Protein AF-0000000073393559 (afdb_homodimer)

Solvent-accessible surface area (backbone atoms only — not comparable to full-atom values): 55771 Å² total; per-residue (Å²): 115,65,63,55,36,51,52,32,20,61,66,45,71,57,34,58,68,59,12,48,54,47,44,67,40,42,60,55,40,59,68,64,58,40,45,28,57,69,53,31,47,68,71,36,75,81,62,81,78,63,45,63,61,43,32,76,62,46,29,45,81,71,58,44,53,44,14,54,57,24,18,41,61,54,26,26,68,75,34,47,68,44,42,74,67,64,48,46,45,64,58,42,28,73,72,42,22,56,81,69,65,51,71,71,37,46,30,52,65,73,58,40,54,56,28,50,54,54,32,44,58,40,58,48,79,75,64,84,62,97,69,67,68,38,32,22,35,36,27,56,41,57,63,39,42,72,32,42,54,53,32,56,58,65,39,74,73,22,23,62,59,82,49,60,40,35,39,34,35,34,30,47,50,84,54,64,38,66,62,52,59,74,68,47,98,61,66,68,46,76,46,79,38,90,50,76,66,47,59,31,50,47,53,45,58,49,55,72,73,47,83,27,59,26,35,26,38,34,44,38,47,34,36,74,36,71,35,23,54,24,36,34,52,42,52,38,71,76,30,90,53,37,42,32,25,20,44,23,27,25,28,43,83,37,83,92,41,58,88,53,30,67,31,70,60,33,68,29,34,22,39,40,76,36,72,51,72,42,54,76,44,24,56,49,66,76,38,83,77,58,57,75,46,28,40,82,37,60,42,69,40,78,36,52,25,40,56,53,54,38,30,36,29,35,35,69,57,38,58,72,67,63,46,44,54,63,85,34,55,78,51,62,34,35,46,53,43,28,46,53,36,48,75,73,67,38,36,34,32,29,21,28,55,12,42,30,32,41,58,71,66,71,74,73,46,90,38,77,63,48,55,50,33,49,53,50,26,50,52,55,45,42,74,73,39,40,40,58,48,53,38,51,39,51,54,27,28,76,68,65,64,54,53,44,29,86,62,66,39,23,37,37,35,36,28,70,56,42,81,82,42,35,69,60,51,20,52,44,46,49,51,41,23,74,75,50,21,30,58,42,38,39,48,58,65,82,64,36,71,66,41,50,69,42,46,33,39,42,29,62,42,79,80,52,56,71,87,72,38,41,52,29,80,78,40,44,37,31,34,46,49,88,50,90,82,63,78,60,73,88,32,48,30,38,37,25,73,49,93,60,87,64,70,37,83,37,61,50,56,50,85,79,57,56,58,63,51,49,53,53,51,50,50,51,52,48,72,72,39,98,35,47,135,115,65,63,56,35,52,51,32,18,60,66,46,73,57,34,58,67,60,12,48,53,48,44,68,39,42,60,54,41,58,68,64,58,40,43,29,55,68,53,31,44,68,71,36,76,82,60,82,77,63,44,61,60,44,32,76,62,45,30,45,81,71,62,45,54,44,13,53,57,24,17,42,60,53,26,26,68,74,34,47,66,43,41,72,66,66,47,44,44,64,57,42,29,73,72,42,23,56,82,69,64,50,71,70,37,46,31,52,65,72,60,41,53,56,29,51,52,53,32,43,58,40,58,50,78,73,63,82,64,96,68,69,68,37,32,22,35,39,28,56,42,57,62,38,42,74,32,44,53,53,32,54,57,64,39,75,74,22,23,62,58,80,48,60,39,35,40,35,35,33,30,44,50,84,54,64,38,67,62,52,58,73,69,47,97,61,66,68,46,76,46,78,37,90,50,74,66,45,60,31,50,47,52,44,58,51,56,71,74,46,84,28,59,26,35,26,38,34,44,39,49,33,35,74,35,72,34,23,52,23,37,34,52,42,53,41,70,75,30,89,53,38,42,32,25,19,44,23,27,25,27,41,84,37,84,91,41,58,89,53,30,67,30,71,63,34,70,29,36,22,39,40,76,36,72,53,72,42,56,75,46,23,57,49,64,79,37,83,76,60,56,74,48,27,38,82,37,60,41,70,40,77,36,53,25,40,55,51,55,38,30,38,29,36,35,68,58,38,58,73,67,64,48,46,53,64,86,33,54,79,51,61,36,36,46,53,43,28,47,52,36,48,75,72,68,38,35,34,32,29,20,27,55,12,42,29,32,41,56,70,66,72,75,73,46,90,37,76,63,47,55,51,32,49,53,52,26,49,51,55,47,42,73,71,40,40,40,58,49,53,38,49,39,51,53,25,27,75,68,64,65,53,52,44,30,85,63,66,39,23,38,37,34,36,27,68,56,42,81,82,41,35,69,61,50,20,52,43,47,49,50,41,24,74,74,52,21,30,58,42,37,39,46,58,66,82,64,37,71,68,42,50,68,43,45,32,38,42,29,62,41,79,82,50,56,70,86,72,38,41,54,29,80,79,43,44,38,32,34,47,48,87,50,92,83,63,78,58,73,87,31,48,30,37,36,26,74,50,96,61,86,65,69,38,83,37,62,49,57,52,85,79,60,57,58,62,51,48,54,51,51,51,50,52,51,50,72,72,40,99,36,48,135

Structure (mmCIF, N/CA/C/O backbone):
data_AF-0000000073393559-model_v1
#
loop_
_entity.id
_entity.type
_entity.pdbx_description
1 polymer 'Predicted glycosyltransferase, GT2 family'
#
loop_
_atom_site.group_PDB
_atom_site.id
_atom_site.type_symbol
_atom_site.label_atom_id
_atom_site.label_alt_id
_atom_site.label_comp_id
_atom_site.label_asym_id
_atom_site.label_entity_id
_atom_site.label_seq_id
_atom_site.pdbx_PDB_ins_code
_atom_site.Cartn_x
_atom_site.Cartn_y
_atom_site.Cartn_z
_atom_site.occupancy
_atom_site.B_iso_or_equiv
_atom_site.auth_seq_id
_atom_site.auth_comp_id
_atom_site.auth_asym_id
_atom_site.auth_atom_id
_atom_site.pdbx_PDB_model_num
ATOM 1 N N . MET A 1 1 ? -22.797 -32.688 35.375 1 49.94 1 MET A N 1
ATOM 2 C CA . MET A 1 1 ? -22.234 -31.453 35.875 1 49.94 1 MET A CA 1
ATOM 3 C C . MET A 1 1 ? -20.906 -31.703 36.594 1 49.94 1 MET A C 1
ATOM 5 O O . MET A 1 1 ? -19.922 -31 36.375 1 49.94 1 MET A O 1
ATOM 9 N N . THR A 1 2 ? -20.984 -32.656 37.344 1 55.81 2 THR A N 1
ATOM 10 C CA . THR A 1 2 ? -19.859 -33 38.219 1 55.81 2 THR A CA 1
ATOM 11 C C . THR A 1 2 ? -18.703 -33.562 37.375 1 55.81 2 THR A C 1
ATOM 13 O O . THR A 1 2 ? -17.531 -33.312 37.688 1 55.81 2 THR A O 1
ATOM 16 N N . LYS A 1 3 ? -19.016 -34.188 36.469 1 58.38 3 LYS A N 1
ATOM 17 C CA . LYS A 1 3 ? -17.969 -34.844 35.688 1 58.38 3 LYS A CA 1
ATOM 18 C C . LYS A 1 3 ? -17.141 -33.781 34.938 1 58.38 3 LYS A C 1
ATOM 20 O O . LYS A 1 3 ? -15.914 -33.938 34.844 1 58.38 3 LYS A O 1
ATOM 25 N N . HIS A 1 4 ? -17.75 -32.844 34.469 1 65.69 4 HIS A N 1
ATOM 26 C CA . HIS A 1 4 ? -17.047 -31.812 33.719 1 65.69 4 HIS A CA 1
ATOM 27 C C . HIS A 1 4 ? -16.109 -31.016 34.625 1 65.69 4 HIS A C 1
ATOM 29 O O . HIS A 1 4 ? -15.008 -30.656 34.219 1 65.69 4 HIS A O 1
ATOM 35 N N . LEU A 1 5 ? -16.562 -30.812 35.781 1 64.69 5 LEU A N 1
ATOM 36 C CA . LEU A 1 5 ? -15.727 -30.078 36.719 1 64.69 5 LEU A CA 1
ATOM 37 C C . LEU A 1 5 ? -14.461 -30.859 37.062 1 64.69 5 LEU A C 1
ATOM 39 O O . LEU A 1 5 ? -13.375 -30.281 37.125 1 64.69 5 LEU A O 1
ATOM 43 N N . ILE A 1 6 ? -14.656 -32.062 37.281 1 61.19 6 ILE A N 1
ATOM 44 C CA . ILE A 1 6 ? -13.508 -32.906 37.594 1 61.19 6 ILE A CA 1
ATOM 45 C C . ILE A 1 6 ? -12.539 -32.938 36.406 1 61.19 6 ILE A C 1
ATOM 47 O O . ILE A 1 6 ? -11.32 -32.844 36.594 1 61.19 6 ILE A O 1
ATOM 51 N N . ASN A 1 7 ? -13.062 -33.062 35.281 1 64.12 7 ASN A N 1
ATOM 52 C CA . ASN A 1 7 ? -12.234 -33.062 34.062 1 64.12 7 ASN A CA 1
ATOM 53 C C . ASN A 1 7 ? -11.484 -31.75 33.906 1 64.12 7 ASN A C 1
ATOM 55 O O . ASN A 1 7 ? -10.312 -31.75 33.531 1 64.12 7 ASN A O 1
ATOM 59 N N . PHE A 1 8 ? -12.141 -30.75 34.219 1 70.62 8 PHE A N 1
ATOM 60 C CA . PHE A 1 8 ? -11.508 -29.438 34.125 1 70.62 8 PHE A CA 1
ATOM 61 C C . PHE A 1 8 ? -10.406 -29.297 35.156 1 70.62 8 PHE A C 1
ATOM 63 O O . PHE A 1 8 ? -9.359 -28.719 34.906 1 70.62 8 PHE A O 1
ATOM 70 N N . LEU A 1 9 ? -10.719 -29.781 36.312 1 64.5 9 LEU A N 1
ATOM 71 C CA . LEU A 1 9 ? -9.727 -29.75 37.375 1 64.5 9 LEU A CA 1
ATOM 72 C C . LEU A 1 9 ? -8.477 -30.547 37 1 64.5 9 LEU A C 1
ATOM 74 O O . LEU A 1 9 ? -7.355 -30.078 37.188 1 64.5 9 LEU A O 1
ATOM 78 N N . ILE A 1 10 ? -8.648 -31.641 36.438 1 62.47 10 ILE A N 1
ATOM 79 C CA . ILE A 1 10 ? -7.535 -32.5 36.031 1 62.47 10 ILE A CA 1
ATOM 80 C C . ILE A 1 10 ? -6.75 -31.797 34.906 1 62.47 10 ILE A C 1
ATOM 82 O O . ILE A 1 10 ? -5.52 -31.734 34.969 1 62.47 10 ILE A O 1
ATOM 86 N N . LYS A 1 11 ? -7.43 -31.281 34.031 1 65.75 11 LYS A N 1
ATOM 87 C CA . LYS A 1 11 ? -6.797 -30.766 32.844 1 65.75 11 LYS A CA 1
ATOM 88 C C . LYS A 1 11 ? -6.195 -29.391 33.062 1 65.75 11 LYS A C 1
ATOM 90 O O . LYS A 1 11 ? -5.328 -28.938 32.312 1 65.75 11 LYS A O 1
ATOM 95 N N . SER A 1 12 ? -6.637 -28.828 34.031 1 65.12 12 SER A N 1
ATOM 96 C CA . SER A 1 12 ? -6.082 -27.531 34.406 1 65.12 12 SER A CA 1
ATOM 97 C C . SER A 1 12 ? -5.012 -27.672 35.5 1 65.12 12 SER A C 1
ATOM 99 O O . SER A 1 12 ? -4.711 -26.719 36.219 1 65.12 12 SER A O 1
ATOM 101 N N . ASN A 1 13 ? -4.609 -28.828 35.594 1 64.44 13 ASN A N 1
ATOM 102 C CA . ASN A 1 13 ? -3.645 -29.172 36.625 1 64.44 13 ASN A CA 1
ATOM 103 C C . ASN A 1 13 ? -4.145 -28.766 38 1 64.44 13 ASN A C 1
ATOM 105 O O . ASN A 1 13 ? -3.391 -28.203 38.812 1 64.44 13 ASN A O 1
ATOM 109 N N . PHE A 1 14 ? -5.387 -28.938 38.25 1 61 14 PHE A N 1
ATOM 110 C CA . PHE A 1 14 ? -6.082 -28.781 39.531 1 61 14 PHE A CA 1
ATOM 111 C C . PHE A 1 14 ? -6.125 -27.328 39.938 1 61 14 PHE A C 1
ATOM 113 O O . PHE A 1 14 ? -6.184 -27.016 41.125 1 61 14 PHE A O 1
ATOM 120 N N . ASP A 1 15 ? -5.891 -26.5 39 1 61 15 ASP A N 1
ATOM 121 C CA . ASP A 1 15 ? -6.211 -25.094 39.25 1 61 15 ASP A CA 1
ATOM 122 C C . ASP A 1 15 ? -7.719 -24.891 39.406 1 61 15 ASP A C 1
ATOM 124 O O . ASP A 1 15 ? -8.438 -24.828 38.406 1 61 15 ASP A O 1
ATOM 128 N N . PHE A 1 16 ? -8.047 -24.734 40.688 1 62.62 16 PHE A N 1
ATOM 129 C CA . PHE A 1 16 ? -9.461 -24.734 41.031 1 62.62 16 PHE A CA 1
ATOM 130 C C . PHE A 1 16 ? -10.164 -23.531 40.406 1 62.62 16 PHE A C 1
ATOM 132 O O . PHE A 1 16 ? -11.289 -23.656 39.906 1 62.62 16 PHE A O 1
ATOM 139 N N . ARG A 1 17 ? -9.578 -22.469 40.406 1 61.72 17 ARG A N 1
ATOM 140 C CA . ARG A 1 17 ? -10.203 -21.25 39.875 1 61.72 17 ARG A CA 1
ATOM 141 C C . ARG A 1 17 ? -10.414 -21.359 38.375 1 61.72 17 ARG A C 1
ATOM 143 O O . ARG A 1 17 ? -11.477 -21 37.875 1 61.72 17 ARG A O 1
ATOM 150 N N . LYS A 1 18 ? -9.523 -21.797 37.812 1 68.62 18 LYS A N 1
ATOM 151 C CA . LYS A 1 18 ? -9.633 -21.969 36.375 1 68.62 18 LYS A CA 1
ATOM 152 C C . LYS A 1 18 ? -10.656 -23.047 36.031 1 68.62 18 LYS A C 1
ATOM 154 O O . LYS A 1 18 ? -11.453 -22.891 35.094 1 68.62 18 LYS A O 1
ATOM 159 N N . ALA A 1 19 ? -10.602 -24.031 36.812 1 66.31 19 ALA A N 1
ATOM 160 C CA . ALA A 1 19 ? -11.531 -25.125 36.562 1 66.31 19 ALA A CA 1
ATOM 161 C C . ALA A 1 19 ? -12.969 -24.688 36.812 1 66.31 19 ALA A C 1
ATOM 163 O O . ALA A 1 19 ? -13.867 -25.047 36.031 1 66.31 19 ALA A O 1
ATOM 164 N N . MET A 1 20 ? -13.117 -23.953 37.812 1 65.62 20 MET A N 1
ATOM 165 C CA . MET A 1 20 ? -14.453 -23.453 38.125 1 65.62 20 MET A CA 1
ATOM 166 C C . MET A 1 20 ? -14.945 -22.484 37.062 1 65.62 20 MET A C 1
ATOM 168 O O . MET A 1 20 ? -16.125 -22.516 36.688 1 65.62 20 MET A O 1
ATOM 172 N N . LYS A 1 21 ? -14.117 -21.656 36.625 1 69.25 21 LYS A N 1
ATOM 173 C CA . LYS A 1 21 ? -14.469 -20.719 35.562 1 69.25 21 LYS A CA 1
ATOM 174 C C . LYS A 1 21 ? -14.844 -21.453 34.281 1 69.25 21 LYS A C 1
ATOM 176 O O . LYS A 1 21 ? -15.852 -21.125 33.625 1 69.25 21 LYS A O 1
ATOM 181 N N . ASN A 1 22 ? -14.039 -22.359 33.969 1 70.62 22 ASN A N 1
ATOM 182 C CA . ASN A 1 22 ? -14.32 -23.172 32.781 1 70.62 22 ASN A CA 1
ATOM 183 C C . ASN A 1 22 ? -15.617 -23.953 32.938 1 70.62 22 ASN A C 1
ATOM 185 O O . ASN A 1 22 ? -16.406 -24.047 32 1 70.62 22 ASN A O 1
ATOM 189 N N . TYR A 1 23 ? -15.719 -24.5 34.125 1 68.81 23 TYR A N 1
ATOM 190 C CA . TYR A 1 23 ? -16.922 -25.266 34.406 1 68.81 23 TYR A CA 1
ATOM 191 C C . TYR A 1 23 ? -18.156 -24.391 34.344 1 68.81 23 TYR A C 1
ATOM 193 O O . TYR A 1 23 ? -19.172 -24.781 33.781 1 68.81 23 TYR A O 1
ATOM 201 N N . LYS A 1 24 ? -18.031 -23.281 34.938 1 71.69 24 LYS A N 1
ATOM 202 C CA . LYS A 1 24 ? -19.141 -22.328 34.969 1 71.69 24 LYS A CA 1
ATOM 203 C C . LYS A 1 24 ? -19.609 -21.984 33.562 1 71.69 24 LYS A C 1
ATOM 205 O O . LYS A 1 24 ? -20.812 -21.875 33.312 1 71.69 24 LYS A O 1
ATOM 210 N N . TYR A 1 25 ? -18.641 -21.938 32.688 1 76.38 25 TYR A N 1
ATOM 211 C CA . TYR A 1 25 ? -19.031 -21.406 31.406 1 76.38 25 TYR A CA 1
ATOM 212 C C . TYR A 1 25 ? -19.062 -22.516 30.359 1 76.38 25 TYR A C 1
ATOM 214 O O . TYR A 1 25 ? -19.312 -22.266 29.172 1 76.38 25 TYR A O 1
ATOM 222 N N . TYR A 1 26 ? -18.734 -23.672 30.828 1 78.5 26 TYR A N 1
ATOM 223 C CA . TYR A 1 26 ? -18.797 -24.812 29.922 1 78.5 26 TYR A CA 1
ATOM 224 C C . TYR A 1 26 ? -20.172 -24.906 29.266 1 78.5 26 TYR A C 1
ATOM 226 O O . TYR A 1 26 ? -20.266 -24.969 28.031 1 78.5 26 TYR A O 1
ATOM 234 N N . GLY A 1 27 ? -21.109 -24.922 30.094 1 76.06 27 GLY A N 1
ATOM 235 C CA . GLY A 1 27 ? -22.469 -25 29.562 1 76.06 27 GLY A CA 1
ATOM 236 C C . GLY A 1 27 ? -22.828 -23.828 28.656 1 76.06 27 GLY A C 1
ATOM 237 O O . GLY A 1 27 ? -23.438 -24.016 27.609 1 76.06 27 GLY A O 1
ATOM 238 N N . ALA A 1 28 ? -22.406 -22.703 29.078 1 80.44 28 ALA A N 1
ATOM 239 C CA . ALA A 1 28 ? -22.719 -21.516 28.297 1 80.44 28 ALA A CA 1
ATOM 240 C C . ALA A 1 28 ? -22.031 -21.547 26.938 1 80.44 28 ALA A C 1
ATOM 242 O O . ALA A 1 28 ? -22.609 -21.125 25.922 1 80.44 28 ALA A O 1
ATOM 243 N N . ILE A 1 29 ? -20.875 -22.078 26.891 1 84.12 29 ILE A N 1
ATOM 244 C CA . ILE A 1 29 ? -20.125 -22.172 25.625 1 84.12 29 ILE A CA 1
ATOM 245 C C . ILE A 1 29 ? -20.75 -23.234 24.734 1 84.12 29 ILE A C 1
ATOM 247 O O . ILE A 1 29 ? -20.938 -23.031 23.531 1 84.12 29 ILE A O 1
ATOM 251 N N . GLU A 1 30 ? -21.109 -24.281 25.406 1 77.31 30 GLU A N 1
ATOM 252 C CA . GLU A 1 30 ? -21.781 -25.344 24.656 1 77.31 30 GLU A CA 1
ATOM 253 C C . GLU A 1 30 ? -23.094 -24.859 24.047 1 77.31 30 GLU A C 1
ATOM 255 O O . GLU A 1 30 ? -23.391 -25.172 22.891 1 77.31 30 GLU A O 1
ATOM 260 N N . GLU A 1 31 ? -23.688 -24.047 24.781 1 75.88 31 GLU A N 1
ATOM 261 C CA . GLU A 1 31 ? -25 -23.547 24.344 1 75.88 31 GLU A CA 1
ATOM 262 C C . GLU A 1 31 ? -24.828 -22.422 23.328 1 75.88 31 GLU A C 1
ATOM 264 O O . GLU A 1 31 ? -25.734 -22.172 22.516 1 75.88 31 GLU A O 1
ATOM 269 N N . SER A 1 32 ? -23.75 -21.781 23.344 1 77.06 32 SER A N 1
ATOM 270 C CA . SER A 1 32 ? -23.547 -20.609 22.5 1 77.06 32 SER A CA 1
ATOM 271 C C . SER A 1 32 ? -23.438 -21 21.031 1 77.06 32 SER A C 1
ATOM 273 O O . SER A 1 32 ? -23.641 -20.172 20.141 1 77.06 32 SER A O 1
ATOM 275 N N . GLY A 1 33 ? -23.031 -22.25 20.781 1 74.25 33 GLY A N 1
ATOM 276 C CA . GLY A 1 33 ? -22.797 -22.719 19.422 1 74.25 33 GLY A CA 1
ATOM 277 C C . GLY A 1 33 ? -21.453 -22.297 18.859 1 74.25 33 GLY A C 1
ATOM 278 O O . GLY A 1 33 ? -21.125 -22.594 17.719 1 74.25 33 GLY A O 1
ATOM 279 N N . LEU A 1 34 ? -20.734 -21.641 19.703 1 78.06 34 LEU A N 1
ATOM 280 C CA . LEU A 1 34 ? -19.469 -21.094 19.219 1 78.06 34 LEU A CA 1
ATOM 281 C C . LEU A 1 34 ? -18.344 -22.109 19.375 1 78.06 34 LEU A C 1
ATOM 283 O O . LEU A 1 34 ? -17.203 -21.859 18.969 1 78.06 34 LEU A O 1
ATOM 287 N N . PHE A 1 35 ? -18.672 -23.234 20 1 81.38 35 PHE A N 1
ATOM 288 C CA . PHE A 1 35 ? -17.812 -24.391 19.969 1 81.38 35 PHE A CA 1
ATOM 289 C C . PHE A 1 35 ? -18.484 -25.562 19.25 1 81.38 35 PHE A C 1
ATOM 291 O O . PHE A 1 35 ? -19.625 -25.906 19.562 1 81.38 35 PHE A O 1
ATOM 298 N N . ASP A 1 36 ? -17.859 -25.938 18.203 1 77 36 ASP A N 1
ATOM 299 C CA . ASP A 1 36 ? -18.359 -27.047 17.406 1 77 36 ASP A CA 1
ATOM 300 C C . ASP A 1 36 ? -17.562 -28.328 17.688 1 77 36 ASP A C 1
ATOM 302 O O . ASP A 1 36 ? -16.453 -28.484 17.172 1 77 36 ASP A O 1
ATOM 306 N N . GLU A 1 37 ? -18.297 -29.203 18.422 1 78.25 37 GLU A N 1
ATOM 307 C CA . GLU A 1 37 ? -17.625 -30.438 18.828 1 78.25 37 GLU A CA 1
ATOM 308 C C . GLU A 1 37 ? -17.234 -31.266 17.609 1 78.25 37 GLU A C 1
ATOM 310 O O . GLU A 1 37 ? -16.141 -31.844 17.562 1 78.25 37 GLU A O 1
ATOM 315 N N . LYS A 1 38 ? -18.141 -31.297 16.656 1 73.5 38 LYS A N 1
ATOM 316 C CA . LYS A 1 38 ? -17.875 -32.094 15.469 1 73.5 38 LYS A CA 1
ATOM 317 C C . LYS A 1 38 ? -16.703 -31.5 14.68 1 73.5 38 LYS A C 1
ATOM 319 O O . LYS A 1 38 ? -15.812 -32.219 14.25 1 73.5 38 LYS A O 1
ATOM 324 N N . PHE A 1 39 ? -16.719 -30.234 14.57 1 69.81 39 PHE A N 1
ATOM 325 C CA . PHE A 1 39 ? -15.625 -29.531 13.898 1 69.81 39 PHE A CA 1
ATOM 326 C C . PHE A 1 39 ? -14.305 -29.781 14.617 1 69.81 39 PHE A C 1
ATOM 328 O O . PHE A 1 39 ? -13.297 -30.125 13.984 1 69.81 39 PHE A O 1
ATOM 335 N N . TYR A 1 40 ? -14.352 -29.656 15.844 1 77.12 40 TYR A N 1
ATOM 336 C CA . TYR A 1 40 ? -13.133 -29.703 16.641 1 77.12 40 TYR A CA 1
ATOM 337 C C . TYR A 1 40 ? -12.523 -31.094 16.625 1 77.12 40 TYR A C 1
ATOM 339 O O . TYR A 1 40 ? -11.312 -31.25 16.438 1 77.12 40 TYR A O 1
ATOM 347 N N . SER A 1 41 ? -13.422 -32.031 16.625 1 74.25 41 SER A N 1
ATOM 348 C CA . SER A 1 41 ? -12.961 -33.406 16.625 1 74.25 41 SER A CA 1
ATOM 349 C C . SER A 1 41 ? -12.43 -33.812 15.25 1 74.25 41 SER A C 1
ATOM 351 O O . SER A 1 41 ? -11.445 -34.531 15.148 1 74.25 41 SER A O 1
ATOM 353 N N . LYS A 1 42 ? -13.047 -33.25 14.336 1 68.94 42 LYS A N 1
ATOM 354 C CA . LYS A 1 42 ? -12.641 -33.594 12.969 1 68.94 42 LYS A CA 1
ATOM 355 C C . LYS A 1 42 ? -11.352 -32.844 12.594 1 68.94 42 LYS A C 1
ATOM 357 O O . LYS A 1 42 ? -10.516 -33.406 11.875 1 68.94 42 LYS A O 1
ATOM 362 N N . THR A 1 43 ? -11.266 -31.766 13.086 1 66.75 43 THR A N 1
ATOM 363 C CA . THR A 1 43 ? -10.156 -30.906 12.695 1 66.75 43 THR A CA 1
ATOM 364 C C . THR A 1 43 ? -8.891 -31.266 13.461 1 66.75 43 THR A C 1
ATOM 366 O O . THR A 1 43 ? -7.789 -31.234 12.906 1 66.75 43 THR A O 1
ATOM 369 N N . TYR A 1 44 ? -9.148 -31.562 14.727 1 73.38 44 TYR A N 1
ATOM 370 C CA . TYR A 1 44 ? -8 -31.828 15.594 1 73.38 44 TYR A CA 1
ATOM 371 C C . TYR A 1 44 ? -7.996 -33.281 16.062 1 73.38 44 TYR A C 1
ATOM 373 O O . TYR A 1 44 ? -8.633 -33.594 17.062 1 73.38 44 TYR A O 1
ATOM 381 N N . ASP A 1 45 ? -7.23 -33.969 15.297 1 69.88 45 ASP A N 1
ATOM 382 C CA . ASP A 1 45 ? -7.23 -35.438 15.469 1 69.88 45 ASP A CA 1
ATOM 383 C C . ASP A 1 45 ? -6.566 -35.812 16.797 1 69.88 45 ASP A C 1
ATOM 385 O O . ASP A 1 45 ? -6.758 -36.938 17.281 1 69.88 45 ASP A O 1
ATOM 389 N N . ASP A 1 46 ? -5.848 -34.969 17.359 1 72.75 46 ASP A N 1
ATOM 390 C CA . ASP A 1 46 ? -5.098 -35.312 18.562 1 72.75 46 ASP A CA 1
ATOM 391 C C . ASP A 1 46 ? -5.973 -35.156 19.812 1 72.75 46 ASP A C 1
ATOM 393 O O . ASP A 1 46 ? -5.547 -35.5 20.922 1 72.75 46 ASP A O 1
ATOM 397 N N . VAL A 1 47 ? -7.07 -34.625 19.609 1 73.38 47 VAL A N 1
ATOM 398 C CA . VAL A 1 47 ? -7.949 -34.406 20.75 1 73.38 47 VAL A CA 1
ATOM 399 C C . VAL A 1 47 ? -8.766 -35.656 21.031 1 73.38 47 VAL A C 1
ATOM 401 O O . VAL A 1 47 ? -9.555 -36.125 20.188 1 73.38 47 VAL A O 1
ATOM 404 N N . LYS A 1 48 ? -8.359 -36.344 22.141 1 74.5 48 LYS A N 1
ATOM 405 C CA . LYS A 1 48 ? -9.07 -37.531 22.594 1 74.5 48 LYS A CA 1
ATOM 406 C C . LYS A 1 48 ? -10.086 -37.188 23.688 1 74.5 48 LYS A C 1
ATOM 408 O O . LYS A 1 48 ? -9.758 -36.469 24.641 1 74.5 48 LYS A O 1
ATOM 413 N N . GLY A 1 49 ? -11.477 -37.344 23.422 1 72.69 49 GLY A N 1
ATOM 414 C CA . GLY A 1 49 ? -12.516 -37.094 24.406 1 72.69 49 GLY A CA 1
ATOM 415 C C . GLY A 1 49 ? -13.352 -35.875 24.109 1 72.69 49 GLY A C 1
ATOM 416 O O . GLY A 1 49 ? -13.633 -35.594 22.938 1 72.69 49 GLY A O 1
ATOM 417 N N . ASP A 1 50 ? -13.625 -35.094 25.234 1 78.69 50 ASP A N 1
ATOM 418 C CA . ASP A 1 50 ? -14.492 -33.906 25.141 1 78.69 50 ASP A CA 1
ATOM 419 C C . ASP A 1 50 ? -13.742 -32.719 24.547 1 78.69 50 ASP A C 1
ATOM 421 O O . ASP A 1 50 ? -12.844 -32.156 25.188 1 78.69 50 ASP A O 1
ATOM 425 N N . GLY A 1 51 ? -14.078 -32.375 23.328 1 83 51 GLY A N 1
ATOM 426 C CA . GLY A 1 51 ? -13.398 -31.312 22.594 1 83 51 GLY A CA 1
ATOM 427 C C . GLY A 1 51 ? -13.461 -29.969 23.281 1 83 51 GLY A C 1
ATOM 428 O O . GLY A 1 51 ? -12.477 -29.219 23.297 1 83 51 GLY A O 1
ATOM 429 N N . LEU A 1 52 ? -14.594 -29.703 23.828 1 86.06 52 LEU A N 1
ATOM 430 C CA . LEU A 1 52 ? -14.766 -28.406 24.469 1 86.06 52 LEU A CA 1
ATOM 431 C C . LEU A 1 52 ? -13.836 -28.281 25.672 1 86.06 52 LEU A C 1
ATOM 433 O O . LEU A 1 52 ? -13.211 -27.234 25.875 1 86.06 52 LEU A O 1
ATOM 437 N N . THR A 1 53 ? -13.852 -29.328 26.438 1 80.5 53 THR A N 1
ATOM 438 C CA . THR A 1 53 ? -12.945 -29.328 27.562 1 80.5 53 THR A CA 1
ATOM 439 C C . THR A 1 53 ? -11.5 -29.109 27.109 1 80.5 53 THR A C 1
ATOM 441 O O . THR A 1 53 ? -10.766 -28.312 27.703 1 80.5 53 THR A O 1
ATOM 444 N N . HIS A 1 54 ? -11.141 -29.828 26.141 1 83.75 54 HIS A N 1
ATOM 445 C CA . HIS A 1 54 ? -9.797 -29.656 25.594 1 83.75 54 HIS A CA 1
ATOM 446 C C . HIS A 1 54 ? -9.539 -28.219 25.188 1 83.75 54 HIS A C 1
ATOM 448 O O . HIS A 1 54 ? -8.484 -27.656 25.484 1 83.75 54 HIS A O 1
ATOM 454 N N . TYR A 1 55 ? -10.5 -27.703 24.422 1 85.12 55 TYR A N 1
ATOM 455 C CA . TYR A 1 55 ? -10.352 -26.344 23.938 1 85.12 55 TYR A CA 1
ATOM 456 C C . TYR A 1 55 ? -10.188 -25.359 25.094 1 85.12 55 TYR A C 1
ATOM 458 O O . TYR A 1 55 ? -9.336 -24.469 25.047 1 85.12 55 TYR A O 1
ATOM 466 N N . LEU A 1 56 ? -10.992 -25.469 26.094 1 83.38 56 LEU A N 1
ATOM 467 C CA . LEU A 1 56 ? -11.047 -24.531 27.203 1 83.38 56 LEU A CA 1
ATOM 468 C C . LEU A 1 56 ? -9.766 -24.594 28.031 1 83.38 56 LEU A C 1
ATOM 470 O O . LEU A 1 56 ? -9.352 -23.609 28.625 1 83.38 56 LEU A O 1
ATOM 474 N N . VAL A 1 57 ? -9.156 -25.734 27.938 1 76.94 57 VAL A N 1
ATOM 475 C CA . VAL A 1 57 ? -7.992 -25.906 28.812 1 76.94 57 VAL A CA 1
ATOM 476 C C . VAL A 1 57 ? -6.715 -25.656 28.016 1 76.94 57 VAL A C 1
ATOM 478 O O . VAL A 1 57 ? -5.785 -25.016 28.5 1 76.94 57 VAL A O 1
ATOM 481 N N . LYS A 1 58 ? -6.688 -26.125 26.828 1 78.5 58 LYS A N 1
ATOM 482 C CA . LYS A 1 58 ? -5.418 -26.141 26.109 1 78.5 58 LYS A CA 1
ATOM 483 C C . LYS A 1 58 ? -5.586 -25.609 24.688 1 78.5 58 LYS A C 1
ATOM 485 O O . LYS A 1 58 ? -4.723 -24.891 24.172 1 78.5 58 LYS A O 1
ATOM 490 N N . GLY A 1 59 ? -6.605 -25.938 24.062 1 79.69 59 GLY A N 1
ATOM 491 C CA . GLY A 1 59 ? -6.801 -25.672 22.641 1 79.69 59 GLY A CA 1
ATOM 492 C C . GLY A 1 59 ? -6.672 -24.203 22.281 1 79.69 59 GLY A C 1
ATOM 493 O O . GLY A 1 59 ? -6.051 -23.859 21.281 1 79.69 59 GLY A O 1
ATOM 494 N N . TYR A 1 60 ? -7.246 -23.375 23.172 1 80.19 60 TYR A N 1
ATOM 495 C CA . TYR A 1 60 ? -7.227 -21.953 22.859 1 80.19 60 TYR A CA 1
ATOM 496 C C . TYR A 1 60 ? -5.805 -21.406 22.922 1 80.19 60 TYR A C 1
ATOM 498 O O . TYR A 1 60 ? -5.465 -20.469 22.188 1 80.19 60 TYR A O 1
ATOM 506 N N . LEU A 1 61 ? -5.027 -21.969 23.719 1 73.25 61 LEU A N 1
ATOM 507 C CA . LEU A 1 61 ? -3.635 -21.547 23.844 1 73.25 61 LEU A CA 1
ATOM 508 C C . LEU A 1 61 ? -2.838 -21.953 22.609 1 73.25 61 LEU A C 1
ATOM 510 O O . LEU A 1 61 ? -1.852 -21.297 22.266 1 73.25 61 LEU A O 1
ATOM 514 N N . GLU A 1 62 ? -3.33 -22.969 22.047 1 68.75 62 GLU A N 1
ATOM 515 C CA . GLU A 1 62 ? -2.648 -23.5 20.875 1 68.75 62 GLU A CA 1
ATOM 516 C C . GLU A 1 62 ? -3.148 -22.844 19.594 1 68.75 62 GLU A C 1
ATOM 518 O O . GLU A 1 62 ? -2.779 -23.25 18.5 1 68.75 62 GLU A O 1
ATOM 523 N N . GLY A 1 63 ? -4.012 -21.891 19.797 1 69.44 63 GLY A N 1
ATOM 524 C CA . GLY A 1 63 ? -4.551 -21.172 18.672 1 69.44 63 GLY A CA 1
ATOM 525 C C . GLY A 1 63 ? -5.613 -21.938 17.906 1 69.44 63 GLY A C 1
ATOM 526 O O . GLY A 1 63 ? -5.906 -21.641 16.75 1 69.44 63 GLY A O 1
ATOM 527 N N . ARG A 1 64 ? -6.145 -22.969 18.5 1 72.25 64 ARG A N 1
ATOM 528 C CA . ARG A 1 64 ? -7.125 -23.812 17.828 1 72.25 64 ARG A CA 1
ATOM 529 C C . ARG A 1 64 ? -8.484 -23.125 17.734 1 72.25 64 ARG A C 1
ATOM 531 O O . ARG A 1 64 ? -8.852 -22.359 18.641 1 72.25 64 ARG A O 1
ATOM 538 N N . LEU A 1 65 ? -9.078 -23.375 16.625 1 74.31 65 LEU A N 1
ATOM 539 C CA . LEU A 1 65 ? -10.422 -22.844 16.438 1 74.31 65 LEU A CA 1
ATOM 540 C C . LEU A 1 65 ? -11.453 -23.656 17.219 1 74.31 65 LEU A C 1
ATOM 542 O O . LEU A 1 65 ? -11.477 -24.891 17.125 1 74.31 65 LEU A O 1
ATOM 546 N N . PRO A 1 66 ? -12.203 -23 18.062 1 79.69 66 PRO A N 1
ATOM 547 C CA . PRO A 1 66 ? -13.281 -23.75 18.719 1 79.69 66 PRO A CA 1
ATOM 548 C C . PRO A 1 66 ? -14.375 -24.188 17.75 1 79.69 66 PRO A C 1
ATOM 550 O O . PRO A 1 66 ? -15.086 -25.156 18 1 79.69 66 PRO A O 1
ATOM 553 N N . SER A 1 67 ? -14.516 -23.406 16.844 1 72.12 67 SER A N 1
ATOM 554 C CA . SER A 1 67 ? -15.461 -23.609 15.758 1 72.12 67 SER A CA 1
ATOM 555 C C . SER A 1 67 ? -15.133 -22.719 14.57 1 72.12 67 SER A C 1
ATOM 557 O O . SER A 1 67 ? -14.211 -21.906 14.633 1 72.12 67 SER A O 1
ATOM 559 N N . LEU A 1 68 ? -15.812 -23.047 13.547 1 64.94 68 LEU A N 1
ATOM 560 C CA . LEU A 1 68 ? -15.68 -22.125 12.422 1 64.94 68 LEU A CA 1
ATOM 561 C C . LEU A 1 68 ? -16.375 -20.812 12.711 1 64.94 68 LEU A C 1
ATOM 563 O O . LEU A 1 68 ? -16.203 -19.828 11.984 1 64.94 68 LEU A O 1
ATOM 567 N N . ASP A 1 69 ? -17.031 -20.875 13.844 1 65.31 69 ASP A N 1
ATOM 568 C CA . ASP A 1 69 ? -17.875 -19.734 14.125 1 65.31 69 ASP A CA 1
ATOM 569 C C . ASP A 1 69 ? -17.203 -18.766 15.102 1 65.31 69 ASP A C 1
ATOM 571 O O . ASP A 1 69 ? -17.828 -17.812 15.57 1 65.31 69 ASP A O 1
ATOM 575 N N . PHE A 1 70 ? -16.125 -19.156 15.5 1 71.06 70 PHE A N 1
ATOM 576 C CA . PHE A 1 70 ? -15.414 -18.266 16.406 1 71.06 70 PHE A CA 1
ATOM 577 C C . PHE A 1 70 ? -13.922 -18.25 16.094 1 71.06 70 PHE A C 1
ATOM 579 O O . PHE A 1 70 ? -13.25 -19.281 16.172 1 71.06 70 PHE A O 1
ATOM 586 N N . ASP A 1 71 ? -13.492 -17.141 15.648 1 69.25 71 ASP A N 1
ATOM 587 C CA . ASP A 1 71 ? -12.078 -16.953 15.32 1 69.25 71 ASP A CA 1
ATOM 588 C C . ASP A 1 71 ? -11.32 -16.359 16.5 1 69.25 71 ASP A C 1
ATOM 590 O O . ASP A 1 71 ? -11.344 -15.141 16.703 1 69.25 71 ASP A O 1
ATOM 594 N N . PRO A 1 72 ? -10.648 -17.281 17.266 1 73.06 72 PRO A N 1
ATOM 595 C CA . PRO A 1 72 ? -9.953 -16.781 18.453 1 73.06 72 PRO A CA 1
ATOM 596 C C . PRO A 1 72 ? -8.875 -15.742 18.125 1 73.06 72 PRO A C 1
ATOM 598 O O . PRO A 1 72 ? -8.641 -14.82 18.891 1 73.06 72 PRO A O 1
ATOM 601 N N . ASP A 1 73 ? -8.352 -15.867 17.016 1 66.75 73 ASP A N 1
ATOM 602 C CA . ASP A 1 73 ? -7.289 -14.93 16.656 1 66.75 73 ASP A CA 1
ATOM 603 C C . ASP A 1 73 ? -7.852 -13.531 16.391 1 66.75 73 ASP A C 1
ATOM 605 O O . ASP A 1 73 ? -7.281 -12.539 16.844 1 66.75 73 ASP A O 1
ATOM 609 N N . PHE A 1 74 ? -8.914 -13.594 15.617 1 63.81 74 PHE A N 1
ATOM 610 C CA . PHE A 1 74 ? -9.594 -12.32 15.422 1 63.81 74 PHE A CA 1
ATOM 611 C C . PHE A 1 74 ? -9.914 -11.664 16.75 1 63.81 74 PHE A C 1
ATOM 613 O O . PHE A 1 74 ? -9.68 -10.469 16.938 1 63.81 74 PHE A O 1
ATOM 620 N N . TYR A 1 75 ? -10.477 -12.469 17.562 1 71.94 75 TYR A N 1
ATOM 621 C CA . TYR A 1 75 ? -10.891 -11.961 18.859 1 71.94 75 TYR A CA 1
ATOM 622 C C . TYR A 1 75 ? -9.695 -11.422 19.641 1 71.94 75 TYR A C 1
ATOM 624 O O . TYR A 1 75 ? -9.75 -10.312 20.188 1 71.94 75 TYR A O 1
ATOM 632 N N . ASN A 1 76 ? -8.617 -12.078 19.578 1 71.31 76 ASN A N 1
ATOM 633 C CA . ASN A 1 76 ? -7.414 -11.688 20.312 1 71.31 76 ASN A CA 1
ATOM 634 C C . ASN A 1 76 ? -6.75 -10.461 19.688 1 71.31 76 ASN A C 1
ATOM 636 O O . ASN A 1 76 ? -6.191 -9.625 20.391 1 71.31 76 ASN A O 1
ATOM 640 N N . ASN A 1 77 ? -6.832 -10.438 18.406 1 64.94 77 ASN A N 1
ATOM 641 C CA . ASN A 1 77 ? -6.254 -9.305 17.703 1 64.94 77 ASN A CA 1
ATOM 642 C C . ASN A 1 77 ? -7.055 -8.023 17.938 1 64.94 77 ASN A C 1
ATOM 644 O O . ASN A 1 77 ? -6.484 -6.938 18.047 1 64.94 77 ASN A O 1
ATOM 648 N N . ASN A 1 78 ? -8.312 -8.258 18.016 1 64.94 78 ASN A N 1
ATOM 649 C CA . ASN A 1 78 ? -9.211 -7.117 18.188 1 64.94 78 ASN A CA 1
ATOM 650 C C . ASN A 1 78 ? -9.289 -6.68 19.641 1 64.94 78 ASN A C 1
ATOM 652 O O . ASN A 1 78 ? -9.625 -5.531 19.938 1 64.94 78 ASN A O 1
ATOM 656 N N . TYR A 1 79 ? -9.078 -7.648 20.406 1 73.06 79 TYR A N 1
ATOM 657 C CA . TYR A 1 79 ? -9.117 -7.359 21.828 1 73.06 79 TYR A CA 1
ATOM 658 C C . TYR A 1 79 ? -7.828 -7.805 22.516 1 73.06 79 TYR A C 1
ATOM 660 O O . TYR A 1 79 ? -7.809 -8.812 23.219 1 73.06 79 TYR A O 1
ATOM 668 N N . PRO A 1 80 ? -6.82 -6.953 22.234 1 71.06 80 PRO A N 1
ATOM 669 C CA . PRO A 1 80 ? -5.48 -7.348 22.672 1 71.06 80 PRO A CA 1
ATOM 670 C C . PRO A 1 80 ? -5.402 -7.562 24.188 1 71.06 80 PRO A C 1
ATOM 672 O O . PRO A 1 80 ? -4.555 -8.328 24.656 1 71.06 80 PRO A O 1
ATOM 675 N N . ASP A 1 81 ? -6.215 -6.879 24.906 1 72.5 81 ASP A N 1
ATOM 676 C CA . ASP A 1 81 ? -6.234 -7.082 26.344 1 72.5 81 ASP A CA 1
ATOM 677 C C . ASP A 1 81 ? -6.555 -8.531 26.703 1 72.5 81 ASP A C 1
ATOM 679 O O . ASP A 1 81 ? -5.98 -9.094 27.625 1 72.5 81 ASP A O 1
ATOM 683 N N . VAL A 1 82 ? -7.383 -9.062 26 1 76.62 82 VAL A N 1
ATOM 684 C CA . VAL A 1 82 ? -7.758 -10.461 26.203 1 76.62 82 VAL A CA 1
ATOM 685 C C . VAL A 1 82 ? -6.57 -11.359 25.875 1 76.62 82 VAL A C 1
ATOM 687 O O . VAL A 1 82 ? -6.285 -12.305 26.625 1 76.62 82 VAL A O 1
ATOM 690 N N . HIS A 1 83 ? -5.98 -10.938 24.828 1 73.12 83 HIS A N 1
ATOM 691 C CA . HIS A 1 83 ? -4.828 -11.711 24.375 1 73.12 83 HIS A CA 1
ATOM 692 C C . HIS A 1 83 ? -3.68 -11.617 25.375 1 73.12 83 HIS A C 1
ATOM 694 O O . HIS A 1 83 ? -3.076 -12.625 25.734 1 73.12 83 HIS A O 1
ATOM 700 N N . ARG A 1 84 ? -3.445 -10.438 25.828 1 70.88 84 ARG A N 1
ATOM 701 C CA . ARG A 1 84 ? -2.361 -10.195 26.781 1 70.88 84 ARG A CA 1
ATOM 702 C C . ARG A 1 84 ? -2.613 -10.922 28.094 1 70.88 84 ARG A C 1
ATOM 704 O O . ARG A 1 84 ? -1.678 -11.43 28.719 1 70.88 84 ARG A O 1
ATOM 711 N N . ALA A 1 85 ? -3.826 -11.008 28.453 1 72.31 85 ALA A N 1
ATOM 712 C CA . ALA A 1 85 ? -4.203 -11.672 29.703 1 72.31 85 ALA A CA 1
ATOM 713 C C . ALA A 1 85 ? -4.254 -13.188 29.531 1 72.31 85 ALA A C 1
ATOM 715 O O . ALA A 1 85 ? -4.566 -13.914 30.469 1 72.31 85 ALA A O 1
ATOM 716 N N . GLN A 1 86 ? -3.988 -13.594 28.328 1 71.69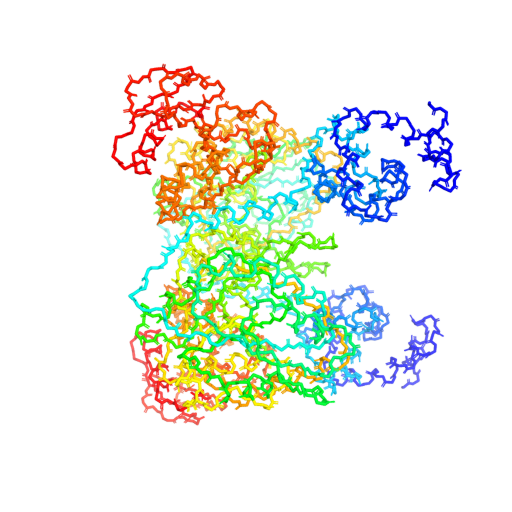 86 GLN A N 1
ATOM 717 C CA . GLN A 1 86 ? -3.979 -15.008 27.953 1 71.69 86 GLN A CA 1
ATOM 718 C C . GLN A 1 86 ? -5.305 -15.68 28.297 1 71.69 86 GLN A C 1
ATOM 720 O O . GLN A 1 86 ? -5.324 -16.812 28.766 1 71.69 86 GLN A O 1
ATOM 725 N N . LEU A 1 87 ? -6.289 -14.922 28.203 1 79.19 87 LEU A N 1
ATOM 726 C CA . LEU A 1 87 ? -7.621 -15.484 28.406 1 79.19 87 LEU A CA 1
ATOM 727 C C . LEU A 1 87 ? -8.094 -16.234 27.172 1 79.19 87 LEU A C 1
ATOM 729 O O . LEU A 1 87 ? -7.707 -15.891 26.047 1 79.19 87 LEU A O 1
ATOM 733 N N . ASN A 1 88 ? -8.781 -17.328 27.391 1 81 88 ASN A N 1
ATOM 734 C CA . ASN A 1 88 ? -9.453 -18 26.297 1 81 88 ASN A CA 1
ATOM 735 C C . ASN A 1 88 ? -10.43 -17.078 25.578 1 81 88 ASN A C 1
ATOM 737 O O . ASN A 1 88 ? -11.398 -16.609 26.172 1 81 88 ASN A O 1
ATOM 741 N N . PRO A 1 89 ? -10.148 -16.859 24.344 1 82.25 89 PRO A N 1
ATOM 742 C CA . PRO A 1 89 ? -10.969 -15.859 23.656 1 82.25 89 PRO A CA 1
ATOM 743 C C . PRO A 1 89 ? -12.453 -16.234 23.625 1 82.25 89 PRO A C 1
ATOM 745 O O . PRO A 1 89 ? -13.312 -15.367 23.797 1 82.25 89 PRO A O 1
ATOM 748 N N . LEU A 1 90 ? -12.734 -17.469 23.359 1 84 90 LEU A N 1
ATOM 749 C CA . LEU A 1 90 ? -14.125 -17.891 23.312 1 84 90 LEU A CA 1
ATOM 750 C C . LEU A 1 90 ? -14.781 -17.766 24.688 1 84 90 LEU A C 1
ATOM 752 O O . LEU A 1 90 ? -15.891 -17.25 24.812 1 84 90 LEU A O 1
ATOM 756 N N . LEU A 1 91 ? -14.047 -18.234 25.656 1 83 91 LEU A N 1
ATOM 757 C CA . LEU A 1 91 ? -14.547 -18.125 27.016 1 83 91 LEU A CA 1
ATOM 758 C C . LEU A 1 91 ? -14.75 -16.656 27.391 1 83 91 LEU A C 1
ATOM 760 O O . LEU A 1 91 ? -15.773 -16.297 27.984 1 83 91 LEU A O 1
ATOM 764 N N . HIS A 1 92 ? -13.711 -15.922 27.062 1 83.75 92 HIS A N 1
ATOM 765 C CA . HIS A 1 92 ? -13.82 -14.5 27.375 1 83.75 92 HIS A CA 1
ATOM 766 C C . HIS A 1 92 ? -15.039 -13.875 26.703 1 83.75 92 HIS A C 1
ATOM 768 O O . HIS A 1 92 ? -15.742 -13.07 27.312 1 83.75 92 HIS A O 1
ATOM 774 N N . TYR A 1 93 ? -15.195 -14.234 25.453 1 81.75 93 TYR A N 1
ATOM 775 C CA . TYR A 1 93 ? -16.328 -13.68 24.734 1 81.75 93 TYR A CA 1
ATOM 776 C C . TYR A 1 93 ? -17.641 -14.039 25.406 1 81.75 93 TYR A C 1
ATOM 778 O O . TYR A 1 93 ? -18.484 -13.172 25.641 1 81.75 93 TYR A O 1
ATOM 786 N N . ILE A 1 94 ? -17.766 -15.25 25.688 1 81.62 94 ILE A N 1
ATOM 787 C CA . ILE A 1 94 ? -19.016 -15.758 26.25 1 81.62 94 ILE A CA 1
ATOM 788 C C . ILE A 1 94 ? -19.219 -15.203 27.656 1 81.62 94 ILE A C 1
ATOM 790 O O . ILE A 1 94 ? -20.344 -14.828 28.031 1 81.62 94 ILE A O 1
ATOM 794 N N . ALA A 1 95 ? -18.125 -15.047 28.297 1 79.31 95 ALA A N 1
ATOM 795 C CA . ALA A 1 95 ? -18.219 -14.609 29.688 1 79.31 95 ALA A CA 1
ATOM 796 C C . ALA A 1 95 ? -18.391 -13.094 29.781 1 79.31 95 ALA A C 1
ATOM 798 O O . ALA A 1 95 ? -19.156 -12.602 30.609 1 79.31 95 ALA A O 1
ATOM 799 N N . HIS A 1 96 ? -17.672 -12.43 28.984 1 79.25 96 HIS A N 1
ATOM 800 C CA . HIS A 1 96 ? -17.609 -10.977 29.141 1 79.25 96 HIS A CA 1
ATOM 801 C C . HIS A 1 96 ? -17.797 -10.273 27.797 1 79.25 96 HIS A C 1
ATOM 803 O O . HIS A 1 96 ? -18.484 -9.25 27.719 1 79.25 96 HIS A O 1
ATOM 809 N N . GLY A 1 97 ? -17.172 -10.859 26.844 1 78.44 97 GLY A N 1
ATOM 810 C CA . GLY A 1 97 ? -17.047 -10.18 25.562 1 78.44 97 GLY A CA 1
ATOM 811 C C . GLY A 1 97 ? -18.391 -9.812 24.953 1 78.44 97 GLY A C 1
ATOM 812 O O . GLY A 1 97 ? -18.562 -8.703 24.453 1 78.44 97 GLY A O 1
ATOM 813 N N . LYS A 1 98 ? -19.328 -10.719 25.062 1 73.44 98 LYS A N 1
ATOM 814 C CA . LYS A 1 98 ? -20.672 -10.484 24.547 1 73.44 98 LYS A CA 1
ATOM 815 C C . LYS A 1 98 ? -21.328 -9.289 25.234 1 73.44 98 LYS A C 1
ATOM 817 O O . LYS A 1 98 ? -21.906 -8.43 24.562 1 73.44 98 LYS A O 1
ATOM 822 N N . ASP A 1 99 ? -21.125 -9.242 26.406 1 68.75 99 ASP A N 1
ATOM 823 C CA . ASP A 1 99 ? -21.719 -8.172 27.203 1 68.75 99 ASP A CA 1
ATOM 824 C C . ASP A 1 99 ? -20.984 -6.852 26.984 1 68.75 99 ASP A C 1
ATOM 826 O O . ASP A 1 99 ? -21.562 -5.777 27.094 1 68.75 99 ASP A O 1
ATOM 830 N N . GLU A 1 100 ? -19.719 -7.066 26.75 1 69.94 100 GLU A N 1
ATOM 831 C CA . GLU A 1 100 ? -18.875 -5.895 26.531 1 69.94 100 GLU A CA 1
ATOM 832 C C . GLU A 1 100 ? -18.984 -5.406 25.094 1 69.94 100 GLU A C 1
ATOM 834 O O . GLU A 1 100 ? -18.312 -4.453 24.703 1 69.94 100 GLU A O 1
ATOM 839 N N . GLY A 1 101 ? -19.828 -6.207 24.406 1 66.44 101 GLY A N 1
ATOM 840 C CA . GLY A 1 101 ? -20.047 -5.824 23.016 1 66.44 101 GLY A CA 1
ATOM 841 C C . GLY A 1 101 ? -18.891 -6.203 22.109 1 66.44 101 GLY A C 1
ATOM 842 O O . GLY A 1 101 ? -18.719 -5.621 21.031 1 66.44 101 GLY A O 1
ATOM 843 N N . LYS A 1 102 ? -18.062 -7.086 22.641 1 67.5 102 LYS A N 1
ATOM 844 C CA . LYS A 1 102 ? -16.938 -7.523 21.812 1 67.5 102 LYS A CA 1
ATOM 845 C C . LYS A 1 102 ? -17.406 -8.422 20.672 1 67.5 102 LYS A C 1
ATOM 847 O O . LYS A 1 102 ? -18.391 -9.148 20.812 1 67.5 102 LYS A O 1
ATOM 852 N N . ILE A 1 103 ? -16.781 -8.266 19.547 1 62.69 103 ILE A N 1
ATOM 853 C CA . ILE A 1 103 ? -17.203 -8.992 18.359 1 62.69 103 ILE A CA 1
ATOM 854 C C . ILE A 1 103 ? -16.219 -10.133 18.078 1 62.69 103 ILE A C 1
ATOM 856 O O . ILE A 1 103 ? -15.055 -10.078 18.5 1 62.69 103 ILE A O 1
ATOM 860 N N . PHE A 1 104 ? -16.734 -11.344 17.859 1 63.09 104 PHE A N 1
ATOM 861 C CA . PHE A 1 104 ? -15.898 -12.438 17.375 1 63.09 104 PHE A CA 1
ATOM 862 C C . PHE A 1 104 ? -16.141 -12.695 15.891 1 63.09 104 PHE A C 1
ATOM 864 O O . PHE A 1 104 ? -17.094 -12.164 15.312 1 63.09 104 PHE A O 1
ATOM 871 N N . GLN A 1 105 ? -15.109 -13.266 15.234 1 57 105 GLN A N 1
ATOM 872 C CA . GLN A 1 105 ? -15.266 -13.656 13.836 1 57 105 GLN A CA 1
ATOM 873 C C . GLN A 1 105 ? -15.258 -15.172 13.68 1 57 105 GLN A C 1
ATOM 875 O O . GLN A 1 105 ? -14.727 -15.891 14.531 1 57 105 GLN A O 1
ATOM 880 N N . TYR A 1 106 ? -16.047 -15.867 12.797 1 56.44 106 TYR A N 1
ATOM 881 C CA . TYR A 1 106 ? -16.016 -17.281 12.422 1 56.44 106 TYR A CA 1
ATOM 882 C C . TYR A 1 106 ? -14.648 -17.672 11.891 1 56.44 106 TYR A C 1
ATOM 884 O O . TYR A 1 106 ? -13.891 -16.828 11.406 1 56.44 106 TYR A O 1
ATOM 892 N N . ALA A 1 107 ? -14.305 -19.062 12.359 1 54.69 107 ALA A N 1
ATOM 893 C CA . ALA A 1 107 ? -13.047 -19.656 11.906 1 54.69 107 ALA A CA 1
ATOM 894 C C . ALA A 1 107 ? -13.031 -19.797 10.383 1 54.69 107 ALA A C 1
ATOM 896 O O . ALA A 1 107 ? -13.211 -20.906 9.859 1 54.69 107 ALA A O 1
ATOM 897 N N . TYR A 1 108 ? -12.875 -18.891 9.578 1 57.44 108 TYR A N 1
ATOM 898 C CA . TYR A 1 108 ? -12.953 -18.484 8.172 1 57.44 108 TYR A CA 1
ATOM 899 C C . TYR A 1 108 ? -12.031 -19.344 7.312 1 57.44 108 TYR A C 1
ATOM 901 O O . TYR A 1 108 ? -12.336 -19.609 6.145 1 57.44 108 TYR A O 1
ATOM 909 N N . SER A 1 109 ? -11.125 -20.109 7.992 1 56.62 109 SER A N 1
ATOM 910 C CA . SER A 1 109 ? -10.078 -20.672 7.148 1 56.62 109 SER A CA 1
ATOM 911 C C . SER A 1 109 ? -10.609 -21.812 6.293 1 56.62 109 SER A C 1
ATOM 913 O O . SER A 1 109 ? -10.227 -21.953 5.133 1 56.62 109 SER A O 1
ATOM 915 N N . VAL A 1 110 ? -11.492 -22.766 6.949 1 55.5 110 VAL A N 1
ATOM 916 C CA . VAL A 1 110 ? -11.891 -23.938 6.176 1 55.5 110 VAL A CA 1
ATOM 917 C C . VAL A 1 110 ? -12.867 -23.516 5.078 1 55.5 110 VAL A C 1
ATOM 919 O O . VAL A 1 110 ? -12.797 -24.016 3.951 1 55.5 110 VAL A O 1
ATOM 922 N N . ARG A 1 111 ? -13.633 -22.562 5.43 1 67.75 111 ARG A N 1
ATOM 923 C CA . ARG A 1 111 ? -14.625 -22.188 4.43 1 67.75 111 ARG A CA 1
ATOM 924 C C . ARG A 1 111 ? -14.016 -21.266 3.377 1 67.75 111 ARG A C 1
ATOM 926 O O . ARG A 1 111 ? -14.508 -21.188 2.25 1 67.75 111 ARG A O 1
ATOM 933 N N . ARG A 1 112 ? -12.875 -20.859 3.764 1 81.38 112 ARG A N 1
ATOM 934 C CA . ARG A 1 112 ? -12.258 -19.844 2.91 1 81.38 112 ARG A CA 1
ATOM 935 C C . ARG A 1 112 ? -11.688 -20.469 1.646 1 81.38 112 ARG A C 1
ATOM 937 O O . ARG A 1 112 ? -11.758 -19.891 0.566 1 81.38 112 ARG A O 1
ATOM 944 N N . LYS A 1 113 ? -11.164 -21.688 1.835 1 85.81 113 LYS A N 1
ATOM 945 C CA . LYS A 1 113 ? -10.602 -22.359 0.672 1 85.81 113 LYS A CA 1
ATOM 946 C C . LYS A 1 113 ? -11.664 -22.625 -0.384 1 85.81 113 LYS A C 1
ATOM 948 O O . LYS A 1 113 ? -11.453 -22.359 -1.569 1 85.81 113 LYS A O 1
ATOM 953 N N . GLU A 1 114 ? -12.75 -23.172 0.056 1 84.5 114 GLU A N 1
ATOM 954 C CA . GLU A 1 114 ? -13.852 -23.453 -0.86 1 84.5 114 GLU A CA 1
ATOM 955 C C . GLU A 1 114 ? -14.359 -22.188 -1.536 1 84.5 114 GLU A C 1
ATOM 957 O O . GLU A 1 114 ? -14.625 -22.188 -2.74 1 84.5 114 GLU A O 1
ATOM 962 N N . GLU A 1 115 ? -14.469 -21.188 -0.778 1 86.62 115 GLU A N 1
ATOM 963 C CA . GLU A 1 115 ? -14.914 -19.906 -1.318 1 86.62 115 GLU A CA 1
ATOM 964 C C . GLU A 1 115 ? -13.953 -19.391 -2.389 1 86.62 115 GLU A C 1
ATOM 966 O O . GLU A 1 115 ? -14.391 -18.859 -3.416 1 86.62 115 GLU A O 1
ATOM 971 N N . ILE A 1 116 ? -12.688 -19.516 -2.113 1 92.31 116 ILE A N 1
ATOM 972 C CA . ILE A 1 116 ? -11.672 -19.094 -3.068 1 92.31 116 ILE A CA 1
ATOM 973 C C . ILE A 1 116 ? -11.812 -19.891 -4.363 1 92.31 116 ILE A C 1
ATOM 975 O O . ILE A 1 116 ? -11.797 -19.312 -5.457 1 92.31 116 ILE A O 1
ATOM 979 N N . CYS A 1 117 ? -11.977 -21.188 -4.215 1 93.25 117 CYS A N 1
ATOM 980 C CA . CYS A 1 117 ? -12.094 -22.062 -5.383 1 93.25 117 CYS A CA 1
ATOM 981 C C . CYS A 1 117 ? -13.359 -21.734 -6.172 1 93.25 117 CYS A C 1
ATOM 983 O O . CYS A 1 117 ? -13.32 -21.672 -7.402 1 93.25 117 CYS A O 1
ATOM 985 N N . GLU A 1 118 ? -14.461 -21.516 -5.465 1 91.94 118 GLU A N 1
ATOM 986 C CA . GLU A 1 118 ? -15.719 -21.188 -6.125 1 91.94 118 GLU A CA 1
ATOM 987 C C . GLU A 1 118 ? -15.625 -19.844 -6.852 1 91.94 118 GLU A C 1
ATOM 989 O O . GLU A 1 118 ? -16.062 -19.719 -7.996 1 91.94 118 GLU A O 1
ATOM 994 N N . THR A 1 119 ? -15.086 -18.891 -6.164 1 94.69 119 THR A N 1
ATOM 995 C CA . THR A 1 119 ? -14.93 -17.562 -6.762 1 94.69 119 THR A CA 1
ATOM 996 C C . THR A 1 119 ? -14.055 -17.625 -8.008 1 94.69 119 THR A C 1
ATOM 998 O O . THR A 1 119 ? -14.398 -17.062 -9.047 1 94.69 119 THR A O 1
ATOM 1001 N N . ASN A 1 120 ? -12.945 -18.344 -7.879 1 96.31 120 ASN A N 1
ATOM 1002 C CA . ASN A 1 120 ? -12.047 -18.469 -9.023 1 96.31 120 ASN A CA 1
ATOM 1003 C C . ASN A 1 120 ? -12.742 -19.109 -10.219 1 96.31 120 ASN A C 1
ATOM 1005 O O . ASN A 1 120 ? -12.461 -18.766 -11.367 1 96.31 120 ASN A O 1
ATOM 1009 N N . SER A 1 121 ? -13.578 -20.062 -9.945 1 95.44 121 SER A N 1
ATOM 1010 C CA . SER A 1 121 ? -14.242 -20.812 -11.016 1 95.44 121 SER A CA 1
ATOM 1011 C C . SER A 1 121 ? -15.031 -19.891 -11.93 1 95.44 121 SER A C 1
ATOM 1013 O O . SER A 1 121 ? -15.133 -20.125 -13.133 1 95.44 121 SER A O 1
ATOM 1015 N N . VAL A 1 122 ? -15.562 -18.781 -11.43 1 94.88 122 VAL A N 1
ATOM 1016 C CA . VAL A 1 122 ? -16.406 -17.906 -12.234 1 94.88 122 VAL A CA 1
ATOM 1017 C C . VAL A 1 122 ? -15.523 -16.984 -13.078 1 94.88 122 VAL A C 1
ATOM 1019 O O . VAL A 1 122 ? -16.016 -16.344 -14.008 1 94.88 122 VAL A O 1
ATOM 1022 N N . PHE A 1 123 ? -14.281 -16.938 -12.781 1 96.06 123 PHE A N 1
ATOM 1023 C CA . PHE A 1 123 ? -13.383 -16.078 -13.531 1 96.06 123 PHE A CA 1
ATOM 1024 C C . PHE A 1 123 ? -12.641 -16.859 -14.602 1 96.06 123 PHE A C 1
ATOM 1026 O O . PHE A 1 123 ? -11.969 -16.281 -15.461 1 96.06 123 PHE A O 1
ATOM 1033 N N . LEU A 1 124 ? -12.766 -18.219 -14.586 1 97.19 124 LEU A N 1
ATOM 1034 C CA . LEU A 1 124 ? -12.055 -19.062 -15.539 1 97.19 124 LEU A CA 1
ATOM 1035 C C . LEU A 1 124 ? -12.516 -18.766 -16.969 1 97.19 124 LEU A C 1
ATOM 1037 O O . LEU A 1 124 ? -13.703 -18.531 -17.203 1 97.19 124 LEU A O 1
ATOM 1041 N N . THR A 1 125 ? -11.578 -18.781 -17.875 1 95.69 125 THR A N 1
ATOM 1042 C CA . THR A 1 125 ? -11.875 -18.609 -19.281 1 95.69 125 THR A CA 1
ATOM 1043 C C . THR A 1 125 ? -12.312 -19.938 -19.922 1 95.69 125 THR A C 1
ATOM 1045 O O . THR A 1 125 ? -13.141 -19.938 -20.828 1 95.69 125 THR A O 1
ATOM 1048 N N . ASN A 1 126 ? -11.789 -21.062 -19.312 1 95.69 126 ASN A N 1
ATOM 1049 C CA . ASN A 1 126 ? -12.07 -22.375 -19.891 1 95.69 126 ASN A CA 1
ATOM 1050 C C . ASN A 1 126 ? -11.805 -22.391 -21.406 1 95.69 126 ASN A C 1
ATOM 1052 O O . ASN A 1 126 ? -12.711 -22.656 -22.188 1 95.69 126 ASN A O 1
ATOM 1056 N N . TYR A 1 127 ? -10.523 -22.281 -21.75 1 96.88 127 TYR A N 1
ATOM 1057 C CA . TYR A 1 127 ? -10.117 -22.172 -23.156 1 96.88 127 TYR A CA 1
ATOM 1058 C C . TYR A 1 127 ? -10.484 -23.438 -23.922 1 96.88 127 TYR A C 1
ATOM 1060 O O . TYR A 1 127 ? -10.406 -24.531 -23.391 1 96.88 127 TYR A O 1
ATOM 1068 N N . GLU A 1 128 ? -10.891 -23.156 -25.094 1 96 128 GLU A N 1
ATOM 1069 C CA . GLU A 1 128 ? -11.094 -24.266 -26.031 1 96 128 GLU A CA 1
ATOM 1070 C C . GLU A 1 128 ? -9.953 -24.328 -27.047 1 96 128 GLU A C 1
ATOM 1072 O O . GLU A 1 128 ? -9.477 -23.297 -27.531 1 96 128 GLU A O 1
ATOM 1077 N N . PHE A 1 129 ? -9.539 -25.594 -27.297 1 96.06 129 PHE A N 1
ATOM 1078 C CA . PHE A 1 129 ? -8.43 -25.797 -28.219 1 96.06 129 PHE A CA 1
ATOM 1079 C C . PHE A 1 129 ? -8.852 -26.656 -29.406 1 96.06 129 PHE A C 1
ATOM 1081 O O . PHE A 1 129 ? -9.602 -27.625 -29.234 1 96.06 129 PHE A O 1
ATOM 1088 N N . ASP A 1 130 ? -8.43 -26.234 -30.609 1 94.12 130 ASP A N 1
ATOM 1089 C CA . ASP A 1 130 ? -8.609 -27.172 -31.719 1 94.12 130 ASP A CA 1
ATOM 1090 C C . ASP A 1 130 ? -7.871 -28.484 -31.469 1 94.12 130 ASP A C 1
ATOM 1092 O O . ASP A 1 130 ? -8.445 -29.562 -31.625 1 94.12 130 ASP A O 1
ATOM 1096 N N . THR A 1 131 ? -6.633 -28.297 -31.188 1 94.69 131 THR A N 1
ATOM 1097 C CA . THR A 1 131 ? -5.785 -29.391 -30.734 1 94.69 131 THR A CA 1
ATOM 1098 C C . THR A 1 131 ? -5.02 -28.984 -29.469 1 94.69 131 THR A C 1
ATOM 1100 O O . THR A 1 131 ? -4.363 -27.953 -29.438 1 94.69 131 THR A O 1
ATOM 1103 N N . GLU A 1 132 ? -5.172 -29.781 -28.469 1 96.62 132 GLU A N 1
ATOM 1104 C CA . GLU A 1 132 ? -4.434 -29.5 -27.234 1 96.62 132 GLU A CA 1
ATOM 1105 C C . GLU A 1 132 ? -2.951 -29.828 -27.391 1 96.62 132 GLU A C 1
ATOM 1107 O O . GLU A 1 132 ? -2.586 -31 -27.562 1 96.62 132 GLU A O 1
ATOM 1112 N N . PRO A 1 133 ? -2.102 -28.844 -27.359 1 98.19 133 PRO A N 1
ATOM 1113 C CA . PRO A 1 133 ? -0.678 -29.188 -27.391 1 98.19 133 PRO A CA 1
ATOM 1114 C C . PRO A 1 133 ? -0.242 -30.031 -26.203 1 98.19 133 PRO A C 1
ATOM 1116 O O . PRO A 1 133 ? -0.814 -29.922 -25.125 1 98.19 133 PRO A O 1
ATOM 1119 N N . LEU A 1 134 ? 0.752 -30.891 -26.438 1 98.75 134 LEU A N 1
ATOM 1120 C CA . LEU A 1 134 ? 1.236 -31.766 -25.375 1 98.75 134 LEU A CA 1
ATOM 1121 C C . LEU A 1 134 ? 2.053 -30.969 -24.359 1 98.75 134 LEU A C 1
ATOM 1123 O O . LEU A 1 134 ? 2.93 -30.188 -24.734 1 98.75 134 LEU A O 1
ATOM 1127 N N . VAL A 1 135 ? 1.696 -31.109 -23.094 1 98.88 135 VAL A N 1
ATOM 1128 C CA . VAL A 1 135 ? 2.445 -30.469 -22.016 1 98.88 135 VAL A CA 1
ATOM 1129 C C . VAL A 1 135 ? 3.199 -31.531 -21.219 1 98.88 135 VAL A C 1
ATOM 1131 O O . VAL A 1 135 ? 2.611 -32.531 -20.766 1 98.88 135 VAL A O 1
ATOM 1134 N N . SER A 1 136 ? 4.527 -31.453 -21.125 1 98.94 136 SER A N 1
ATOM 1135 C CA . SER A 1 136 ? 5.312 -32.281 -20.234 1 98.94 136 SER A CA 1
ATOM 1136 C C . SER A 1 136 ? 5.457 -31.656 -18.859 1 98.94 136 SER A C 1
ATOM 1138 O O . SER A 1 136 ? 6.16 -30.656 -18.703 1 98.94 136 SER A O 1
ATOM 1140 N N . ILE A 1 137 ? 4.801 -32.156 -17.875 1 98.94 137 ILE A N 1
ATOM 1141 C CA . ILE A 1 137 ? 4.844 -31.656 -16.516 1 98.94 137 ILE A CA 1
ATOM 1142 C C . ILE A 1 137 ? 6.031 -32.25 -15.766 1 98.94 137 ILE A C 1
ATOM 1144 O O . ILE A 1 137 ? 6.117 -33.5 -15.625 1 98.94 137 ILE A O 1
ATOM 1148 N N . ILE A 1 138 ? 6.941 -31.453 -15.32 1 98.94 138 ILE A N 1
ATOM 1149 C CA . ILE A 1 138 ? 8.156 -31.922 -14.648 1 98.94 138 ILE A CA 1
ATOM 1150 C C . ILE A 1 138 ? 8.055 -31.625 -13.148 1 98.94 138 ILE A C 1
ATOM 1152 O O . ILE A 1 138 ? 7.82 -30.484 -12.742 1 98.94 138 ILE A O 1
ATOM 1156 N N . ILE A 1 139 ? 8.227 -32.625 -12.32 1 98.69 139 ILE A N 1
ATOM 1157 C CA . ILE A 1 139 ? 8.125 -32.5 -10.867 1 98.69 139 ILE A CA 1
ATOM 1158 C C . ILE A 1 139 ? 9.367 -33.094 -10.219 1 98.69 139 ILE A C 1
ATOM 1160 O O . ILE A 1 139 ? 9.734 -34.25 -10.492 1 98.69 139 ILE A O 1
ATOM 1164 N N . LEU A 1 140 ? 10.008 -32.312 -9.43 1 97.94 140 LEU A N 1
ATOM 1165 C CA . LEU A 1 140 ? 11.109 -32.844 -8.617 1 97.94 140 LEU A CA 1
ATOM 1166 C C . LEU A 1 140 ? 10.633 -33.188 -7.211 1 97.94 140 LEU A C 1
ATOM 1168 O O . LEU A 1 140 ? 9.82 -32.469 -6.629 1 97.94 140 LEU A O 1
ATOM 1172 N N . THR A 1 141 ? 11.156 -34.25 -6.672 1 97 141 THR A N 1
ATOM 1173 C CA . THR A 1 141 ? 10.734 -34.625 -5.328 1 97 141 THR A CA 1
ATOM 1174 C C . THR A 1 141 ? 11.859 -35.344 -4.586 1 97 141 THR A C 1
ATOM 1176 O O . THR A 1 141 ? 12.711 -35.969 -5.207 1 97 141 THR A O 1
ATOM 1179 N N . ARG A 1 142 ? 11.938 -35.156 -3.371 1 95.88 142 ARG A N 1
ATOM 1180 C CA . ARG A 1 142 ? 12.766 -35.875 -2.414 1 95.88 142 ARG A CA 1
ATOM 1181 C C . ARG A 1 142 ? 12.039 -36.062 -1.085 1 95.88 142 ARG A C 1
ATOM 1183 O O . ARG A 1 142 ? 11.805 -35.062 -0.369 1 95.88 142 ARG A O 1
ATOM 1190 N N . ASN A 1 143 ? 11.773 -37.281 -0.743 1 94.5 143 ASN A N 1
ATOM 1191 C CA . ASN A 1 143 ? 11.047 -37.594 0.477 1 94.5 143 ASN A CA 1
ATOM 1192 C C . ASN A 1 143 ? 9.773 -36.75 0.605 1 94.5 143 ASN A C 1
ATOM 1194 O O . ASN A 1 143 ? 9.508 -36.188 1.661 1 94.5 143 ASN A O 1
ATOM 1198 N N . GLY A 1 144 ? 9.047 -36.594 -0.569 1 94.38 144 GLY A N 1
ATOM 1199 C CA . GLY A 1 144 ? 7.91 -35.688 -0.607 1 94.38 144 GLY A CA 1
ATOM 1200 C C . GLY A 1 144 ? 6.578 -36.406 -0.74 1 94.38 144 GLY A C 1
ATOM 1201 O O . GLY A 1 144 ? 5.672 -35.906 -1.418 1 94.38 144 GLY A O 1
ATOM 1202 N N . LEU A 1 145 ? 6.453 -37.562 -0.073 1 93.38 145 LEU A N 1
ATOM 1203 C CA . LEU A 1 145 ? 5.246 -38.375 -0.226 1 93.38 145 LEU A CA 1
ATOM 1204 C C . LEU A 1 145 ? 4 -37.562 0.093 1 93.38 145 LEU A C 1
ATOM 1206 O O . LEU A 1 145 ? 3.043 -37.562 -0.683 1 93.38 145 LEU A O 1
ATOM 1210 N N . GLY A 1 146 ? 3.973 -36.875 1.25 1 92.12 146 GLY A N 1
ATOM 1211 C CA . GLY A 1 146 ? 2.834 -36.062 1.636 1 92.12 146 GLY A CA 1
ATOM 1212 C C . GLY A 1 146 ? 2.475 -35 0.601 1 92.12 146 GLY A C 1
ATOM 1213 O O . GLY A 1 146 ? 1.297 -34.812 0.294 1 92.12 146 GLY A O 1
ATOM 1214 N N . HIS A 1 147 ? 3.471 -34.344 0.03 1 93.94 147 HIS A N 1
ATOM 1215 C CA . HIS A 1 147 ? 3.268 -33.344 -1.003 1 93.94 147 HIS A CA 1
ATOM 1216 C C . HIS A 1 147 ? 2.701 -33.969 -2.275 1 93.94 147 HIS A C 1
ATOM 1218 O O . HIS A 1 147 ? 1.76 -33.406 -2.865 1 93.94 147 HIS A O 1
ATOM 1224 N N . LEU A 1 148 ? 3.285 -35.062 -2.635 1 96.12 148 LEU A N 1
ATOM 1225 C CA . LEU A 1 148 ? 2.834 -35.75 -3.848 1 96.12 148 LEU A CA 1
ATOM 1226 C C . LEU A 1 148 ? 1.374 -36.188 -3.723 1 96.12 148 LEU A C 1
ATOM 1228 O O . LEU A 1 148 ? 0.602 -36.031 -4.676 1 96.12 148 LEU A O 1
ATOM 1232 N N . LYS A 1 149 ? 0.984 -36.656 -2.533 1 95.19 149 LYS A N 1
ATOM 1233 C CA . LYS A 1 149 ? -0.4 -37.094 -2.311 1 95.19 149 LYS A CA 1
ATOM 1234 C C . LYS A 1 149 ? -1.354 -35.906 -2.475 1 95.19 149 LYS A C 1
ATOM 1236 O O . LYS A 1 149 ? -2.414 -36.031 -3.088 1 95.19 149 LYS A O 1
ATOM 1241 N N . ARG A 1 150 ? -0.968 -34.781 -1.929 1 93.12 150 ARG A N 1
ATOM 1242 C CA . ARG A 1 150 ? -1.78 -33.594 -2.045 1 93.12 150 ARG A CA 1
ATOM 1243 C C . ARG A 1 150 ? -1.836 -33.094 -3.488 1 93.12 150 ARG A C 1
ATOM 1245 O O . ARG A 1 150 ? -2.904 -32.719 -3.986 1 93.12 150 ARG A O 1
ATOM 1252 N N . LEU A 1 151 ? -0.748 -33.094 -4.184 1 97.06 151 LEU A N 1
ATOM 1253 C CA . LEU A 1 151 ? -0.626 -32.625 -5.559 1 97.06 151 LEU A CA 1
ATOM 1254 C C . LEU A 1 151 ? -1.479 -33.469 -6.504 1 97.06 151 LEU A C 1
ATOM 1256 O O . LEU A 1 151 ? -2.193 -32.906 -7.348 1 97.06 151 LEU A O 1
ATOM 1260 N N . PHE A 1 152 ? -1.477 -34.812 -6.324 1 97.62 152 PHE A N 1
ATOM 1261 C CA . PHE A 1 152 ? -2.078 -35.688 -7.32 1 97.62 152 PHE A CA 1
ATOM 1262 C C . PHE A 1 152 ? -3.5 -36.062 -6.918 1 97.62 152 PHE A C 1
ATOM 1264 O O . PHE A 1 152 ? -4.176 -36.812 -7.633 1 97.62 152 PHE A O 1
ATOM 1271 N N . LYS A 1 153 ? -3.955 -35.531 -5.746 1 95 153 LYS A N 1
ATOM 1272 C CA . LYS A 1 153 ? -5.359 -35.719 -5.398 1 95 153 LYS A CA 1
ATOM 1273 C C . LYS A 1 153 ? -6.285 -35.156 -6.457 1 95 153 LYS A C 1
ATOM 1275 O O . LYS A 1 153 ? -6.32 -33.938 -6.648 1 95 153 LYS A O 1
ATOM 1280 N N . ASP A 1 154 ? -7.113 -35.938 -7.215 1 94.31 154 ASP A N 1
ATOM 1281 C CA . ASP A 1 154 ? -8.039 -35.562 -8.273 1 94.31 154 ASP A CA 1
ATOM 1282 C C . ASP A 1 154 ? -7.332 -34.75 -9.367 1 94.31 154 ASP A C 1
ATOM 1284 O O . ASP A 1 154 ? -7.898 -33.812 -9.922 1 94.31 154 ASP A O 1
ATOM 1288 N N . PHE A 1 155 ? -6.027 -35.062 -9.617 1 96.56 155 PHE A N 1
ATOM 1289 C CA . PHE A 1 155 ? -5.164 -34.312 -10.508 1 96.56 155 PHE A CA 1
ATOM 1290 C C . PHE A 1 155 ? -5.77 -34.188 -11.898 1 96.56 155 PHE A C 1
ATOM 1292 O O . PHE A 1 155 ? -5.898 -33.094 -12.445 1 96.56 155 PHE A O 1
ATOM 1299 N N . ASP A 1 156 ? -6.234 -35.25 -12.477 1 95.12 156 ASP A N 1
ATOM 1300 C CA . ASP A 1 156 ? -6.77 -35.312 -13.836 1 95.12 156 ASP A CA 1
ATOM 1301 C C . ASP A 1 156 ? -8.039 -34.469 -13.945 1 95.12 156 ASP A C 1
ATOM 1303 O O . ASP A 1 156 ? -8.258 -33.781 -14.961 1 95.12 156 ASP A O 1
ATOM 1307 N N . LYS A 1 157 ? -8.812 -34.406 -12.891 1 94.94 157 LYS A N 1
ATOM 1308 C CA . LYS A 1 157 ? -10.062 -33.656 -12.883 1 94.94 157 LYS A CA 1
ATOM 1309 C C . LYS A 1 157 ? -9.812 -32.156 -12.734 1 94.94 157 LYS A C 1
ATOM 1311 O O . LYS A 1 157 ? -10.57 -31.328 -13.242 1 94.94 157 LYS A O 1
ATOM 1316 N N . LYS A 1 158 ? -8.75 -31.828 -12.148 1 97.06 158 LYS A N 1
ATOM 1317 C CA . LYS A 1 158 ? -8.5 -30.438 -11.797 1 97.06 158 LYS A CA 1
ATOM 1318 C C . LYS A 1 158 ? -7.781 -29.703 -12.93 1 97.06 158 LYS A C 1
ATOM 1320 O O . LYS A 1 158 ? -7.789 -28.484 -12.992 1 97.06 158 LYS A O 1
ATOM 1325 N N . THR A 1 159 ? -7.133 -30.391 -13.828 1 97.25 159 THR A N 1
ATOM 1326 C CA . THR A 1 159 ? -6.332 -29.766 -14.875 1 97.25 159 THR A CA 1
ATOM 1327 C C . THR A 1 159 ? -7.223 -29.062 -15.898 1 97.25 159 THR A C 1
ATOM 1329 O O . THR A 1 159 ? -6.863 -28.016 -16.422 1 97.25 159 THR A O 1
ATOM 1332 N N . ASN A 1 160 ? -8.508 -29.578 -16.172 1 96.19 160 ASN A N 1
ATOM 1333 C CA . ASN A 1 160 ? -9.344 -29.188 -17.312 1 96.19 160 ASN A CA 1
ATOM 1334 C C . ASN A 1 160 ? -8.547 -29.172 -18.609 1 96.19 160 ASN A C 1
ATOM 1336 O O . ASN A 1 160 ? -8.633 -28.219 -19.391 1 96.19 160 ASN A O 1
ATOM 1340 N N . TYR A 1 161 ? -7.652 -30.172 -18.75 1 97.38 161 TYR A N 1
ATOM 1341 C CA . TYR A 1 161 ? -6.73 -30.375 -19.859 1 97.38 161 TYR A CA 1
ATOM 1342 C C . TYR A 1 161 ? -6.312 -31.844 -19.969 1 97.38 161 TYR A C 1
ATOM 1344 O O . TYR A 1 161 ? -5.926 -32.438 -18.969 1 97.38 161 TYR A O 1
ATOM 1352 N N . SER A 1 162 ? -6.336 -32.375 -21.109 1 96 162 SER A N 1
ATOM 1353 C CA . SER A 1 162 ? -6.219 -33.844 -21.172 1 96 162 SER A CA 1
ATOM 1354 C C . SER A 1 162 ? -4.879 -34.25 -21.766 1 96 162 SER A C 1
ATOM 1356 O O . SER A 1 162 ? -4.422 -35.375 -21.531 1 96 162 SER A O 1
ATOM 1358 N N . ASN A 1 163 ? -4.215 -33.469 -22.562 1 98.19 163 ASN A N 1
ATOM 1359 C CA . ASN A 1 163 ? -3.021 -33.875 -23.312 1 98.19 163 ASN A CA 1
ATOM 1360 C C . ASN A 1 163 ? -1.747 -33.5 -22.562 1 98.19 163 ASN A C 1
ATOM 1362 O O . ASN A 1 163 ? -1.085 -32.531 -22.922 1 98.19 163 ASN A O 1
ATOM 1366 N N . TYR A 1 164 ? -1.396 -34.312 -21.547 1 98.62 164 TYR A N 1
ATOM 1367 C CA . TYR A 1 164 ? -0.174 -34.062 -20.797 1 98.62 164 TYR A CA 1
ATOM 1368 C C . TYR A 1 164 ? 0.55 -35.375 -20.469 1 98.62 164 TYR A C 1
ATOM 1370 O O . TYR A 1 164 ? -0.039 -36.438 -20.547 1 98.62 164 TYR A O 1
ATOM 1378 N N . GLU A 1 165 ? 1.827 -35.312 -20.266 1 98.75 165 GLU A N 1
ATOM 1379 C CA . GLU A 1 165 ? 2.652 -36.344 -19.641 1 98.75 165 GLU A CA 1
ATOM 1380 C C . GLU A 1 165 ? 3.346 -35.812 -18.391 1 98.75 165 GLU A C 1
ATOM 1382 O O . GLU A 1 165 ? 3.508 -34.594 -18.234 1 98.75 165 GLU A O 1
ATOM 1387 N N . ILE A 1 166 ? 3.652 -36.719 -17.469 1 98.81 166 ILE A N 1
ATOM 1388 C CA . ILE A 1 166 ? 4.297 -36.281 -16.219 1 98.81 166 ILE A CA 1
ATOM 1389 C C . ILE A 1 166 ? 5.664 -36.969 -16.094 1 98.81 166 ILE A C 1
ATOM 1391 O O . ILE A 1 166 ? 5.793 -38.156 -16.312 1 98.81 166 ILE A O 1
ATOM 1395 N N . ILE A 1 167 ? 6.664 -36.188 -15.914 1 98.88 167 ILE A N 1
ATOM 1396 C CA . ILE A 1 167 ? 8.016 -36.656 -15.648 1 98.88 167 ILE A CA 1
ATOM 1397 C C . ILE A 1 167 ? 8.43 -36.281 -14.227 1 98.88 167 ILE A C 1
ATOM 1399 O O . ILE A 1 167 ? 8.562 -35.094 -13.914 1 98.88 167 ILE A O 1
ATOM 1403 N N . VAL A 1 168 ? 8.625 -37.281 -13.359 1 98.75 168 VAL A N 1
ATOM 1404 C CA . VAL A 1 168 ? 9.031 -37 -11.977 1 98.75 168 VAL A CA 1
ATOM 1405 C C . VAL A 1 168 ? 10.508 -37.344 -11.805 1 98.75 168 VAL A C 1
ATOM 1407 O O . VAL A 1 168 ? 10.945 -38.438 -12.172 1 98.75 168 VAL A O 1
ATOM 1410 N N . VAL A 1 169 ? 11.234 -36.375 -11.359 1 98.62 169 VAL A N 1
ATOM 1411 C CA . VAL A 1 169 ? 12.633 -36.594 -11 1 98.62 169 VAL A CA 1
ATOM 1412 C C . VAL A 1 169 ? 12.742 -36.875 -9.5 1 98.62 169 VAL A C 1
ATOM 1414 O O . VAL A 1 169 ? 12.594 -35.969 -8.68 1 98.62 169 VAL A O 1
ATOM 1417 N N . ASP A 1 170 ? 12.984 -38.094 -9.156 1 98.19 170 ASP A N 1
ATOM 1418 C CA . ASP A 1 170 ? 13.164 -38.469 -7.754 1 98.19 170 ASP A CA 1
ATOM 1419 C C . ASP A 1 170 ? 14.633 -38.375 -7.34 1 98.19 170 ASP A C 1
ATOM 1421 O O . ASP A 1 170 ? 15.484 -39.062 -7.895 1 98.19 170 ASP A O 1
ATOM 1425 N N . ASN A 1 171 ? 14.852 -37.531 -6.422 1 96.5 171 ASN A N 1
ATOM 1426 C CA . ASN A 1 171 ? 16.203 -37.281 -5.953 1 96.5 171 ASN A CA 1
ATOM 1427 C C . ASN A 1 171 ? 16.578 -38.188 -4.785 1 96.5 171 ASN A C 1
ATOM 1429 O O . ASN A 1 171 ? 16.984 -37.688 -3.727 1 96.5 171 ASN A O 1
ATOM 1433 N N . ALA A 1 172 ? 16.5 -39.406 -4.965 1 96.25 172 ALA A N 1
ATOM 1434 C CA . ALA A 1 172 ? 16.906 -40.438 -4.008 1 96.25 172 ALA A CA 1
ATOM 1435 C C . ALA A 1 172 ? 16.031 -40.406 -2.76 1 96.25 172 ALA A C 1
ATOM 1437 O O . ALA A 1 172 ? 16.547 -40.344 -1.64 1 96.25 172 ALA A O 1
ATOM 1438 N N . SER A 1 173 ? 14.75 -40.469 -2.977 1 95.75 173 SER A N 1
ATOM 1439 C CA . SER A 1 173 ? 13.812 -40.5 -1.857 1 95.75 173 SER A CA 1
ATOM 1440 C C . SER A 1 173 ? 13.969 -41.781 -1.06 1 95.75 173 SER A C 1
ATOM 1442 O O . SER A 1 173 ? 14.172 -42.875 -1.634 1 95.75 173 SER A O 1
ATOM 1444 N N . ALA A 1 174 ? 13.867 -41.625 0.26 1 95.12 174 ALA A N 1
ATOM 1445 C CA . ALA A 1 174 ? 13.938 -42.781 1.155 1 95.12 174 ALA A CA 1
ATOM 1446 C C . ALA A 1 174 ? 12.547 -43.188 1.611 1 95.12 174 ALA A C 1
ATOM 1448 O O . ALA A 1 174 ? 12.383 -44.281 2.199 1 95.12 174 ALA A O 1
ATOM 1449 N N . ASP A 1 175 ? 11.586 -42.438 1.311 1 94.88 175 ASP A N 1
ATOM 1450 C CA . ASP A 1 175 ? 10.211 -42.75 1.71 1 94.88 175 ASP A CA 1
ATOM 1451 C C . ASP A 1 175 ? 9.469 -43.469 0.596 1 94.88 175 ASP A C 1
ATOM 1453 O O . ASP A 1 175 ? 10.094 -44.062 -0.297 1 94.88 175 ASP A O 1
ATOM 1457 N N . GLU A 1 176 ? 8.172 -43.562 0.663 1 96.25 176 GLU A N 1
ATOM 1458 C CA . GLU A 1 176 ? 7.367 -44.344 -0.26 1 96.25 176 GLU A CA 1
ATOM 1459 C C . GLU A 1 176 ? 6.941 -43.531 -1.47 1 96.25 176 GLU A C 1
ATOM 1461 O O . GLU A 1 176 ? 5.965 -43.875 -2.143 1 96.25 176 GLU A O 1
ATOM 1466 N N . SER A 1 177 ? 7.691 -42.438 -1.804 1 96.94 177 SER A N 1
ATOM 1467 C CA . SER A 1 177 ? 7.336 -41.562 -2.902 1 96.94 177 SER A CA 1
ATOM 1468 C C . SER A 1 177 ? 7.309 -42.281 -4.234 1 96.94 177 SER A C 1
ATOM 1470 O O . SER A 1 177 ? 6.332 -42.219 -4.977 1 96.94 177 SER A O 1
ATOM 1472 N N . VAL A 1 178 ? 8.359 -43.062 -4.492 1 97.62 178 VAL A N 1
ATOM 1473 C CA . VAL A 1 178 ? 8.477 -43.75 -5.773 1 97.62 178 VAL A CA 1
ATOM 1474 C C . VAL A 1 178 ? 7.379 -44.812 -5.898 1 97.62 178 VAL A C 1
ATOM 1476 O O . VAL A 1 178 ? 6.73 -44.906 -6.945 1 97.62 178 VAL A O 1
ATOM 1479 N N . SER A 1 179 ? 7.156 -45.562 -4.828 1 97.44 179 SER A N 1
ATOM 1480 C CA . SER A 1 179 ? 6.109 -46.562 -4.824 1 97.44 179 SER A CA 1
ATOM 1481 C C . SER A 1 179 ? 4.738 -45.938 -5.066 1 97.44 179 SER A C 1
ATOM 1483 O O . SER A 1 179 ? 3.924 -46.5 -5.816 1 97.44 179 SER A O 1
ATOM 1485 N N . TYR A 1 180 ? 4.473 -44.938 -4.414 1 96.81 180 TYR A N 1
ATOM 1486 C CA . TYR A 1 180 ? 3.211 -44.219 -4.578 1 96.81 180 TYR A CA 1
ATOM 1487 C C . TYR A 1 180 ? 3.006 -43.812 -6.031 1 96.81 180 TYR A C 1
ATOM 1489 O O . TYR A 1 180 ? 1.935 -44.031 -6.602 1 96.81 180 TYR A O 1
ATOM 14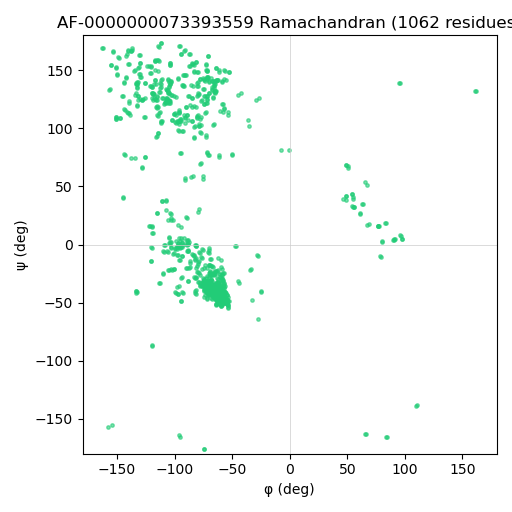97 N N . LEU A 1 181 ? 4.016 -43.188 -6.668 1 98.12 181 LEU A N 1
ATOM 1498 C CA . LEU A 1 181 ? 3.947 -42.688 -8.039 1 98.12 181 LEU A CA 1
ATOM 1499 C C . LEU A 1 181 ? 3.672 -43.844 -9.016 1 98.12 181 LEU A C 1
ATOM 1501 O O . LEU A 1 181 ? 2.887 -43.688 -9.953 1 98.12 181 LEU A O 1
ATOM 1505 N N . LYS A 1 182 ? 4.297 -44.969 -8.812 1 97.38 182 LYS A N 1
ATOM 1506 C CA . LYS A 1 182 ? 4.156 -46.125 -9.695 1 97.38 182 LYS A CA 1
ATOM 1507 C C . LYS A 1 182 ? 2.74 -46.719 -9.633 1 97.38 182 LYS A C 1
ATOM 1509 O O . LYS A 1 182 ? 2.299 -47.375 -10.562 1 97.38 182 LYS A O 1
ATOM 1514 N N . ASN A 1 183 ? 2.049 -46.375 -8.594 1 97.06 183 ASN A N 1
ATOM 1515 C CA . ASN A 1 183 ? 0.715 -46.938 -8.398 1 97.06 183 ASN A CA 1
ATOM 1516 C C . ASN A 1 183 ? -0.37 -46 -8.883 1 97.06 183 ASN A C 1
ATOM 1518 O O . ASN A 1 183 ? -1.553 -46.344 -8.891 1 97.06 183 ASN A O 1
ATOM 1522 N N . LEU A 1 184 ? 0.002 -44.844 -9.32 1 96.62 184 LEU A N 1
ATOM 1523 C CA . LEU A 1 184 ? -0.965 -43.875 -9.828 1 96.62 184 LEU A CA 1
ATOM 1524 C C . LEU A 1 184 ? -1.365 -44.219 -11.266 1 96.62 184 LEU A C 1
ATOM 1526 O O . LEU A 1 184 ? -0.528 -44.656 -12.062 1 96.62 184 LEU A O 1
ATOM 1530 N N . ASP A 1 185 ? -2.664 -44.062 -11.594 1 95.94 185 ASP A N 1
ATOM 1531 C CA . ASP A 1 185 ? -3.152 -44.25 -12.953 1 95.94 185 ASP A CA 1
ATOM 1532 C C . ASP A 1 185 ? -3.006 -42.969 -13.766 1 95.94 185 ASP A C 1
ATOM 1534 O O . ASP A 1 185 ? -4 -42.375 -14.195 1 95.94 185 ASP A O 1
ATOM 1538 N N . LEU A 1 186 ? -1.878 -42.438 -13.914 1 97.31 186 LEU A N 1
ATOM 1539 C CA . LEU A 1 186 ? -1.489 -41.25 -14.664 1 97.31 186 LEU A CA 1
ATOM 1540 C C . LEU A 1 186 ? -0.29 -41.562 -15.555 1 97.31 186 LEU A C 1
ATOM 1542 O O . LEU A 1 186 ? 0.428 -42.531 -15.344 1 97.31 186 LEU A O 1
ATOM 1546 N N . PRO A 1 187 ? -0.147 -40.844 -16.672 1 97.56 187 PRO A N 1
ATOM 1547 C CA . PRO A 1 187 ? 1.005 -41.062 -17.547 1 97.56 187 PRO A CA 1
ATOM 1548 C C . PRO A 1 187 ? 2.305 -40.531 -16.953 1 97.56 187 PRO A C 1
ATOM 1550 O O . PRO A 1 187 ? 2.818 -39.5 -17.422 1 97.56 187 PRO A O 1
ATOM 1553 N N . ILE A 1 188 ? 2.922 -41.281 -15.992 1 98.31 188 ILE A N 1
ATOM 1554 C CA . ILE A 1 188 ? 4.074 -40.812 -15.234 1 98.31 188 ILE A CA 1
ATOM 1555 C C . ILE A 1 188 ? 5.316 -41.594 -15.641 1 98.31 188 ILE A C 1
ATOM 1557 O O . ILE A 1 188 ? 5.285 -42.844 -15.688 1 98.31 188 ILE A O 1
ATOM 1561 N N . ARG A 1 189 ? 6.328 -40.906 -16.016 1 98.25 189 ARG A N 1
ATOM 1562 C CA . ARG A 1 189 ? 7.684 -41.438 -16.125 1 98.25 189 ARG A CA 1
ATOM 1563 C C . ARG A 1 189 ? 8.562 -40.969 -14.984 1 98.25 189 ARG A C 1
ATOM 1565 O O . ARG A 1 189 ? 8.492 -39.781 -14.594 1 98.25 189 ARG A O 1
ATOM 1572 N N . ILE A 1 190 ? 9.359 -41.875 -14.391 1 98.38 190 ILE A N 1
ATOM 1573 C CA . ILE A 1 190 ? 10.148 -41.5 -13.227 1 98.38 190 ILE A CA 1
ATOM 1574 C C . ILE A 1 190 ? 11.641 -41.594 -13.562 1 98.38 190 ILE A C 1
ATOM 1576 O O . ILE A 1 190 ? 12.094 -42.594 -14.109 1 98.38 190 ILE A O 1
ATOM 1580 N N . ILE A 1 191 ? 12.367 -40.469 -13.359 1 98.19 191 ILE A N 1
ATOM 1581 C CA . ILE A 1 191 ? 13.828 -40.5 -13.312 1 98.19 191 ILE A CA 1
ATOM 1582 C C . ILE A 1 191 ? 14.305 -40.688 -11.875 1 98.19 191 ILE A C 1
ATOM 1584 O O . ILE A 1 191 ? 14.102 -39.812 -11.023 1 98.19 191 ILE A O 1
ATOM 1588 N N . GLU A 1 192 ? 14.852 -41.781 -11.578 1 97.75 192 GLU A N 1
ATOM 1589 C CA . GLU A 1 192 ? 15.32 -42.062 -10.227 1 97.75 192 GLU A CA 1
ATOM 1590 C C . GLU A 1 192 ? 16.812 -41.781 -10.086 1 97.75 192 GLU A C 1
ATOM 1592 O O . GLU A 1 192 ? 17.641 -42.562 -10.539 1 97.75 192 GLU A O 1
ATOM 1597 N N . ASN A 1 193 ? 17.109 -40.719 -9.453 1 97 193 ASN A N 1
ATOM 1598 C CA . ASN A 1 193 ? 18.5 -40.375 -9.211 1 97 193 ASN A CA 1
ATOM 1599 C C . ASN A 1 193 ? 19.047 -41.062 -7.98 1 97 193 ASN A C 1
ATOM 1601 O O . ASN A 1 193 ? 18.297 -41.406 -7.062 1 97 193 ASN A O 1
ATOM 1605 N N . GLU A 1 194 ? 20.359 -41.219 -8 1 95.81 194 GLU A N 1
ATOM 1606 C CA . GLU A 1 194 ? 21.031 -41.844 -6.859 1 95.81 194 GLU A CA 1
ATOM 1607 C C . GLU A 1 194 ? 21.375 -40.781 -5.793 1 95.81 194 GLU A C 1
ATOM 1609 O O . GLU A 1 194 ? 21.672 -41.156 -4.648 1 95.81 194 GLU A O 1
ATOM 1614 N N . GLU A 1 195 ? 21.391 -39.594 -6.227 1 94.06 195 GLU A N 1
ATOM 1615 C CA . GLU A 1 195 ? 21.719 -38.5 -5.309 1 94.06 195 GLU A CA 1
ATOM 1616 C C . GLU A 1 195 ? 20.797 -37.312 -5.516 1 94.06 195 GLU A C 1
ATOM 1618 O O . GLU A 1 195 ? 20.016 -37.281 -6.473 1 94.06 195 GLU A O 1
ATOM 1623 N N . ASN A 1 196 ? 20.844 -36.375 -4.566 1 91.56 196 ASN A N 1
ATOM 1624 C CA . ASN A 1 196 ? 20.078 -35.125 -4.652 1 91.56 196 ASN A CA 1
ATOM 1625 C C . ASN A 1 196 ? 20.719 -34.125 -5.605 1 91.56 196 ASN A C 1
ATOM 1627 O O . ASN A 1 196 ? 21.734 -33.531 -5.273 1 91.56 196 ASN A O 1
ATOM 1631 N N . VAL A 1 197 ? 20.172 -34 -6.758 1 92.25 197 VAL A N 1
ATOM 1632 C CA . VAL A 1 197 ? 20.719 -33.031 -7.715 1 92.25 197 VAL A CA 1
ATOM 1633 C C . VAL A 1 197 ? 20.016 -31.688 -7.547 1 92.25 197 VAL A C 1
ATOM 1635 O O . VAL A 1 197 ? 18.984 -31.594 -6.883 1 92.25 197 VAL A O 1
ATOM 1638 N N . SER A 1 198 ? 20.562 -30.641 -8.148 1 92.5 198 SER A N 1
ATOM 1639 C CA . SER A 1 198 ? 20.016 -29.297 -8.016 1 92.5 198 SER A CA 1
ATOM 1640 C C . SER A 1 198 ? 18.703 -29.156 -8.766 1 92.5 198 SER A C 1
ATOM 1642 O O . SER A 1 198 ? 18.359 -30 -9.602 1 92.5 198 SER A O 1
ATOM 1644 N N . PHE A 1 199 ? 17.984 -28.188 -8.453 1 94.94 199 PHE A N 1
ATOM 1645 C CA . PHE A 1 199 ? 16.734 -27.875 -9.109 1 94.94 199 PHE A CA 1
ATOM 1646 C C . PHE A 1 199 ? 16.922 -27.734 -10.617 1 94.94 199 PHE A C 1
ATOM 1648 O O . PHE A 1 199 ? 16.172 -28.312 -11.406 1 94.94 199 PHE A O 1
ATOM 1655 N N . SER A 1 200 ? 17.906 -26.953 -10.953 1 97.62 200 SER A N 1
ATOM 1656 C CA . SER A 1 200 ? 18.188 -26.719 -12.367 1 97.62 200 SER A CA 1
ATOM 1657 C C . SER A 1 200 ? 18.531 -28 -13.094 1 97.62 200 SER A C 1
ATOM 1659 O O . SER A 1 200 ? 17.953 -28.297 -14.148 1 97.62 200 SER A O 1
ATOM 1661 N N . LYS A 1 201 ? 19.422 -28.766 -12.477 1 97.06 201 LYS A N 1
ATOM 1662 C CA . LYS A 1 201 ? 19.844 -30.016 -13.125 1 97.06 201 LYS A CA 1
ATOM 1663 C C . LYS A 1 201 ? 18.672 -30.984 -13.281 1 97.06 201 LYS A C 1
ATOM 1665 O O . LYS A 1 201 ? 18.5 -31.578 -14.344 1 97.06 201 LYS A O 1
ATOM 1670 N N . GLY A 1 202 ? 17.922 -31.172 -12.25 1 97.5 202 GLY A N 1
ATOM 1671 C CA . GLY A 1 202 ? 16.781 -32.062 -12.312 1 97.5 202 GLY A CA 1
ATOM 1672 C C . GLY A 1 202 ? 15.789 -31.672 -13.406 1 97.5 202 GLY A C 1
ATOM 1673 O O . GLY A 1 202 ? 15.359 -32.531 -14.18 1 97.5 202 GLY A O 1
ATOM 1674 N N . ASN A 1 203 ? 15.414 -30.391 -13.469 1 98.44 203 ASN A N 1
ATOM 1675 C CA . ASN A 1 203 ? 14.492 -29.922 -14.5 1 98.44 203 ASN A CA 1
ATOM 1676 C C . ASN A 1 203 ? 15.086 -30.047 -15.898 1 98.44 203 ASN A C 1
ATOM 1678 O O . ASN A 1 203 ? 14.398 -30.438 -16.828 1 98.44 203 ASN A O 1
ATOM 1682 N N . ASN A 1 204 ? 16.359 -29.672 -16.047 1 98.69 204 ASN A N 1
ATOM 1683 C CA . ASN A 1 204 ? 17.031 -29.781 -17.344 1 98.69 204 ASN A CA 1
ATOM 1684 C C . ASN A 1 204 ? 17.062 -31.219 -17.844 1 98.69 204 ASN A C 1
ATOM 1686 O O . ASN A 1 204 ? 16.812 -31.484 -19.016 1 98.69 204 ASN A O 1
ATOM 1690 N N . ASP A 1 205 ? 17.422 -32.156 -16.906 1 98.31 205 ASP A N 1
ATOM 1691 C CA . ASP A 1 205 ? 17.469 -33.562 -17.281 1 98.31 205 ASP A CA 1
ATOM 1692 C C . ASP A 1 205 ? 16.094 -34.062 -17.734 1 98.31 205 ASP A C 1
ATOM 1694 O O . ASP A 1 205 ? 15.984 -34.781 -18.719 1 98.31 205 ASP A O 1
ATOM 1698 N N . ALA A 1 206 ? 15.102 -33.656 -17.031 1 98.81 206 ALA A N 1
ATOM 1699 C CA . ALA A 1 206 ? 13.742 -34.062 -17.391 1 98.81 206 ALA A CA 1
ATOM 1700 C C . ALA A 1 206 ? 13.32 -33.438 -18.719 1 98.81 206 ALA A C 1
ATOM 1702 O O . ALA A 1 206 ? 12.664 -34.094 -19.531 1 98.81 206 ALA A O 1
ATOM 1703 N N . ALA A 1 207 ? 13.68 -32.188 -18.969 1 98.75 207 ALA A N 1
ATOM 1704 C CA . ALA A 1 207 ? 13.328 -31.484 -20.188 1 98.75 207 ALA A CA 1
ATOM 1705 C C . ALA A 1 207 ? 13.914 -32.188 -21.422 1 98.75 207 ALA A C 1
ATOM 1707 O O . ALA A 1 207 ? 13.305 -32.188 -22.484 1 98.75 207 ALA A O 1
ATOM 1708 N N . LYS A 1 208 ? 15.055 -32.75 -21.234 1 98.19 208 LYS A N 1
ATOM 1709 C CA . LYS A 1 208 ? 15.727 -33.438 -22.344 1 98.19 208 LYS A CA 1
ATOM 1710 C C . LYS A 1 208 ? 14.898 -34.594 -22.875 1 98.19 208 LYS A C 1
ATOM 1712 O O . LYS A 1 208 ? 14.945 -34.938 -24.062 1 98.19 208 LYS A O 1
ATOM 1717 N N . ILE A 1 209 ? 14.172 -35.219 -22.016 1 98.19 209 ILE A N 1
ATOM 1718 C CA . ILE A 1 209 ? 13.445 -36.406 -22.453 1 98.19 209 ILE A CA 1
ATOM 1719 C C . ILE A 1 209 ? 11.969 -36.094 -22.625 1 98.19 209 ILE A C 1
ATOM 1721 O O . ILE A 1 209 ? 11.164 -36.969 -22.938 1 98.19 209 ILE A O 1
ATOM 1725 N N . ALA A 1 210 ? 11.586 -34.844 -22.391 1 98.75 210 ALA A N 1
ATOM 1726 C CA . ALA A 1 210 ? 10.195 -34.438 -22.516 1 98.75 210 ALA A CA 1
ATOM 1727 C C . ALA A 1 210 ? 9.758 -34.406 -23.984 1 98.75 210 ALA A C 1
ATOM 1729 O O . ALA A 1 210 ? 10.516 -34 -24.859 1 98.75 210 ALA A O 1
ATOM 1730 N N . ASN A 1 211 ? 8.531 -34.781 -24.234 1 98.62 211 ASN A N 1
ATOM 1731 C CA . ASN A 1 211 ? 8 -34.844 -25.594 1 98.62 211 ASN A CA 1
ATOM 1732 C C . ASN A 1 211 ? 7.039 -33.688 -25.859 1 98.62 211 ASN A C 1
ATOM 1734 O O . ASN A 1 211 ? 6.602 -33.5 -27 1 98.62 211 ASN A O 1
ATOM 1738 N N . GLY A 1 212 ? 6.738 -32.938 -24.844 1 98.69 212 GLY A N 1
ATOM 1739 C CA . GLY A 1 212 ? 5.734 -31.906 -24.953 1 98.69 212 GLY A CA 1
ATOM 1740 C C . GLY A 1 212 ? 6.195 -30.719 -25.781 1 98.69 212 GLY A C 1
ATOM 1741 O O . GLY A 1 212 ? 7.391 -30.438 -25.859 1 98.69 212 GLY A O 1
ATOM 1742 N N . GLU A 1 213 ? 5.242 -30.062 -26.453 1 98.5 213 GLU A N 1
ATOM 1743 C CA . GLU A 1 213 ? 5.496 -28.766 -27.078 1 98.5 213 GLU A CA 1
ATOM 1744 C C . GLU A 1 213 ? 5.848 -27.719 -26.016 1 98.5 213 GLU A C 1
ATOM 1746 O O . GLU A 1 213 ? 6.629 -26.797 -26.281 1 98.5 213 GLU A O 1
ATOM 1751 N N . TYR A 1 214 ? 5.25 -27.891 -24.875 1 98.81 214 TYR A N 1
ATOM 1752 C CA . TYR A 1 214 ? 5.523 -27.062 -23.703 1 98.81 214 TYR A CA 1
ATOM 1753 C C . TYR A 1 214 ? 6.016 -27.906 -22.531 1 98.81 214 TYR A C 1
ATOM 1755 O O . TYR A 1 214 ? 5.656 -29.078 -22.406 1 98.81 214 TYR A O 1
ATOM 1763 N N . ILE A 1 215 ? 6.887 -27.344 -21.703 1 98.88 215 ILE A N 1
ATOM 1764 C CA . ILE A 1 215 ? 7.289 -27.969 -20.453 1 98.88 215 ILE A CA 1
ATOM 1765 C C . ILE A 1 215 ? 6.754 -27.156 -19.281 1 98.88 215 ILE A C 1
ATOM 1767 O O . ILE A 1 215 ? 6.734 -25.922 -19.328 1 98.88 215 ILE A O 1
ATOM 1771 N N . LEU A 1 216 ? 6.266 -27.797 -18.297 1 98.94 216 LEU A N 1
ATOM 1772 C CA . LEU A 1 216 ? 5.777 -27.156 -17.078 1 98.94 216 LEU A CA 1
ATOM 1773 C C . LEU A 1 216 ? 6.629 -27.547 -15.883 1 98.94 216 LEU A C 1
ATOM 1775 O O . LEU A 1 216 ? 6.703 -28.719 -15.523 1 98.94 216 LEU A O 1
ATOM 1779 N N . LEU A 1 217 ? 7.383 -26.578 -15.359 1 98.81 217 LEU A N 1
ATOM 1780 C CA . LEU A 1 217 ? 7.957 -26.797 -14.039 1 98.81 217 LEU A CA 1
ATOM 1781 C C . LEU A 1 217 ? 6.883 -26.734 -12.961 1 98.81 217 LEU A C 1
ATOM 1783 O O . LEU A 1 217 ? 6.102 -25.781 -12.906 1 98.81 217 LEU A O 1
ATOM 1787 N N . LEU A 1 218 ? 6.777 -27.688 -12.133 1 98.56 218 LEU A N 1
ATOM 1788 C CA . LEU A 1 218 ? 5.762 -27.766 -11.086 1 98.56 218 LEU A CA 1
ATOM 1789 C C . LEU A 1 218 ? 6.344 -28.328 -9.797 1 98.56 218 LEU A C 1
ATOM 1791 O O . LEU A 1 218 ? 6.715 -29.516 -9.75 1 98.56 218 LEU A O 1
ATOM 1795 N N . ASN A 1 219 ? 6.414 -27.531 -8.789 1 96.94 219 ASN A N 1
ATOM 1796 C CA . ASN A 1 219 ? 6.906 -28.016 -7.508 1 96.94 219 ASN A CA 1
ATOM 1797 C C . ASN A 1 219 ? 5.988 -29.094 -6.922 1 96.94 219 ASN A C 1
ATOM 1799 O O . ASN A 1 219 ? 4.781 -29.078 -7.168 1 96.94 219 ASN A O 1
ATOM 1803 N N . ASN A 1 220 ? 6.578 -29.969 -6.141 1 96.56 220 ASN A N 1
ATOM 1804 C CA . ASN A 1 220 ? 5.816 -31.094 -5.609 1 96.56 220 ASN A CA 1
ATOM 1805 C C . ASN A 1 220 ? 4.906 -30.656 -4.465 1 96.56 220 ASN A C 1
ATOM 1807 O O . ASN A 1 220 ? 4.023 -31.422 -4.047 1 96.56 220 ASN A O 1
ATOM 1811 N N . ASP A 1 221 ? 5.086 -29.422 -3.957 1 95.19 221 ASP A N 1
ATOM 1812 C CA . ASP A 1 221 ? 4.277 -28.969 -2.832 1 95.19 221 ASP A CA 1
ATOM 1813 C C . ASP A 1 221 ? 3.186 -28 -3.293 1 95.19 221 ASP A C 1
ATOM 1815 O O . ASP A 1 221 ? 2.768 -27.125 -2.537 1 95.19 221 ASP A O 1
ATOM 1819 N N . ILE A 1 222 ? 2.799 -28.141 -4.492 1 97 222 ILE A N 1
ATOM 1820 C CA . ILE A 1 222 ? 1.703 -27.375 -5.074 1 97 222 ILE A CA 1
ATOM 1821 C C . ILE A 1 222 ? 0.396 -28.156 -4.934 1 97 222 ILE A C 1
ATOM 1823 O O . ILE A 1 222 ? 0.373 -29.375 -5.09 1 97 222 ILE A O 1
ATOM 1827 N N . GLU A 1 223 ? -0.67 -27.5 -4.574 1 95.94 223 GLU A N 1
ATOM 1828 C CA . GLU A 1 223 ? -2.033 -28.031 -4.57 1 95.94 223 GLU A CA 1
ATOM 1829 C C . GLU A 1 223 ? -2.891 -27.344 -5.629 1 95.94 223 GLU A C 1
ATOM 1831 O O . GLU A 1 223 ? -3.287 -26.188 -5.457 1 95.94 223 GLU A O 1
ATOM 1836 N N . PRO A 1 224 ? -3.16 -28.016 -6.703 1 97.25 224 PRO A N 1
ATOM 1837 C CA . PRO A 1 224 ? -3.875 -27.391 -7.82 1 97.25 224 PRO A CA 1
ATOM 1838 C C . PRO A 1 224 ? -5.355 -27.172 -7.523 1 97.25 224 PRO A C 1
ATOM 1840 O O . PRO A 1 224 ? -5.926 -27.844 -6.668 1 97.25 224 PRO A O 1
ATOM 1843 N N . THR A 1 225 ? -5.969 -26.203 -8.188 1 96.5 225 THR A N 1
ATOM 1844 C CA . THR A 1 225 ? -7.41 -26 -8.266 1 96.5 225 THR A CA 1
ATOM 1845 C C . THR A 1 225 ? -7.918 -26.266 -9.68 1 96.5 225 THR A C 1
ATOM 1847 O O . THR A 1 225 ? -7.129 -26.516 -10.594 1 96.5 225 THR A O 1
ATOM 1850 N N . TYR A 1 226 ? -9.164 -26.25 -9.82 1 96.81 226 TYR A N 1
ATOM 1851 C CA . TYR A 1 226 ? -9.758 -26.625 -11.094 1 96.81 226 TYR A CA 1
ATOM 1852 C C . TYR A 1 226 ? -9.375 -25.641 -12.195 1 96.81 226 TYR A C 1
ATOM 1854 O O . TYR A 1 226 ? -9.391 -24.422 -11.977 1 96.81 226 TYR A O 1
ATOM 1862 N N . GLY A 1 227 ? -8.938 -26.156 -13.328 1 98.44 227 GLY A N 1
ATOM 1863 C CA . GLY A 1 227 ? -8.781 -25.391 -14.555 1 98.44 227 GLY A CA 1
ATOM 1864 C C . GLY A 1 227 ? -7.41 -24.766 -14.703 1 98.44 227 GLY A C 1
ATOM 1865 O O . GLY A 1 227 ? -7.145 -24.062 -15.68 1 98.44 227 GLY A O 1
ATOM 1866 N N . TRP A 1 228 ? -6.523 -25.047 -13.766 1 98.56 228 TRP A N 1
ATOM 1867 C CA . TRP A 1 228 ? -5.254 -24.328 -13.688 1 98.56 228 TRP A CA 1
ATOM 1868 C C . TRP A 1 228 ? -4.422 -24.562 -14.945 1 98.56 228 TRP A C 1
ATOM 1870 O O . TRP A 1 228 ? -3.91 -23.594 -15.531 1 98.56 228 TRP A O 1
ATOM 1880 N N . LEU A 1 229 ? -4.281 -25.781 -15.43 1 98.88 229 LEU A N 1
ATOM 1881 C CA . LEU A 1 229 ? -3.428 -26.078 -16.578 1 98.88 229 LEU A CA 1
ATOM 1882 C C . LEU A 1 229 ? -4.051 -25.547 -17.859 1 98.88 229 LEU A C 1
ATOM 1884 O O . LEU A 1 229 ? -3.348 -25 -18.719 1 98.88 229 LEU A O 1
ATOM 1888 N N . ASN A 1 230 ? -5.387 -25.719 -18 1 98.75 230 ASN A N 1
ATOM 1889 C CA . ASN A 1 230 ? -6.102 -25.156 -19.156 1 98.75 230 ASN A CA 1
ATOM 1890 C C . ASN A 1 230 ? -5.844 -23.656 -19.281 1 98.75 230 ASN A C 1
ATOM 1892 O O . ASN A 1 230 ? -5.535 -23.172 -20.375 1 98.75 230 ASN A O 1
ATOM 1896 N N . GLU A 1 231 ? -5.953 -22.906 -18.172 1 98.69 231 GLU A N 1
ATOM 1897 C CA . GLU A 1 231 ? -5.754 -21.469 -18.172 1 98.69 231 GLU A CA 1
ATOM 1898 C C . GLU A 1 231 ? -4.324 -21.094 -18.562 1 98.69 231 GLU A C 1
ATOM 1900 O O . GLU A 1 231 ? -4.105 -20.141 -19.297 1 98.69 231 GLU A O 1
ATOM 1905 N N . MET A 1 232 ? -3.348 -21.859 -18.078 1 98.81 232 MET A N 1
ATOM 1906 C CA . MET A 1 232 ? -1.951 -21.578 -18.406 1 98.81 232 MET A CA 1
ATOM 1907 C C . MET A 1 232 ? -1.668 -21.844 -19.875 1 98.81 232 MET A C 1
ATOM 1909 O O . MET A 1 232 ? -1.049 -21.016 -20.547 1 98.81 232 MET A O 1
ATOM 1913 N N . VAL A 1 233 ? -2.125 -22.984 -20.406 1 98.81 233 VAL A N 1
ATOM 1914 C CA . VAL A 1 233 ? -1.902 -23.312 -21.797 1 98.81 233 VAL A CA 1
ATOM 1915 C C . VAL A 1 233 ? -2.633 -22.328 -22.703 1 98.81 233 VAL A C 1
ATOM 1917 O O . VAL A 1 233 ? -2.088 -21.875 -23.703 1 98.81 233 VAL A O 1
ATOM 1920 N N . GLY A 1 234 ? -3.859 -22 -22.297 1 98.56 234 GLY A N 1
ATOM 1921 C CA . GLY A 1 234 ? -4.59 -21 -23.047 1 98.56 234 GLY A CA 1
ATOM 1922 C C . GLY A 1 234 ? -3.854 -19.672 -23.141 1 98.56 234 GLY A C 1
ATOM 1923 O O . GLY A 1 234 ? -3.84 -19.047 -24.203 1 98.56 234 GLY A O 1
ATOM 1924 N N . ALA A 1 235 ? -3.219 -19.25 -22.078 1 98.31 235 ALA A N 1
ATOM 1925 C CA . ALA A 1 235 ? -2.504 -17.969 -22.031 1 98.31 235 ALA A CA 1
ATOM 1926 C C . ALA A 1 235 ? -1.312 -17.984 -22.984 1 98.31 235 ALA A C 1
ATOM 1928 O O . ALA A 1 235 ? -1.056 -16.984 -23.688 1 98.31 235 ALA A O 1
ATOM 1929 N N . ILE A 1 236 ? -0.592 -19.094 -23.047 1 98.38 236 ILE A N 1
ATOM 1930 C CA . ILE A 1 236 ? 0.62 -19.109 -23.859 1 98.38 236 ILE A CA 1
ATOM 1931 C C . ILE A 1 236 ? 0.252 -19.297 -25.328 1 98.38 236 ILE A C 1
ATOM 1933 O O . ILE A 1 236 ? 0.901 -18.734 -26.219 1 98.38 236 ILE A O 1
ATOM 1937 N N . VAL A 1 237 ? -0.785 -20 -25.656 1 97.69 237 VAL A N 1
ATOM 1938 C CA . VAL A 1 237 ? -1.185 -20.297 -27.031 1 97.69 237 VAL A CA 1
ATOM 1939 C C . VAL A 1 237 ? -1.802 -19.062 -27.672 1 97.69 237 VAL A C 1
ATOM 1941 O O . VAL A 1 237 ? -1.636 -18.828 -28.859 1 97.69 237 VAL A O 1
ATOM 1944 N N . ASN A 1 238 ? -2.432 -18.203 -26.906 1 95.5 238 ASN A N 1
ATOM 1945 C CA . ASN A 1 238 ? -3.18 -17.078 -27.438 1 95.5 238 ASN A CA 1
ATOM 1946 C C . ASN A 1 238 ? -2.324 -15.82 -27.516 1 95.5 238 ASN A C 1
ATOM 1948 O O . ASN A 1 238 ? -2.814 -14.75 -27.875 1 95.5 238 ASN A O 1
ATOM 1952 N N . ASP A 1 239 ? -1.101 -15.875 -27.125 1 94.81 239 ASP A N 1
ATOM 1953 C CA . ASP A 1 239 ? -0.141 -14.781 -27.25 1 94.81 239 ASP A CA 1
ATOM 1954 C C . ASP A 1 239 ? 1.121 -15.242 -27.984 1 94.81 239 ASP A C 1
ATOM 1956 O O . ASP A 1 239 ? 1.97 -15.922 -27.391 1 94.81 239 ASP A O 1
ATOM 1960 N N . GLU A 1 240 ? 1.318 -14.812 -29.109 1 92.81 240 GLU A N 1
ATOM 1961 C CA . GLU A 1 240 ? 2.365 -15.312 -30 1 92.81 240 GLU A CA 1
ATOM 1962 C C . GLU A 1 240 ? 3.752 -15 -29.438 1 92.81 240 GLU A C 1
ATOM 1964 O O . GLU A 1 240 ? 4.727 -15.688 -29.766 1 92.81 240 GLU A O 1
ATOM 1969 N N . ASP A 1 241 ? 3.854 -14.008 -28.641 1 95.94 241 ASP A N 1
ATOM 1970 C CA . ASP A 1 241 ? 5.16 -13.617 -28.125 1 95.94 241 ASP A CA 1
ATOM 1971 C C . ASP A 1 241 ? 5.395 -14.211 -26.734 1 95.94 241 ASP A C 1
ATOM 1973 O O . ASP A 1 241 ? 6.477 -14.062 -26.172 1 95.94 241 ASP A O 1
ATOM 1977 N N . ALA A 1 242 ? 4.434 -14.93 -26.188 1 98.12 242 ALA A N 1
ATOM 1978 C CA . ALA A 1 242 ? 4.582 -15.523 -24.875 1 98.12 242 ALA A CA 1
ATOM 1979 C C . ALA A 1 242 ? 5.414 -16.797 -24.922 1 98.12 242 ALA A C 1
ATOM 1981 O O . ALA A 1 242 ? 5.191 -17.656 -25.797 1 98.12 242 ALA A O 1
ATOM 1982 N N . ALA A 1 243 ? 6.414 -16.891 -24.062 1 98.75 243 ALA A N 1
ATOM 1983 C CA . ALA A 1 243 ? 7.258 -18.078 -24.016 1 98.75 243 ALA A CA 1
ATOM 1984 C C . ALA A 1 243 ? 7.207 -18.734 -22.641 1 98.75 243 ALA A C 1
ATOM 1986 O O . ALA A 1 243 ? 7.637 -19.875 -22.469 1 98.75 243 ALA A O 1
ATOM 1987 N N . SER A 1 244 ? 6.695 -18 -21.734 1 98.81 244 SER A N 1
ATOM 1988 C CA . SER A 1 244 ? 6.57 -18.5 -20.359 1 98.81 244 SER A CA 1
ATOM 1989 C C . SER A 1 244 ? 5.289 -18 -19.719 1 98.81 244 SER A C 1
ATOM 1991 O O . SER A 1 244 ? 4.875 -16.859 -19.938 1 98.81 244 SER A O 1
ATOM 1993 N N . VAL A 1 245 ? 4.617 -18.844 -18.969 1 98.81 245 VAL A N 1
ATOM 1994 C CA . VAL A 1 245 ? 3.395 -18.5 -18.266 1 98.81 245 VAL A CA 1
ATOM 1995 C C . VAL A 1 245 ? 3.473 -18.984 -16.812 1 98.81 245 VAL A C 1
ATOM 1997 O O . VAL A 1 245 ? 3.711 -20.172 -16.578 1 98.81 245 VAL A O 1
ATOM 2000 N N . GLY A 1 246 ? 3.383 -18.062 -15.898 1 98 246 GLY A N 1
ATOM 2001 C CA . GLY A 1 246 ? 3.246 -18.422 -14.492 1 98 246 GLY A CA 1
ATOM 2002 C C . GLY A 1 246 ? 1.806 -18.422 -14.023 1 98 246 GLY A C 1
ATOM 2003 O O . GLY A 1 246 ? 0.896 -18.078 -14.773 1 98 246 GLY A O 1
ATOM 2004 N N . ALA A 1 247 ? 1.606 -18.922 -12.805 1 97.62 247 ALA A N 1
ATOM 2005 C CA . ALA A 1 247 ? 0.28 -18.984 -12.195 1 97.62 247 ALA A CA 1
ATOM 2006 C C . ALA A 1 247 ? 0.22 -18.125 -10.93 1 97.62 247 ALA A C 1
ATOM 2008 O O . ALA A 1 247 ? 1.256 -17.719 -10.398 1 97.62 247 ALA A O 1
ATOM 2009 N N . LYS A 1 248 ? -1.012 -17.75 -10.562 1 95.25 248 LYS A N 1
ATOM 2010 C CA . LYS A 1 248 ? -1.217 -17.109 -9.266 1 95.25 248 LYS A CA 1
ATOM 2011 C C . LYS A 1 248 ? -1.117 -18.125 -8.133 1 95.25 248 LYS A C 1
ATOM 2013 O O . LYS A 1 248 ? -1.847 -19.125 -8.117 1 95.25 248 LYS A O 1
ATOM 2018 N N . LEU A 1 249 ? -0.189 -17.906 -7.219 1 94.81 249 LEU A N 1
ATOM 2019 C CA . LEU A 1 249 ? -0.027 -18.812 -6.082 1 94.81 249 LEU A CA 1
ATOM 2020 C C . LEU A 1 249 ? -0.541 -18.156 -4.801 1 94.81 249 LEU A C 1
ATOM 2022 O O . LEU A 1 249 ? -0.267 -16.984 -4.535 1 94.81 249 LEU A O 1
ATOM 2026 N N . VAL A 1 250 ? -1.302 -18.891 -4.066 1 91.94 250 VAL A N 1
ATOM 2027 C CA . VAL A 1 250 ? -1.892 -18.453 -2.805 1 91.94 250 VAL A CA 1
ATOM 2028 C C . VAL A 1 250 ? -1.367 -19.312 -1.659 1 91.94 250 VAL A C 1
ATOM 2030 O O . VAL A 1 250 ? -1.217 -20.531 -1.808 1 91.94 250 VAL A O 1
ATOM 2033 N N . PHE A 1 251 ? -1.127 -18.688 -0.529 1 88.38 251 PHE A N 1
ATOM 2034 C CA . PHE A 1 251 ? -0.747 -19.453 0.655 1 88.38 251 PHE A CA 1
ATOM 2035 C C . PHE A 1 251 ? -1.899 -20.328 1.128 1 88.38 251 PHE A C 1
ATOM 2037 O O . PHE A 1 251 ? -3.059 -19.922 1.092 1 88.38 251 PHE A O 1
ATOM 2044 N N . PRO A 1 252 ? -1.496 -21.5 1.543 1 87.62 252 PRO A N 1
ATOM 2045 C CA . PRO A 1 252 ? -2.543 -22.297 2.178 1 87.62 252 PRO A CA 1
ATOM 2046 C C . PRO A 1 252 ? -2.887 -21.812 3.586 1 87.62 252 PRO A C 1
ATOM 2048 O O . PRO A 1 252 ? -2.459 -20.734 3.99 1 87.62 252 PRO A O 1
ATOM 2051 N N . PHE A 1 253 ? -3.729 -22.516 4.188 1 78.38 253 PHE A N 1
ATOM 2052 C CA . PHE A 1 253 ? -4.059 -22.203 5.574 1 78.38 253 PHE A CA 1
ATOM 2053 C C . PHE A 1 253 ? -2.91 -22.578 6.504 1 78.38 253 PHE A C 1
ATOM 2055 O O . PHE A 1 253 ? -2.381 -23.688 6.426 1 78.38 253 PHE A O 1
ATOM 2062 N N . TYR A 1 254 ? -2.428 -21.609 7.219 1 69.88 254 TYR A N 1
ATOM 2063 C CA . TYR A 1 254 ? -1.439 -21.859 8.266 1 69.88 254 TYR A CA 1
ATOM 2064 C C . TYR A 1 254 ? -2.053 -21.688 9.648 1 69.88 254 TYR A C 1
ATOM 2066 O O . TYR A 1 254 ? -2.549 -20.609 9.984 1 69.88 254 TYR A O 1
ATOM 2074 N N . GLU A 1 255 ? -1.978 -22.703 10.398 1 58.03 255 GLU A N 1
ATOM 2075 C CA . GLU A 1 255 ? -2.545 -22.641 11.742 1 58.03 255 GLU A CA 1
ATOM 2076 C C . GLU A 1 255 ? -1.808 -21.625 12.602 1 58.03 255 GLU A C 1
ATOM 2078 O O . GLU A 1 255 ? -2.43 -20.891 13.375 1 58.03 255 GLU A O 1
ATOM 2083 N N . ASN A 1 256 ? -0.537 -21.547 12.43 1 56.53 256 ASN A N 1
ATOM 2084 C CA . ASN A 1 256 ? 0.297 -20.719 13.297 1 56.53 256 ASN A CA 1
ATOM 2085 C C . ASN A 1 256 ? 0.541 -19.344 12.688 1 56.53 256 ASN A C 1
ATOM 2087 O O . ASN A 1 256 ? 1.237 -18.516 13.281 1 56.53 256 ASN A O 1
ATOM 2091 N N . ASN A 1 257 ? 0.07 -19.125 11.555 1 66.06 257 ASN A N 1
ATOM 2092 C CA . ASN A 1 257 ? 0.227 -17.828 10.883 1 66.06 257 ASN A CA 1
ATOM 2093 C C . ASN A 1 257 ? -1.016 -17.453 10.078 1 66.06 257 ASN A C 1
ATOM 2095 O O . ASN A 1 257 ? -0.98 -17.453 8.852 1 66.06 257 ASN A O 1
ATOM 2099 N N . ARG A 1 258 ? -1.974 -17.047 10.664 1 61.97 258 ARG A N 1
ATOM 2100 C CA . ARG A 1 258 ? -3.27 -16.781 10.055 1 61.97 258 ARG A CA 1
ATOM 2101 C C . ARG A 1 258 ? -3.209 -15.547 9.156 1 61.97 258 ARG A C 1
ATOM 2103 O O . ARG A 1 258 ? -3.934 -15.461 8.156 1 61.97 258 ARG A O 1
ATOM 2110 N N . LYS A 1 259 ? -2.377 -14.648 9.547 1 66.62 259 LYS A N 1
ATOM 2111 C CA . LYS A 1 259 ? -2.254 -13.43 8.766 1 66.62 259 LYS A CA 1
ATOM 2112 C C . LYS A 1 259 ? -1.738 -13.727 7.359 1 66.62 259 LYS A C 1
ATOM 2114 O O . LYS A 1 259 ? -2.082 -13.023 6.406 1 66.62 259 LYS A O 1
ATOM 2119 N N . LYS A 1 260 ? -1.099 -14.82 7.277 1 73.25 260 LYS A N 1
ATOM 2120 C CA . LYS A 1 260 ? -0.506 -15.203 5.996 1 73.25 260 LYS A CA 1
ATOM 2121 C C . LYS A 1 260 ? -1.434 -16.125 5.215 1 73.25 260 LYS A C 1
ATOM 2123 O O . LYS A 1 260 ? -1.306 -16.25 3.994 1 73.25 260 LYS A O 1
ATOM 2128 N N . SER A 1 261 ? -2.4 -16.625 5.855 1 78.56 261 SER A N 1
ATOM 2129 C CA . SER A 1 261 ? -3.27 -17.641 5.258 1 78.56 261 SER A CA 1
ATOM 2130 C C . SER A 1 261 ? -4.137 -17.031 4.156 1 78.56 261 SER A C 1
ATOM 2132 O O . SER A 1 261 ? -4.727 -15.969 4.34 1 78.56 261 SER A O 1
ATOM 2134 N N . PHE A 1 262 ? -4.098 -17.766 2.996 1 84.94 262 PHE A N 1
ATOM 2135 C CA . PHE A 1 262 ? -4.949 -17.484 1.848 1 84.94 262 PHE A CA 1
ATOM 2136 C C . PHE A 1 262 ? -4.68 -16.078 1.308 1 84.94 262 PHE A C 1
ATOM 2138 O O . PHE A 1 262 ? -5.598 -15.406 0.831 1 84.94 262 PHE A O 1
ATOM 2145 N N . ARG A 1 263 ? -3.49 -15.633 1.537 1 85.5 263 ARG A N 1
ATOM 2146 C CA . ARG A 1 263 ? -3 -14.422 0.884 1 85.5 263 ARG A CA 1
ATOM 2147 C C . ARG A 1 263 ? -2.223 -14.766 -0.383 1 85.5 263 ARG A C 1
ATOM 2149 O O . ARG A 1 263 ? -1.849 -15.914 -0.598 1 85.5 263 ARG A O 1
ATOM 2156 N N . ILE A 1 264 ? -2.041 -13.773 -1.166 1 88.94 264 ILE A N 1
ATOM 2157 C CA . ILE A 1 264 ? -1.286 -13.961 -2.4 1 88.94 264 ILE A CA 1
ATOM 2158 C C . ILE A 1 264 ? 0.171 -14.281 -2.07 1 88.94 264 ILE A C 1
ATOM 2160 O O . ILE A 1 264 ? 0.804 -13.57 -1.284 1 88.94 264 ILE A O 1
ATOM 2164 N N . GLN A 1 265 ? 0.648 -15.281 -2.564 1 86.94 265 GLN A N 1
ATOM 2165 C CA . GLN A 1 265 ? 2.051 -15.664 -2.426 1 86.94 265 GLN A CA 1
ATOM 2166 C C . GLN A 1 265 ? 2.859 -15.227 -3.646 1 86.94 265 GLN A C 1
ATOM 2168 O O . GLN A 1 265 ? 3.988 -14.75 -3.512 1 86.94 265 GLN A O 1
ATOM 2173 N N . HIS A 1 266 ? 2.252 -15.43 -4.871 1 90.19 266 HIS A N 1
ATOM 2174 C CA . HIS A 1 266 ? 2.914 -15.094 -6.125 1 90.19 266 HIS A CA 1
ATOM 2175 C C . HIS A 1 266 ? 1.914 -14.594 -7.164 1 90.19 266 HIS A C 1
ATOM 2177 O O . HIS A 1 266 ? 0.875 -15.227 -7.383 1 90.19 266 HIS A O 1
ATOM 2183 N N . SER A 1 267 ? 2.186 -13.5 -7.707 1 91 267 SER A N 1
ATOM 2184 C CA . SER A 1 267 ? 1.394 -12.922 -8.789 1 91 267 SER A CA 1
ATOM 2185 C C . SER A 1 267 ? 2.279 -12.18 -9.789 1 91 267 SER A C 1
ATOM 2187 O O . SER A 1 267 ? 1.921 -11.094 -10.258 1 91 267 SER A O 1
ATOM 2189 N N . GLY A 1 268 ? 3.443 -12.812 -10.055 1 91.06 268 GLY A N 1
ATOM 2190 C CA . GLY A 1 268 ? 4.438 -12.141 -10.875 1 91.06 268 GLY A CA 1
ATOM 2191 C C . GLY A 1 268 ? 5.492 -11.414 -10.055 1 91.06 268 GLY A C 1
ATOM 2192 O O . GLY A 1 268 ? 5.18 -10.805 -9.031 1 91.06 268 GLY A O 1
ATOM 2193 N N . ASP A 1 269 ? 6.703 -11.469 -10.422 1 87.69 269 ASP A N 1
ATOM 2194 C CA . ASP A 1 269 ? 7.809 -10.883 -9.672 1 87.69 269 ASP A CA 1
ATOM 2195 C C . ASP A 1 269 ? 8.07 -9.445 -10.125 1 87.69 269 ASP A C 1
ATOM 2197 O O . ASP A 1 269 ? 7.844 -9.102 -11.281 1 87.69 269 ASP A O 1
ATOM 2201 N N . ILE A 1 270 ? 8.453 -8.633 -9.227 1 85.5 270 ILE A N 1
ATOM 2202 C CA . ILE A 1 270 ? 9.039 -7.32 -9.469 1 85.5 270 ILE A CA 1
ATOM 2203 C C . ILE A 1 270 ? 10.32 -7.168 -8.656 1 85.5 270 ILE A C 1
ATOM 2205 O O . ILE A 1 270 ? 10.602 -7.977 -7.77 1 85.5 270 ILE A O 1
ATOM 2209 N N . PHE A 1 271 ? 11.062 -6.219 -9.047 1 83.81 271 PHE A N 1
ATOM 2210 C CA . PHE A 1 271 ? 12.344 -6.023 -8.383 1 83.81 271 PHE A CA 1
ATOM 2211 C C . PHE A 1 271 ? 12.305 -4.812 -7.457 1 83.81 271 PHE A C 1
ATOM 2213 O O . PHE A 1 271 ? 11.539 -3.877 -7.691 1 83.81 271 PHE A O 1
ATOM 2220 N N . ALA A 1 272 ? 12.984 -4.945 -6.266 1 70.19 272 ALA A N 1
ATOM 2221 C CA . ALA A 1 272 ? 13.109 -3.834 -5.328 1 70.19 272 ALA A CA 1
ATOM 2222 C C . ALA A 1 272 ? 14.57 -3.41 -5.176 1 70.19 272 ALA A C 1
ATOM 2224 O O . ALA A 1 272 ? 15.477 -4.176 -5.496 1 70.19 272 ALA A O 1
ATOM 2225 N N . GLU A 1 273 ? 14.609 -2.084 -4.695 1 64.19 273 GLU A N 1
ATOM 2226 C CA . GLU A 1 273 ? 15.953 -1.533 -4.516 1 64.19 273 GLU A CA 1
ATOM 2227 C C . GLU A 1 273 ? 16.578 -2.01 -3.207 1 64.19 273 GLU A C 1
ATOM 2229 O O . GLU A 1 273 ? 15.875 -2.148 -2.197 1 64.19 273 GLU A O 1
ATOM 2234 N N . ARG A 1 274 ? 17.453 -2.736 -3.055 1 56.5 274 ARG A N 1
ATOM 2235 C CA . ARG A 1 274 ? 18.344 -2.955 -1.919 1 56.5 274 ARG A CA 1
ATOM 2236 C C . ARG A 1 274 ? 19.781 -2.557 -2.262 1 56.5 274 ARG A C 1
ATOM 2238 O O . ARG A 1 274 ? 20.078 -2.229 -3.41 1 56.5 274 ARG A O 1
ATOM 2245 N N . MET A 1 275 ? 20.578 -2.281 -1.234 1 49.66 275 MET A N 1
ATOM 2246 C CA . MET A 1 275 ? 21.953 -1.968 -1.581 1 49.66 275 MET A CA 1
ATOM 2247 C C . MET A 1 275 ? 22.406 -2.758 -2.807 1 49.66 275 MET A C 1
ATOM 2249 O O . MET A 1 275 ? 23.172 -2.258 -3.623 1 49.66 275 MET A O 1
ATOM 2253 N N . TYR A 1 276 ? 21.594 -3.92 -3.008 1 48.78 276 TYR A N 1
ATOM 2254 C CA . TYR A 1 276 ? 21.625 -4.664 -4.262 1 48.78 276 TYR A CA 1
ATOM 2255 C C . TYR A 1 276 ? 20.234 -5.098 -4.672 1 48.78 276 TYR A C 1
ATOM 2257 O O . TYR A 1 276 ? 19.391 -5.395 -3.818 1 48.78 276 TYR A O 1
ATOM 2265 N N . PRO A 1 277 ? 19.797 -4.641 -5.945 1 50.31 277 PRO A N 1
ATOM 2266 C CA . PRO A 1 277 ? 18.453 -5.039 -6.367 1 50.31 277 PRO A CA 1
ATOM 2267 C C . PRO A 1 277 ? 18.078 -6.441 -5.898 1 50.31 277 PRO A C 1
ATOM 2269 O O . PRO A 1 277 ? 18.891 -7.363 -5.977 1 50.31 277 PRO A O 1
ATOM 2272 N N . CYS A 1 278 ? 17.344 -6.516 -4.93 1 50.56 278 CYS A N 1
ATOM 2273 C CA . CYS A 1 278 ? 16.875 -7.828 -4.508 1 50.56 278 CYS A CA 1
ATOM 2274 C C . CYS A 1 278 ? 15.547 -8.172 -5.176 1 50.56 278 CYS A C 1
ATOM 2276 O O . CYS A 1 278 ? 14.75 -7.281 -5.465 1 50.56 278 CYS A O 1
ATOM 2278 N N . CYS A 1 279 ? 15.625 -9.109 -6.215 1 48.47 279 CYS A N 1
ATOM 2279 C CA . CYS A 1 279 ? 14.523 -9.562 -7.059 1 48.47 279 CYS A CA 1
ATOM 2280 C C . CYS A 1 279 ? 13.195 -9.453 -6.324 1 48.47 279 CYS A C 1
ATOM 2282 O O . CYS A 1 279 ? 12.156 -9.203 -6.941 1 48.47 279 CYS A O 1
ATOM 2284 N N . LEU A 1 280 ? 12.812 -10.148 -5.188 1 51.34 280 LEU A N 1
ATOM 2285 C CA . LEU A 1 280 ? 11.711 -11.109 -5.203 1 51.34 280 LEU A CA 1
ATOM 2286 C C . LEU A 1 280 ? 10.492 -10.547 -4.488 1 51.34 280 LEU A C 1
ATOM 2288 O O . LEU A 1 280 ? 9.891 -11.219 -3.652 1 51.34 280 LEU A O 1
ATOM 2292 N N . TYR A 1 281 ? 10.25 -9.148 -4.473 1 47.78 281 TYR A N 1
ATOM 2293 C CA . TYR A 1 281 ? 8.977 -8.977 -3.775 1 47.78 281 TYR A CA 1
ATOM 2294 C C . TYR A 1 281 ? 7.805 -9.203 -4.719 1 47.78 281 TYR A C 1
ATOM 2296 O O . TYR A 1 281 ? 7.867 -8.836 -5.898 1 47.78 281 TYR A O 1
ATOM 2304 N N . ALA A 1 282 ? 7.105 -10.398 -4.695 1 46.97 282 ALA A N 1
ATOM 2305 C CA . ALA A 1 282 ? 5.828 -10.438 -5.406 1 46.97 282 ALA A CA 1
ATOM 2306 C C . ALA A 1 282 ? 5.172 -9.055 -5.426 1 46.97 282 ALA A C 1
ATOM 2308 O O . ALA A 1 282 ? 5.324 -8.281 -4.48 1 46.97 282 ALA A O 1
ATOM 2309 N N . ILE A 1 283 ? 4.84 -8.523 -6.582 1 44.16 283 ILE A N 1
ATOM 2310 C CA . ILE A 1 283 ? 4.051 -7.301 -6.695 1 44.16 283 ILE A CA 1
ATOM 2311 C C . ILE A 1 283 ? 3.201 -7.121 -5.441 1 44.16 283 ILE A C 1
ATOM 2313 O O . ILE A 1 283 ? 3.029 -6 -4.957 1 44.16 283 ILE A O 1
ATOM 2317 N N . ASN A 1 284 ? 2.662 -8.289 -4.973 1 45.09 284 ASN A N 1
ATOM 2318 C CA . ASN A 1 284 ? 1.68 -8.297 -3.895 1 45.09 284 ASN A CA 1
ATOM 2319 C C . ASN A 1 284 ? 2.311 -7.918 -2.559 1 45.09 284 ASN A C 1
ATOM 2321 O O . ASN A 1 284 ? 1.604 -7.555 -1.616 1 45.09 284 ASN A O 1
ATOM 2325 N N . LYS A 1 285 ? 3.623 -8.305 -2.438 1 48.09 285 LYS A N 1
ATOM 2326 C CA . LYS A 1 285 ? 4.176 -7.957 -1.131 1 48.09 285 LYS A CA 1
ATOM 2327 C C . LYS A 1 285 ? 4.117 -6.449 -0.894 1 48.09 285 LYS A C 1
ATOM 2329 O O . LYS A 1 285 ? 4.109 -5.996 0.252 1 48.09 285 LYS A O 1
ATOM 2334 N N . SER A 1 286 ? 3.979 -5.781 -2.062 1 46.44 286 SER A N 1
ATOM 2335 C CA . SER A 1 286 ? 3.9 -4.332 -1.932 1 46.44 286 SER A CA 1
ATOM 2336 C C . SER A 1 286 ? 2.545 -3.898 -1.382 1 46.44 286 SER A C 1
ATOM 2338 O O . SER A 1 286 ? 2.406 -2.793 -0.856 1 46.44 286 SER A O 1
ATOM 2340 N N . ASN A 1 287 ? 1.552 -4.836 -1.474 1 56.19 287 ASN A N 1
ATOM 2341 C CA . ASN A 1 287 ? 0.273 -4.477 -0.871 1 56.19 287 ASN A CA 1
ATOM 2342 C C . ASN A 1 287 ? -0.336 -5.645 -0.104 1 56.19 287 ASN A C 1
ATOM 2344 O O . ASN A 1 287 ? -1.185 -6.363 -0.632 1 56.19 287 ASN A O 1
ATOM 2348 N N . ASP A 1 288 ? 0.253 -5.895 1.059 1 56.53 288 ASP A N 1
ATOM 2349 C CA . ASP A 1 288 ? -0.097 -7.039 1.895 1 56.53 288 ASP A CA 1
ATOM 2350 C C . ASP A 1 288 ? -1.61 -7.156 2.057 1 56.53 288 ASP A C 1
ATOM 2352 O O . ASP A 1 288 ? -2.111 -8.188 2.523 1 56.53 288 ASP A O 1
ATOM 2356 N N . HIS A 1 289 ? -2.291 -6.215 1.456 1 62.34 289 HIS A N 1
ATOM 2357 C CA . HIS A 1 289 ? -3.725 -6.258 1.721 1 62.34 289 HIS A CA 1
ATOM 2358 C C . HIS A 1 289 ? -4.52 -6.41 0.428 1 62.34 289 HIS A C 1
ATOM 2360 O O . HIS A 1 289 ? -5.75 -6.312 0.435 1 62.34 289 HIS A O 1
ATOM 2366 N N . LEU A 1 290 ? -3.723 -6.805 -0.585 1 72.12 290 LEU A N 1
ATOM 2367 C CA . LEU A 1 290 ? -4.43 -6.926 -1.855 1 72.12 290 LEU A CA 1
ATOM 2368 C C . LEU A 1 290 ? -5.293 -8.18 -1.878 1 72.12 290 LEU A C 1
ATOM 2370 O O . LEU A 1 290 ? -4.836 -9.266 -1.508 1 72.12 290 LEU A O 1
ATOM 2374 N N . ASP A 1 291 ? -6.473 -8.062 -2.299 1 82.75 291 ASP A N 1
ATOM 2375 C CA . ASP A 1 291 ? -7.41 -9.172 -2.389 1 82.75 291 ASP A CA 1
ATOM 2376 C C . ASP A 1 291 ? -7.027 -10.125 -3.525 1 82.75 291 ASP A C 1
ATOM 2378 O O . ASP A 1 291 ? -6.629 -9.68 -4.602 1 82.75 291 ASP A O 1
ATOM 2382 N N . ILE A 1 292 ? -7.234 -11.367 -3.324 1 88.88 292 ILE A N 1
ATOM 2383 C CA . ILE A 1 292 ? -6.848 -12.383 -4.301 1 88.88 292 ILE A CA 1
ATOM 2384 C C . ILE A 1 292 ? -7.652 -12.195 -5.582 1 88.88 292 ILE A C 1
ATOM 2386 O O . ILE A 1 292 ? -7.234 -12.641 -6.656 1 88.88 292 ILE A O 1
ATOM 2390 N N . PHE A 1 293 ? -8.781 -11.57 -5.484 1 91.88 293 PHE A N 1
ATOM 2391 C CA . PHE A 1 293 ? -9.625 -11.375 -6.66 1 91.88 293 PHE A CA 1
ATOM 2392 C C . PHE A 1 293 ? -9.75 -9.898 -7.004 1 91.88 293 PHE A C 1
ATOM 2394 O O . PHE A 1 293 ? -10.773 -9.461 -7.52 1 91.88 293 PHE A O 1
ATOM 2401 N N . ASP A 1 294 ? -8.68 -9.195 -6.586 1 87.88 294 ASP A N 1
ATOM 2402 C CA . ASP A 1 294 ? -8.578 -7.836 -7.105 1 87.88 294 ASP A CA 1
ATOM 2403 C C . ASP A 1 294 ? -8.664 -7.82 -8.633 1 87.88 294 ASP A C 1
ATOM 2405 O O . ASP A 1 294 ? -8.172 -8.734 -9.289 1 87.88 294 ASP A O 1
ATOM 2409 N N . SER A 1 295 ? -9.211 -6.762 -9.141 1 86.5 295 SER A N 1
ATOM 2410 C CA . SER A 1 295 ? -9.414 -6.688 -10.586 1 86.5 295 SER A CA 1
ATOM 2411 C C . SER A 1 295 ? -8.086 -6.812 -11.328 1 86.5 295 SER A C 1
ATOM 2413 O O . SER A 1 295 ? -8.047 -7.312 -12.453 1 86.5 295 SER A O 1
ATOM 2415 N N . SER A 1 296 ? -7.016 -6.449 -10.68 1 85.25 296 SER A N 1
ATOM 2416 C CA . SER A 1 296 ? -5.699 -6.539 -11.305 1 85.25 296 SER A CA 1
ATOM 2417 C C . SER A 1 296 ? -5.18 -7.969 -11.289 1 85.25 296 SER A C 1
ATOM 2419 O O . SER A 1 296 ? -4.207 -8.289 -11.977 1 85.25 296 SER A O 1
ATOM 2421 N N . LEU A 1 297 ? -5.891 -8.859 -10.617 1 89.75 297 LEU A N 1
ATOM 2422 C CA . LEU A 1 297 ? -5.406 -10.227 -10.469 1 89.75 297 LEU A CA 1
ATOM 2423 C C . LEU A 1 297 ? -6.387 -11.227 -11.078 1 89.75 297 LEU A C 1
ATOM 2425 O O . LEU A 1 297 ? -6.355 -12.414 -10.75 1 89.75 297 LEU A O 1
ATOM 2429 N N . THR A 1 298 ? -7.27 -10.719 -11.859 1 92.06 298 THR A N 1
ATOM 2430 C CA . THR A 1 298 ? -8.219 -11.633 -12.492 1 92.06 298 THR A CA 1
ATOM 2431 C C . THR A 1 298 ? -8.094 -11.57 -14.016 1 92.06 298 THR A C 1
ATOM 2433 O O . THR A 1 298 ? -8.938 -12.109 -14.734 1 92.06 298 THR A O 1
ATOM 2436 N N . LYS A 1 299 ? -7.094 -10.914 -14.453 1 92.25 299 LYS A N 1
ATOM 2437 C CA . LYS A 1 299 ? -6.758 -10.859 -15.875 1 92.25 299 LYS A CA 1
ATOM 2438 C C . LYS A 1 299 ? -5.289 -11.195 -16.109 1 92.25 299 LYS A C 1
ATOM 2440 O O . LYS A 1 299 ? -4.434 -10.867 -15.281 1 92.25 299 LYS A O 1
ATOM 2445 N N . ASN A 1 300 ? -5.066 -11.883 -17.234 1 95.69 300 ASN A N 1
ATOM 2446 C CA . ASN A 1 300 ? -3.68 -12.156 -17.578 1 95.69 300 ASN A CA 1
ATOM 2447 C C . ASN A 1 300 ? -2.869 -10.875 -17.734 1 95.69 300 ASN A C 1
ATOM 2449 O O . ASN A 1 300 ? -3.387 -9.859 -18.203 1 95.69 300 ASN A O 1
ATOM 2453 N N . ALA A 1 301 ? -1.665 -10.93 -17.266 1 94.19 301 ALA A N 1
ATOM 2454 C CA . ALA A 1 301 ? -0.805 -9.758 -17.359 1 94.19 301 ALA A CA 1
ATOM 2455 C C . ALA A 1 301 ? 0.638 -10.156 -17.656 1 94.19 301 ALA A C 1
ATOM 2457 O O . ALA A 1 301 ? 1.1 -11.211 -17.219 1 94.19 301 ALA A O 1
ATOM 2458 N N . GLN A 1 302 ? 1.307 -9.344 -18.438 1 95.94 302 GLN A N 1
ATOM 2459 C CA . GLN A 1 302 ? 2.738 -9.539 -18.641 1 95.94 302 GLN A CA 1
ATOM 2460 C C . GLN A 1 302 ? 3.521 -9.195 -17.375 1 95.94 302 GLN A C 1
ATOM 2462 O O . GLN A 1 302 ? 3.189 -8.234 -16.672 1 95.94 302 GLN A O 1
ATOM 2467 N N . CYS A 1 303 ? 4.5 -9.953 -17.062 1 94 303 CYS A N 1
ATOM 2468 C CA . CYS A 1 303 ? 5.375 -9.672 -15.93 1 94 303 CYS A CA 1
ATOM 2469 C C . CYS A 1 303 ? 6.828 -9.984 -16.266 1 94 303 CYS A C 1
ATOM 2471 O O . CYS A 1 303 ? 7.109 -10.578 -17.312 1 94 303 CYS A O 1
ATOM 2473 N N . VAL A 1 304 ? 7.723 -9.531 -15.438 1 93.25 304 VAL A N 1
ATOM 2474 C CA . VAL A 1 304 ? 9.148 -9.648 -15.75 1 93.25 304 VAL A CA 1
ATOM 2475 C C . VAL A 1 304 ? 9.617 -11.078 -15.484 1 93.25 304 VAL A C 1
ATOM 2477 O O . VAL A 1 304 ? 10.484 -11.594 -16.188 1 93.25 304 VAL A O 1
ATOM 2480 N N . ALA A 1 305 ? 9.023 -11.625 -14.438 1 94.19 305 ALA A N 1
ATOM 2481 C CA . ALA A 1 305 ? 9.461 -12.969 -14.055 1 94.19 305 ALA A CA 1
ATOM 2482 C C . ALA A 1 305 ? 8.367 -13.703 -13.297 1 94.19 305 ALA A C 1
ATOM 2484 O O . ALA A 1 305 ? 7.469 -13.086 -12.719 1 94.19 305 ALA A O 1
ATOM 2485 N N . VAL A 1 306 ? 8.422 -14.984 -13.367 1 94.88 306 VAL A N 1
ATOM 2486 C CA . VAL A 1 306 ? 7.531 -15.844 -12.586 1 94.88 306 VAL A CA 1
ATOM 2487 C C . VAL A 1 306 ? 8.344 -16.906 -11.867 1 94.88 306 VAL A C 1
ATOM 2489 O O . VAL A 1 306 ? 9.445 -17.25 -12.297 1 94.88 306 VAL A O 1
ATOM 2492 N N . THR A 1 307 ? 7.824 -17.422 -10.805 1 93.94 307 THR A N 1
ATOM 2493 C CA . THR A 1 307 ? 8.523 -18.422 -10 1 93.94 307 THR A CA 1
ATOM 2494 C C . THR A 1 307 ? 8.586 -19.766 -10.734 1 93.94 307 THR A C 1
ATOM 2496 O O . THR A 1 307 ? 7.664 -20.109 -11.477 1 93.94 307 THR A O 1
ATOM 2499 N N . GLY A 1 308 ? 9.648 -20.453 -10.422 1 95.69 308 GLY A N 1
ATOM 2500 C CA . GLY A 1 308 ? 9.805 -21.781 -10.969 1 95.69 308 GLY A CA 1
ATOM 2501 C C . GLY A 1 308 ? 8.922 -22.812 -10.289 1 95.69 308 GLY A C 1
ATOM 2502 O O . GLY A 1 308 ? 8.867 -23.969 -10.711 1 95.69 308 GLY A O 1
ATOM 2503 N N . ALA A 1 309 ? 8.211 -22.375 -9.25 1 95.75 309 ALA A N 1
ATOM 2504 C CA . ALA A 1 309 ? 7.289 -23.297 -8.594 1 95.75 309 ALA A CA 1
ATOM 2505 C C . ALA A 1 309 ? 6.211 -23.766 -9.562 1 95.75 309 ALA A C 1
ATOM 2507 O O . ALA A 1 309 ? 5.738 -24.906 -9.469 1 95.75 309 ALA A O 1
ATOM 2508 N N . VAL A 1 310 ? 5.816 -22.891 -10.406 1 97.94 310 VAL A N 1
ATOM 2509 C CA . VAL A 1 310 ? 4.883 -23.156 -11.492 1 97.94 310 VAL A CA 1
ATOM 2510 C C . VAL A 1 310 ? 5.227 -22.281 -12.695 1 97.94 310 VAL A C 1
ATOM 2512 O O . VAL A 1 310 ? 5.035 -21.062 -12.664 1 97.94 310 VAL A O 1
ATOM 2515 N N . ASP A 1 311 ? 5.723 -22.891 -13.695 1 98.56 311 ASP A N 1
ATOM 2516 C CA . ASP A 1 311 ? 6.156 -22.125 -14.867 1 98.56 311 ASP A CA 1
ATOM 2517 C C . ASP A 1 311 ? 6.035 -22.969 -16.141 1 98.56 311 ASP A C 1
ATOM 2519 O O . ASP A 1 311 ? 6.758 -23.953 -16.312 1 98.56 311 ASP A O 1
ATOM 2523 N N . LEU A 1 312 ? 5.051 -22.625 -16.953 1 98.94 312 LEU A N 1
ATOM 2524 C CA . LEU A 1 312 ? 4.875 -23.234 -18.266 1 98.94 312 LEU A CA 1
ATOM 2525 C C . LEU A 1 312 ? 5.734 -22.547 -19.312 1 98.94 312 LEU A C 1
ATOM 2527 O O . LEU A 1 312 ? 5.648 -21.328 -19.484 1 98.94 312 LEU A O 1
ATOM 2531 N N . ILE A 1 313 ? 6.551 -23.312 -20.047 1 98.88 313 ILE A N 1
ATOM 2532 C CA . ILE A 1 313 ? 7.527 -22.703 -20.953 1 98.88 313 ILE A CA 1
ATOM 2533 C C . ILE A 1 313 ? 7.465 -23.391 -22.312 1 98.88 313 ILE A C 1
ATOM 2535 O O . ILE A 1 313 ? 7.328 -24.609 -22.391 1 98.88 313 ILE A O 1
ATOM 2539 N N . ASP A 1 314 ? 7.531 -22.609 -23.328 1 98.81 314 ASP A N 1
ATOM 2540 C CA . ASP A 1 314 ? 7.738 -23.156 -24.656 1 98.81 314 ASP A CA 1
ATOM 2541 C C . ASP A 1 314 ? 9.031 -23.969 -24.734 1 98.81 314 ASP A C 1
ATOM 2543 O O . ASP A 1 314 ? 10.117 -23.438 -24.469 1 98.81 314 ASP A O 1
ATOM 2547 N N . LYS A 1 315 ? 8.938 -25.234 -25.078 1 98.75 315 LYS A N 1
ATOM 2548 C CA . LYS A 1 315 ? 10.102 -26.109 -25.016 1 98.75 315 LYS A CA 1
ATOM 2549 C C . LYS A 1 315 ? 11.188 -25.656 -25.984 1 98.75 315 LYS A C 1
ATOM 2551 O O . LYS A 1 315 ? 12.375 -25.719 -25.672 1 98.75 315 LYS A O 1
ATOM 2556 N N . LYS A 1 316 ? 10.812 -25.266 -27.156 1 98.25 316 LYS A N 1
ATOM 2557 C CA . LYS A 1 316 ? 11.781 -24.797 -28.141 1 98.25 316 LYS A CA 1
ATOM 2558 C C . LYS A 1 316 ? 12.594 -23.625 -27.609 1 98.25 316 LYS A C 1
ATOM 2560 O O . LYS A 1 316 ? 13.812 -23.578 -27.781 1 98.25 316 LYS A O 1
ATOM 2565 N N . VAL A 1 317 ? 11.891 -22.688 -26.953 1 98.62 317 VAL A N 1
ATOM 2566 C CA . VAL A 1 317 ? 12.555 -21.516 -26.375 1 98.62 317 VAL A CA 1
ATOM 2567 C C . VAL A 1 317 ? 13.438 -21.953 -25.219 1 98.62 317 VAL A C 1
ATOM 2569 O O . VAL A 1 317 ? 14.547 -21.438 -25.047 1 98.62 317 VAL A O 1
ATOM 2572 N N . TYR A 1 318 ? 12.93 -22.875 -24.406 1 98.69 318 TYR A N 1
ATOM 2573 C CA . TYR A 1 318 ? 13.711 -23.422 -23.297 1 98.69 318 TYR A CA 1
ATOM 2574 C C . TYR A 1 318 ? 15.047 -23.969 -23.781 1 98.69 318 TYR A C 1
ATOM 2576 O O . TYR A 1 318 ? 16.094 -23.656 -23.234 1 98.69 318 TYR A O 1
ATOM 2584 N N . ASP A 1 319 ? 14.977 -24.703 -24.859 1 98.19 319 ASP A N 1
ATOM 2585 C CA . ASP A 1 319 ? 16.172 -25.312 -25.438 1 98.19 319 ASP A CA 1
ATOM 2586 C C . ASP A 1 319 ? 17.078 -24.25 -26.062 1 98.19 319 ASP A C 1
ATOM 2588 O O . ASP A 1 319 ? 18.297 -24.281 -25.891 1 98.19 319 ASP A O 1
ATOM 2592 N N . GLU A 1 320 ? 16.469 -23.359 -26.734 1 98.06 320 GLU A N 1
ATOM 2593 C CA . GLU A 1 320 ? 17.219 -22.281 -27.375 1 98.06 320 GLU A CA 1
ATOM 2594 C C . GLU A 1 320 ? 18.047 -21.516 -26.359 1 98.06 320 GLU A C 1
ATOM 2596 O O . GLU A 1 320 ? 19.188 -21.141 -26.641 1 98.06 320 GLU A O 1
ATOM 2601 N N . LEU A 1 321 ? 17.5 -21.328 -25.188 1 97.94 321 LEU A N 1
ATOM 2602 C CA . LEU A 1 321 ? 18.141 -20.484 -24.188 1 97.94 321 LEU A CA 1
ATOM 2603 C C . LEU A 1 321 ? 19.016 -21.297 -23.25 1 97.94 321 LEU A C 1
ATOM 2605 O O . LEU A 1 321 ? 19.578 -20.766 -22.281 1 97.94 321 LEU A O 1
ATOM 2609 N N . GLY A 1 322 ? 19.125 -22.562 -23.469 1 97.62 322 GLY A N 1
ATOM 2610 C CA . GLY A 1 322 ? 20.031 -23.406 -22.719 1 97.62 322 GLY A CA 1
ATOM 2611 C C . GLY A 1 322 ? 19.453 -23.859 -21.391 1 97.62 322 GLY A C 1
ATOM 2612 O O . GLY A 1 322 ? 20.203 -24.219 -20.469 1 97.62 322 GLY A O 1
ATOM 2613 N N . GLY A 1 323 ? 18.172 -23.797 -21.203 1 98.25 323 GLY A N 1
ATOM 2614 C CA . GLY A 1 323 ? 17.516 -24.25 -19.984 1 98.25 323 GLY A CA 1
ATOM 2615 C C . GLY A 1 323 ? 17.891 -23.422 -18.766 1 98.25 323 GLY A C 1
ATOM 2616 O O . GLY A 1 323 ? 18.266 -22.25 -18.891 1 98.25 323 GLY A O 1
ATOM 2617 N N . LEU A 1 324 ? 17.625 -23.969 -17.578 1 98.38 324 LEU A N 1
ATOM 2618 C CA . LEU A 1 324 ? 17.938 -23.312 -16.328 1 98.38 324 LEU A CA 1
ATOM 2619 C C . LEU A 1 324 ? 19.438 -23.328 -16.047 1 98.38 324 LEU A C 1
ATOM 2621 O O . LEU A 1 324 ? 20.109 -24.328 -16.344 1 98.38 324 LEU A O 1
ATOM 2625 N N . ASP A 1 325 ? 19.938 -22.281 -15.539 1 97.62 325 ASP A N 1
ATOM 2626 C CA . ASP A 1 325 ? 21.344 -22.188 -15.195 1 97.62 325 ASP A CA 1
ATOM 2627 C C . ASP A 1 325 ? 21.672 -23.047 -13.969 1 97.62 325 ASP A C 1
ATOM 2629 O O . ASP A 1 325 ? 21.062 -22.875 -12.906 1 97.62 325 ASP A O 1
ATOM 2633 N N . GLU A 1 326 ? 22.562 -23.906 -14.078 1 96.69 326 GLU A N 1
ATOM 2634 C CA . GLU A 1 326 ? 22.844 -24.891 -13.047 1 96.69 326 GLU A CA 1
ATOM 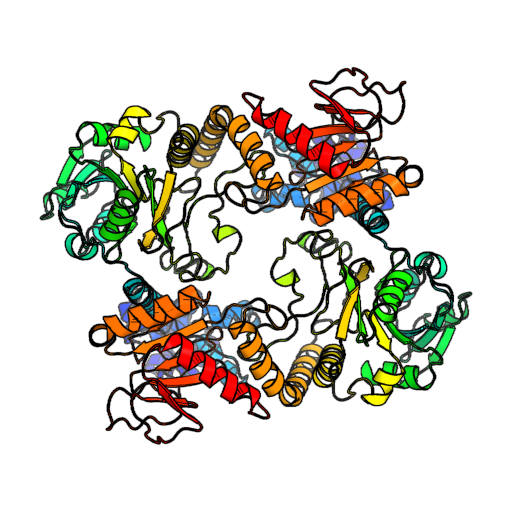2635 C C . GLU A 1 326 ? 23.844 -24.359 -12.023 1 96.69 326 GLU A C 1
ATOM 2637 O O . GLU A 1 326 ? 24.188 -25.047 -11.062 1 96.69 326 GLU A O 1
ATOM 2642 N N . ASP A 1 327 ? 24.281 -23.094 -12.172 1 95.25 327 ASP A N 1
ATOM 2643 C CA . ASP A 1 327 ? 25.188 -22.484 -11.211 1 95.25 327 ASP A CA 1
ATOM 2644 C C . ASP A 1 327 ? 24.469 -22.109 -9.93 1 95.25 327 ASP A C 1
ATOM 2646 O O . ASP A 1 327 ? 25.094 -21.859 -8.898 1 95.25 327 ASP A O 1
ATOM 2650 N N . TYR A 1 328 ? 23.188 -21.984 -9.992 1 93.31 328 TYR A N 1
ATOM 2651 C CA . TYR A 1 328 ? 22.391 -21.625 -8.82 1 93.31 328 TYR A CA 1
ATOM 2652 C C . TYR A 1 328 ? 22.156 -22.844 -7.938 1 93.31 328 TYR A C 1
ATOM 2654 O O . TYR A 1 328 ? 22.109 -23.969 -8.43 1 93.31 328 TYR A O 1
ATOM 2662 N N . ILE A 1 329 ? 22.062 -22.578 -6.672 1 88.31 329 ILE A N 1
ATOM 2663 C CA . ILE A 1 329 ? 21.75 -23.625 -5.707 1 88.31 329 ILE A CA 1
ATOM 2664 C C . ILE A 1 329 ? 20.406 -23.328 -5.043 1 88.31 329 ILE A C 1
ATOM 2666 O O . ILE A 1 329 ? 20.344 -22.656 -4.008 1 88.31 329 ILE A O 1
ATOM 2670 N N . TYR A 1 330 ? 19.359 -23.844 -5.562 1 81.12 330 TYR A N 1
ATOM 2671 C CA . TYR A 1 330 ? 17.969 -23.734 -5.105 1 81.12 330 TYR A CA 1
ATOM 2672 C C . TYR A 1 330 ? 17.594 -22.266 -4.875 1 81.12 330 TYR A C 1
ATOM 2674 O O . TYR A 1 330 ? 17.281 -21.875 -3.748 1 81.12 330 TYR A O 1
ATOM 2682 N N . GLY A 1 331 ? 17.531 -21.516 -5.879 1 86.94 331 GLY A N 1
ATOM 2683 C CA . GLY A 1 331 ? 17.109 -20.125 -5.758 1 86.94 331 GLY A CA 1
ATOM 2684 C C . GLY A 1 331 ? 17.516 -19.281 -6.941 1 86.94 331 GLY A C 1
ATOM 2685 O O . GLY A 1 331 ? 18.641 -19.391 -7.445 1 86.94 331 GLY A O 1
ATOM 2686 N N . LEU A 1 332 ? 16.625 -18.5 -7.496 1 89.94 332 LEU A N 1
ATOM 2687 C CA . LEU A 1 332 ? 16.812 -17.422 -8.477 1 89.94 332 LEU A CA 1
ATOM 2688 C C . LEU A 1 332 ? 17 -18 -9.875 1 89.94 332 LEU A C 1
ATOM 2690 O O . LEU A 1 332 ? 17.062 -17.25 -10.852 1 89.94 332 LEU A O 1
ATOM 2694 N N . GLU A 1 333 ? 17.188 -19.344 -10.055 1 93.94 333 GLU A N 1
ATOM 2695 C CA . GLU A 1 333 ? 17.344 -19.906 -11.383 1 93.94 333 GLU A CA 1
ATOM 2696 C C . GLU A 1 333 ? 16.141 -19.578 -12.266 1 93.94 333 GLU A C 1
ATOM 2698 O O . GLU A 1 333 ? 16.281 -19.406 -13.477 1 93.94 333 GLU A O 1
ATOM 2703 N N . ASP A 1 334 ? 14.938 -19.5 -11.633 1 94.56 334 ASP A N 1
ATOM 2704 C CA . ASP A 1 334 ? 13.727 -19.156 -12.359 1 94.56 334 ASP A CA 1
ATOM 2705 C C . ASP A 1 334 ? 13.758 -17.688 -12.789 1 94.56 334 ASP A C 1
ATOM 2707 O O . ASP A 1 334 ? 13.422 -17.359 -13.93 1 94.56 334 ASP A O 1
ATOM 2711 N N . VAL A 1 335 ? 14.211 -16.812 -11.922 1 93.25 335 VAL A N 1
ATOM 2712 C CA . VAL A 1 335 ? 14.305 -15.391 -12.234 1 93.25 335 VAL A CA 1
ATOM 2713 C C . VAL A 1 335 ? 15.344 -15.172 -13.328 1 93.25 335 VAL A C 1
ATOM 2715 O O . VAL A 1 335 ? 15.117 -14.391 -14.258 1 93.25 335 VAL A O 1
ATOM 2718 N N . ASP A 1 336 ? 16.469 -15.883 -13.18 1 95.44 336 ASP A N 1
ATOM 2719 C CA . ASP A 1 336 ? 17.5 -15.836 -14.203 1 95.44 336 ASP A CA 1
ATOM 2720 C C . ASP A 1 336 ? 16.938 -16.188 -15.57 1 95.44 336 ASP A C 1
ATOM 2722 O O . ASP A 1 336 ? 17.141 -15.469 -16.547 1 95.44 336 ASP A O 1
ATOM 2726 N N . PHE A 1 337 ? 16.203 -17.234 -15.648 1 97.62 337 PHE A N 1
ATOM 2727 C CA . PHE A 1 337 ? 15.648 -17.688 -16.922 1 97.62 337 PHE A CA 1
ATOM 2728 C C . PHE A 1 337 ? 14.648 -16.672 -17.469 1 97.62 337 PHE A C 1
ATOM 2730 O O . PHE A 1 337 ? 14.633 -16.391 -18.672 1 97.62 337 PHE A O 1
ATOM 2737 N N . SER A 1 338 ? 13.805 -16.156 -16.609 1 96.81 338 SER A N 1
ATOM 2738 C CA . SER A 1 338 ? 12.844 -15.133 -17.016 1 96.81 338 SER A CA 1
ATOM 2739 C C . SER A 1 338 ? 13.539 -13.922 -17.625 1 96.81 338 SER A C 1
ATOM 2741 O O . SER A 1 338 ? 13.062 -13.344 -18.594 1 96.81 338 SER A O 1
ATOM 2743 N N . LEU A 1 339 ? 14.648 -13.523 -17.047 1 95.5 339 LEU A N 1
ATOM 2744 C CA . LEU A 1 339 ? 15.391 -12.375 -17.562 1 95.5 339 LEU A CA 1
ATOM 2745 C C . LEU A 1 339 ? 16.031 -12.695 -18.906 1 95.5 339 LEU A C 1
ATOM 2747 O O . LEU A 1 339 ? 16.141 -11.828 -19.766 1 95.5 339 LEU A O 1
ATOM 2751 N N . LYS A 1 340 ? 16.453 -13.992 -19.078 1 97.88 340 LYS A N 1
ATOM 2752 C CA . LYS A 1 340 ? 16.906 -14.422 -20.406 1 97.88 340 LYS A CA 1
ATOM 2753 C C . LYS A 1 340 ? 15.805 -14.234 -21.438 1 97.88 340 LYS A C 1
ATOM 2755 O O . LYS A 1 340 ? 16.062 -13.734 -22.547 1 97.88 340 LYS A O 1
ATOM 2760 N N . LEU A 1 341 ? 14.633 -14.625 -21.094 1 98.38 341 LEU A N 1
ATOM 2761 C CA . LEU A 1 341 ? 13.484 -14.477 -21.984 1 98.38 341 LEU A CA 1
ATOM 2762 C C . LEU A 1 341 ? 13.273 -13.016 -22.359 1 98.38 341 LEU A C 1
ATOM 2764 O O . LEU A 1 341 ? 13.164 -12.68 -23.547 1 98.38 341 LEU A O 1
ATOM 2768 N N . HIS A 1 342 ? 13.25 -12.172 -21.344 1 96.94 342 HIS A N 1
ATOM 2769 C CA . HIS A 1 342 ? 13 -10.758 -21.578 1 96.94 342 HIS A CA 1
ATOM 2770 C C . HIS A 1 342 ? 14.07 -10.148 -22.469 1 96.94 342 HIS A C 1
ATOM 2772 O O . HIS A 1 342 ? 13.758 -9.391 -23.391 1 96.94 342 HIS A O 1
ATOM 2778 N N . LYS A 1 343 ? 15.281 -10.445 -22.141 1 95.94 343 LYS A N 1
ATOM 2779 C CA . LYS A 1 343 ? 16.406 -9.914 -22.906 1 95.94 343 LYS A CA 1
ATOM 2780 C C . LYS A 1 343 ? 16.312 -10.336 -24.375 1 95.94 343 LYS A C 1
ATOM 2782 O O . LYS A 1 343 ? 16.719 -9.594 -25.266 1 95.94 343 LYS A O 1
ATOM 2787 N N . LYS A 1 344 ? 15.766 -11.484 -24.641 1 97.31 344 LYS A N 1
ATOM 2788 C CA . LYS A 1 344 ? 15.664 -12.008 -25.984 1 97.31 344 LYS A CA 1
ATOM 2789 C C . LYS A 1 344 ? 14.375 -11.539 -26.672 1 97.31 344 LYS A C 1
ATOM 2791 O O . LYS A 1 344 ? 14.117 -11.875 -27.828 1 97.31 344 LYS A O 1
ATOM 2796 N N . GLY A 1 345 ? 13.5 -10.836 -25.938 1 96.69 345 GLY A N 1
ATOM 2797 C CA . GLY A 1 345 ? 12.305 -10.25 -26.531 1 96.69 345 GLY A CA 1
ATOM 2798 C C . GLY A 1 345 ? 11.062 -11.109 -26.344 1 96.69 345 GLY A C 1
ATOM 2799 O O . GLY A 1 345 ? 10 -10.789 -26.875 1 96.69 345 GLY A O 1
ATOM 2800 N N . TYR A 1 346 ? 11.133 -12.211 -25.609 1 98.38 346 TYR A N 1
ATOM 2801 C CA . TYR A 1 346 ? 9.977 -13.047 -25.312 1 98.38 346 TYR A CA 1
ATOM 2802 C C . TYR A 1 346 ? 9.172 -12.469 -24.156 1 98.38 346 TYR A C 1
ATOM 2804 O O . TYR A 1 346 ? 9.703 -11.711 -23.344 1 98.38 346 TYR A O 1
ATOM 2812 N N . LYS A 1 347 ? 7.898 -12.859 -24.125 1 98.25 347 LYS A N 1
ATOM 2813 C CA . LYS A 1 347 ? 7.027 -12.375 -23.062 1 98.25 347 LYS A CA 1
ATOM 2814 C C . LYS A 1 347 ? 6.801 -13.453 -22 1 98.25 347 LYS A C 1
ATOM 2816 O O . LYS A 1 347 ? 6.695 -14.641 -22.328 1 98.25 347 LYS A O 1
ATOM 2821 N N . THR A 1 348 ? 6.793 -13.055 -20.828 1 98.19 348 THR A N 1
ATOM 2822 C CA . THR A 1 348 ? 6.32 -13.852 -19.703 1 98.19 348 THR A CA 1
ATOM 2823 C C . THR A 1 348 ? 4.949 -13.375 -19.234 1 98.19 348 THR A C 1
ATOM 2825 O O . THR A 1 348 ? 4.742 -12.172 -19.031 1 98.19 348 THR A O 1
ATOM 2828 N N . ILE A 1 349 ? 3.994 -14.305 -19.078 1 98.06 349 ILE A N 1
ATOM 2829 C CA . ILE A 1 349 ? 2.623 -13.938 -18.734 1 98.06 349 ILE A CA 1
ATOM 2830 C C . ILE A 1 349 ? 2.23 -14.57 -17.406 1 98.06 349 ILE A C 1
ATOM 2832 O O . ILE A 1 349 ? 2.582 -15.727 -17.141 1 98.06 349 ILE A O 1
ATOM 2836 N N . LEU A 1 350 ? 1.617 -13.828 -16.594 1 96.5 350 LEU A N 1
ATOM 2837 C CA . LEU A 1 350 ? 0.928 -14.391 -15.438 1 96.5 350 LEU A CA 1
ATOM 2838 C C . LEU A 1 350 ? -0.511 -14.758 -15.789 1 96.5 350 LEU A C 1
ATOM 2840 O O . LEU A 1 350 ? -1.313 -13.883 -16.125 1 96.5 350 LEU A O 1
ATOM 2844 N N . ALA A 1 351 ? -0.788 -16.031 -15.812 1 98 351 ALA A N 1
ATOM 2845 C CA . ALA A 1 351 ? -2.172 -16.484 -15.93 1 98 351 ALA A CA 1
ATOM 2846 C C . ALA A 1 351 ? -2.906 -16.359 -14.602 1 98 351 ALA A C 1
ATOM 2848 O O . ALA A 1 351 ? -2.898 -17.281 -13.781 1 98 351 ALA A O 1
ATOM 2849 N N . SER A 1 352 ? -3.6 -15.289 -14.453 1 95.06 352 SER A N 1
ATOM 2850 C CA . SER A 1 352 ? -4.113 -14.867 -13.156 1 95.06 352 SER A CA 1
ATOM 2851 C C . SER A 1 352 ? -5.203 -15.812 -12.656 1 95.06 352 SER A C 1
ATOM 2853 O O . SER A 1 352 ? -5.43 -15.93 -11.445 1 95.06 352 SER A O 1
ATOM 2855 N N . ASN A 1 353 ? -5.902 -16.484 -13.539 1 97.06 353 ASN A N 1
ATOM 2856 C CA . ASN A 1 353 ? -7.004 -17.344 -13.117 1 97.06 353 ASN A CA 1
ATOM 2857 C C . ASN A 1 353 ? -6.547 -18.781 -12.922 1 97.06 353 ASN A C 1
ATOM 2859 O O . ASN A 1 353 ? -7.332 -19.641 -12.516 1 97.06 353 ASN A O 1
ATOM 2863 N N . ALA A 1 354 ? -5.281 -19.094 -13.359 1 98.5 354 ALA A N 1
ATOM 2864 C CA . ALA A 1 354 ? -4.637 -20.312 -12.867 1 98.5 354 ALA A CA 1
ATOM 2865 C C . ALA A 1 354 ? -4.203 -20.156 -11.406 1 98.5 354 ALA A C 1
ATOM 2867 O O . ALA A 1 354 ? -3.123 -19.625 -11.133 1 98.5 354 ALA A O 1
ATOM 2868 N N . LEU A 1 355 ? -5.066 -20.562 -10.539 1 97.69 355 LEU A N 1
ATOM 2869 C CA . LEU A 1 355 ? -4.852 -20.375 -9.102 1 97.69 355 LEU A CA 1
ATOM 2870 C C . LEU A 1 355 ? -4.438 -21.688 -8.445 1 97.69 355 LEU A C 1
ATOM 2872 O O . LEU A 1 355 ? -5.098 -22.719 -8.617 1 97.69 355 LEU A O 1
ATOM 2876 N N . LEU A 1 356 ? -3.312 -21.734 -7.77 1 97.56 356 LEU A N 1
ATOM 2877 C CA . LEU A 1 356 ? -2.82 -22.891 -7.035 1 97.56 356 LEU A CA 1
ATOM 2878 C C . LEU A 1 356 ? -2.41 -22.5 -5.617 1 97.56 356 LEU A C 1
ATOM 2880 O O . LEU A 1 356 ? -1.979 -21.375 -5.379 1 97.56 356 LEU A O 1
ATOM 2884 N N . PHE A 1 357 ? -2.598 -23.406 -4.691 1 94.12 357 PHE A N 1
ATOM 2885 C CA . PHE A 1 357 ? -2.062 -23.219 -3.346 1 94.12 357 PHE A CA 1
ATOM 2886 C C . PHE A 1 357 ? -0.641 -23.75 -3.248 1 94.12 357 PHE A C 1
ATOM 2888 O O . PHE A 1 357 ? -0.36 -24.859 -3.709 1 94.12 357 PHE A O 1
ATOM 2895 N N . HIS A 1 358 ? 0.244 -23 -2.791 1 95.06 358 HIS A N 1
ATOM 2896 C CA . HIS A 1 358 ? 1.64 -23.406 -2.664 1 95.06 358 HIS A CA 1
ATOM 2897 C C . HIS A 1 358 ? 2.041 -23.562 -1.2 1 95.06 358 HIS A C 1
ATOM 2899 O O . HIS A 1 358 ? 2.105 -22.562 -0.468 1 95.06 358 HIS A O 1
ATOM 2905 N N . HIS A 1 359 ? 2.221 -24.688 -0.651 1 88.19 359 HIS A N 1
ATOM 2906 C CA . HIS A 1 359 ? 2.459 -25.016 0.748 1 88.19 359 HIS A CA 1
ATOM 2907 C C . HIS A 1 359 ? 3.914 -24.781 1.132 1 88.19 359 HIS A C 1
ATOM 2909 O O . HIS A 1 359 ? 4.258 -24.766 2.316 1 88.19 359 HIS A O 1
ATOM 2915 N N . GLU A 1 360 ? 4.625 -23.828 0.442 1 73.69 360 GLU A N 1
ATOM 2916 C CA . GLU A 1 360 ? 6.043 -23.516 0.618 1 73.69 360 GLU A CA 1
ATOM 2917 C C . GLU A 1 360 ? 6.66 -24.391 1.711 1 73.69 360 GLU A C 1
ATOM 2919 O O . GLU A 1 360 ? 6.102 -24.516 2.803 1 73.69 360 GLU A O 1
ATOM 2924 N N . SER A 1 361 ? 7.062 -25.641 1.488 1 55.59 361 SER A N 1
ATOM 2925 C CA . SER A 1 361 ? 7.652 -26.578 2.441 1 55.59 361 SER A CA 1
ATOM 2926 C C . SER A 1 361 ? 8.719 -25.891 3.295 1 55.59 361 SER A C 1
ATOM 2928 O O . SER A 1 361 ? 9.32 -24.906 2.871 1 55.59 361 SER A O 1
ATOM 2930 N N . SER A 1 362 ? 8.57 -26.062 4.523 1 43 362 SER A N 1
ATOM 2931 C CA . SER A 1 362 ? 9.555 -25.984 5.598 1 43 362 SER A CA 1
ATOM 2932 C C . SER A 1 362 ? 10.953 -26.328 5.094 1 43 362 SER A C 1
ATOM 2934 O O . SER A 1 362 ? 11.906 -26.359 5.875 1 43 362 SER A O 1
ATOM 2936 N N . THR A 1 363 ? 10.891 -26.797 3.838 1 41.59 363 THR A N 1
ATOM 2937 C CA . THR A 1 363 ? 12.203 -27.344 3.523 1 41.59 363 THR A CA 1
ATOM 2938 C C . THR A 1 363 ? 13.273 -26.25 3.602 1 41.59 363 THR A C 1
ATOM 2940 O O . THR A 1 363 ? 14.469 -26.547 3.594 1 41.59 363 THR A O 1
ATOM 2943 N N . ARG A 1 364 ? 12.82 -25.094 3.234 1 47.59 364 ARG A N 1
ATOM 2944 C CA . ARG A 1 364 ? 13.875 -24.109 3.408 1 47.59 364 ARG A CA 1
ATOM 2945 C C . ARG A 1 364 ? 14.062 -23.766 4.883 1 47.59 364 ARG A C 1
ATOM 2947 O O . ARG A 1 364 ? 13.406 -22.859 5.402 1 47.59 364 ARG A O 1
ATOM 2954 N N . VAL A 1 365 ? 14.281 -24.766 5.52 1 46 365 VAL A N 1
ATOM 2955 C CA . VAL A 1 365 ? 14.664 -24.531 6.906 1 46 365 VAL A CA 1
ATOM 2956 C C . VAL A 1 365 ? 15.836 -23.562 6.957 1 46 365 VAL A C 1
ATOM 2958 O O . VAL A 1 365 ? 16.859 -23.766 6.305 1 46 365 VAL A O 1
ATOM 2961 N N . LYS A 1 366 ? 15.555 -22.531 7.453 1 54.78 366 LYS A N 1
ATOM 2962 C CA . LYS A 1 366 ? 16.594 -21.547 7.707 1 54.78 366 LYS A CA 1
ATOM 2963 C C . LYS A 1 366 ? 17.781 -22.156 8.43 1 54.78 366 LYS A C 1
ATOM 2965 O O . LYS A 1 366 ? 17.75 -22.344 9.648 1 54.78 366 LYS A O 1
ATOM 2970 N N . SER A 1 367 ? 18.562 -22.875 7.559 1 56.25 367 SER A N 1
ATOM 2971 C CA . SER A 1 367 ? 19.812 -23.438 8.031 1 56.25 367 SER A CA 1
ATOM 2972 C C . SER A 1 367 ? 21.016 -22.625 7.535 1 56.25 367 SER A C 1
ATOM 2974 O O . SER A 1 367 ? 20.844 -21.703 6.734 1 56.25 367 SER A O 1
ATOM 2976 N N . LYS A 1 368 ? 22.047 -22.719 8.211 1 57.44 368 LYS A N 1
ATOM 2977 C CA . LYS A 1 368 ? 23.297 -22.094 7.777 1 57.44 368 LYS A CA 1
ATOM 2978 C C . LYS A 1 368 ? 23.547 -22.328 6.293 1 57.44 368 LYS A C 1
ATOM 2980 O O . LYS A 1 368 ? 24.016 -21.438 5.582 1 57.44 368 LYS A O 1
ATOM 2985 N N . ASP A 1 369 ? 23.094 -23.453 5.906 1 65.56 369 ASP A N 1
ATOM 2986 C CA . ASP A 1 369 ? 23.281 -23.828 4.508 1 65.56 369 ASP A CA 1
ATOM 2987 C C . ASP A 1 369 ? 22.406 -22.984 3.592 1 65.56 369 ASP A C 1
ATOM 2989 O O . ASP A 1 369 ? 22.844 -22.562 2.52 1 65.56 369 ASP A O 1
ATOM 2993 N N . TYR A 1 370 ? 21.328 -22.719 4.02 1 67.81 370 TYR A N 1
ATOM 2994 C CA . TYR A 1 370 ? 20.406 -21.891 3.246 1 67.81 370 TYR A CA 1
ATOM 2995 C C . TYR A 1 370 ? 20.969 -20.484 3.051 1 67.81 370 TYR A C 1
ATOM 2997 O O . TYR A 1 370 ? 20.938 -19.953 1.941 1 67.81 370 TYR A O 1
ATOM 3005 N N . GLU A 1 371 ? 21.453 -19.938 4.094 1 66.88 371 GLU A N 1
ATOM 3006 C CA . GLU A 1 371 ? 22 -18.594 4.02 1 66.88 371 GLU A CA 1
ATOM 3007 C C . GLU A 1 371 ? 23.188 -18.531 3.074 1 66.88 371 GLU A C 1
ATOM 3009 O O . GLU A 1 371 ? 23.328 -17.578 2.311 1 66.88 371 GLU A O 1
ATOM 3014 N N . ASP A 1 372 ? 24 -19.547 3.172 1 75.12 372 ASP A N 1
ATOM 3015 C CA . ASP A 1 372 ? 25.172 -19.594 2.303 1 75.12 372 ASP A CA 1
ATOM 3016 C C . ASP A 1 372 ? 24.766 -19.75 0.84 1 75.12 372 ASP A C 1
ATOM 3018 O O . ASP A 1 372 ? 25.344 -19.125 -0.043 1 75.12 372 ASP A O 1
ATOM 3022 N N . ASN A 1 373 ? 23.859 -20.609 0.592 1 81.5 373 ASN A N 1
ATOM 3023 C CA . ASN A 1 373 ? 23.344 -20.781 -0.764 1 81.5 373 ASN A CA 1
ATOM 3024 C C . ASN A 1 373 ? 22.734 -19.5 -1.308 1 81.5 373 ASN A C 1
ATOM 3026 O O . ASN A 1 373 ? 22.953 -19.141 -2.473 1 81.5 373 ASN A O 1
ATOM 3030 N N . ASP A 1 374 ? 22.062 -18.812 -0.438 1 78.44 374 ASP A N 1
ATOM 3031 C CA . ASP A 1 374 ? 21.453 -17.562 -0.839 1 78.44 374 ASP A CA 1
ATOM 3032 C C . ASP A 1 374 ? 22.5 -16.531 -1.229 1 78.44 374 ASP A C 1
ATOM 3034 O O . ASP A 1 374 ? 22.375 -15.852 -2.252 1 78.44 374 ASP A O 1
ATOM 3038 N N . LYS A 1 375 ? 23.5 -16.422 -0.449 1 75.56 375 LYS A N 1
ATOM 3039 C CA . LYS A 1 375 ? 24.609 -15.516 -0.755 1 75.56 375 LYS A CA 1
ATOM 3040 C C . LYS A 1 375 ? 25.25 -15.859 -2.09 1 75.56 375 LYS A C 1
ATOM 3042 O O . LYS A 1 375 ? 25.516 -14.984 -2.912 1 75.56 375 LYS A O 1
ATOM 3047 N N . HIS A 1 376 ? 25.5 -17.125 -2.215 1 83.31 376 HIS A N 1
ATOM 3048 C CA . HIS A 1 376 ? 26.094 -17.609 -3.467 1 83.31 376 HIS A CA 1
ATOM 3049 C C . HIS A 1 376 ? 25.188 -17.266 -4.652 1 83.31 376 HIS A C 1
ATOM 3051 O O . HIS A 1 376 ? 25.656 -16.734 -5.66 1 83.31 376 HIS A O 1
ATOM 3057 N N . ASN A 1 377 ? 23.922 -17.609 -4.551 1 87 377 ASN A N 1
ATOM 3058 C CA . ASN A 1 377 ? 22.969 -17.391 -5.629 1 87 377 ASN A CA 1
ATOM 3059 C C . ASN A 1 377 ? 22.875 -15.906 -6.008 1 87 377 ASN A C 1
ATOM 3061 O O . ASN A 1 377 ? 22.844 -15.57 -7.191 1 87 377 ASN A O 1
ATOM 3065 N N . TYR A 1 378 ? 22.906 -15.039 -5.031 1 81.31 378 TYR A N 1
ATOM 3066 C CA . TYR A 1 378 ? 22.812 -13.617 -5.312 1 81.31 378 TYR A CA 1
ATOM 3067 C C . TYR A 1 378 ? 24.094 -13.109 -5.973 1 81.31 378 TYR A C 1
ATOM 3069 O O . TYR A 1 378 ? 24.062 -12.211 -6.82 1 81.31 378 TYR A O 1
ATOM 3077 N N . LYS A 1 379 ? 25.203 -13.609 -5.547 1 83.38 379 LYS A N 1
ATOM 3078 C CA . LYS A 1 379 ? 26.469 -13.25 -6.203 1 83.38 379 LYS A CA 1
ATOM 3079 C C . LYS A 1 379 ? 26.438 -13.625 -7.684 1 83.38 379 LYS A C 1
ATOM 3081 O O . LYS A 1 379 ? 26.797 -12.812 -8.539 1 83.38 379 LYS A O 1
ATOM 3086 N N . VAL A 1 380 ? 25.969 -14.844 -7.918 1 90.06 380 VAL A N 1
ATOM 3087 C CA . VAL A 1 380 ? 25.859 -15.305 -9.297 1 90.06 380 VAL A CA 1
ATOM 3088 C C . VAL A 1 380 ? 24.875 -14.422 -10.055 1 90.06 380 VAL A C 1
ATOM 3090 O O . VAL A 1 380 ? 25.172 -13.938 -11.148 1 90.06 380 VAL A O 1
ATOM 3093 N N . PHE A 1 381 ? 23.828 -14.164 -9.492 1 90.69 381 PHE A N 1
ATOM 3094 C CA . PHE A 1 381 ? 22.75 -13.422 -10.117 1 90.69 381 PHE A CA 1
ATOM 3095 C C . PHE A 1 381 ? 23.188 -12.008 -10.469 1 90.69 381 PHE A C 1
ATOM 3097 O O . PHE A 1 381 ? 22.984 -11.547 -11.594 1 90.69 381 PHE A O 1
ATOM 3104 N N . TRP A 1 382 ? 23.844 -11.336 -9.562 1 84.44 382 TRP A N 1
ATOM 3105 C CA . TRP A 1 382 ? 24.219 -9.938 -9.766 1 84.44 382 TRP A CA 1
ATOM 3106 C C . TRP A 1 382 ? 25.375 -9.828 -10.75 1 84.44 382 TRP A C 1
ATOM 3108 O O . TRP A 1 382 ? 25.469 -8.852 -11.5 1 84.44 382 TRP A O 1
ATOM 3118 N N . SER A 1 383 ? 26.188 -10.797 -10.727 1 89.12 383 SER A N 1
ATOM 3119 C CA . SER A 1 383 ? 27.281 -10.797 -11.703 1 89.12 383 SER A CA 1
ATOM 3120 C C . SER A 1 383 ? 26.734 -10.883 -13.125 1 89.12 383 SER A C 1
ATOM 3122 O O . SER A 1 383 ? 27.312 -10.289 -14.047 1 89.12 383 SER A O 1
ATOM 3124 N N . LYS A 1 384 ? 25.578 -11.516 -13.258 1 91.56 384 LYS A N 1
ATOM 3125 C CA . LYS A 1 384 ? 25.016 -11.742 -14.586 1 91.56 384 LYS A CA 1
ATOM 3126 C C . LYS A 1 384 ? 24.047 -10.633 -14.969 1 91.56 384 LYS A C 1
ATOM 3128 O O . LYS A 1 384 ? 24.062 -10.148 -16.094 1 91.56 384 LYS A O 1
ATOM 3133 N N . TRP A 1 385 ? 23.25 -10.234 -13.969 1 91.38 385 TRP A N 1
ATOM 3134 C CA . TRP A 1 385 ? 22.078 -9.445 -14.344 1 91.38 385 TRP A CA 1
ATOM 3135 C C . TRP A 1 385 ? 22.109 -8.07 -13.688 1 91.38 385 TRP A C 1
ATOM 3137 O O . TRP A 1 385 ? 21.25 -7.23 -13.961 1 91.38 385 TRP A O 1
ATOM 3147 N N . GLY A 1 386 ? 23.047 -7.77 -12.875 1 86.62 386 GLY A N 1
ATOM 3148 C CA . GLY A 1 386 ? 23.094 -6.516 -12.141 1 86.62 386 GLY A CA 1
ATOM 3149 C C . GLY A 1 386 ? 22.984 -5.297 -13.039 1 86.62 386 GLY A C 1
ATOM 3150 O O . GLY A 1 386 ? 22.109 -4.449 -12.836 1 86.62 386 GLY A O 1
ATOM 3151 N N . ASN A 1 387 ? 23.812 -5.25 -14.055 1 89.12 387 ASN A N 1
ATOM 3152 C CA . ASN A 1 387 ? 23.828 -4.109 -14.969 1 89.12 387 ASN A CA 1
ATOM 3153 C C . ASN A 1 387 ? 22.531 -4.012 -15.766 1 89.12 387 ASN A C 1
ATOM 3155 O O . ASN A 1 387 ? 22 -2.916 -15.961 1 89.12 387 ASN A O 1
ATOM 3159 N N . TYR A 1 388 ? 22.078 -5.172 -16.172 1 91.56 388 TYR A N 1
ATOM 3160 C CA . TYR A 1 388 ? 20.859 -5.215 -16.953 1 91.56 388 TYR A CA 1
ATOM 3161 C C . TYR A 1 388 ? 19.672 -4.699 -16.156 1 91.56 388 TYR A C 1
ATOM 3163 O O . TYR A 1 388 ? 18.875 -3.896 -16.641 1 91.56 388 TYR A O 1
ATOM 3171 N N . LEU A 1 389 ? 19.578 -5.129 -14.93 1 90.38 389 LEU A N 1
ATOM 3172 C CA . LEU A 1 389 ? 18.469 -4.738 -14.062 1 90.38 389 LEU A CA 1
ATOM 3173 C C . LEU A 1 389 ? 18.578 -3.268 -13.672 1 90.38 389 LEU A C 1
ATOM 3175 O O . LEU A 1 389 ? 17.562 -2.553 -13.656 1 90.38 389 LEU A O 1
ATOM 3179 N N . SER A 1 390 ? 19.781 -2.807 -13.328 1 89.75 390 SER A N 1
ATOM 3180 C CA . SER A 1 390 ? 19.969 -1.403 -12.977 1 89.75 390 SER A CA 1
ATOM 3181 C C . SER A 1 390 ? 19.516 -0.486 -14.109 1 89.75 390 SER A C 1
ATOM 3183 O O . SER A 1 390 ? 18.797 0.489 -13.875 1 89.75 390 SER A O 1
ATOM 3185 N N . LYS A 1 391 ? 19.906 -0.833 -15.305 1 92.88 391 LYS A N 1
ATOM 3186 C CA . LYS A 1 391 ? 19.547 -0.048 -16.484 1 92.88 391 LYS A CA 1
ATOM 3187 C C . LYS A 1 391 ? 18.031 -0.055 -16.703 1 92.88 391 LYS A C 1
ATOM 3189 O O . LYS A 1 391 ? 17.422 1.003 -16.828 1 92.88 391 LYS A O 1
ATOM 3194 N N . ASN A 1 392 ? 17.469 -1.238 -16.719 1 92.69 392 ASN A N 1
ATOM 3195 C CA . ASN A 1 392 ? 16.062 -1.366 -17.062 1 92.69 392 ASN A CA 1
ATOM 3196 C C . ASN A 1 392 ? 15.164 -0.816 -15.953 1 92.69 392 ASN A C 1
ATOM 3198 O O . ASN A 1 392 ? 14.086 -0.276 -16.219 1 92.69 392 ASN A O 1
ATOM 3202 N N . MET A 1 393 ? 15.539 -0.958 -14.703 1 91.38 393 MET A N 1
ATOM 3203 C CA . MET A 1 393 ? 14.766 -0.391 -13.609 1 91.38 393 MET A CA 1
ATOM 3204 C C . MET A 1 393 ? 14.766 1.133 -13.672 1 91.38 393 MET A C 1
ATOM 3206 O O . MET A 1 393 ? 13.742 1.768 -13.414 1 91.38 393 MET A O 1
ATOM 3210 N N . LEU A 1 394 ? 15.945 1.737 -13.922 1 94.06 394 LEU A N 1
ATOM 3211 C CA . LEU A 1 394 ? 16 3.191 -14.031 1 94.06 394 LEU A CA 1
ATOM 3212 C C . LEU A 1 394 ? 15.133 3.688 -15.18 1 94.06 394 LEU A C 1
ATOM 3214 O O . LEU A 1 394 ? 14.367 4.641 -15.016 1 94.06 394 LEU A O 1
ATOM 3218 N N . LEU A 1 395 ? 15.242 3.033 -16.328 1 95.62 395 LEU A N 1
ATOM 3219 C CA . LEU A 1 395 ? 14.391 3.391 -17.453 1 95.62 395 LEU A CA 1
ATOM 3220 C C . LEU A 1 395 ? 12.922 3.213 -17.109 1 95.62 395 LEU A C 1
ATOM 3222 O O . LEU A 1 395 ? 12.086 4.047 -17.469 1 95.62 395 LEU A O 1
ATOM 3226 N N . ASP A 1 396 ? 12.625 2.078 -16.438 1 94.75 396 ASP A N 1
ATOM 3227 C CA . ASP A 1 396 ? 11.266 1.798 -15.977 1 94.75 396 ASP A CA 1
ATOM 3228 C C . ASP A 1 396 ? 10.734 2.939 -15.117 1 94.75 396 ASP A C 1
ATOM 3230 O O . ASP A 1 396 ? 9.594 3.379 -15.305 1 94.75 396 ASP A O 1
ATOM 3234 N N . LYS A 1 397 ? 11.531 3.455 -14.219 1 93.62 397 LYS A N 1
ATOM 3235 C CA . LYS A 1 397 ? 11.141 4.531 -13.312 1 93.62 397 LYS A CA 1
ATOM 3236 C C . LYS A 1 397 ? 10.992 5.852 -14.062 1 93.62 397 LYS A C 1
ATOM 3238 O O . LYS A 1 397 ? 10.086 6.641 -13.773 1 93.62 397 LYS A O 1
ATOM 3243 N N . ILE A 1 398 ? 11.898 6.133 -15 1 96.62 398 ILE A N 1
ATOM 3244 C CA . ILE A 1 398 ? 11.852 7.367 -15.773 1 96.62 398 ILE A CA 1
ATOM 3245 C C . ILE A 1 398 ? 10.516 7.473 -16.5 1 96.62 398 ILE A C 1
ATOM 3247 O O . ILE A 1 398 ? 9.93 8.555 -16.594 1 96.62 398 ILE A O 1
ATOM 3251 N N . HIS A 1 399 ? 9.969 6.371 -16.938 1 96.06 399 HIS A N 1
ATOM 3252 C CA . HIS A 1 399 ? 8.742 6.379 -17.719 1 96.06 399 HIS A CA 1
ATOM 3253 C C . HIS A 1 399 ? 7.547 5.965 -16.875 1 96.06 399 HIS A C 1
ATOM 3255 O O . HIS A 1 399 ? 6.418 5.895 -17.375 1 96.06 399 HIS A O 1
ATOM 3261 N N . ASP A 1 400 ? 7.816 5.617 -15.617 1 93.56 400 ASP A N 1
ATOM 3262 C CA . ASP A 1 400 ? 6.789 5.16 -14.688 1 93.56 400 ASP A CA 1
ATOM 3263 C C . ASP A 1 400 ? 6 3.988 -15.273 1 93.56 400 ASP A C 1
ATOM 3265 O O . ASP A 1 400 ? 4.77 3.984 -15.242 1 93.56 400 ASP A O 1
ATOM 3269 N N . ASN A 1 401 ? 6.656 3.008 -15.891 1 93.12 401 ASN A N 1
ATOM 3270 C CA . ASN A 1 401 ? 6.016 1.854 -16.516 1 93.12 401 ASN A CA 1
ATOM 3271 C C . ASN A 1 401 ? 5.527 0.854 -15.469 1 93.12 401 ASN A C 1
ATOM 3273 O O . ASN A 1 401 ? 4.574 0.109 -15.719 1 93.12 401 ASN A O 1
ATOM 3277 N N . LYS A 1 402 ? 6.211 0.765 -14.383 1 90.06 402 LYS A N 1
ATOM 3278 C CA . LYS A 1 402 ? 5.879 -0.133 -13.281 1 90.06 402 LYS A CA 1
ATOM 3279 C C . LYS A 1 402 ? 5.949 -1.593 -13.719 1 90.06 402 LYS A C 1
ATOM 3281 O O . LYS A 1 402 ? 5.102 -2.402 -13.336 1 90.06 402 LYS A O 1
ATOM 3286 N N . PHE A 1 403 ? 6.863 -1.897 -14.586 1 92.56 403 PHE A N 1
ATOM 3287 C CA . PHE A 1 403 ? 7.055 -3.252 -15.094 1 92.56 403 PHE A CA 1
ATOM 3288 C C . PHE A 1 403 ? 8.117 -3.986 -14.281 1 92.56 403 PHE A C 1
ATOM 3290 O O . PHE A 1 403 ? 7.867 -5.086 -13.781 1 92.56 403 PHE A O 1
ATOM 3297 N N . PHE A 1 404 ? 9.266 -3.309 -14.07 1 91.69 404 PHE A N 1
ATOM 3298 C CA . PHE A 1 404 ? 10.359 -3.916 -13.312 1 91.69 404 PHE A CA 1
ATOM 3299 C C . PHE A 1 404 ? 10.211 -3.629 -11.82 1 91.69 404 PHE A C 1
ATOM 3301 O O . PHE A 1 404 ? 10.648 -4.422 -10.984 1 91.69 404 PHE A O 1
ATOM 3308 N N . THR A 1 405 ? 9.633 -2.457 -11.508 1 86.75 405 THR A N 1
ATOM 3309 C CA . THR A 1 405 ? 9.516 -2.029 -10.117 1 86.75 405 THR A CA 1
ATOM 3310 C C . THR A 1 405 ? 8.289 -1.134 -9.93 1 86.75 405 THR A C 1
ATOM 3312 O O . THR A 1 405 ? 7.852 -0.472 -10.875 1 86.75 405 THR A O 1
ATOM 3315 N N . GLN A 1 406 ? 7.754 -1.146 -8.711 1 81.94 406 GLN A N 1
ATOM 3316 C CA . GLN A 1 406 ? 6.621 -0.284 -8.398 1 81.94 406 GLN A CA 1
ATOM 3317 C C . GLN A 1 406 ? 7.086 1.031 -7.777 1 81.94 406 GLN A C 1
ATOM 3319 O O . GLN A 1 406 ? 6.285 1.943 -7.57 1 81.94 406 GLN A O 1
ATOM 3324 N N . LYS A 1 407 ? 8.398 1.218 -7.555 1 83 407 LYS A N 1
ATOM 3325 C CA . LYS A 1 407 ? 8.922 2.4 -6.879 1 83 407 LYS A CA 1
ATOM 3326 C C . LYS A 1 407 ? 9.07 3.57 -7.848 1 83 407 LYS A C 1
ATOM 3328 O O . LYS A 1 407 ? 9.367 3.373 -9.023 1 83 407 LYS A O 1
ATOM 3333 N N . LYS A 1 408 ? 8.906 4.734 -7.32 1 88.5 408 LYS A N 1
ATOM 3334 C CA . LYS A 1 408 ? 9.086 5.957 -8.102 1 88.5 408 LYS A CA 1
ATOM 3335 C C . LYS A 1 408 ? 10.555 6.375 -8.133 1 88.5 408 LYS A C 1
ATOM 3337 O O . LYS A 1 408 ? 11.336 5.977 -7.266 1 88.5 408 LYS A O 1
ATOM 3342 N N . LEU A 1 409 ? 10.867 7.121 -9.164 1 94.38 409 LEU A N 1
ATOM 3343 C CA . LEU A 1 409 ? 12.219 7.648 -9.266 1 94.38 409 LEU A CA 1
ATOM 3344 C C . LEU A 1 409 ? 12.492 8.672 -8.172 1 94.38 409 LEU A C 1
ATOM 3346 O O . LEU A 1 409 ? 11.641 9.523 -7.895 1 94.38 409 LEU A O 1
ATOM 3350 N N . LYS A 1 410 ? 13.594 8.578 -7.496 1 92.69 410 LYS A N 1
ATOM 3351 C CA . LYS A 1 410 ? 13.977 9.516 -6.449 1 92.69 410 LYS A CA 1
ATOM 3352 C C . LYS A 1 410 ? 15.281 10.219 -6.789 1 92.69 410 LYS A C 1
ATOM 3354 O O . LYS A 1 410 ? 16.266 9.57 -7.156 1 92.69 410 LYS A O 1
ATOM 3359 N N . ILE A 1 411 ? 15.281 11.492 -6.676 1 96.56 411 ILE A N 1
ATOM 3360 C CA . ILE A 1 411 ? 16.438 12.336 -6.938 1 96.56 411 ILE A CA 1
ATOM 3361 C C . ILE A 1 411 ? 16.875 13.023 -5.645 1 96.56 411 ILE A C 1
ATOM 3363 O O . ILE A 1 411 ? 16.062 13.641 -4.957 1 96.56 411 ILE A O 1
ATOM 3367 N N . THR A 1 412 ? 18.109 12.883 -5.312 1 94.12 412 THR A N 1
ATOM 3368 C CA . THR A 1 412 ? 18.703 13.609 -4.195 1 94.12 412 THR A CA 1
ATOM 3369 C C . THR A 1 412 ? 19.625 14.719 -4.699 1 94.12 412 THR A C 1
ATOM 3371 O O . THR A 1 412 ? 20.562 14.453 -5.473 1 94.12 412 THR A O 1
ATOM 3374 N N . ILE A 1 413 ? 19.375 15.922 -4.336 1 96.38 413 ILE A N 1
ATOM 3375 C CA . ILE A 1 413 ? 20.172 17.078 -4.73 1 96.38 413 ILE A CA 1
ATOM 3376 C C . ILE A 1 413 ? 21.078 17.5 -3.572 1 96.38 413 ILE A C 1
ATOM 3378 O O . ILE A 1 413 ? 20.609 17.672 -2.443 1 96.38 413 ILE A O 1
ATOM 3382 N N . VAL A 1 414 ? 22.328 17.656 -3.83 1 94.62 414 VAL A N 1
ATOM 3383 C CA . VAL A 1 414 ? 23.281 18.109 -2.824 1 94.62 414 VAL A CA 1
ATOM 3384 C C . VAL A 1 414 ? 23.844 19.469 -3.213 1 94.62 414 VAL A C 1
ATOM 3386 O O . VAL A 1 414 ? 24.453 19.625 -4.273 1 94.62 414 VAL A O 1
ATOM 3389 N N . ASP A 1 415 ? 23.625 20.438 -2.393 1 94.81 415 ASP A N 1
ATOM 3390 C CA . ASP A 1 415 ? 24.141 21.781 -2.633 1 94.81 415 ASP A CA 1
ATOM 3391 C C . ASP A 1 415 ? 24.391 22.531 -1.319 1 94.81 415 ASP A C 1
ATOM 3393 O O . ASP A 1 415 ? 23.438 22.953 -0.659 1 94.81 415 ASP A O 1
ATOM 3397 N N . GLU A 1 416 ? 25.609 22.75 -0.975 1 90.38 416 GLU A N 1
ATOM 3398 C CA . GLU A 1 416 ? 25.953 23.469 0.249 1 90.38 416 GLU A CA 1
ATOM 3399 C C . GLU A 1 416 ? 25.484 24.922 0.184 1 90.38 416 GLU A C 1
ATOM 3401 O O . GLU A 1 416 ? 25.203 25.547 1.216 1 90.38 416 GLU A O 1
ATOM 3406 N N . ASN A 1 417 ? 25.344 25.484 -1.035 1 90 417 ASN A N 1
ATOM 3407 C CA . ASN A 1 417 ? 24.922 26.875 -1.246 1 90 417 ASN A CA 1
ATOM 3408 C C . ASN A 1 417 ? 23.5 26.953 -1.785 1 90 417 ASN A C 1
ATOM 3410 O O . ASN A 1 417 ? 23.219 27.734 -2.691 1 90 417 ASN A O 1
ATOM 3414 N N . TYR A 1 418 ? 22.688 26.047 -1.272 1 87.44 418 TYR A N 1
ATOM 3415 C CA . TYR A 1 418 ? 21.359 25.953 -1.877 1 87.44 418 TYR A CA 1
ATOM 3416 C C . TYR A 1 418 ? 20.625 27.281 -1.818 1 87.44 418 TYR A C 1
ATOM 3418 O O . TYR A 1 418 ? 19.797 27.578 -2.682 1 87.44 418 TYR A O 1
ATOM 3426 N N . HIS A 1 419 ? 20.984 28.219 -0.823 1 89.62 419 HIS A N 1
ATOM 3427 C CA . HIS A 1 419 ? 20.328 29.516 -0.736 1 89.62 419 HIS A CA 1
ATOM 3428 C C . HIS A 1 419 ? 20.6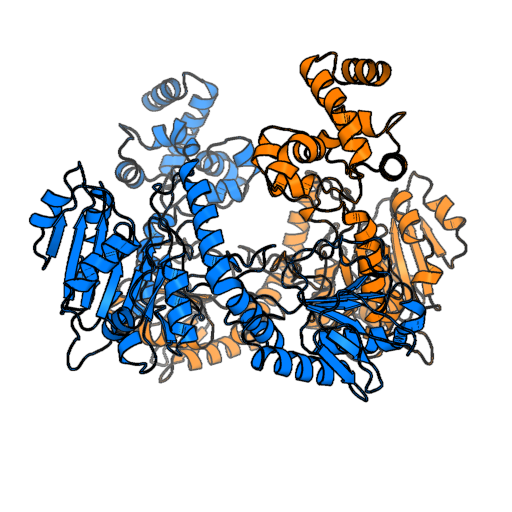41 30.375 -1.96 1 89.62 419 HIS A C 1
ATOM 3430 O O . HIS A 1 419 ? 19.766 31.094 -2.449 1 89.62 419 HIS A O 1
ATOM 3436 N N . ASP A 1 420 ? 21.891 30.25 -2.494 1 90.56 420 ASP A N 1
ATOM 3437 C CA . ASP A 1 420 ? 22.312 31.016 -3.662 1 90.56 420 ASP A CA 1
ATOM 3438 C C . ASP A 1 420 ? 21.688 30.453 -4.938 1 90.56 420 ASP A C 1
ATOM 3440 O O . ASP A 1 420 ? 21.422 31.203 -5.887 1 90.56 420 ASP A O 1
ATOM 3444 N N . ASN A 1 421 ? 21.422 29.188 -4.914 1 92.44 421 ASN A N 1
ATOM 3445 C CA . ASN A 1 421 ? 20.875 28.516 -6.086 1 92.44 421 ASN A CA 1
ATOM 3446 C C . ASN A 1 421 ? 19.391 28.203 -5.914 1 92.44 421 ASN A C 1
ATOM 3448 O O . ASN A 1 421 ? 18.844 27.359 -6.617 1 92.44 421 ASN A O 1
ATOM 3452 N N . PHE A 1 422 ? 18.781 28.906 -5.047 1 93.69 422 PHE A N 1
ATOM 3453 C CA . PHE A 1 422 ? 17.438 28.547 -4.57 1 93.69 422 PHE A CA 1
ATOM 3454 C C . PHE A 1 422 ? 16.438 28.547 -5.719 1 93.69 422 PHE A C 1
ATOM 3456 O O . PHE A 1 422 ? 15.648 27.609 -5.852 1 93.69 422 PHE A O 1
ATOM 3463 N N . GLU A 1 423 ? 16.469 29.562 -6.559 1 93.44 423 GLU A N 1
ATOM 3464 C CA . GLU A 1 423 ? 15.516 29.656 -7.66 1 93.44 423 GLU A CA 1
ATOM 3465 C C . GLU A 1 423 ? 15.656 28.484 -8.617 1 93.44 423 GLU A C 1
ATOM 3467 O O . GLU A 1 423 ? 14.656 27.875 -9.023 1 93.44 423 GLU A O 1
ATOM 3472 N N . PHE A 1 424 ? 16.859 28.219 -8.984 1 93.44 424 PHE A N 1
ATOM 3473 C CA . PHE A 1 424 ? 17.141 27.109 -9.875 1 93.44 424 PHE A CA 1
ATOM 3474 C C . PHE A 1 424 ? 16.703 25.781 -9.242 1 93.44 424 PHE A C 1
ATOM 3476 O O . PHE A 1 424 ? 16.031 24.984 -9.891 1 93.44 424 PHE A O 1
ATOM 3483 N N . LEU A 1 425 ? 17.062 25.594 -7.957 1 95.81 425 LEU A N 1
ATOM 3484 C CA . LEU A 1 425 ? 16.75 24.359 -7.254 1 95.81 425 LEU A CA 1
ATOM 3485 C C . LEU A 1 425 ? 15.234 24.188 -7.105 1 95.81 425 LEU A C 1
ATOM 3487 O O . LEU A 1 425 ? 14.719 23.078 -7.242 1 95.81 425 LEU A O 1
ATOM 3491 N N . SER A 1 426 ? 14.555 25.25 -6.801 1 96.12 426 SER A N 1
ATOM 3492 C CA . SER A 1 426 ? 13.094 25.203 -6.711 1 96.12 426 SER A CA 1
ATOM 3493 C C . SER A 1 426 ? 12.469 24.812 -8.047 1 96.12 426 SER A C 1
ATOM 3495 O O . SER A 1 426 ? 11.609 23.938 -8.102 1 96.12 426 SER A O 1
ATOM 3497 N N . LYS A 1 427 ? 12.961 25.391 -9.109 1 95.88 427 LYS A N 1
ATOM 3498 C CA . LYS A 1 427 ? 12.438 25.125 -10.445 1 95.88 427 LYS A CA 1
ATOM 3499 C C . LYS A 1 427 ? 12.641 23.656 -10.828 1 95.88 427 LYS A C 1
ATOM 3501 O O . LYS A 1 427 ? 11.703 23 -11.289 1 95.88 427 LYS A O 1
ATOM 3506 N N . ILE A 1 428 ? 13.805 23.141 -10.656 1 96.38 428 ILE A N 1
ATOM 3507 C CA . ILE A 1 428 ? 14.07 21.781 -11.117 1 96.38 428 ILE A CA 1
ATOM 3508 C C . ILE A 1 428 ? 13.375 20.781 -10.188 1 96.38 428 ILE A C 1
ATOM 3510 O O . ILE A 1 428 ? 12.906 19.734 -10.633 1 96.38 428 ILE A O 1
ATOM 3514 N N . SER A 1 429 ? 13.359 21.047 -8.82 1 96.5 429 SER A N 1
ATOM 3515 C CA . SER A 1 429 ? 12.672 20.156 -7.887 1 96.5 429 SER A CA 1
ATOM 3516 C C . SER A 1 429 ? 11.188 20.031 -8.227 1 96.5 429 SER A C 1
ATOM 3518 O O . SER A 1 429 ? 10.648 18.922 -8.281 1 96.5 429 SER A O 1
ATOM 3520 N N . LYS A 1 430 ? 10.531 21.156 -8.484 1 96.25 430 LYS A N 1
ATOM 3521 C CA . LYS A 1 430 ? 9.125 21.156 -8.867 1 96.25 430 LYS A CA 1
ATOM 3522 C C . LYS A 1 430 ? 8.93 20.484 -10.219 1 96.25 430 LYS A C 1
ATOM 3524 O O . LYS A 1 430 ? 7.957 19.75 -10.414 1 96.25 430 LYS A O 1
ATOM 3529 N N . GLY A 1 431 ? 9.898 20.75 -11.148 1 96.88 431 GLY A N 1
ATOM 3530 C CA . GLY A 1 431 ? 9.836 20.109 -12.453 1 96.88 431 GLY A CA 1
ATOM 3531 C C . GLY A 1 431 ? 9.891 18.594 -12.359 1 96.88 431 GLY A C 1
ATOM 3532 O O . GLY A 1 431 ? 9.086 17.906 -12.992 1 96.88 431 GLY A O 1
ATOM 3533 N N . PHE A 1 432 ? 10.812 18.062 -11.57 1 97.19 432 PHE A N 1
ATOM 3534 C CA . PHE A 1 432 ? 10.922 16.625 -11.359 1 97.19 432 PHE A CA 1
ATOM 3535 C C . PHE A 1 432 ? 9.68 16.094 -10.664 1 97.19 432 PHE A C 1
ATOM 3537 O O . PHE A 1 432 ? 9.18 15.016 -11.016 1 97.19 432 PHE A O 1
ATOM 3544 N N . ASN A 1 433 ? 9.266 16.797 -9.695 1 95.25 433 ASN A N 1
ATOM 3545 C CA . ASN A 1 433 ? 8.102 16.375 -8.93 1 95.25 433 ASN A CA 1
ATOM 3546 C C . ASN A 1 433 ? 6.848 16.312 -9.797 1 95.25 433 ASN A C 1
ATOM 3548 O O . ASN A 1 433 ? 5.992 15.453 -9.617 1 95.25 433 ASN A O 1
ATOM 3552 N N . GLU A 1 434 ? 6.688 17.234 -10.727 1 94.56 434 GLU A N 1
ATOM 3553 C CA . GLU A 1 434 ? 5.562 17.25 -11.656 1 94.56 434 GLU A CA 1
ATOM 3554 C C . GLU A 1 434 ? 5.523 15.992 -12.508 1 94.56 434 GLU A C 1
ATOM 3556 O O . GLU A 1 434 ? 4.461 15.594 -12.992 1 94.56 434 GLU A O 1
ATOM 3561 N N . LEU A 1 435 ? 6.664 15.391 -12.672 1 95.44 435 LEU A N 1
ATOM 3562 C CA . LEU A 1 435 ? 6.754 14.156 -13.445 1 95.44 435 LEU A CA 1
ATOM 3563 C C . LEU A 1 435 ? 6.512 12.945 -12.562 1 95.44 435 LEU A C 1
ATOM 3565 O O . LEU A 1 435 ? 6.605 11.805 -13.023 1 95.44 435 LEU A O 1
ATOM 3569 N N . GLY A 1 436 ? 6.254 13.172 -11.297 1 93.88 436 GLY A N 1
ATOM 3570 C CA . GLY A 1 436 ? 5.941 12.086 -10.383 1 93.88 436 GLY A CA 1
ATOM 3571 C C . GLY A 1 436 ? 7.145 11.602 -9.594 1 93.88 436 GLY A C 1
ATOM 3572 O O . GLY A 1 436 ? 7.066 10.594 -8.883 1 93.88 436 GLY A O 1
ATOM 3573 N N . PHE A 1 437 ? 8.281 12.305 -9.703 1 95.81 437 PHE A N 1
ATOM 3574 C CA . PHE A 1 437 ? 9.492 11.883 -9.008 1 95.81 437 PHE A CA 1
ATOM 3575 C C . PHE A 1 437 ? 9.531 12.445 -7.594 1 95.81 437 PHE A C 1
ATOM 3577 O O . PHE A 1 437 ? 8.891 13.453 -7.301 1 95.81 437 PHE A O 1
ATOM 3584 N N . THR A 1 438 ? 10.219 11.758 -6.762 1 93.19 438 THR A N 1
ATOM 3585 C CA . THR A 1 438 ? 10.516 12.266 -5.43 1 93.19 438 THR A CA 1
ATOM 3586 C C . THR A 1 438 ? 11.852 13 -5.418 1 93.19 438 THR A C 1
ATOM 3588 O O . THR A 1 438 ? 12.82 12.555 -6.039 1 93.19 438 THR A O 1
ATOM 3591 N N . VAL A 1 439 ? 11.859 14.141 -4.754 1 94.94 439 VAL A N 1
ATOM 3592 C CA . VAL A 1 439 ? 13.086 14.938 -4.691 1 94.94 439 VAL A CA 1
ATOM 3593 C C . VAL A 1 439 ? 13.438 15.227 -3.236 1 94.94 439 VAL A C 1
ATOM 3595 O O . VAL A 1 439 ? 12.562 15.523 -2.426 1 94.94 439 VAL A O 1
ATOM 3598 N N . GLU A 1 440 ? 14.695 15.141 -2.941 1 92 440 GLU A N 1
ATOM 3599 C CA . GLU A 1 440 ? 15.227 15.508 -1.632 1 92 440 GLU A CA 1
ATOM 3600 C C . GLU A 1 440 ? 16.453 16.406 -1.764 1 92 440 GLU A C 1
ATOM 3602 O O . GLU A 1 440 ? 17.281 16.188 -2.645 1 92 440 GLU A O 1
ATOM 3607 N N . LEU A 1 441 ? 16.516 17.375 -0.91 1 93.62 441 LEU A N 1
ATOM 3608 C CA . LEU A 1 441 ? 17.641 18.297 -0.902 1 93.62 441 LEU A CA 1
ATOM 3609 C C . LEU A 1 441 ? 18.484 18.125 0.36 1 93.62 441 LEU A C 1
ATOM 3611 O O . LEU A 1 441 ? 17.938 18 1.459 1 93.62 441 LEU A O 1
ATOM 3615 N N . ILE A 1 442 ? 19.781 18.109 0.156 1 88.75 442 ILE A N 1
ATOM 3616 C CA . ILE A 1 442 ? 20.75 18.031 1.237 1 88.75 442 ILE A CA 1
ATOM 3617 C C . ILE A 1 442 ? 21.766 19.172 1.102 1 88.75 442 ILE A C 1
ATOM 3619 O O . ILE A 1 442 ? 22.391 19.328 0.054 1 88.75 442 ILE A O 1
ATOM 3623 N N . SER A 1 443 ? 21.922 19.953 2.135 1 89.56 443 SER A N 1
ATOM 3624 C CA . SER A 1 443 ? 22.875 21.047 2.078 1 89.56 443 SER A CA 1
ATOM 3625 C C . SER A 1 443 ? 24.141 20.734 2.887 1 89.56 443 SER A C 1
ATOM 3627 O O . SER A 1 443 ? 25.188 21.344 2.666 1 89.56 443 SER A O 1
ATOM 3629 N N . ASP A 1 444 ? 24 19.812 3.82 1 83.69 444 ASP A N 1
ATOM 3630 C CA . ASP A 1 444 ? 25.141 19.422 4.652 1 83.69 444 ASP A CA 1
ATOM 3631 C C . ASP A 1 444 ? 26.047 18.438 3.92 1 83.69 444 ASP A C 1
ATOM 3633 O O . ASP A 1 444 ? 25.703 17.266 3.762 1 83.69 444 ASP A O 1
ATOM 3637 N N . LEU A 1 445 ? 27.188 18.891 3.555 1 85.19 445 LEU A N 1
ATOM 3638 C CA . LEU A 1 445 ? 28.094 18.047 2.791 1 85.19 445 LEU A CA 1
ATOM 3639 C C . LEU A 1 445 ? 28.641 16.906 3.652 1 85.19 445 LEU A C 1
ATOM 3641 O O . LEU A 1 445 ? 29.203 15.945 3.129 1 85.19 445 LEU A O 1
ATOM 3645 N N . GLU A 1 446 ? 28.422 17.047 4.898 1 73.5 446 GLU A N 1
ATOM 3646 C CA . GLU A 1 446 ? 28.922 16 5.797 1 73.5 446 GLU A CA 1
ATOM 3647 C C . GLU A 1 446 ? 27.938 14.836 5.863 1 73.5 446 GLU A C 1
ATOM 3649 O O . GLU A 1 446 ? 28.266 13.781 6.41 1 73.5 446 GLU A O 1
ATOM 3654 N N . ASN A 1 447 ? 26.828 15.102 5.281 1 75.38 447 ASN A N 1
ATOM 3655 C CA . ASN A 1 447 ? 25.891 13.984 5.156 1 75.38 447 ASN A CA 1
ATOM 3656 C C . ASN A 1 447 ? 26.281 13.055 4.004 1 75.38 447 ASN A C 1
ATOM 3658 O O . ASN A 1 447 ? 25.984 13.352 2.846 1 75.38 447 ASN A O 1
ATOM 3662 N N . MET A 1 448 ? 26.844 12.016 4.387 1 70.25 448 MET A N 1
ATOM 3663 C CA . MET A 1 448 ? 27.312 11.094 3.363 1 70.25 448 MET A CA 1
ATOM 3664 C C . MET A 1 448 ? 26.328 9.953 3.148 1 70.25 448 MET A C 1
ATOM 3666 O O . MET A 1 448 ? 26.562 9.062 2.334 1 70.25 448 MET A O 1
ATOM 3670 N N . TYR A 1 449 ? 25.266 9.961 3.791 1 70.31 449 TYR A N 1
ATOM 3671 C CA . TYR A 1 449 ? 24.312 8.867 3.67 1 70.31 449 TYR A CA 1
ATOM 3672 C C . TYR A 1 449 ? 23.172 9.242 2.725 1 70.31 449 TYR A C 1
ATOM 3674 O O . TYR A 1 449 ? 22.234 9.945 3.113 1 70.31 449 TYR A O 1
ATOM 3682 N N . ILE A 1 450 ? 23.156 8.758 1.608 1 76.31 450 ILE A N 1
ATOM 3683 C CA . ILE A 1 450 ? 22.125 8.945 0.609 1 76.31 450 ILE A CA 1
ATOM 3684 C C . ILE A 1 450 ? 21.109 7.797 0.689 1 76.31 450 ILE A C 1
ATOM 3686 O O . ILE A 1 450 ? 19.922 7.992 0.464 1 76.31 450 ILE A O 1
ATOM 3690 N N . GLY A 1 451 ? 21.594 6.59 1.147 1 67.19 451 GLY A N 1
ATOM 3691 C CA . GLY A 1 451 ? 20.719 5.445 1.352 1 67.19 451 GLY A CA 1
ATOM 3692 C C . GLY A 1 451 ? 20.469 4.648 0.085 1 67.19 451 GLY A C 1
ATOM 3693 O O . GLY A 1 451 ? 21.219 4.766 -0.884 1 67.19 451 GLY A O 1
ATOM 3694 N N . ASN A 1 452 ? 19.453 3.771 0.142 1 68.44 452 ASN A N 1
ATOM 3695 C CA . ASN A 1 452 ? 19.234 2.84 -0.958 1 68.44 452 ASN A CA 1
ATOM 3696 C C . ASN A 1 452 ? 18.047 3.252 -1.821 1 68.44 452 ASN A C 1
ATOM 3698 O O . ASN A 1 452 ? 17.703 2.562 -2.781 1 68.44 452 ASN A O 1
ATOM 3702 N N . SER A 1 453 ? 17.5 4.402 -1.534 1 75.44 453 SER A N 1
ATOM 3703 C CA . SER A 1 453 ? 16.266 4.734 -2.236 1 75.44 453 SER A CA 1
ATOM 3704 C C . SER A 1 453 ? 16.531 5.691 -3.395 1 75.44 453 SER A C 1
ATOM 3706 O O . SER A 1 453 ? 15.734 5.758 -4.34 1 75.44 453 SER A O 1
ATOM 3708 N N . SER A 1 454 ? 17.656 6.414 -3.377 1 88.12 454 SER A N 1
ATOM 3709 C CA . SER A 1 454 ? 17.906 7.418 -4.402 1 88.12 454 SER A CA 1
ATOM 3710 C C . SER A 1 454 ? 18.438 6.777 -5.684 1 88.12 454 SER A C 1
ATOM 3712 O O . SER A 1 454 ? 19.266 5.871 -5.633 1 88.12 454 SER A O 1
ATOM 3714 N N . ASP A 1 455 ? 17.906 7.223 -6.77 1 93 455 ASP A N 1
ATOM 3715 C CA . ASP A 1 455 ? 18.328 6.715 -8.07 1 93 455 ASP A CA 1
ATOM 3716 C C . ASP A 1 455 ? 19.375 7.625 -8.711 1 93 455 ASP A C 1
ATOM 3718 O O . ASP A 1 455 ? 20.25 7.16 -9.438 1 93 455 ASP A O 1
ATOM 3722 N N . ILE A 1 456 ? 19.219 8.93 -8.484 1 96.31 456 ILE A N 1
ATOM 3723 C CA . ILE A 1 456 ? 20.094 9.938 -9.086 1 96.31 456 ILE A CA 1
ATOM 3724 C C . ILE A 1 456 ? 20.562 10.914 -8.016 1 96.31 456 ILE A C 1
ATOM 3726 O O . ILE A 1 456 ? 19.766 11.414 -7.223 1 96.31 456 ILE A O 1
ATOM 3730 N N . LEU A 1 457 ? 21.797 11.094 -7.949 1 96.06 457 LEU A N 1
ATOM 3731 C CA . LEU A 1 457 ? 22.422 12.141 -7.141 1 96.06 457 LEU A CA 1
ATOM 3732 C C . LEU A 1 457 ? 22.812 13.328 -8.008 1 96.06 457 LEU A C 1
ATOM 3734 O O . LEU A 1 457 ? 23.641 13.203 -8.914 1 96.06 457 LEU A O 1
ATOM 3738 N N . LEU A 1 458 ? 22.172 14.461 -7.828 1 96.88 458 LEU A N 1
ATOM 3739 C CA . LEU A 1 458 ? 22.531 15.719 -8.477 1 96.88 458 LEU A CA 1
ATOM 3740 C C . LEU A 1 458 ? 23.328 16.594 -7.535 1 96.88 458 LEU A C 1
ATOM 3742 O O . LEU A 1 458 ? 22.797 17.109 -6.547 1 96.88 458 LEU A O 1
ATOM 3746 N N . CYS A 1 459 ? 24.547 16.797 -7.855 1 95.38 459 CYS A N 1
ATOM 3747 C CA . CYS A 1 459 ? 25.438 17.547 -6.973 1 95.38 459 CYS A CA 1
ATOM 3748 C C . CYS A 1 459 ? 25.844 18.859 -7.609 1 95.38 459 CYS A C 1
ATOM 3750 O O . CYS A 1 459 ? 26.25 18.906 -8.773 1 95.38 459 CYS A O 1
ATOM 3752 N N . LEU A 1 460 ? 25.734 19.922 -6.879 1 93.94 460 LEU A N 1
ATOM 3753 C CA . LEU A 1 460 ? 26.188 21.234 -7.316 1 93.94 460 LEU A CA 1
ATOM 3754 C C . LEU A 1 460 ? 27.422 21.672 -6.531 1 93.94 460 LEU A C 1
ATOM 3756 O O . LEU A 1 460 ? 28.016 22.703 -6.824 1 93.94 460 LEU A O 1
ATOM 3760 N N . SER A 1 461 ? 27.781 20.891 -5.543 1 90.5 461 SER A N 1
ATOM 3761 C CA . SER A 1 461 ? 28.938 21.172 -4.707 1 90.5 461 SER A CA 1
ATOM 3762 C C . SER A 1 461 ? 30.125 20.266 -5.059 1 90.5 461 SER A C 1
ATOM 3764 O O . SER A 1 461 ? 30.031 19.047 -4.922 1 90.5 461 SER A O 1
ATOM 3766 N N . GLU A 1 462 ? 31.203 20.797 -5.406 1 85.88 462 GLU A N 1
ATOM 3767 C CA . GLU A 1 462 ? 32.344 20.047 -5.887 1 85.88 462 GLU A CA 1
ATOM 3768 C C . GLU A 1 462 ? 33 19.219 -4.766 1 85.88 462 GLU A C 1
ATOM 3770 O O . GLU A 1 462 ? 33.594 18.188 -5.02 1 85.88 462 GLU A O 1
ATOM 3775 N N . ASP A 1 463 ? 32.781 19.625 -3.531 1 87 463 ASP A N 1
ATOM 3776 C CA . ASP A 1 463 ? 33.531 19.047 -2.412 1 87 463 ASP A CA 1
ATOM 3777 C C . ASP A 1 463 ? 32.75 17.891 -1.788 1 87 463 ASP A C 1
ATOM 3779 O O . ASP A 1 463 ? 33.156 17.359 -0.745 1 87 463 ASP A O 1
ATOM 3783 N N . TYR A 1 464 ? 31.656 17.531 -2.369 1 90.12 464 TYR A N 1
ATOM 3784 C CA . TYR A 1 464 ? 30.922 16.406 -1.801 1 90.12 464 TYR A CA 1
ATOM 3785 C C . TYR A 1 464 ? 31.719 15.117 -1.9 1 90.12 464 TYR A C 1
ATOM 3787 O O . TYR A 1 464 ? 32.25 14.797 -2.959 1 90.12 464 TYR A O 1
ATOM 3795 N N . ASP A 1 465 ? 31.859 14.359 -0.852 1 85.06 465 ASP A N 1
ATOM 3796 C CA . ASP A 1 465 ? 32.719 13.18 -0.745 1 85.06 465 ASP A CA 1
ATOM 3797 C C . ASP A 1 465 ? 32 11.945 -1.329 1 85.06 465 ASP A C 1
ATOM 3799 O O . ASP A 1 465 ? 31.375 11.188 -0.603 1 85.06 465 ASP A O 1
ATOM 3803 N N . LEU A 1 466 ? 32.219 11.688 -2.592 1 88 466 LEU A N 1
ATOM 3804 C CA . LEU A 1 466 ? 31.594 10.562 -3.277 1 88 466 LEU A CA 1
ATOM 3805 C C . LEU A 1 466 ? 32.219 9.242 -2.82 1 88 466 LEU A C 1
ATOM 3807 O O . LEU A 1 466 ? 31.562 8.195 -2.898 1 88 466 LEU A O 1
ATOM 3811 N N . GLU A 1 467 ? 33.406 9.281 -2.441 1 80.38 467 GLU A N 1
ATOM 3812 C CA . GLU A 1 467 ? 34.156 8.07 -2.076 1 80.38 467 GLU A CA 1
ATOM 3813 C C . GLU A 1 467 ? 33.594 7.445 -0.805 1 80.38 467 GLU A C 1
ATOM 3815 O O . GLU A 1 467 ? 33.5 6.223 -0.69 1 80.38 467 GLU A O 1
ATOM 3820 N N . ASN A 1 468 ? 33.188 8.328 0.083 1 72 468 ASN A N 1
ATOM 3821 C CA . ASN A 1 468 ? 32.719 7.816 1.371 1 72 468 ASN A CA 1
ATOM 3822 C C . ASN A 1 468 ? 31.203 7.852 1.476 1 72 468 ASN A C 1
ATOM 3824 O O . ASN A 1 468 ? 30.641 7.484 2.508 1 72 468 ASN A O 1
ATOM 3828 N N . MET A 1 469 ? 30.594 8.289 0.366 1 76.19 469 MET A N 1
ATOM 3829 C CA . MET A 1 469 ? 29.125 8.328 0.376 1 76.19 469 MET A CA 1
ATOM 3830 C C . MET A 1 469 ? 28.547 6.922 0.473 1 76.19 469 MET A C 1
ATOM 3832 O O . MET A 1 469 ? 29.078 5.984 -0.139 1 76.19 469 MET A O 1
ATOM 3836 N N . VAL A 1 470 ? 27.578 6.777 1.275 1 69.5 470 VAL A N 1
ATOM 3837 C CA . VAL A 1 470 ? 26.859 5.512 1.393 1 69.5 470 VAL A CA 1
ATOM 3838 C C . VAL A 1 470 ? 25.594 5.551 0.527 1 69.5 470 VAL A C 1
ATOM 3840 O O . VAL A 1 470 ? 24.625 6.25 0.853 1 69.5 470 VAL A O 1
ATOM 3843 N N . ALA A 1 471 ? 25.578 4.871 -0.564 1 76 471 ALA A N 1
ATOM 3844 C CA . ALA A 1 471 ? 24.484 4.812 -1.528 1 76 471 ALA A CA 1
ATOM 3845 C C . ALA A 1 471 ? 24.5 3.5 -2.309 1 76 471 ALA A C 1
ATOM 3847 O O . ALA A 1 471 ? 25.453 2.715 -2.18 1 76 471 ALA A O 1
ATOM 3848 N N . ARG A 1 472 ? 23.438 3.254 -2.957 1 76.62 472 ARG A N 1
ATOM 3849 C CA . ARG A 1 472 ? 23.438 2.096 -3.848 1 76.62 472 ARG A CA 1
ATOM 3850 C C . ARG A 1 472 ? 24.562 2.189 -4.871 1 76.62 472 ARG A C 1
ATOM 3852 O O . ARG A 1 472 ? 24.891 3.279 -5.348 1 76.62 472 ARG A O 1
ATOM 3859 N N . ASP A 1 473 ? 25.047 1.06 -5.258 1 75.19 473 ASP A N 1
ATOM 3860 C CA . ASP A 1 473 ? 26.156 1.009 -6.199 1 75.19 473 ASP A CA 1
ATOM 3861 C C . ASP A 1 473 ? 25.734 1.546 -7.566 1 75.19 473 ASP A C 1
ATOM 3863 O O . ASP A 1 473 ? 26.562 2.07 -8.312 1 75.19 473 ASP A O 1
ATOM 3867 N N . ASP A 1 474 ? 24.438 1.455 -7.848 1 86.06 474 ASP A N 1
ATOM 3868 C CA . ASP A 1 474 ? 24.016 1.831 -9.188 1 86.06 474 ASP A CA 1
ATOM 3869 C C . ASP A 1 474 ? 23.359 3.209 -9.188 1 86.06 474 ASP A C 1
ATOM 3871 O O . ASP A 1 474 ? 22.547 3.518 -10.07 1 86.06 474 ASP A O 1
ATOM 3875 N N . ILE A 1 475 ? 23.641 4.027 -8.148 1 90.69 475 ILE A N 1
ATOM 3876 C CA . ILE A 1 475 ? 23.172 5.41 -8.164 1 90.69 475 ILE A CA 1
ATOM 3877 C C . ILE A 1 475 ? 23.875 6.18 -9.281 1 90.69 475 ILE A C 1
ATOM 3879 O O . ILE A 1 475 ? 25.062 6.004 -9.508 1 90.69 475 ILE A O 1
ATOM 3883 N N . VAL A 1 476 ? 23.141 6.961 -10.062 1 95 476 VAL A N 1
ATOM 3884 C CA . VAL A 1 476 ? 23.734 7.801 -11.102 1 95 476 VAL A CA 1
ATOM 3885 C C . VAL A 1 476 ? 24.266 9.094 -10.477 1 95 476 VAL A C 1
ATOM 3887 O O . VAL A 1 476 ? 23.484 9.875 -9.914 1 95 476 VAL A O 1
ATOM 3890 N N . ARG A 1 477 ? 25.578 9.328 -10.578 1 95.5 477 ARG A N 1
ATOM 3891 C CA . ARG A 1 477 ? 26.219 10.516 -10.008 1 95.5 477 ARG A CA 1
ATOM 3892 C C . ARG A 1 477 ? 26.375 11.617 -11.047 1 95.5 477 ARG A C 1
ATOM 3894 O O . ARG A 1 477 ? 27.125 11.469 -12.008 1 95.5 477 ARG A O 1
ATOM 3901 N N . VAL A 1 478 ? 25.641 12.695 -10.805 1 96.5 478 VAL A N 1
ATOM 3902 C CA . VAL A 1 478 ? 25.609 13.797 -11.758 1 96.5 478 VAL A CA 1
ATOM 3903 C C . VAL A 1 478 ? 26.141 15.07 -11.094 1 96.5 478 VAL A C 1
ATOM 3905 O O . VAL A 1 478 ? 25.734 15.414 -9.984 1 96.5 478 VAL A O 1
ATOM 3908 N N . PHE A 1 479 ? 27.062 15.719 -11.742 1 95.94 479 PHE A N 1
ATOM 3909 C CA . PHE A 1 479 ? 27.531 17.031 -11.297 1 95.94 479 PHE A CA 1
ATOM 3910 C C . PHE A 1 479 ? 27.016 18.125 -12.219 1 95.94 479 PHE A C 1
ATOM 3912 O O . PHE A 1 479 ? 27.125 18.031 -13.445 1 95.94 479 PHE A O 1
ATOM 3919 N N . ILE A 1 480 ? 26.359 19.078 -11.664 1 94.06 480 ILE A N 1
ATOM 3920 C CA . ILE A 1 480 ? 25.922 20.25 -12.414 1 94.06 480 ILE A CA 1
ATOM 3921 C C . ILE A 1 480 ? 26.953 21.359 -12.258 1 94.06 480 ILE A C 1
ATOM 3923 O O . ILE A 1 480 ? 27.031 22 -11.203 1 94.06 480 ILE A O 1
ATOM 3927 N N . SER A 1 481 ? 27.672 21.625 -13.258 1 91.56 481 SER A N 1
ATOM 3928 C CA . SER A 1 481 ? 28.719 22.641 -13.219 1 91.56 481 SER A CA 1
ATOM 3929 C C . SER A 1 481 ? 28.125 24.047 -13.359 1 91.56 481 SER A C 1
ATOM 3931 O O . SER A 1 481 ? 27.312 24.297 -14.25 1 91.56 481 SER A O 1
ATOM 3933 N N . GLN A 1 482 ? 28.516 24.875 -12.438 1 81.31 482 GLN A N 1
ATOM 3934 C CA . GLN A 1 482 ? 28.062 26.266 -12.461 1 81.31 482 GLN A CA 1
ATOM 3935 C C . GLN A 1 482 ? 29.156 27.188 -12.984 1 81.31 482 GLN A C 1
ATOM 3937 O O . GLN A 1 482 ? 28.891 28.359 -13.281 1 81.31 482 GLN A O 1
ATOM 3942 N N . ASN A 1 483 ? 30.344 26.703 -12.906 1 79.25 483 ASN A N 1
ATOM 3943 C CA . ASN A 1 483 ? 31.5 27.516 -13.266 1 79.25 483 ASN A CA 1
ATOM 3944 C C . ASN A 1 483 ? 32.469 26.719 -14.133 1 79.25 483 ASN A C 1
ATOM 3946 O O . ASN A 1 483 ? 32.625 25.5 -13.969 1 79.25 483 ASN A O 1
ATOM 3950 N N . SER A 1 484 ? 33.156 27.391 -14.992 1 73.25 484 SER A N 1
ATOM 3951 C CA . SER A 1 484 ? 34.125 26.766 -15.891 1 73.25 484 SER A CA 1
ATOM 3952 C C . SER A 1 484 ? 35.312 26.25 -15.125 1 73.25 484 SER A C 1
ATOM 3954 O O . SER A 1 484 ? 36.062 25.375 -15.617 1 73.25 484 SER A O 1
ATOM 3956 N N . LYS A 1 485 ? 35.531 26.688 -13.953 1 79.38 485 LYS A N 1
ATOM 3957 C CA . LYS A 1 485 ? 36.719 26.297 -13.188 1 79.38 485 LYS A CA 1
ATOM 3958 C C . LYS A 1 485 ? 36.438 25.031 -12.359 1 79.38 485 LYS A C 1
ATOM 3960 O O . LYS A 1 485 ? 37.344 24.5 -11.719 1 79.38 485 LYS A O 1
ATOM 3965 N N . ASP A 1 486 ? 35.188 24.531 -12.477 1 85.31 486 ASP A N 1
ATOM 3966 C CA . ASP A 1 486 ? 34.812 23.328 -11.711 1 85.31 486 ASP A CA 1
ATOM 3967 C C . ASP A 1 486 ? 35.625 22.125 -12.195 1 85.31 486 ASP A C 1
ATOM 3969 O O . ASP A 1 486 ? 35.875 21.984 -13.391 1 85.31 486 ASP A O 1
ATOM 3973 N N . ASN A 1 487 ? 36.094 21.297 -11.297 1 82.94 487 ASN A N 1
ATOM 3974 C CA . ASN A 1 487 ? 36.812 20.062 -11.617 1 82.94 487 ASN A CA 1
ATOM 3975 C C . ASN A 1 487 ? 36.219 18.859 -10.898 1 82.94 487 ASN A C 1
ATOM 3977 O O . ASN A 1 487 ? 36.875 18.25 -10.055 1 82.94 487 ASN A O 1
ATOM 3981 N N . PRO A 1 488 ? 34.969 18.562 -11.305 1 88.44 488 PRO A N 1
ATOM 3982 C CA . PRO A 1 488 ? 34.312 17.438 -10.633 1 88.44 488 PRO A CA 1
ATOM 3983 C C . PRO A 1 488 ? 35 16.109 -10.883 1 88.44 488 PRO A C 1
ATOM 3985 O O . PRO A 1 488 ? 35.438 15.828 -12.008 1 88.44 488 PRO A O 1
ATOM 3988 N N . LYS A 1 489 ? 35.281 15.32 -9.859 1 88.25 489 LYS A N 1
ATOM 3989 C CA . LYS A 1 489 ? 35.875 13.992 -9.953 1 88.25 489 LYS A CA 1
ATOM 3990 C C . LYS A 1 489 ? 34.938 12.914 -9.445 1 88.25 489 LYS A C 1
ATOM 3992 O O . LYS A 1 489 ? 34.219 13.109 -8.445 1 88.25 489 LYS A O 1
ATOM 3997 N N . GLY A 1 490 ? 34.875 11.812 -10.148 1 89.88 490 GLY A N 1
ATOM 3998 C CA . GLY A 1 490 ? 34.156 10.648 -9.664 1 89.88 490 GLY A CA 1
ATOM 3999 C C . GLY A 1 490 ? 32.688 10.617 -10.117 1 89.88 490 GLY A C 1
ATOM 4000 O O . GLY A 1 490 ? 31.938 9.727 -9.727 1 89.88 490 GLY A O 1
ATOM 4001 N N . TYR A 1 491 ? 32.281 11.57 -10.953 1 93.56 491 TYR A N 1
ATOM 4002 C CA . TYR A 1 491 ? 30.891 11.641 -11.414 1 93.56 491 TYR A CA 1
ATOM 4003 C C . TYR A 1 491 ? 30.703 10.891 -12.727 1 93.56 491 TYR A C 1
ATOM 4005 O O . TYR A 1 491 ? 31.625 10.82 -13.539 1 93.56 491 TYR A O 1
ATOM 4013 N N . ASP A 1 492 ? 29.578 10.289 -12.906 1 93.56 492 ASP A N 1
ATOM 4014 C CA . ASP A 1 492 ? 29.25 9.586 -14.148 1 93.56 492 ASP A CA 1
ATOM 4015 C C . ASP A 1 492 ? 28.922 10.578 -15.266 1 93.56 492 ASP A C 1
ATOM 4017 O O . ASP A 1 492 ? 29.297 10.359 -16.422 1 93.56 492 ASP A O 1
ATOM 4021 N N . ILE A 1 493 ? 28.219 11.641 -14.891 1 94.31 493 ILE A N 1
ATOM 4022 C CA . ILE A 1 493 ? 27.75 12.641 -15.844 1 94.31 493 ILE A CA 1
ATOM 4023 C C . ILE A 1 493 ? 28.078 14.039 -15.312 1 94.31 493 ILE A C 1
ATOM 4025 O O . ILE A 1 493 ? 27.891 14.32 -14.125 1 94.31 493 ILE A O 1
ATOM 4029 N N . VAL A 1 494 ? 28.547 14.859 -16.109 1 94.56 494 VAL A N 1
ATOM 4030 C CA . VAL A 1 494 ? 28.688 16.281 -15.797 1 94.56 494 VAL A CA 1
ATOM 4031 C C . VAL A 1 494 ? 27.859 17.109 -16.766 1 94.56 494 VAL A C 1
ATOM 4033 O O . VAL A 1 494 ? 27.953 16.922 -17.984 1 94.56 494 VAL A O 1
ATOM 4036 N N . VAL A 1 495 ? 26.984 17.922 -16.203 1 93.75 495 VAL A N 1
ATOM 4037 C CA . VAL A 1 495 ? 26.109 18.812 -16.984 1 93.75 495 VAL A CA 1
ATOM 4038 C C . VAL A 1 495 ? 26.609 20.25 -16.859 1 93.75 495 VAL A C 1
ATOM 4040 O O . VAL A 1 495 ? 26.969 20.688 -15.766 1 93.75 495 VAL A O 1
ATOM 4043 N N . SER A 1 496 ? 26.703 20.922 -17.953 1 90.06 496 SER A N 1
ATOM 4044 C CA . SER A 1 496 ? 27.141 22.312 -17.938 1 90.06 496 SER A CA 1
ATOM 4045 C C . SER A 1 496 ? 26.297 23.156 -18.891 1 90.06 496 SER A C 1
ATOM 4047 O O . SER A 1 496 ? 25.406 22.641 -19.562 1 90.06 496 SER A O 1
ATOM 4049 N N . ASP A 1 497 ? 26.438 24.484 -18.734 1 82.25 497 ASP A N 1
ATOM 4050 C CA . ASP A 1 497 ? 25.75 25.391 -19.641 1 82.25 497 ASP A CA 1
ATOM 4051 C C . ASP A 1 497 ? 26.484 25.531 -20.969 1 82.25 497 ASP A C 1
ATOM 4053 O O . ASP A 1 497 ? 25.953 26.062 -21.938 1 82.25 497 ASP A O 1
ATOM 4057 N N . GLU A 1 498 ? 27.719 25.109 -21 1 77.56 498 GLU A N 1
ATOM 4058 C CA . GLU A 1 498 ? 28.531 25.172 -22.219 1 77.56 498 GLU A CA 1
ATOM 4059 C C . GLU A 1 498 ? 29.078 23.797 -22.609 1 77.56 498 GLU A C 1
ATOM 4061 O O . GLU A 1 498 ? 29.109 22.891 -21.781 1 77.56 498 GLU A O 1
ATOM 4066 N N . ASN A 1 499 ? 29.297 23.734 -23.859 1 72.06 499 ASN A N 1
ATOM 4067 C CA . ASN A 1 499 ? 29.859 22.484 -24.328 1 72.06 499 ASN A CA 1
ATOM 4068 C C . ASN A 1 499 ? 31.312 22.328 -23.906 1 72.06 499 ASN A C 1
ATOM 4070 O O . ASN A 1 499 ? 32.219 22.797 -24.578 1 72.06 499 ASN A O 1
ATOM 4074 N N . LYS A 1 500 ? 31.469 21.938 -22.641 1 75.56 500 LYS A N 1
ATOM 4075 C CA . LYS A 1 500 ? 32.812 21.672 -22.109 1 75.56 500 LYS A CA 1
ATOM 4076 C C . LYS A 1 500 ? 32.938 20.203 -21.703 1 75.56 500 LYS A C 1
ATOM 4078 O O . LYS A 1 500 ? 31.969 19.578 -21.312 1 75.56 500 LYS A O 1
ATOM 4083 N N . THR A 1 501 ? 34.219 19.75 -21.828 1 78.56 501 THR A N 1
ATOM 4084 C CA . THR A 1 501 ? 34.5 18.359 -21.438 1 78.56 501 THR A CA 1
ATOM 4085 C C . THR A 1 501 ? 35.125 18.312 -20.047 1 78.56 501 THR A C 1
ATOM 4087 O O . THR A 1 501 ? 36.062 19.062 -19.75 1 78.56 501 THR A O 1
ATOM 4090 N N . PHE A 1 502 ? 34.562 17.547 -19.234 1 81.44 502 PHE A N 1
ATOM 4091 C CA . PHE A 1 502 ? 35.031 17.328 -17.875 1 81.44 502 PHE A CA 1
ATOM 4092 C C . PHE A 1 502 ? 35.5 15.883 -17.703 1 81.44 502 PHE A C 1
ATOM 4094 O O . PHE A 1 502 ? 35.375 15.07 -18.625 1 81.44 502 PHE A O 1
ATOM 4101 N N . ASP A 1 503 ? 36.125 15.594 -16.578 1 79.94 503 ASP A N 1
ATOM 4102 C CA . ASP A 1 503 ? 36.594 14.25 -16.25 1 79.94 503 ASP A CA 1
ATOM 4103 C C . ASP A 1 503 ? 35.406 13.375 -15.781 1 79.94 503 ASP A C 1
ATOM 4105 O O . ASP A 1 503 ? 35.281 13.102 -14.594 1 79.94 503 ASP A O 1
ATOM 4109 N N . SER A 1 504 ? 34.531 13.047 -16.688 1 83.12 504 SER A N 1
ATOM 4110 C CA . SER A 1 504 ? 33.406 12.141 -16.453 1 83.12 504 SER A CA 1
ATOM 4111 C C . SER A 1 504 ? 33.156 11.258 -17.672 1 83.12 504 SER A C 1
ATOM 4113 O O . SER A 1 504 ? 33.688 11.508 -18.75 1 83.12 504 SER A O 1
ATOM 4115 N N . LYS A 1 505 ? 32.469 10.242 -17.469 1 86.44 505 LYS A N 1
ATOM 4116 C CA . LYS A 1 505 ? 32.188 9.32 -18.562 1 86.44 505 LYS A CA 1
ATOM 4117 C C . LYS A 1 505 ? 31.312 9.992 -19.641 1 86.44 505 LYS A C 1
ATOM 4119 O O . LYS A 1 505 ? 31.5 9.766 -20.828 1 86.44 505 LYS A O 1
ATOM 4124 N N . TYR A 1 506 ? 30.359 10.867 -19.141 1 91.12 506 TYR A N 1
ATOM 4125 C CA . TYR A 1 506 ? 29.469 11.555 -20.062 1 91.12 506 TYR A CA 1
ATOM 4126 C C . TYR A 1 506 ? 29.375 13.039 -19.734 1 91.12 506 TYR A C 1
ATOM 4128 O O . TYR A 1 506 ? 29.375 13.422 -18.562 1 91.12 506 TYR A O 1
ATOM 4136 N N . ASN A 1 507 ? 29.391 13.828 -20.75 1 91.38 507 ASN A N 1
ATOM 4137 C CA . ASN A 1 507 ? 29.234 15.281 -20.625 1 91.38 507 ASN A CA 1
ATOM 4138 C C . ASN A 1 507 ? 28.234 15.828 -21.641 1 91.38 507 ASN A C 1
ATOM 4140 O O . ASN A 1 507 ? 28.234 15.422 -22.797 1 91.38 507 ASN A O 1
ATOM 4144 N N . PHE A 1 508 ? 27.328 16.594 -21.141 1 89.75 508 PHE A N 1
ATOM 4145 C CA . PHE A 1 508 ? 26.469 17.281 -22.078 1 89.75 508 PHE A CA 1
ATOM 4146 C C . PHE A 1 508 ? 26.016 18.625 -21.516 1 89.75 508 PHE A C 1
ATOM 4148 O O . PHE A 1 508 ? 26.141 18.875 -20.328 1 89.75 508 PHE A O 1
ATOM 4155 N N . ALA A 1 509 ? 25.562 19.469 -22.422 1 90.44 509 ALA A N 1
ATOM 4156 C CA . ALA A 1 509 ? 25.109 20.812 -22.062 1 90.44 509 ALA A CA 1
ATOM 4157 C C . ALA A 1 509 ? 23.594 20.906 -22.094 1 90.44 509 ALA A C 1
ATOM 4159 O O . ALA A 1 509 ? 22.938 20.25 -22.906 1 90.44 509 ALA A O 1
ATOM 4160 N N . ILE A 1 510 ? 23.031 21.641 -21.078 1 89.75 510 ILE A N 1
ATOM 4161 C CA . ILE A 1 510 ? 21.609 21.938 -21.047 1 89.75 510 ILE A CA 1
ATOM 4162 C C . ILE A 1 510 ? 21.406 23.453 -21.125 1 89.75 510 ILE A C 1
ATOM 4164 O O . ILE A 1 510 ? 21.984 24.203 -20.328 1 89.75 510 ILE A O 1
ATOM 4168 N N . LYS A 1 511 ? 20.547 23.922 -22.031 1 81.75 511 LYS A N 1
ATOM 4169 C CA . LYS A 1 511 ? 20.453 25.344 -22.312 1 81.75 511 LYS A CA 1
ATOM 4170 C C . LYS A 1 511 ? 19.109 25.922 -21.859 1 81.75 511 LYS A C 1
ATOM 4172 O O . LYS A 1 511 ? 19.016 27.094 -21.531 1 81.75 511 LYS A O 1
ATOM 4177 N N . ASP A 1 512 ? 18.047 25.234 -21.891 1 87.75 512 ASP A N 1
ATOM 4178 C CA . ASP A 1 512 ? 16.703 25.766 -21.703 1 87.75 512 ASP A CA 1
ATOM 4179 C C . ASP A 1 512 ? 16.031 25.109 -20.5 1 87.75 512 ASP A C 1
ATOM 4181 O O . ASP A 1 512 ? 16.188 25.547 -19.359 1 87.75 512 ASP A O 1
ATOM 4185 N N . ASN A 1 513 ? 15.344 23.922 -20.734 1 92.69 513 ASN A N 1
ATOM 4186 C CA . ASN A 1 513 ? 14.609 23.188 -19.703 1 92.69 513 ASN A CA 1
ATOM 4187 C C . ASN A 1 513 ? 15.445 22.062 -19.109 1 92.69 513 ASN A C 1
ATOM 4189 O O . ASN A 1 513 ? 15.516 20.969 -19.688 1 92.69 513 ASN A O 1
ATOM 4193 N N . PHE A 1 514 ? 16.016 22.328 -18.016 1 94.69 514 PHE A N 1
ATOM 4194 C CA . PHE A 1 514 ? 16.969 21.406 -17.391 1 94.69 514 PHE A CA 1
ATOM 4195 C C . PHE A 1 514 ? 16.328 20.016 -17.234 1 94.69 514 PHE A C 1
ATOM 4197 O O . PHE A 1 514 ? 16.922 19.016 -17.625 1 94.69 514 PHE A O 1
ATOM 4204 N N . VAL A 1 515 ? 15.133 19.875 -16.641 1 97.19 515 VAL A N 1
ATOM 4205 C CA . VAL A 1 515 ? 14.492 18.609 -16.297 1 97.19 515 VAL A CA 1
ATOM 4206 C C . VAL A 1 515 ? 14.266 17.781 -17.547 1 97.19 515 VAL A C 1
ATOM 4208 O O . VAL A 1 515 ? 14.688 16.625 -17.625 1 97.19 515 VAL A O 1
ATOM 4211 N N . LYS A 1 516 ? 13.672 18.344 -18.547 1 96.19 516 LYS A N 1
ATOM 4212 C CA . LYS A 1 516 ? 13.352 17.641 -19.797 1 96.19 516 LYS A CA 1
ATOM 4213 C C . LYS A 1 516 ? 14.617 17.203 -20.516 1 96.19 516 LYS A C 1
ATOM 4215 O O . LYS A 1 516 ? 14.75 16.031 -20.891 1 96.19 516 LYS A O 1
ATOM 4220 N N . GLU A 1 517 ? 15.539 18.172 -20.703 1 95.81 517 GLU A N 1
ATOM 4221 C CA . GLU A 1 517 ? 16.766 17.875 -21.438 1 95.81 517 GLU A CA 1
ATOM 4222 C C . GLU A 1 517 ? 17.625 16.875 -20.688 1 95.81 517 GLU A C 1
ATOM 4224 O O . GLU A 1 517 ? 18.25 16 -21.312 1 95.81 517 GLU A O 1
ATOM 4229 N N . PHE A 1 518 ? 17.688 17.031 -19.438 1 96.38 518 PHE A N 1
ATOM 4230 C CA . PHE A 1 518 ? 18.469 16.094 -18.641 1 96.38 518 PHE A CA 1
ATOM 4231 C C . PHE A 1 518 ? 17.969 14.672 -18.797 1 96.38 518 PHE A C 1
ATOM 4233 O O . PHE A 1 518 ? 18.734 13.758 -19.062 1 96.38 518 PHE A O 1
ATOM 4240 N N . LEU A 1 519 ? 16.641 14.453 -18.594 1 97.06 519 LEU A N 1
ATOM 4241 C CA . LEU A 1 519 ? 16.047 13.125 -18.672 1 97.06 519 LEU A CA 1
ATOM 4242 C C . LEU A 1 519 ? 16.203 12.539 -20.078 1 97.06 519 LEU A C 1
ATOM 4244 O O . LEU A 1 519 ? 16.453 11.336 -20.234 1 97.06 519 LEU A O 1
ATOM 4248 N N . GLU A 1 520 ? 16.062 13.383 -21.125 1 95.81 520 GLU A N 1
ATOM 4249 C CA . GLU A 1 520 ? 16.25 12.922 -22.5 1 95.81 520 GLU A CA 1
ATOM 4250 C C . GLU A 1 520 ? 17.672 12.438 -22.734 1 95.81 520 GLU A C 1
ATOM 4252 O O . GLU A 1 520 ? 17.875 11.375 -23.328 1 95.81 520 GLU A O 1
ATOM 4257 N N . ASN A 1 521 ? 18.625 13.219 -22.266 1 95.19 521 ASN A N 1
ATOM 4258 C CA . ASN A 1 521 ? 20.016 12.836 -22.406 1 95.19 521 ASN A CA 1
ATOM 4259 C C . ASN A 1 521 ? 20.344 11.578 -21.609 1 95.19 521 ASN A C 1
ATOM 4261 O O . ASN A 1 521 ? 21.062 10.695 -22.094 1 95.19 521 ASN A O 1
ATOM 4265 N N . LEU A 1 522 ? 19.859 11.562 -20.391 1 95.88 522 LEU A N 1
ATOM 4266 C CA . LEU A 1 522 ? 20.094 10.391 -19.547 1 95.88 522 LEU A CA 1
ATOM 4267 C C . LEU A 1 522 ? 19.547 9.133 -20.219 1 95.88 522 LEU A C 1
ATOM 4269 O O . LEU A 1 522 ? 20.219 8.102 -20.25 1 95.88 522 LEU A O 1
ATOM 4273 N N . GLU A 1 523 ? 18.312 9.156 -20.719 1 95.38 523 GLU A N 1
ATOM 4274 C CA . GLU A 1 523 ? 17.703 8.023 -21.406 1 95.38 523 GLU A CA 1
ATOM 4275 C C . GLU A 1 523 ? 18.547 7.59 -22.609 1 95.38 523 GLU A C 1
ATOM 4277 O O . GLU A 1 523 ? 18.75 6.395 -22.828 1 95.38 523 GLU A O 1
ATOM 4282 N N . ASP A 1 524 ? 19.016 8.57 -23.344 1 95.06 524 ASP A N 1
ATOM 4283 C CA . ASP A 1 524 ? 19.844 8.281 -24.516 1 95.06 524 ASP A CA 1
ATOM 4284 C C . ASP A 1 524 ? 21.109 7.539 -24.109 1 95.06 524 ASP A C 1
ATOM 4286 O O . ASP A 1 524 ? 21.516 6.582 -24.766 1 95.06 524 ASP A O 1
ATOM 4290 N N . ILE A 1 525 ? 21.719 8.008 -23.047 1 94.12 525 ILE A N 1
ATOM 4291 C CA . ILE A 1 525 ? 22.938 7.383 -22.531 1 94.12 525 ILE A CA 1
ATOM 4292 C C . ILE A 1 525 ? 22.641 5.941 -22.125 1 94.12 525 ILE A C 1
ATOM 4294 O O . ILE A 1 525 ? 23.406 5.031 -22.453 1 94.12 525 ILE A O 1
ATOM 4298 N N . LEU A 1 526 ? 21.562 5.719 -21.453 1 93.88 526 LEU A N 1
ATOM 4299 C CA . LEU A 1 526 ? 21.203 4.391 -20.969 1 93.88 526 LEU A CA 1
ATOM 4300 C C . LEU A 1 526 ? 20.938 3.441 -22.125 1 93.88 526 LEU A C 1
ATOM 4302 O O . LEU A 1 526 ? 21.391 2.299 -22.125 1 93.88 526 LEU A O 1
ATOM 4306 N N . ILE A 1 527 ? 20.203 3.896 -23.109 1 92.56 527 ILE A N 1
ATOM 4307 C CA . ILE A 1 527 ? 19.812 3.064 -24.25 1 92.56 527 ILE A CA 1
ATOM 4308 C C . ILE A 1 527 ? 21.047 2.668 -25.047 1 92.56 527 ILE A C 1
ATOM 4310 O O . ILE A 1 527 ? 21.172 1.526 -25.5 1 92.56 527 ILE A O 1
ATOM 4314 N N . LYS A 1 528 ? 22.016 3.549 -25.125 1 91.12 528 LYS A N 1
ATOM 4315 C CA . LYS A 1 528 ? 23.203 3.324 -25.953 1 91.12 528 LYS A CA 1
ATOM 4316 C C . LYS A 1 528 ? 24.266 2.539 -25.188 1 91.12 528 LYS A C 1
ATOM 4318 O O . LYS A 1 528 ? 25.188 1.994 -25.797 1 91.12 528 LYS A O 1
ATOM 4323 N N . SER A 1 529 ? 24.109 2.477 -23.906 1 86.69 529 SER A N 1
ATOM 4324 C CA . SER A 1 529 ? 25.109 1.8 -23.094 1 86.69 529 SER A CA 1
ATOM 4325 C C . SER A 1 529 ? 24.859 0.297 -23.047 1 86.69 529 SER A C 1
ATOM 4327 O O . SER A 1 529 ? 23.703 -0.146 -23.031 1 86.69 529 SER A O 1
ATOM 4329 N N . ASP A 1 530 ? 25.875 -0.602 -23.172 1 76.81 530 ASP A N 1
ATOM 4330 C CA . ASP A 1 530 ? 25.75 -2.051 -23.031 1 76.81 530 ASP A CA 1
ATOM 4331 C C . ASP A 1 530 ? 25.484 -2.451 -21.594 1 76.81 530 ASP A C 1
ATOM 4333 O O . ASP A 1 530 ? 24.844 -3.479 -21.328 1 76.81 530 ASP A O 1
ATOM 4337 N N . GLY A 1 531 ? 25.453 -1.562 -20.688 1 76.06 531 GLY A N 1
ATOM 4338 C CA . GLY A 1 531 ? 25.234 -1.771 -19.266 1 76.06 531 GLY A CA 1
ATOM 4339 C C . GLY A 1 531 ? 24.734 -0.529 -18.547 1 76.06 531 GLY A C 1
ATOM 4340 O O . GLY A 1 531 ? 23.906 0.211 -19.078 1 76.06 531 GLY A O 1
ATOM 4341 N N . PHE A 1 532 ? 25.062 -0.707 -17.312 1 76.62 532 PHE A N 1
ATOM 4342 C CA . PHE A 1 532 ? 24.703 0.477 -16.547 1 76.62 532 PHE A CA 1
ATOM 4343 C C . PHE A 1 532 ? 25.812 1.509 -16.578 1 76.62 532 PHE A C 1
ATOM 4345 O O . PHE A 1 532 ? 26.922 1.22 -17.047 1 76.62 532 PHE A O 1
ATOM 4352 N N . LEU A 1 533 ? 25.562 2.74 -16.234 1 71.94 533 LEU A N 1
ATOM 4353 C CA . LEU A 1 533 ? 26.5 3.859 -16.344 1 71.94 533 LEU A CA 1
ATOM 4354 C C . LEU A 1 533 ? 27.812 3.543 -15.656 1 71.94 533 LEU A C 1
ATOM 4356 O O . LEU A 1 533 ? 27.859 2.754 -14.711 1 71.94 533 LEU A O 1
ATOM 4360 N N . MET B 1 1 ? 44.906 3.496 29.109 1 49.97 1 MET B N 1
ATOM 4361 C CA . MET B 1 1 ? 44.438 2.152 28.812 1 49.97 1 MET B CA 1
ATOM 4362 C C . MET B 1 1 ? 43.75 1.53 30.031 1 49.97 1 MET B C 1
ATOM 4364 O O . MET B 1 1 ? 42.656 0.979 29.938 1 49.97 1 MET B O 1
ATOM 4368 N N . THR B 1 2 ? 44.438 1.707 31.016 1 55.84 2 THR B N 1
ATOM 4369 C CA . THR B 1 2 ? 44 1.083 32.281 1 55.84 2 THR B CA 1
ATOM 4370 C C . THR B 1 2 ? 42.75 1.767 32.812 1 55.84 2 THR B C 1
ATOM 4372 O O . THR B 1 2 ? 41.875 1.109 33.375 1 55.84 2 THR B O 1
ATOM 4375 N N . LYS B 1 3 ? 42.719 2.889 32.656 1 58.31 3 LYS B N 1
ATOM 4376 C CA . LYS B 1 3 ? 41.594 3.637 33.188 1 58.31 3 LYS B CA 1
ATOM 4377 C C . LYS B 1 3 ? 40.281 3.244 32.531 1 58.31 3 LYS B C 1
ATOM 4379 O O . LYS B 1 3 ? 39.25 3.111 33.188 1 58.31 3 LYS B O 1
ATOM 4384 N N . HIS B 1 4 ? 40.312 3.057 31.312 1 65.31 4 HIS B N 1
ATOM 4385 C CA . HIS B 1 4 ? 39.125 2.701 30.578 1 65.31 4 HIS B CA 1
ATOM 4386 C C . HIS B 1 4 ? 38.625 1.314 30.969 1 65.31 4 HIS B C 1
ATOM 4388 O O . HIS B 1 4 ? 37.406 1.092 31.078 1 65.31 4 HIS B O 1
ATOM 4394 N N . LEU B 1 5 ? 39.531 0.494 31.219 1 64.5 5 LEU B N 1
ATOM 4395 C CA . LEU B 1 5 ? 39.156 -0.853 31.641 1 64.5 5 LEU B CA 1
ATOM 4396 C C . LEU B 1 5 ? 38.438 -0.83 33 1 64.5 5 LEU B C 1
ATOM 4398 O O . LEU B 1 5 ? 37.469 -1.527 33.188 1 64.5 5 LEU B O 1
ATOM 4402 N N . ILE B 1 6 ? 39 -0.109 33.844 1 61.31 6 ILE B N 1
ATOM 4403 C CA . ILE B 1 6 ? 38.406 -0.002 35.156 1 61.31 6 ILE B CA 1
ATOM 4404 C C . ILE B 1 6 ? 37 0.598 35.062 1 61.31 6 ILE B C 1
ATOM 4406 O O . ILE B 1 6 ? 36.062 0.123 35.719 1 61.31 6 ILE B O 1
ATOM 4410 N N . ASN B 1 7 ? 36.906 1.578 34.281 1 64.12 7 ASN B N 1
ATOM 4411 C CA . ASN B 1 7 ? 35.625 2.219 34.062 1 64.12 7 ASN B CA 1
ATOM 4412 C C . ASN B 1 7 ? 34.594 1.253 33.469 1 64.12 7 ASN B C 1
ATOM 4414 O O . ASN B 1 7 ? 33.438 1.247 33.844 1 64.12 7 ASN B O 1
ATOM 4418 N N . PHE B 1 8 ? 35.062 0.504 32.594 1 70.62 8 PHE B N 1
ATOM 4419 C CA . PHE B 1 8 ? 34.188 -0.496 31.984 1 70.62 8 PHE B CA 1
ATOM 4420 C C . PHE B 1 8 ? 33.781 -1.552 33 1 70.62 8 PHE B C 1
ATOM 4422 O O . PHE B 1 8 ? 32.656 -2.014 33 1 70.62 8 PHE B O 1
ATOM 4429 N N . LEU B 1 9 ? 34.719 -1.929 33.75 1 64.75 9 LEU B N 1
ATOM 4430 C CA . LEU B 1 9 ? 34.438 -2.906 34.812 1 64.75 9 LEU B CA 1
ATOM 4431 C C . LEU B 1 9 ? 33.406 -2.373 35.781 1 64.75 9 LEU B C 1
ATOM 4433 O O . LEU B 1 9 ? 32.469 -3.096 36.156 1 64.75 9 LEU B O 1
ATOM 4437 N N . ILE B 1 10 ? 33.5 -1.197 36.156 1 62.03 10 ILE B N 1
ATOM 4438 C CA . ILE B 1 10 ? 32.562 -0.575 37.094 1 62.03 10 ILE B CA 1
ATOM 4439 C C . ILE B 1 10 ? 31.188 -0.471 36.438 1 62.03 10 ILE B C 1
ATOM 4441 O O . ILE B 1 10 ? 30.188 -0.822 37.031 1 62.03 10 ILE B O 1
ATOM 4445 N N . LYS B 1 11 ? 31.188 -0.087 35.281 1 65.5 11 LYS B N 1
ATOM 4446 C CA . LYS B 1 11 ? 29.922 0.241 34.625 1 65.5 11 LYS B CA 1
ATOM 4447 C C . LYS B 1 11 ? 29.234 -1.017 34.125 1 65.5 11 LYS B C 1
ATOM 4449 O O . LYS B 1 11 ? 28.031 -1.004 33.844 1 65.5 11 LYS B O 1
ATOM 4454 N N . SER B 1 12 ? 29.953 -1.962 34 1 65.25 12 SER B N 1
ATOM 4455 C CA . SER B 1 12 ? 29.391 -3.244 33.594 1 65.25 12 SER B CA 1
ATOM 4456 C C . SER B 1 12 ? 29.078 -4.121 34.812 1 65.25 12 SER B C 1
ATOM 4458 O O . SER B 1 12 ? 28.969 -5.344 34.688 1 65.25 12 SER B O 1
ATOM 4460 N N . ASN B 1 13 ? 29.078 -3.48 35.844 1 64.25 13 ASN B N 1
ATOM 4461 C CA . ASN B 1 13 ? 28.891 -4.172 37.125 1 64.25 13 ASN B CA 1
ATOM 4462 C C . ASN B 1 13 ? 29.906 -5.293 37.312 1 64.25 13 ASN B C 1
ATOM 4464 O O . ASN B 1 13 ? 29.562 -6.398 37.719 1 64.25 13 ASN B O 1
ATOM 4468 N N . PHE B 1 14 ? 31.094 -5.055 36.938 1 61.28 14 PHE B N 1
ATOM 4469 C CA . PHE B 1 14 ? 32.281 -5.875 37.125 1 61.28 14 PHE B CA 1
ATOM 4470 C C . PHE B 1 14 ? 32.188 -7.164 36.312 1 61.28 14 PHE B C 1
ATOM 4472 O O . PHE B 1 14 ? 32.781 -8.18 36.688 1 61.28 14 PHE B O 1
ATOM 4479 N N . ASP B 1 15 ? 31.328 -7.141 35.406 1 60.94 15 ASP B N 1
ATOM 4480 C CA . ASP B 1 15 ? 31.406 -8.219 34.406 1 60.94 15 ASP B CA 1
ATOM 4481 C C . ASP B 1 15 ? 32.688 -8.109 33.562 1 60.94 15 ASP B C 1
ATOM 4483 O O . ASP B 1 15 ? 32.781 -7.297 32.656 1 60.94 15 ASP B O 1
ATOM 4487 N N . PHE B 1 16 ? 33.562 -9 33.969 1 62.69 16 PHE B N 1
ATOM 4488 C CA . PHE B 1 16 ? 34.906 -8.914 33.438 1 62.69 16 PHE B CA 1
ATOM 4489 C C . PHE B 1 16 ? 34.906 -9.164 31.922 1 62.69 16 PHE B C 1
ATOM 4491 O O . PHE B 1 16 ? 35.594 -8.484 31.172 1 62.69 16 PHE B O 1
ATOM 4498 N N . ARG B 1 17 ? 34.188 -10.055 31.484 1 61.97 17 ARG B N 1
ATOM 4499 C CA . ARG B 1 17 ? 34.156 -10.391 30.078 1 61.97 17 ARG B CA 1
ATOM 4500 C C . ARG B 1 17 ? 33.594 -9.234 29.25 1 61.97 17 ARG B C 1
ATOM 4502 O O . ARG B 1 17 ? 34.125 -8.891 28.203 1 61.97 17 ARG B O 1
ATOM 4509 N N . LYS B 1 18 ? 32.656 -8.758 29.703 1 68.69 18 LYS B N 1
ATOM 4510 C CA . LYS B 1 18 ? 32.062 -7.625 29 1 68.69 18 LYS B CA 1
ATOM 4511 C C . LYS B 1 18 ? 32.969 -6.406 29.047 1 68.69 18 LYS B C 1
ATOM 4513 O O . LYS B 1 18 ? 33.125 -5.703 28.031 1 68.69 18 LYS B O 1
ATOM 4518 N N . ALA B 1 19 ? 33.562 -6.285 30.156 1 66.12 19 ALA B N 1
ATOM 4519 C CA . ALA B 1 19 ? 34.438 -5.145 30.312 1 66.12 19 ALA B CA 1
ATOM 4520 C C . ALA B 1 19 ? 35.656 -5.281 29.406 1 66.12 19 ALA B C 1
ATOM 4522 O O . ALA B 1 19 ? 36.094 -4.305 28.797 1 66.12 19 ALA B O 1
ATOM 4523 N N . MET B 1 20 ? 36.125 -6.438 29.359 1 65.88 20 MET B N 1
ATOM 4524 C CA . MET B 1 20 ? 37.281 -6.695 28.516 1 65.88 20 MET B CA 1
ATOM 4525 C C . MET B 1 20 ? 36.938 -6.527 27.031 1 65.88 20 MET B C 1
ATOM 4527 O O . MET B 1 20 ? 37.75 -5.992 26.266 1 65.88 20 MET B O 1
ATOM 4531 N N . LYS B 1 21 ? 35.844 -6.992 26.656 1 69.19 21 LYS B N 1
ATOM 4532 C CA . LYS B 1 21 ? 35.375 -6.84 25.281 1 69.19 21 LYS B CA 1
ATOM 4533 C C . LYS B 1 21 ? 35.188 -5.367 24.922 1 69.19 21 LYS B C 1
ATOM 4535 O O . LYS B 1 21 ? 35.625 -4.934 23.844 1 69.19 21 LYS B O 1
ATOM 4540 N N . ASN B 1 22 ? 34.594 -4.719 25.797 1 70.44 22 ASN B N 1
ATOM 4541 C CA . ASN B 1 22 ? 34.406 -3.289 25.578 1 70.44 22 ASN B CA 1
ATOM 4542 C C . ASN B 1 22 ? 35.75 -2.549 25.531 1 70.44 22 ASN B C 1
ATOM 4544 O O . ASN B 1 22 ? 35.938 -1.656 24.703 1 70.44 22 ASN B O 1
ATOM 4548 N N . TYR B 1 23 ? 36.562 -2.965 26.469 1 68.69 23 TYR B N 1
ATOM 4549 C CA . TYR B 1 23 ? 37.875 -2.34 26.531 1 68.69 23 TYR B CA 1
ATOM 4550 C C . TYR B 1 23 ? 38.688 -2.627 25.266 1 68.69 23 TYR B C 1
ATOM 4552 O O . TYR B 1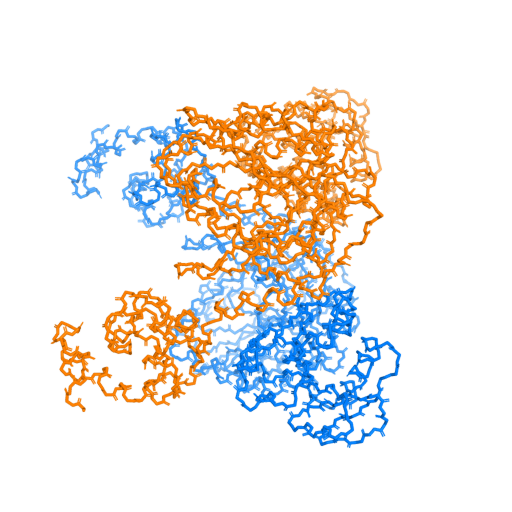 23 ? 39.312 -1.729 24.719 1 68.69 23 TYR B O 1
ATOM 4560 N N . LYS B 1 24 ? 38.625 -3.824 24.875 1 71.69 24 LYS B N 1
ATOM 4561 C CA . LYS B 1 24 ? 39.344 -4.254 23.688 1 71.69 24 LYS B CA 1
ATOM 4562 C C . LYS B 1 24 ? 38.906 -3.424 22.469 1 71.69 24 LYS B C 1
ATOM 4564 O O . LYS B 1 24 ? 39.75 -3.047 21.656 1 71.69 24 LYS B O 1
ATOM 4569 N N . TYR B 1 25 ? 37.656 -3.102 22.484 1 76.12 25 TYR B N 1
ATOM 4570 C CA . TYR B 1 25 ? 37.219 -2.477 21.25 1 76.12 25 TYR B CA 1
ATOM 4571 C C . TYR B 1 25 ? 36.969 -0.99 21.453 1 76.12 25 TYR B C 1
ATOM 4573 O O . TYR B 1 25 ? 36.5 -0.302 20.531 1 76.12 25 TYR B O 1
ATOM 4581 N N . TYR B 1 26 ? 37.188 -0.601 22.641 1 78.06 26 TYR B N 1
ATOM 4582 C CA . TYR B 1 26 ? 37.031 0.824 22.922 1 78.06 26 TYR B CA 1
ATOM 4583 C C . TYR B 1 26 ? 37.875 1.659 21.938 1 78.06 26 TYR B C 1
ATOM 4585 O O . TYR B 1 26 ? 37.344 2.566 21.297 1 78.06 26 TYR B O 1
ATOM 4593 N N . GLY B 1 27 ? 39.062 1.342 21.906 1 75.75 27 GLY B N 1
ATOM 4594 C CA . GLY B 1 27 ? 39.938 2.062 20.984 1 75.75 27 GLY B CA 1
ATOM 4595 C C . GLY B 1 27 ? 39.5 1.947 19.531 1 75.75 27 GLY B C 1
ATOM 4596 O O . GLY B 1 27 ? 39.5 2.938 18.797 1 75.75 27 GLY B O 1
ATOM 4597 N N . ALA B 1 28 ? 39.125 0.807 19.188 1 80.38 28 ALA B N 1
ATOM 4598 C CA . ALA B 1 28 ? 38.719 0.577 17.812 1 80.38 28 ALA B CA 1
ATOM 4599 C C . ALA B 1 28 ? 37.469 1.375 17.484 1 80.38 28 ALA B C 1
ATOM 4601 O O . ALA B 1 28 ? 37.312 1.903 16.375 1 80.38 28 ALA B O 1
ATOM 4602 N N . ILE B 1 29 ? 36.594 1.503 18.422 1 83.62 29 ILE B N 1
ATOM 4603 C CA . ILE B 1 29 ? 35.375 2.25 18.203 1 83.62 29 ILE B CA 1
ATOM 4604 C C . ILE B 1 29 ? 35.656 3.746 18.141 1 83.62 29 ILE B C 1
ATOM 4606 O O . ILE B 1 29 ? 35.156 4.461 17.281 1 83.62 29 ILE B O 1
ATOM 4610 N N . GLU B 1 30 ? 36.531 4.09 19.031 1 76.69 30 GLU B N 1
ATOM 4611 C CA . GLU B 1 30 ? 36.938 5.492 19.031 1 76.69 30 GLU B CA 1
ATOM 4612 C C . GLU B 1 30 ? 37.594 5.875 17.719 1 76.69 30 GLU B C 1
ATOM 4614 O O . GLU B 1 30 ? 37.344 6.945 17.172 1 76.69 30 GLU B O 1
ATOM 4619 N N . GLU B 1 31 ? 38.312 4.957 17.219 1 75.31 31 GLU B N 1
ATOM 4620 C CA . GLU B 1 31 ? 39.031 5.211 15.984 1 75.31 31 GLU B CA 1
ATOM 4621 C C . GLU B 1 31 ? 38.125 5.086 14.766 1 75.31 31 GLU B C 1
ATOM 4623 O O . GLU B 1 31 ? 38.406 5.668 13.719 1 75.31 31 GLU B O 1
ATOM 4628 N N . SER B 1 32 ? 37.094 4.375 14.898 1 76.44 32 SER B N 1
ATOM 4629 C CA . SER B 1 32 ? 36.219 4.09 13.758 1 76.44 32 SER B CA 1
ATOM 4630 C C . SER B 1 32 ? 35.469 5.34 13.312 1 76.44 32 SER B C 1
ATOM 4632 O O . SER B 1 32 ? 35 5.41 12.18 1 76.44 32 SER B O 1
ATOM 4634 N N . GLY B 1 33 ? 35.312 6.273 14.25 1 73.56 33 GLY B N 1
ATOM 4635 C CA . GLY B 1 33 ? 34.531 7.473 13.977 1 73.56 33 GLY B CA 1
ATOM 4636 C C . GLY B 1 33 ? 33.031 7.246 14.078 1 73.56 33 GLY B C 1
ATOM 4637 O O . GLY B 1 33 ? 32.25 8.164 13.844 1 73.56 33 GLY B O 1
ATOM 4638 N N . LEU B 1 34 ? 32.719 6.059 14.445 1 77.81 34 LEU B N 1
ATOM 4639 C CA . LEU B 1 34 ? 31.297 5.723 14.469 1 77.81 34 LEU B CA 1
ATOM 4640 C C . LEU B 1 34 ? 30.672 6.062 15.82 1 77.81 34 LEU B C 1
ATOM 4642 O O . LEU B 1 34 ? 29.469 5.898 16.016 1 77.81 34 LEU B O 1
ATOM 4646 N N . PHE B 1 35 ? 31.531 6.48 16.734 1 80.94 35 PHE B N 1
ATOM 4647 C CA . PHE B 1 35 ? 31.062 7.117 17.953 1 80.94 35 PHE B CA 1
ATOM 4648 C C . PHE B 1 35 ? 31.516 8.57 18.031 1 80.94 35 PHE B C 1
ATOM 4650 O O . PHE B 1 35 ? 32.688 8.867 17.859 1 80.94 35 PHE B O 1
ATOM 4657 N N . ASP B 1 36 ? 30.562 9.414 18.047 1 76.31 36 ASP B N 1
ATOM 4658 C CA . ASP B 1 36 ? 30.828 10.844 18.141 1 76.31 36 ASP B CA 1
ATOM 4659 C C . ASP B 1 36 ? 30.578 11.359 19.562 1 76.31 36 ASP B C 1
ATOM 4661 O O . ASP B 1 36 ? 29.438 11.57 19.969 1 76.31 36 ASP B O 1
ATOM 4665 N N . GLU B 1 37 ? 31.766 11.625 20.172 1 77.62 37 GLU B N 1
ATOM 4666 C CA . GLU B 1 37 ? 31.688 12.055 21.562 1 77.62 37 GLU B CA 1
ATOM 4667 C C . GLU B 1 37 ? 30.938 13.375 21.688 1 77.62 37 GLU B C 1
ATOM 4669 O O . GLU B 1 37 ? 30.141 13.547 22.625 1 77.62 37 GLU B O 1
ATOM 4674 N N . LYS B 1 38 ? 31.203 14.242 20.75 1 72.81 38 LYS B N 1
ATOM 4675 C CA . LYS B 1 38 ? 30.547 15.547 20.812 1 72.81 38 LYS B CA 1
ATOM 4676 C C . LYS B 1 38 ? 29.047 15.414 20.594 1 72.81 38 LYS B C 1
ATOM 4678 O O . LYS B 1 38 ? 28.25 16.016 21.328 1 72.81 38 LYS B O 1
ATOM 4683 N N . PHE B 1 39 ? 28.703 14.602 19.672 1 69.25 39 PHE B N 1
ATOM 4684 C CA . PHE B 1 39 ? 27.297 14.336 19.406 1 69.25 39 PHE B CA 1
ATOM 4685 C C . PHE B 1 39 ? 26.625 13.711 20.609 1 69.25 39 PHE B C 1
ATOM 4687 O O . PHE B 1 39 ? 25.547 14.148 21.031 1 69.25 39 PHE B O 1
ATOM 4694 N N . TYR B 1 40 ? 27.266 12.797 21.141 1 76.88 40 TYR B N 1
ATOM 4695 C CA . TYR B 1 40 ? 26.688 12 22.219 1 76.88 40 TYR B CA 1
ATOM 4696 C C . TYR B 1 40 ? 26.469 12.844 23.469 1 76.88 40 TYR B C 1
ATOM 4698 O O . TYR B 1 40 ? 25.406 12.797 24.078 1 76.88 40 TYR B O 1
ATOM 4706 N N . SER B 1 41 ? 27.422 13.68 23.609 1 73.75 41 SER B N 1
ATOM 4707 C CA . SER B 1 41 ? 27.359 14.539 24.797 1 73.75 41 SER B CA 1
ATOM 4708 C C . SER B 1 41 ? 26.297 15.625 24.625 1 73.75 41 SER B C 1
ATOM 4710 O O . SER B 1 41 ? 25.594 15.977 25.562 1 73.75 41 SER B O 1
ATOM 4712 N N . LYS B 1 42 ? 26.219 16.031 23.469 1 68.12 42 LYS B N 1
ATOM 4713 C CA . LYS B 1 42 ? 25.266 17.094 23.172 1 68.12 42 LYS B CA 1
ATOM 4714 C C . LYS B 1 42 ? 23.844 16.547 23.141 1 68.12 42 LYS B C 1
ATOM 4716 O O . LYS B 1 42 ? 22.906 17.219 23.562 1 68.12 42 LYS B O 1
ATOM 4721 N N . THR B 1 43 ? 23.766 15.422 22.703 1 65.94 43 THR B N 1
ATOM 4722 C CA . THR B 1 43 ? 22.453 14.836 22.469 1 65.94 43 THR B CA 1
ATOM 4723 C C . THR B 1 43 ? 21.875 14.273 23.766 1 65.94 43 THR B C 1
ATOM 4725 O O . THR B 1 43 ? 20.672 14.383 24.016 1 65.94 43 THR B O 1
ATOM 4728 N N . TYR B 1 44 ? 22.797 13.672 24.5 1 73.06 44 TYR B N 1
ATOM 4729 C CA . TYR B 1 44 ? 22.359 13.008 25.719 1 73.06 44 TYR B CA 1
ATOM 4730 C C . TYR B 1 44 ? 22.922 13.688 26.953 1 73.06 44 TYR B C 1
ATOM 4732 O O . TYR B 1 44 ? 24.047 13.383 27.375 1 73.06 44 TYR B O 1
ATOM 4740 N N . ASP B 1 45 ? 22.062 14.523 27.438 1 69.19 45 ASP B N 1
ATOM 4741 C CA . ASP B 1 45 ? 22.484 15.406 28.516 1 69.19 45 ASP B CA 1
ATOM 4742 C C . ASP B 1 45 ? 22.703 14.625 29.812 1 69.19 45 ASP B C 1
ATOM 4744 O O . ASP B 1 45 ? 23.359 15.109 30.734 1 69.19 45 ASP B O 1
ATOM 4748 N N . ASP B 1 46 ? 22.203 13.492 29.906 1 71.38 46 ASP B N 1
ATOM 4749 C CA . ASP B 1 46 ? 22.266 12.727 31.141 1 71.38 46 ASP B CA 1
ATOM 4750 C C . ASP B 1 46 ? 23.594 11.984 31.25 1 71.38 46 ASP B C 1
ATOM 4752 O O . ASP B 1 46 ? 23.875 11.352 32.281 1 71.38 46 ASP B O 1
ATOM 4756 N N . VAL B 1 47 ? 24.281 12.016 30.219 1 72.88 47 VAL B N 1
ATOM 4757 C CA . VAL B 1 47 ? 25.547 11.281 30.203 1 72.88 47 VAL B CA 1
ATOM 4758 C C . VAL B 1 47 ? 26.656 12.148 30.797 1 72.88 47 VAL B C 1
ATOM 4760 O O . VAL B 1 47 ? 26.969 13.211 30.266 1 72.88 47 VAL B O 1
ATOM 4763 N N . LYS B 1 48 ? 27.031 11.75 32.031 1 74.12 48 LYS B N 1
ATOM 4764 C CA . LYS B 1 48 ? 28.141 12.43 32.719 1 74.12 48 LYS B CA 1
ATOM 4765 C C . LYS B 1 48 ? 29.453 11.672 32.531 1 74.12 48 LYS B C 1
ATOM 4767 O O . LYS B 1 48 ? 29.5 10.453 32.719 1 74.12 48 LYS B O 1
ATOM 4772 N N . GLY B 1 49 ? 30.5 12.297 31.812 1 72.19 49 GLY B N 1
ATOM 4773 C CA . GLY B 1 49 ? 31.812 11.688 31.625 1 72.19 49 GLY B CA 1
ATOM 4774 C C . GLY B 1 49 ? 32.062 11.242 30.203 1 72.19 49 GLY B C 1
ATOM 4775 O O . GLY B 1 49 ? 31.641 11.898 29.25 1 72.19 49 GLY B O 1
ATOM 4776 N N . ASP B 1 50 ? 32.719 9.992 30.125 1 78.12 50 ASP B N 1
ATOM 4777 C CA . ASP B 1 50 ? 33.094 9.445 28.828 1 78.12 50 ASP B CA 1
ATOM 4778 C C . ASP B 1 50 ? 31.906 8.852 28.094 1 78.12 50 ASP B C 1
ATOM 4780 O O . ASP B 1 50 ? 31.375 7.816 28.5 1 78.12 50 ASP B O 1
ATOM 4784 N N . GLY B 1 51 ? 31.5 9.516 27.031 1 82.31 51 GLY B N 1
ATOM 4785 C CA . GLY B 1 51 ? 30.312 9.133 26.281 1 82.31 51 GLY B CA 1
ATOM 4786 C C . GLY B 1 51 ? 30.406 7.738 25.688 1 82.31 51 GLY B C 1
ATOM 4787 O O . GLY B 1 51 ? 29.438 6.988 25.688 1 82.31 51 GLY B O 1
ATOM 4788 N N . LEU B 1 52 ? 31.562 7.461 25.219 1 85.38 52 LEU B N 1
ATOM 4789 C CA . LEU B 1 52 ? 31.734 6.156 24.594 1 85.38 52 LEU B CA 1
ATOM 4790 C C . LEU B 1 52 ? 31.547 5.031 25.609 1 85.38 52 LEU B C 1
ATOM 4792 O O . LEU B 1 52 ? 30.891 4.027 25.312 1 85.38 52 LEU B O 1
ATOM 4796 N N . THR B 1 53 ? 32.188 5.242 26.688 1 80.12 53 THR B N 1
ATOM 4797 C CA . THR B 1 53 ? 32.031 4.262 27.75 1 80.12 53 THR B CA 1
ATOM 4798 C C . THR B 1 53 ? 30.547 4.098 28.109 1 80.12 53 THR B C 1
ATOM 4800 O O . THR B 1 53 ? 30.062 2.973 28.25 1 80.12 53 THR B O 1
ATOM 4803 N N . HIS B 1 54 ? 29.906 5.172 28.266 1 83 54 HIS B N 1
ATOM 4804 C CA . HIS B 1 54 ? 28.484 5.113 28.562 1 83 54 HIS B CA 1
ATOM 4805 C C . HIS B 1 54 ? 27.734 4.336 27.484 1 83 54 HIS B C 1
ATOM 4807 O O . HIS B 1 54 ? 26.875 3.5 27.797 1 83 54 HIS B O 1
ATOM 4813 N N . TYR B 1 55 ? 28.031 4.715 26.25 1 84.62 55 TYR B N 1
ATOM 4814 C CA . TYR B 1 55 ? 27.344 4.062 25.141 1 84.62 55 TYR B CA 1
ATOM 4815 C C . TYR B 1 55 ? 27.578 2.557 25.172 1 84.62 55 TYR B C 1
ATOM 4817 O O . TYR B 1 55 ? 26.641 1.773 24.969 1 84.62 55 TYR B O 1
ATOM 4825 N N . LEU B 1 56 ? 28.766 2.139 25.344 1 82.81 56 LEU B N 1
ATOM 4826 C CA . LEU B 1 56 ? 29.156 0.738 25.266 1 82.81 56 LEU B CA 1
ATOM 4827 C C . LEU B 1 56 ? 28.547 -0.07 26.391 1 82.81 56 LEU B C 1
ATOM 4829 O O . LEU B 1 56 ? 28.266 -1.264 26.234 1 82.81 56 LEU B O 1
ATOM 4833 N N . VAL B 1 57 ? 28.266 0.631 27.422 1 76.31 57 VAL B N 1
ATOM 4834 C CA . VAL B 1 57 ? 27.781 -0.097 28.594 1 76.31 57 VAL B CA 1
ATOM 4835 C C . VAL B 1 57 ? 26.266 -0.021 28.656 1 76.31 57 VAL B C 1
ATOM 4837 O O . VAL B 1 57 ? 25.594 -1.017 28.953 1 76.31 57 VAL B O 1
ATOM 4840 N N . LYS B 1 58 ? 25.734 1.107 28.375 1 77.69 58 LYS B N 1
ATOM 4841 C CA . LYS B 1 58 ? 24.328 1.31 28.656 1 77.69 58 LYS B CA 1
ATOM 4842 C C . LYS B 1 58 ? 23.625 1.957 27.469 1 77.69 58 LYS B C 1
ATOM 4844 O O . LYS B 1 58 ? 22.469 1.616 27.156 1 77.69 58 LYS B O 1
ATOM 4849 N N . GLY B 1 59 ? 24.203 2.844 26.844 1 79.12 59 GLY B N 1
ATOM 4850 C CA . GLY B 1 59 ? 23.594 3.672 25.812 1 79.12 59 GLY B CA 1
ATOM 4851 C C . GLY B 1 59 ? 22.969 2.867 24.703 1 79.12 59 GLY B C 1
ATOM 4852 O O . GLY B 1 59 ? 21.859 3.17 24.25 1 79.12 59 GLY B O 1
ATOM 4853 N N . TYR B 1 60 ? 23.719 1.813 24.312 1 79.88 60 TYR B N 1
ATOM 4854 C CA . TYR B 1 60 ? 23.203 1.038 23.188 1 79.88 60 TYR B CA 1
ATOM 4855 C C . TYR B 1 60 ? 21.938 0.291 23.562 1 79.88 60 TYR B C 1
ATOM 4857 O O . TYR B 1 60 ? 21.062 0.065 22.719 1 79.88 60 TYR B O 1
ATOM 4865 N N . LEU B 1 61 ? 21.844 -0.061 24.766 1 72.75 61 LEU B N 1
ATOM 4866 C CA . LEU B 1 61 ? 20.656 -0.75 25.25 1 72.75 61 LEU B CA 1
ATOM 4867 C C . LEU B 1 61 ? 19.453 0.192 25.297 1 72.75 61 LEU B C 1
ATOM 4869 O O . LEU B 1 61 ? 18.312 -0.248 25.172 1 72.75 61 LEU B O 1
ATOM 4873 N N . GLU B 1 62 ? 19.812 1.392 25.453 1 68.06 62 GLU B N 1
ATOM 4874 C CA . GLU B 1 62 ? 18.766 2.41 25.547 1 68.06 62 GLU B CA 1
ATOM 4875 C C . GLU B 1 62 ? 18.375 2.938 24.172 1 68.06 62 GLU B C 1
ATOM 4877 O O . GLU B 1 62 ? 17.594 3.889 24.078 1 68.06 62 GLU B O 1
ATOM 4882 N N . GLY B 1 63 ? 18.969 2.346 23.203 1 68.94 63 GLY B N 1
ATOM 4883 C CA . GLY B 1 63 ? 18.656 2.742 21.828 1 68.94 63 GLY B CA 1
ATOM 4884 C C . GLY B 1 63 ? 19.328 4.043 21.422 1 68.94 63 GLY B C 1
ATOM 4885 O O . GLY B 1 63 ? 18.906 4.691 20.469 1 68.94 63 GLY B O 1
ATOM 4886 N N . ARG B 1 64 ? 20.312 4.469 22.156 1 71.81 64 ARG B N 1
ATOM 4887 C CA . ARG B 1 64 ? 20.969 5.742 21.875 1 71.81 64 ARG B CA 1
ATOM 4888 C C . ARG B 1 64 ? 21.891 5.629 20.672 1 71.81 64 ARG B C 1
ATOM 4890 O O . ARG B 1 64 ? 22.484 4.574 20.422 1 71.81 64 ARG B O 1
ATOM 4897 N N . LEU B 1 65 ? 21.875 6.695 19.969 1 73.81 65 LEU B N 1
ATOM 4898 C CA . LEU B 1 65 ? 22.766 6.77 18.812 1 73.81 65 LEU B CA 1
ATOM 4899 C C . LEU B 1 65 ? 24.203 7.043 19.25 1 73.81 65 LEU B C 1
ATOM 4901 O O . LEU B 1 65 ? 24.453 7.973 20.016 1 73.81 65 LEU B O 1
ATOM 4905 N N . PRO B 1 66 ? 25.109 6.184 18.859 1 79.31 66 PRO B N 1
ATOM 4906 C CA . PRO B 1 66 ? 26.5 6.5 19.172 1 79.31 66 PRO B CA 1
ATOM 4907 C C . PRO B 1 66 ? 27.016 7.711 18.391 1 79.31 66 PRO B C 1
ATOM 4909 O O . PRO B 1 66 ? 27.969 8.367 18.828 1 79.31 66 PRO B O 1
ATOM 4912 N N . SER B 1 67 ? 26.5 7.82 17.328 1 71.81 67 SER B N 1
ATOM 4913 C CA . SER B 1 67 ? 26.781 8.922 16.422 1 71.81 67 SER B CA 1
ATOM 4914 C C . SER B 1 67 ? 25.703 9.039 15.352 1 71.81 67 SER B C 1
ATOM 4916 O O . SER B 1 67 ? 24.781 8.227 15.305 1 71.81 67 SER B O 1
ATOM 4918 N N . LEU B 1 68 ? 25.812 10.125 14.703 1 64.62 68 LEU B N 1
ATOM 4919 C CA . LEU B 1 68 ? 24.922 10.227 13.547 1 64.62 68 LEU B CA 1
ATOM 4920 C C . LEU B 1 68 ? 25.344 9.266 12.445 1 64.62 68 LEU B C 1
ATOM 4922 O O . LEU B 1 68 ? 24.594 9.039 11.492 1 64.62 68 LEU B O 1
ATOM 4926 N N . ASP B 1 69 ? 26.484 8.695 12.75 1 65 69 ASP B N 1
ATOM 4927 C CA . ASP B 1 69 ? 27.062 7.906 11.672 1 65 69 ASP B CA 1
ATOM 4928 C C . ASP B 1 69 ? 26.781 6.418 11.867 1 65 69 ASP B C 1
ATOM 4930 O O . ASP B 1 69 ? 27.312 5.578 11.133 1 65 69 ASP B O 1
ATOM 4934 N N . PHE B 1 70 ? 26.203 6.168 12.906 1 70.5 70 PHE B N 1
ATOM 4935 C CA . PHE B 1 70 ? 25.875 4.77 13.141 1 70.5 70 PHE B CA 1
ATOM 4936 C C . PHE B 1 70 ? 24.469 4.633 13.727 1 70.5 70 PHE B C 1
ATOM 4938 O O . PHE B 1 70 ? 24.188 5.125 14.82 1 70.5 70 PHE B O 1
ATOM 4945 N N . ASP B 1 71 ? 23.625 4.086 12.945 1 68.62 71 ASP B N 1
ATOM 4946 C CA . ASP B 1 71 ? 22.25 3.859 13.375 1 68.62 71 ASP B CA 1
ATOM 4947 C C . ASP B 1 71 ? 22.078 2.463 13.969 1 68.62 71 ASP B C 1
ATOM 4949 O O . ASP B 1 71 ? 21.938 1.483 13.234 1 68.62 71 ASP B O 1
ATOM 4953 N N . PRO B 1 72 ? 22.125 2.422 15.344 1 72.81 72 PRO B N 1
ATOM 4954 C CA . PRO B 1 72 ? 22.047 1.104 15.977 1 72.81 72 PRO B CA 1
ATOM 4955 C C . PRO B 1 72 ? 20.734 0.373 15.648 1 72.81 72 PRO B C 1
ATOM 4957 O O . PRO B 1 72 ? 20.734 -0.857 15.539 1 72.81 72 PRO B O 1
ATOM 4960 N N . ASP B 1 73 ? 19.766 1.097 15.406 1 66.19 73 ASP B N 1
ATOM 4961 C CA . ASP B 1 73 ? 18.484 0.448 15.117 1 66.19 73 ASP B CA 1
ATOM 4962 C C . ASP B 1 73 ? 18.5 -0.217 13.742 1 66.19 73 ASP B C 1
ATOM 4964 O O . ASP B 1 73 ? 18.031 -1.347 13.594 1 66.19 73 ASP B O 1
ATOM 4968 N N . PHE B 1 74 ? 19.016 0.609 12.859 1 63.16 74 PHE B N 1
ATOM 4969 C CA . PHE B 1 74 ? 19.188 0.019 11.539 1 63.16 74 PHE B CA 1
ATOM 4970 C C . PHE B 1 74 ? 19.984 -1.275 11.625 1 63.16 74 PHE B C 1
ATOM 4972 O O . PHE B 1 74 ? 19.609 -2.283 11.023 1 63.16 74 PHE B O 1
ATOM 4979 N N . TYR B 1 75 ? 21.031 -1.143 12.312 1 71.75 75 TYR B N 1
ATOM 4980 C CA . TYR B 1 75 ? 21.938 -2.289 12.43 1 71.75 75 TYR B CA 1
ATOM 4981 C C . TYR B 1 75 ? 21.219 -3.469 13.078 1 71.75 75 TYR B C 1
ATOM 4983 O O . TYR B 1 75 ? 21.297 -4.598 12.586 1 71.75 75 TYR B O 1
ATOM 4991 N N . ASN B 1 76 ? 20.438 -3.213 14.047 1 70.81 76 ASN B N 1
ATOM 4992 C CA . ASN B 1 76 ? 19.734 -4.258 14.773 1 70.81 76 ASN B CA 1
ATOM 4993 C C . ASN B 1 76 ? 18.578 -4.832 13.953 1 70.81 76 ASN B C 1
ATOM 4995 O O . ASN B 1 76 ? 18.281 -6.027 14.039 1 70.81 76 ASN B O 1
ATOM 4999 N N . ASN B 1 77 ? 17.984 -3.947 13.227 1 64.44 77 ASN B N 1
ATOM 5000 C CA . ASN B 1 77 ? 16.891 -4.391 12.375 1 64.44 77 ASN B CA 1
ATOM 5001 C C . ASN B 1 77 ? 17.391 -5.254 11.219 1 64.44 77 ASN B C 1
ATOM 5003 O O . ASN B 1 77 ? 16.719 -6.215 10.82 1 64.44 77 ASN B O 1
ATOM 5007 N N . ASN B 1 78 ? 18.531 -4.863 10.766 1 64.56 78 ASN B N 1
ATOM 5008 C CA . ASN B 1 78 ? 19.094 -5.566 9.617 1 64.56 78 ASN B CA 1
ATOM 5009 C C . ASN B 1 78 ? 19.797 -6.848 10.047 1 64.56 78 ASN B C 1
ATOM 5011 O O . ASN B 1 78 ? 19.969 -7.766 9.242 1 64.56 78 ASN B O 1
ATOM 5015 N N . TYR B 1 79 ? 20.219 -6.746 11.211 1 72.56 79 TYR B N 1
ATOM 5016 C CA . TYR B 1 79 ? 20.922 -7.918 11.742 1 72.56 79 TYR B CA 1
ATOM 5017 C C . TYR B 1 79 ? 20.297 -8.367 13.055 1 72.56 79 TYR B C 1
ATOM 5019 O O . TYR B 1 79 ? 20.875 -8.156 14.125 1 72.56 79 TYR B O 1
ATOM 5027 N N . PRO B 1 80 ? 19.125 -9 12.836 1 71 80 PRO B N 1
ATOM 5028 C CA . PRO B 1 80 ? 18.328 -9.344 14.023 1 71 80 PRO B CA 1
ATOM 5029 C C . PRO B 1 80 ? 19.078 -10.242 14.992 1 71 80 PRO B C 1
ATOM 5031 O O . PRO B 1 80 ? 18.797 -10.234 16.188 1 71 80 PRO B O 1
ATOM 5034 N N . ASP B 1 81 ? 19.953 -11.023 14.484 1 72.38 81 ASP B N 1
ATOM 5035 C CA . ASP B 1 81 ? 20.75 -11.867 15.367 1 72.38 81 ASP B CA 1
ATOM 5036 C C . ASP B 1 81 ? 21.531 -11.023 16.375 1 72.38 81 ASP B C 1
ATOM 5038 O O . ASP B 1 81 ? 21.656 -11.398 17.547 1 72.38 81 ASP B O 1
ATOM 5042 N N . VAL B 1 82 ? 21.984 -9.992 15.945 1 76.19 82 VAL B N 1
ATOM 5043 C CA . VAL B 1 82 ? 22.719 -9.07 16.812 1 76.19 82 VAL B CA 1
ATOM 5044 C C . VAL B 1 82 ? 21.781 -8.492 17.875 1 76.19 82 VAL B C 1
ATOM 5046 O O . VAL B 1 82 ? 22.141 -8.414 19.047 1 76.19 82 VAL B O 1
ATOM 5049 N N . HIS B 1 83 ? 20.656 -8.203 17.312 1 72.5 83 HIS B N 1
ATOM 5050 C CA . HIS B 1 83 ? 19.641 -7.617 18.203 1 72.5 83 HIS B CA 1
ATOM 5051 C C . HIS B 1 83 ? 19.188 -8.625 19.25 1 72.5 83 HIS B C 1
ATOM 5053 O O . HIS B 1 83 ? 19.094 -8.305 20.438 1 72.5 83 HIS B O 1
ATOM 5059 N N . ARG B 1 84 ? 18.953 -9.805 18.781 1 70.56 84 ARG B N 1
ATOM 5060 C CA . ARG B 1 84 ? 18.484 -10.867 19.672 1 70.56 84 ARG B CA 1
ATOM 5061 C C . ARG B 1 84 ? 19.531 -11.203 20.734 1 70.56 84 ARG B C 1
ATOM 5063 O O . ARG B 1 84 ? 19.188 -11.492 21.875 1 70.56 84 ARG B O 1
ATOM 5070 N N . ALA B 1 85 ? 20.734 -11.109 20.359 1 71.94 85 ALA B N 1
ATOM 5071 C CA . ALA B 1 85 ? 21.844 -11.422 21.281 1 71.94 85 ALA B CA 1
ATOM 5072 C C . ALA B 1 85 ? 22.141 -10.234 22.188 1 71.94 85 ALA B C 1
ATOM 5074 O O . ALA B 1 85 ? 23.047 -10.305 23.016 1 71.94 85 ALA B O 1
ATOM 5075 N N . GLN B 1 86 ? 21.406 -9.203 21.969 1 71.19 86 GLN B N 1
ATOM 5076 C CA . GLN B 1 86 ? 21.516 -7.969 22.75 1 71.19 86 GLN B CA 1
ATOM 5077 C C . GLN B 1 86 ? 22.953 -7.438 22.719 1 71.19 86 GLN B C 1
ATOM 5079 O O . GLN B 1 86 ? 23.469 -6.957 23.734 1 71.19 86 GLN B O 1
ATOM 5084 N N . LEU B 1 87 ? 23.531 -7.684 21.656 1 78.62 87 LEU B N 1
ATOM 5085 C CA . LEU B 1 87 ? 24.875 -7.129 21.469 1 78.62 87 LEU B CA 1
ATOM 5086 C C . LEU B 1 87 ? 24.797 -5.652 21.094 1 78.62 87 LEU B C 1
ATOM 5088 O O . LEU B 1 87 ? 23.828 -5.215 20.469 1 78.62 87 LEU B O 1
ATOM 5092 N N . ASN B 1 88 ? 25.734 -4.902 21.609 1 80.19 88 ASN B N 1
ATOM 5093 C CA . ASN B 1 88 ? 25.891 -3.523 21.156 1 80.19 88 ASN B CA 1
ATOM 5094 C C . ASN B 1 88 ? 26.125 -3.443 19.656 1 80.19 88 ASN B C 1
ATOM 5096 O O . ASN B 1 88 ? 27.125 -3.951 19.141 1 80.19 88 ASN B O 1
ATOM 5100 N N . PRO B 1 89 ? 25.203 -2.816 19 1 81.75 89 PRO B N 1
ATOM 5101 C CA . PRO B 1 89 ? 25.312 -2.852 17.531 1 81.75 89 PRO B CA 1
ATOM 5102 C C . PRO B 1 89 ? 26.609 -2.232 17.016 1 81.75 89 PRO B C 1
ATOM 5104 O O . PRO B 1 89 ? 27.219 -2.75 16.078 1 81.75 89 PRO B O 1
ATOM 5107 N N . LEU B 1 90 ? 26.984 -1.137 17.594 1 83.44 90 LEU B N 1
ATOM 5108 C CA . LEU B 1 90 ? 28.219 -0.493 17.141 1 83.44 90 LEU B CA 1
ATOM 5109 C C . LEU B 1 90 ? 29.438 -1.365 17.453 1 83.44 90 LEU B C 1
ATOM 5111 O O . LEU B 1 90 ? 30.312 -1.547 16.594 1 83.44 90 LEU B O 1
ATOM 5115 N N . LEU B 1 91 ? 29.422 -1.867 18.641 1 82.06 91 LEU B N 1
ATOM 5116 C CA . LEU B 1 91 ? 30.5 -2.77 19.016 1 82.06 91 LEU B CA 1
ATOM 5117 C C . LEU B 1 91 ? 30.531 -3.996 18.109 1 82.06 91 LEU B C 1
ATOM 5119 O O . LEU B 1 91 ? 31.594 -4.414 17.656 1 82.06 91 LEU B O 1
ATOM 5123 N N . HIS B 1 92 ? 29.344 -4.516 17.984 1 83 92 HIS B N 1
ATOM 5124 C CA . HIS B 1 92 ? 29.266 -5.691 17.125 1 83 92 HIS B CA 1
ATOM 5125 C C . HIS B 1 92 ? 29.781 -5.387 15.719 1 83 92 HIS B C 1
ATOM 5127 O O . HIS B 1 92 ? 30.5 -6.195 15.125 1 83 92 HIS B O 1
ATOM 5133 N N . TYR B 1 93 ? 29.359 -4.238 15.219 1 81 93 TYR B N 1
ATOM 5134 C CA . TYR B 1 93 ? 29.797 -3.865 13.883 1 81 93 TYR B CA 1
ATOM 5135 C C . TYR B 1 93 ? 31.328 -3.775 13.812 1 81 93 TYR B C 1
ATOM 5137 O O . TYR B 1 93 ? 31.938 -4.332 12.906 1 81 93 TYR B O 1
ATOM 5145 N N . ILE B 1 94 ? 31.859 -3.111 14.734 1 81.38 94 ILE B N 1
ATOM 5146 C CA . ILE B 1 94 ? 33.281 -2.85 14.727 1 81.38 94 ILE B CA 1
ATOM 5147 C C . ILE B 1 94 ? 34.062 -4.148 14.977 1 81.38 94 ILE B C 1
ATOM 5149 O O . ILE B 1 94 ? 35.094 -4.402 14.352 1 81.38 94 ILE B O 1
ATOM 5153 N N . ALA B 1 95 ? 33.438 -4.949 15.766 1 79.06 95 ALA B N 1
ATOM 5154 C CA . ALA B 1 95 ? 34.094 -6.184 16.156 1 79.06 95 ALA B CA 1
ATOM 5155 C C . ALA B 1 95 ? 33.938 -7.254 15.078 1 79.06 95 ALA B C 1
ATOM 5157 O O . ALA B 1 95 ? 34.906 -7.992 14.789 1 79.06 95 ALA B O 1
ATOM 5158 N N . HIS B 1 96 ? 32.812 -7.336 14.57 1 79.06 96 HIS B N 1
ATOM 5159 C CA . HIS B 1 96 ? 32.5 -8.461 13.695 1 79.06 96 HIS B CA 1
ATOM 5160 C C . HIS B 1 96 ? 31.812 -7.992 12.422 1 79.06 96 HIS B C 1
ATOM 5162 O O . HIS B 1 96 ? 32.125 -8.484 11.328 1 79.06 96 HIS B O 1
ATOM 5168 N N . GLY B 1 97 ? 30.922 -7.07 12.641 1 78 97 GLY B N 1
ATOM 5169 C CA . GLY B 1 97 ? 30.016 -6.691 11.57 1 78 97 GLY B CA 1
ATOM 5170 C C . GLY B 1 97 ? 30.734 -6.227 10.32 1 78 97 GLY B C 1
ATOM 5171 O O . GLY B 1 97 ? 30.375 -6.609 9.203 1 78 97 GLY B O 1
ATOM 5172 N N . LYS B 1 98 ? 31.766 -5.461 10.523 1 73.19 98 LYS B N 1
ATOM 5173 C CA . LYS B 1 98 ? 32.562 -4.957 9.406 1 73.19 98 LYS B CA 1
ATOM 5174 C C . LYS B 1 98 ? 33.188 -6.098 8.617 1 73.19 98 LYS B C 1
ATOM 5176 O O . LYS B 1 98 ? 33.156 -6.113 7.387 1 73.19 98 LYS B O 1
ATOM 5181 N N . ASP B 1 99 ? 33.625 -6.992 9.305 1 68.69 99 ASP B N 1
ATOM 5182 C CA . ASP B 1 99 ? 34.281 -8.133 8.672 1 68.69 99 ASP B CA 1
ATOM 5183 C C . ASP B 1 99 ? 33.25 -9.07 8.039 1 68.69 99 ASP B C 1
ATOM 5185 O O . ASP B 1 99 ? 33.562 -9.766 7.066 1 68.69 99 ASP B O 1
ATOM 5189 N N . GLU B 1 100 ? 32.156 -9.047 8.703 1 70.06 100 GLU B N 1
ATOM 5190 C CA . GLU B 1 100 ? 31.062 -9.898 8.211 1 70.06 100 GLU B CA 1
ATOM 5191 C C . GLU B 1 100 ? 30.312 -9.227 7.074 1 70.06 100 GLU B C 1
ATOM 5193 O O . GLU B 1 100 ? 29.328 -9.773 6.57 1 70.06 100 GLU B O 1
ATOM 5198 N N . GLY B 1 101 ? 30.844 -8.016 6.832 1 66 101 GLY B N 1
ATOM 5199 C CA . GLY B 1 101 ? 30.219 -7.277 5.738 1 66 101 GLY B CA 1
ATOM 5200 C C . GLY B 1 101 ? 28.891 -6.66 6.113 1 66 101 GLY B C 1
ATOM 5201 O O . GLY B 1 101 ? 28.078 -6.359 5.242 1 66 101 GLY B O 1
ATOM 5202 N N . LYS B 1 102 ? 28.688 -6.602 7.418 1 67.38 102 LYS B N 1
ATOM 5203 C CA . LYS B 1 102 ? 27.438 -5.992 7.859 1 67.38 102 LYS B CA 1
ATOM 5204 C C . LYS B 1 102 ? 27.453 -4.484 7.637 1 67.38 102 LYS B C 1
ATOM 5206 O O . LYS B 1 102 ? 28.5 -3.848 7.723 1 67.38 102 LYS B O 1
ATOM 5211 N N . ILE B 1 103 ? 26.312 -3.957 7.27 1 62.31 103 ILE B N 1
ATOM 5212 C CA . ILE B 1 103 ? 26.219 -2.541 6.934 1 62.31 103 ILE B CA 1
ATOM 5213 C C . ILE B 1 103 ? 25.516 -1.788 8.062 1 62.31 103 ILE B C 1
ATOM 5215 O O . ILE B 1 103 ? 24.75 -2.379 8.828 1 62.31 103 ILE B O 1
ATOM 5219 N N . PHE B 1 104 ? 26.109 -0.679 8.508 1 62.88 104 PHE B N 1
ATOM 5220 C CA . PHE B 1 104 ? 25.422 0.216 9.43 1 62.88 104 PHE B CA 1
ATOM 5221 C C . PHE B 1 104 ? 24.922 1.462 8.703 1 62.88 104 PHE B C 1
ATOM 5223 O O . PHE B 1 104 ? 25.297 1.705 7.555 1 62.88 104 PHE B O 1
ATOM 5230 N N . GLN B 1 105 ? 23.844 2.072 9.297 1 56.38 105 GLN B N 1
ATOM 5231 C CA . GLN B 1 105 ? 23.344 3.33 8.75 1 56.38 105 GLN B CA 1
ATOM 5232 C C . GLN B 1 105 ? 23.594 4.484 9.711 1 56.38 105 GLN B C 1
ATOM 5234 O O . GLN B 1 105 ? 23.766 4.273 10.914 1 56.38 105 GLN B O 1
ATOM 5239 N N . TYR B 1 106 ? 23.969 5.75 9.336 1 56 106 TYR B N 1
ATOM 5240 C CA . TYR B 1 106 ? 24.078 6.98 10.109 1 56 106 TYR B CA 1
ATOM 5241 C C . TYR B 1 106 ? 22.75 7.305 10.812 1 56 106 TYR B C 1
ATOM 5243 O O . TYR B 1 106 ? 21.688 6.891 10.352 1 56 106 TYR B O 1
ATOM 5251 N N . ALA B 1 107 ? 23.016 7.859 12.188 1 54.06 107 ALA B N 1
ATOM 5252 C CA . ALA B 1 107 ? 21.875 8.297 12.992 1 54.06 107 ALA B CA 1
ATOM 5253 C C . ALA B 1 107 ? 21.125 9.445 12.312 1 54.06 107 ALA B C 1
ATOM 5255 O O . ALA B 1 107 ? 21.312 10.609 12.672 1 54.06 107 ALA B O 1
ATOM 5256 N N . TYR B 1 108 ? 20.344 9.352 11.359 1 57.09 108 TYR B N 1
ATOM 5257 C CA . TYR B 1 108 ? 19.609 10.047 10.32 1 57.09 108 TYR B CA 1
ATOM 5258 C C . TYR B 1 108 ? 18.609 11.031 10.922 1 57.09 108 TYR B C 1
ATOM 5260 O O . TYR B 1 108 ? 18.344 12.086 10.336 1 57.09 108 TYR B O 1
ATOM 5268 N N . SER B 1 109 ? 18.375 10.938 12.258 1 56.28 109 SER B N 1
ATOM 5269 C CA . SER B 1 109 ? 17.203 11.664 12.719 1 56.28 109 SER B CA 1
ATOM 5270 C C . SER B 1 109 ? 17.469 13.172 12.758 1 56.28 109 SER B C 1
ATOM 5272 O O . SER B 1 109 ? 16.594 13.969 12.422 1 56.28 109 SER B O 1
ATOM 5274 N N . VAL B 1 110 ? 18.719 13.617 13.328 1 55.28 110 VAL B N 1
ATOM 5275 C CA . VAL B 1 110 ? 18.906 15.055 13.484 1 55.28 110 VAL B CA 1
ATOM 5276 C C . VAL B 1 110 ? 19.094 15.703 12.117 1 55.28 110 VAL B C 1
ATOM 5278 O O . VAL B 1 110 ? 18.562 16.781 11.859 1 55.28 110 VAL B O 1
ATOM 5281 N N . ARG B 1 111 ? 19.719 14.961 11.297 1 67.94 111 ARG B N 1
ATOM 5282 C CA . ARG B 1 111 ? 19.969 15.562 9.992 1 67.94 111 ARG B CA 1
ATOM 5283 C C . ARG B 1 111 ? 18.719 15.508 9.117 1 67.94 111 ARG B C 1
ATOM 5285 O O . ARG B 1 111 ? 18.547 16.328 8.211 1 67.94 111 ARG B O 1
ATOM 5292 N N . ARG B 1 112 ? 17.891 14.703 9.633 1 81.19 112 ARG B N 1
ATOM 5293 C CA . ARG B 1 112 ? 16.703 14.453 8.805 1 81.19 112 ARG B CA 1
ATOM 5294 C C . ARG B 1 112 ? 15.734 15.625 8.867 1 81.19 112 ARG B C 1
ATOM 5296 O O . ARG B 1 112 ? 15.109 15.969 7.863 1 81.19 112 ARG B O 1
ATOM 5303 N N . LYS B 1 113 ? 15.672 16.219 10.062 1 85.81 113 LYS B N 1
ATOM 5304 C CA . LYS B 1 113 ? 14.766 17.344 10.203 1 85.81 113 LYS B CA 1
ATOM 5305 C C . LYS B 1 113 ? 15.188 18.5 9.305 1 85.81 113 LYS B C 1
ATOM 5307 O O . LYS B 1 113 ? 14.352 19.094 8.609 1 85.81 113 LYS B O 1
ATOM 5312 N N . GLU B 1 114 ? 16.438 18.812 9.359 1 84.5 114 GLU B N 1
ATOM 5313 C CA . GLU B 1 114 ? 16.953 19.906 8.531 1 84.5 114 GLU B CA 1
ATOM 5314 C C . GLU B 1 114 ? 16.75 19.609 7.047 1 84.5 114 GLU B C 1
ATOM 5316 O O . GLU B 1 114 ? 16.375 20.5 6.281 1 84.5 114 GLU B O 1
ATOM 5321 N N . GLU B 1 115 ? 17 18.406 6.691 1 86.62 115 GLU B N 1
ATOM 5322 C CA . GLU B 1 115 ? 16.812 18 5.301 1 86.62 115 GLU B CA 1
ATOM 5323 C C . GLU B 1 115 ? 15.352 18.172 4.875 1 86.62 115 GLU B C 1
ATOM 5325 O O . GLU B 1 115 ? 15.07 18.609 3.758 1 86.62 115 GLU B O 1
ATOM 5330 N N . ILE B 1 116 ? 14.469 17.781 5.742 1 92.31 116 ILE B N 1
ATOM 5331 C CA . ILE B 1 116 ? 13.047 17.906 5.465 1 92.31 116 ILE B CA 1
ATOM 5332 C C . ILE B 1 116 ? 12.688 19.375 5.266 1 92.31 116 ILE B C 1
ATOM 5334 O O . ILE B 1 116 ? 12 19.734 4.309 1 92.31 116 ILE B O 1
ATOM 5338 N N . CYS B 1 117 ? 13.195 20.219 6.16 1 93.31 117 CYS B N 1
ATOM 5339 C CA . CYS B 1 117 ? 12.906 21.641 6.086 1 93.31 117 CYS B CA 1
ATOM 5340 C C . CYS B 1 117 ? 13.484 22.25 4.816 1 93.31 117 CYS B C 1
ATOM 5342 O O . CYS B 1 117 ? 12.82 23.047 4.141 1 93.31 117 CYS B O 1
ATOM 5344 N N . GLU B 1 118 ? 14.711 21.875 4.473 1 91.94 118 GLU B N 1
ATOM 5345 C CA . GLU B 1 118 ? 15.352 22.375 3.264 1 91.94 118 GLU B CA 1
ATOM 5346 C C . GLU B 1 118 ? 14.602 21.938 2.012 1 91.94 118 GLU B C 1
ATOM 5348 O O . GLU B 1 118 ? 14.359 22.734 1.106 1 91.94 118 GLU B O 1
ATOM 5353 N N . THR B 1 119 ? 14.281 20.688 1.979 1 94.81 119 THR B N 1
ATOM 5354 C CA . THR B 1 119 ? 13.547 20.156 0.835 1 94.81 119 THR B CA 1
ATOM 5355 C C . THR B 1 119 ? 12.203 20.859 0.674 1 94.81 119 THR B C 1
ATOM 5357 O O . THR B 1 119 ? 11.836 21.266 -0.431 1 94.81 119 THR B O 1
ATOM 5360 N N . ASN B 1 120 ? 11.508 21 1.795 1 96.38 120 ASN B N 1
ATOM 5361 C CA . ASN B 1 120 ? 10.203 21.672 1.734 1 96.38 120 ASN B CA 1
ATOM 5362 C C . ASN B 1 120 ? 10.328 23.094 1.203 1 96.38 120 ASN B C 1
ATOM 5364 O O . ASN B 1 120 ? 9.438 23.578 0.509 1 96.38 120 ASN B O 1
ATOM 5368 N N . SER B 1 121 ? 11.383 23.75 1.585 1 95.44 121 SER B N 1
ATOM 5369 C CA . SER B 1 121 ? 11.562 25.156 1.205 1 95.44 121 SER B CA 1
ATOM 5370 C C . SER B 1 121 ? 11.547 25.312 -0.31 1 95.44 121 SER B C 1
ATOM 5372 O O . SER B 1 121 ? 11.07 26.328 -0.823 1 95.44 121 SER B O 1
ATOM 5374 N N . VAL B 1 122 ? 11.992 24.344 -1.075 1 94.94 122 VAL B N 1
ATOM 5375 C CA . VAL B 1 122 ? 12.086 24.484 -2.523 1 94.94 122 VAL B CA 1
ATOM 5376 C C . VAL B 1 122 ? 10.719 24.219 -3.158 1 94.94 122 VAL B C 1
ATOM 5378 O O . VAL B 1 122 ? 10.508 24.516 -4.336 1 94.94 122 VAL B O 1
ATOM 5381 N N . PHE B 1 123 ? 9.828 23.688 -2.412 1 96.19 123 PHE B N 1
ATOM 5382 C CA . PHE B 1 123 ? 8.5 23.406 -2.941 1 96.19 123 PHE B CA 1
ATOM 5383 C C . PHE B 1 123 ? 7.52 24.516 -2.584 1 96.19 123 PHE B C 1
ATOM 5385 O O . PHE B 1 123 ? 6.398 24.562 -3.092 1 96.19 123 PHE B O 1
ATOM 5392 N N . LEU B 1 124 ? 7.934 25.484 -1.689 1 97.25 124 LEU B N 1
ATOM 5393 C CA . LEU B 1 124 ? 7.055 26.562 -1.256 1 97.25 124 LEU B CA 1
ATOM 5394 C C . LEU B 1 124 ? 6.652 27.438 -2.436 1 97.25 124 LEU B C 1
ATOM 5396 O O . LEU B 1 124 ? 7.465 27.703 -3.324 1 97.25 124 LEU B O 1
ATOM 5400 N N . THR B 1 125 ? 5.418 27.859 -2.428 1 95.69 125 THR B N 1
ATOM 5401 C CA . THR B 1 125 ? 4.91 28.781 -3.438 1 95.69 125 THR B CA 1
ATOM 5402 C C . THR B 1 125 ? 5.266 30.219 -3.08 1 95.69 125 THR B C 1
ATOM 5404 O O . THR B 1 125 ? 5.496 31.047 -3.967 1 95.69 125 THR B O 1
ATOM 5407 N N . ASN B 1 126 ? 5.391 30.469 -1.73 1 95.56 126 ASN B N 1
ATOM 5408 C CA . ASN B 1 126 ? 5.629 31.844 -1.271 1 95.56 126 ASN B CA 1
ATOM 5409 C C . ASN B 1 126 ? 4.656 32.812 -1.912 1 95.56 126 ASN B C 1
ATOM 5411 O O . ASN B 1 126 ? 5.074 33.75 -2.592 1 95.56 126 ASN B O 1
ATOM 5415 N N . TYR B 1 127 ? 3.391 32.688 -1.53 1 96.81 127 TYR B N 1
ATOM 5416 C CA . TYR B 1 127 ? 2.326 33.5 -2.131 1 96.81 127 TYR B CA 1
ATOM 5417 C C . TYR B 1 127 ? 2.529 34.969 -1.849 1 96.81 127 TYR B C 1
ATOM 5419 O O . TYR B 1 127 ? 2.979 35.344 -0.764 1 96.81 127 TYR B O 1
ATOM 5427 N N . GLU B 1 128 ? 2.221 35.688 -2.842 1 95.88 128 GLU B N 1
ATOM 5428 C CA . GLU B 1 128 ? 2.164 37.125 -2.682 1 95.88 128 GLU B CA 1
ATOM 5429 C C . GLU B 1 128 ? 0.722 37.625 -2.596 1 95.88 128 GLU B C 1
ATOM 5431 O O . GLU B 1 128 ? -0.151 37.125 -3.312 1 95.88 128 GLU B O 1
ATOM 5436 N N . PHE B 1 129 ? 0.535 38.594 -1.643 1 96 129 PHE B N 1
ATOM 5437 C CA . PHE B 1 129 ? -0.81 39.094 -1.429 1 96 129 PHE B CA 1
ATOM 5438 C C . PHE B 1 129 ? -0.849 40.594 -1.66 1 96 129 PHE B C 1
ATOM 5440 O O . PHE B 1 129 ? 0.084 41.312 -1.287 1 96 129 PHE B O 1
ATOM 5447 N N . ASP B 1 130 ? -1.911 41.062 -2.371 1 94 130 ASP B N 1
ATOM 5448 C CA . ASP B 1 130 ? -2.111 42.5 -2.404 1 94 130 ASP B CA 1
ATOM 5449 C C . ASP B 1 130 ? -2.309 43.062 -0.998 1 94 130 ASP B C 1
ATOM 5451 O O . ASP B 1 130 ? -1.664 44.031 -0.618 1 94 130 ASP B O 1
ATOM 5455 N N . THR B 1 131 ? -3.234 42.438 -0.356 1 94.62 131 THR B N 1
ATOM 5456 C CA . THR B 1 131 ? -3.469 42.688 1.062 1 94.62 131 THR B CA 1
ATOM 5457 C C . THR B 1 131 ? -3.566 41.375 1.83 1 94.62 131 THR B C 1
ATOM 5459 O O . THR B 1 131 ? -4.336 40.5 1.457 1 94.62 131 THR B O 1
ATOM 5462 N N . GLU B 1 132 ? -2.756 41.25 2.818 1 96.56 132 GLU B N 1
ATOM 5463 C CA . GLU B 1 132 ? -2.814 40.062 3.645 1 96.56 132 GLU B CA 1
ATOM 5464 C C . GLU B 1 132 ? -4.055 40.062 4.535 1 96.56 132 GLU B C 1
ATOM 5466 O O . GLU B 1 132 ? -4.184 40.906 5.426 1 96.56 132 GLU B O 1
ATOM 5471 N N . PRO B 1 133 ? -4.961 39.156 4.309 1 98.12 133 PRO B N 1
ATOM 5472 C CA . PRO B 1 133 ? -6.086 39.094 5.242 1 98.12 133 PRO B CA 1
ATOM 5473 C C . PRO B 1 133 ? -5.656 38.781 6.668 1 98.12 133 PRO B C 1
ATOM 5475 O O . PRO B 1 133 ? -4.656 38.062 6.871 1 98.12 133 PRO B O 1
ATOM 5478 N N . LEU B 1 134 ? -6.406 39.281 7.633 1 98.75 134 LEU B N 1
ATOM 5479 C CA . LEU B 1 134 ? -6.074 39.031 9.031 1 98.75 134 LEU B CA 1
ATOM 5480 C C . LEU B 1 134 ? -6.426 37.625 9.422 1 98.75 134 LEU B C 1
ATOM 5482 O O . LEU B 1 134 ? -7.523 37.125 9.133 1 98.75 134 LEU B O 1
ATOM 5486 N N . VAL B 1 135 ? -5.461 36.906 10.008 1 98.88 135 VAL B N 1
ATOM 5487 C CA . VAL B 1 135 ? -5.684 35.562 10.516 1 98.88 135 VAL B CA 1
ATOM 5488 C C . VAL B 1 135 ? -5.672 35.594 12.039 1 98.88 135 VAL B C 1
ATOM 5490 O O . VAL B 1 135 ? -4.73 36.094 12.656 1 98.88 135 VAL B O 1
ATOM 5493 N N . SER B 1 136 ? -6.742 35.156 12.695 1 98.94 136 SER B N 1
ATOM 5494 C CA . SER B 1 136 ? -6.754 34.969 14.141 1 98.94 136 SER B CA 1
ATOM 5495 C C . SER B 1 136 ? -6.324 33.531 14.492 1 98.94 136 SER B C 1
ATOM 5497 O O . SER B 1 136 ? -7.059 32.594 14.234 1 98.94 136 SER B O 1
ATOM 5499 N N . ILE B 1 137 ? -5.168 33.375 15.031 1 98.94 137 ILE B N 1
ATOM 5500 C CA . ILE B 1 137 ? -4.633 32.062 15.414 1 98.94 137 ILE B CA 1
ATOM 5501 C C . ILE B 1 137 ? -5.105 31.703 16.812 1 98.94 137 ILE B C 1
ATOM 5503 O O . ILE B 1 137 ? -4.828 32.406 17.781 1 98.94 137 ILE B O 1
ATOM 5507 N N . ILE B 1 138 ? -5.812 30.625 16.953 1 98.94 138 ILE B N 1
ATOM 5508 C CA . ILE B 1 138 ? -6.379 30.203 18.234 1 98.94 138 ILE B CA 1
ATOM 5509 C C . ILE B 1 138 ? -5.605 29 18.766 1 98.94 138 ILE B C 1
ATOM 5511 O O . ILE B 1 138 ? -5.465 27.984 18.078 1 98.94 138 ILE B O 1
ATOM 5515 N N . ILE B 1 139 ? -5.117 29.078 19.969 1 98.69 139 ILE B N 1
ATOM 5516 C CA . ILE B 1 139 ? -4.324 28.031 20.609 1 98.69 139 ILE B CA 1
ATOM 5517 C C . ILE B 1 139 ? -4.898 27.703 21.984 1 98.69 139 ILE B C 1
ATOM 5519 O O . ILE B 1 139 ? -5.082 28.609 22.812 1 98.69 139 ILE B O 1
ATOM 5523 N N . LEU B 1 140 ? -5.203 26.484 22.188 1 98 140 LEU B N 1
ATOM 5524 C CA . LEU B 1 140 ? -5.598 26.031 23.516 1 98 140 LEU B CA 1
ATOM 5525 C C . LEU B 1 140 ? -4.414 25.406 24.25 1 98 140 LEU B C 1
ATOM 5527 O O . LEU B 1 140 ? -3.605 24.703 23.656 1 98 140 LEU B O 1
ATOM 5531 N N . THR B 1 141 ? -4.348 25.656 25.531 1 97 141 THR B N 1
ATOM 5532 C CA . THR B 1 141 ? -3.234 25.078 26.266 1 97 141 THR B CA 1
ATOM 5533 C C . THR B 1 141 ? -3.633 24.812 27.719 1 97 141 THR B C 1
ATOM 5535 O O . THR B 1 141 ? -4.512 25.484 28.266 1 97 141 THR B O 1
ATOM 5538 N N . ARG B 1 142 ? -3.119 23.828 28.266 1 95.94 142 ARG B N 1
ATOM 5539 C CA . ARG B 1 142 ? -3.158 23.484 29.688 1 95.94 142 ARG B CA 1
ATOM 5540 C C . ARG B 1 142 ? -1.845 22.844 30.125 1 95.94 142 ARG B C 1
ATOM 5542 O O . ARG B 1 142 ? -1.51 21.734 29.719 1 95.94 142 ARG B O 1
ATOM 5549 N N . ASN B 1 143 ? -1.178 23.516 31.016 1 94.5 143 ASN B N 1
ATOM 5550 C CA . ASN B 1 143 ? 0.121 23.062 31.5 1 94.5 143 ASN B CA 1
ATOM 5551 C C . ASN B 1 143 ? 1.05 22.688 30.344 1 94.5 143 ASN B C 1
ATOM 5553 O O . ASN B 1 143 ? 1.667 21.609 30.375 1 94.5 143 ASN B O 1
ATOM 5557 N N . GLY B 1 144 ? 1.023 23.547 29.266 1 94.31 144 GLY B N 1
ATOM 5558 C CA . GLY B 1 144 ? 1.742 23.203 28.047 1 94.31 144 GLY B CA 1
ATOM 5559 C C . GLY B 1 144 ? 2.947 24.094 27.797 1 94.31 144 GLY B C 1
ATOM 5560 O O . GLY B 1 144 ? 3.252 24.422 26.641 1 94.31 144 GLY B O 1
ATOM 5561 N N . LEU B 1 145 ? 3.654 24.469 28.875 1 93.31 145 LEU B N 1
ATOM 5562 C CA . LEU B 1 145 ? 4.766 25.406 28.75 1 93.31 145 LEU B CA 1
ATOM 5563 C C . LEU B 1 145 ? 5.777 24.906 27.719 1 93.31 145 LEU B C 1
ATOM 5565 O O . LEU B 1 145 ? 6.188 25.641 26.828 1 93.31 145 LEU B O 1
ATOM 5569 N N . GLY B 1 146 ? 6.219 23.625 27.828 1 92 146 GLY B N 1
ATOM 5570 C CA . GLY B 1 146 ? 7.176 23.062 26.891 1 92 146 GLY B CA 1
ATOM 5571 C C . GLY B 1 146 ? 6.719 23.125 25.453 1 92 146 GLY B C 1
ATOM 5572 O O . GLY B 1 146 ? 7.5 23.469 24.562 1 92 146 GLY B O 1
ATOM 5573 N N . HIS B 1 147 ? 5.453 22.844 25.219 1 93.88 147 HIS B N 1
ATOM 5574 C CA . HIS B 1 147 ? 4.871 22.906 23.875 1 93.88 147 HIS B CA 1
ATOM 5575 C C . HIS B 1 147 ? 4.852 24.328 23.344 1 93.88 147 HIS B C 1
ATOM 5577 O O . HIS B 1 147 ? 5.215 24.578 22.203 1 93.88 147 HIS B O 1
ATOM 5583 N N . LEU B 1 148 ? 4.434 25.219 24.234 1 96.12 148 LEU B N 1
ATOM 5584 C CA . LEU B 1 148 ? 4.355 26.625 23.828 1 96.12 148 LEU B CA 1
ATOM 5585 C C . LEU B 1 148 ? 5.734 27.156 23.453 1 96.12 148 LEU B C 1
ATOM 5587 O O . LEU B 1 148 ? 5.871 27.906 22.484 1 96.12 148 LEU B O 1
ATOM 5591 N N . LYS B 1 149 ? 6.77 26.766 24.219 1 95.12 149 LYS B N 1
ATOM 5592 C CA . LYS B 1 149 ? 8.125 27.203 23.906 1 95.12 149 LYS B CA 1
ATOM 5593 C C . LYS B 1 149 ? 8.57 26.719 22.531 1 95.12 149 LYS B C 1
ATOM 5595 O O . LYS B 1 149 ? 9.18 27.484 21.766 1 95.12 149 LYS B O 1
ATOM 5600 N N . ARG B 1 150 ? 8.258 25.5 22.25 1 93 150 ARG B N 1
ATOM 5601 C CA . ARG B 1 150 ? 8.602 24.938 20.953 1 93 150 ARG B CA 1
ATOM 5602 C C . ARG B 1 150 ? 7.812 25.609 19.844 1 93 150 ARG B C 1
ATOM 5604 O O . ARG B 1 150 ? 8.367 25.938 18.797 1 93 150 ARG B O 1
ATOM 5611 N N . LEU B 1 151 ? 6.559 25.844 20.031 1 97.06 151 LEU B N 1
ATOM 5612 C CA . LEU B 1 151 ? 5.66 26.438 19.047 1 97.06 151 LEU B CA 1
ATOM 5613 C C . LEU B 1 151 ? 6.086 27.859 18.703 1 97.06 151 LEU B C 1
ATOM 5615 O O . LEU B 1 151 ? 6.137 28.234 17.531 1 97.06 151 LEU B O 1
ATOM 5619 N N . PHE B 1 152 ? 6.477 28.656 19.719 1 97.62 152 PHE B N 1
ATOM 5620 C CA . PHE B 1 152 ? 6.68 30.094 19.516 1 97.62 152 PHE B CA 1
ATOM 5621 C C . PHE B 1 152 ? 8.156 30.391 19.266 1 97.62 152 PHE B C 1
ATOM 5623 O O . PHE B 1 152 ? 8.523 31.547 19.062 1 97.62 152 PHE B O 1
ATOM 5630 N N . LYS B 1 153 ? 8.992 29.312 19.281 1 95 153 LYS B N 1
ATOM 5631 C CA . LYS B 1 153 ? 10.391 29.531 18.906 1 95 153 LYS B CA 1
ATOM 5632 C C . LYS B 1 153 ? 10.492 30.062 17.469 1 95 153 LYS B C 1
ATOM 5634 O O . LYS B 1 153 ? 10.156 29.375 16.516 1 95 153 LYS B O 1
ATOM 5639 N N . ASP B 1 154 ? 10.984 31.328 17.203 1 94.19 154 ASP B N 1
ATOM 5640 C CA . ASP B 1 154 ? 11.141 32 15.922 1 94.19 154 ASP B CA 1
ATOM 5641 C C . ASP B 1 154 ? 9.812 32.062 15.156 1 94.19 154 ASP B C 1
ATOM 5643 O O . ASP B 1 154 ? 9.797 31.906 13.93 1 94.19 154 ASP B O 1
ATOM 5647 N N . PHE B 1 155 ? 8.68 32.156 15.898 1 96.5 155 PHE B N 1
ATOM 5648 C CA . PHE B 1 155 ? 7.336 32.031 15.344 1 96.5 155 PHE B CA 1
ATOM 5649 C C . PHE B 1 155 ? 7.121 33.062 14.234 1 96.5 155 PHE B C 1
ATOM 5651 O O . PHE B 1 155 ? 6.699 32.719 13.133 1 96.5 155 PHE B O 1
ATOM 5658 N N . ASP B 1 156 ? 7.457 34.281 14.43 1 95 156 ASP B N 1
ATOM 5659 C CA . ASP B 1 156 ? 7.227 35.375 13.477 1 95 156 ASP B CA 1
ATOM 5660 C C . ASP B 1 156 ? 8.039 35.156 12.203 1 95 156 ASP B C 1
ATOM 5662 O O . ASP B 1 156 ? 7.559 35.469 11.102 1 95 156 ASP B O 1
ATOM 5666 N N . LYS B 1 157 ? 9.203 34.562 12.32 1 94.81 157 LYS B N 1
ATOM 5667 C CA . LYS B 1 157 ? 10.078 34.344 11.172 1 94.81 157 LYS B CA 1
ATOM 5668 C C . LYS B 1 157 ? 9.602 33.125 10.352 1 94.81 157 LYS B C 1
ATOM 5670 O O . LYS B 1 157 ? 9.812 33.094 9.133 1 94.81 157 LYS B O 1
ATOM 5675 N N . LYS B 1 158 ? 8.93 32.281 10.961 1 97 158 LYS B N 1
ATOM 5676 C CA . LYS B 1 158 ? 8.578 31.016 10.312 1 97 158 LYS B CA 1
ATOM 5677 C C . LYS B 1 158 ? 7.246 31.125 9.578 1 97 158 LYS B C 1
ATOM 5679 O O . LYS B 1 158 ? 6.941 30.312 8.703 1 97 158 LYS B O 1
ATOM 5684 N N . THR B 1 159 ? 6.414 32.062 9.898 1 97.19 159 THR B N 1
ATOM 5685 C CA . THR B 1 159 ? 5.074 32.156 9.32 1 97.19 159 THR B CA 1
ATOM 5686 C C . THR B 1 159 ? 5.145 32.594 7.859 1 97.19 159 THR B C 1
ATOM 5688 O O . THR B 1 159 ? 4.336 32.156 7.039 1 97.19 159 THR B O 1
ATOM 5691 N N . ASN B 1 160 ? 6.168 33.438 7.426 1 96.19 160 ASN B N 1
ATOM 5692 C CA . ASN B 1 160 ? 6.203 34.125 6.145 1 96.19 160 ASN B CA 1
ATOM 5693 C C . ASN B 1 160 ? 4.883 34.844 5.863 1 96.19 160 ASN B C 1
ATOM 5695 O O . ASN B 1 160 ? 4.34 34.75 4.762 1 96.19 160 ASN B O 1
ATOM 5699 N N . TYR B 1 161 ? 4.297 35.438 6.93 1 97.38 161 TYR B N 1
ATOM 5700 C CA . TYR B 1 161 ? 3.014 36.125 6.957 1 97.38 161 TYR B CA 1
ATOM 5701 C C . TYR B 1 161 ? 2.945 37.125 8.117 1 97.38 161 TYR B C 1
ATOM 5703 O O . TYR B 1 161 ? 3.262 36.75 9.258 1 97.38 161 TYR B O 1
ATOM 5711 N N . SER B 1 162 ? 2.51 38.281 7.871 1 95.94 162 SER B N 1
ATOM 5712 C CA . SER B 1 162 ? 2.713 39.281 8.891 1 95.94 162 SER B CA 1
ATOM 5713 C C . SER B 1 162 ? 1.395 39.688 9.555 1 95.94 162 SER B C 1
ATOM 5715 O O . SER B 1 162 ? 1.384 40.188 10.672 1 95.94 162 SER B O 1
ATOM 5717 N N . ASN B 1 163 ? 0.258 39.562 8.945 1 98.12 163 ASN B N 1
ATOM 5718 C CA . ASN B 1 163 ? -1.017 40.062 9.438 1 98.12 163 ASN B CA 1
ATOM 5719 C C . ASN B 1 163 ? -1.79 39 10.203 1 98.12 163 ASN B C 1
ATOM 5721 O O . ASN B 1 163 ? -2.746 38.438 9.68 1 98.12 163 ASN B O 1
ATOM 5725 N N . TYR B 1 164 ? -1.375 38.781 11.469 1 98.62 164 TYR B N 1
ATOM 5726 C CA . TYR B 1 164 ? -2.068 37.812 12.305 1 98.62 164 TYR B CA 1
ATOM 5727 C C . TYR B 1 164 ? -2.213 38.312 13.734 1 98.62 164 TYR B C 1
ATOM 5729 O O . TYR B 1 164 ? -1.521 39.25 14.141 1 98.62 164 TYR B O 1
ATOM 5737 N N . GLU B 1 165 ? -3.18 37.844 14.445 1 98.75 165 GLU B N 1
ATOM 5738 C CA . GLU B 1 165 ? -3.316 37.938 15.898 1 98.75 165 GLU B CA 1
ATOM 5739 C C . GLU B 1 165 ? -3.391 36.562 16.531 1 98.75 165 GLU B C 1
ATOM 5741 O O . GLU B 1 165 ? -3.727 35.562 15.859 1 98.75 165 GLU B O 1
ATOM 5746 N N . ILE B 1 166 ? -2.967 36.469 17.781 1 98.81 166 ILE B N 1
ATOM 5747 C CA . ILE B 1 166 ? -2.973 35.188 18.484 1 98.81 166 ILE B CA 1
ATOM 5748 C C . ILE B 1 166 ? -3.9 35.25 19.688 1 98.81 166 ILE B C 1
ATOM 5750 O O . ILE B 1 166 ? -3.84 36.188 20.469 1 98.81 166 ILE B O 1
ATOM 5754 N N . ILE B 1 167 ? -4.809 34.375 19.766 1 98.88 167 ILE B N 1
ATOM 5755 C CA . ILE B 1 167 ? -5.695 34.219 20.906 1 98.88 167 ILE B CA 1
ATOM 5756 C C . ILE B 1 167 ? -5.414 32.875 21.609 1 98.88 167 ILE B C 1
ATOM 5758 O O . ILE B 1 167 ? -5.641 31.812 21.016 1 98.88 167 ILE B O 1
ATOM 5762 N N . VAL B 1 168 ? -4.914 32.906 22.828 1 98.75 168 VAL B N 1
ATOM 5763 C CA . VAL B 1 168 ? -4.617 31.688 23.578 1 98.75 168 VAL B CA 1
ATOM 5764 C C . VAL B 1 168 ? -5.68 31.469 24.656 1 98.75 168 VAL B C 1
ATOM 5766 O O . VAL B 1 168 ? -5.984 32.375 25.422 1 98.75 168 VAL B O 1
ATOM 5769 N N . VAL B 1 169 ? -6.281 30.328 24.594 1 98.62 169 VAL B N 1
ATOM 5770 C CA . VAL B 1 169 ? -7.215 29.922 25.641 1 98.62 169 VAL B CA 1
ATOM 5771 C C . VAL B 1 169 ? -6.488 29.062 26.672 1 98.62 169 VAL B C 1
ATOM 5773 O O . VAL B 1 169 ? -6.164 27.891 26.391 1 98.62 169 VAL B O 1
ATOM 5776 N N . ASP B 1 170 ? -6.238 29.594 27.797 1 98.19 170 ASP B N 1
ATOM 5777 C CA . ASP B 1 170 ? -5.598 28.844 28.875 1 98.19 170 ASP B CA 1
ATOM 5778 C C . ASP B 1 170 ? -6.637 28.156 29.766 1 98.19 170 ASP B C 1
ATOM 5780 O O . ASP B 1 170 ? -7.469 28.828 30.375 1 98.19 170 ASP B O 1
ATOM 5784 N N . ASN B 1 171 ? -6.543 26.922 29.781 1 96.5 171 ASN B N 1
ATOM 5785 C CA . ASN B 1 171 ? -7.496 26.109 30.531 1 96.5 171 ASN B CA 1
ATOM 5786 C C . ASN B 1 171 ? -7.016 25.844 31.953 1 96.5 171 ASN B C 1
ATOM 5788 O O . ASN B 1 171 ? -6.938 24.688 32.375 1 96.5 171 ASN B O 1
ATOM 5792 N N . ALA B 1 172 ? -6.746 26.828 32.656 1 96.25 172 ALA B N 1
ATOM 5793 C CA . ALA B 1 172 ? -6.375 26.781 34.062 1 96.25 172 ALA B CA 1
ATOM 5794 C C . ALA B 1 172 ? -5.023 26.109 34.25 1 96.25 172 ALA B C 1
ATOM 5796 O O . ALA B 1 172 ? -4.902 25.172 35.062 1 96.25 172 ALA B O 1
ATOM 5797 N N . SER B 1 173 ? -4.059 26.562 33.531 1 95.75 173 SER B N 1
ATOM 5798 C CA . SER B 1 173 ? -2.709 26.047 33.688 1 95.75 173 SER B CA 1
ATOM 5799 C C . SER B 1 173 ? -2.143 26.344 35.062 1 95.75 173 SER B C 1
ATOM 5801 O O . SER B 1 173 ? -2.355 27.438 35.594 1 95.75 173 SER B O 1
ATOM 5803 N N . ALA B 1 174 ? -1.418 25.344 35.594 1 95.12 174 ALA B N 1
ATOM 5804 C CA . ALA B 1 174 ? -0.763 25.516 36.875 1 95.12 174 ALA B CA 1
ATOM 5805 C C . ALA B 1 174 ? 0.725 25.812 36.719 1 95.12 174 ALA B C 1
ATOM 5807 O O . ALA B 1 174 ? 1.407 26.172 37.688 1 95.12 174 ALA B O 1
ATOM 5808 N N . ASP B 1 175 ? 1.183 25.719 35.531 1 94.81 175 ASP B N 1
ATOM 5809 C CA . ASP B 1 175 ? 2.596 25.969 35.281 1 94.81 175 ASP B CA 1
ATOM 5810 C C . ASP B 1 175 ? 2.824 27.406 34.812 1 94.81 175 ASP B C 1
ATOM 5812 O O . ASP B 1 175 ? 1.994 28.281 35.062 1 94.81 175 ASP B O 1
ATOM 5816 N N . GLU B 1 176 ? 3.953 27.703 34.25 1 96.19 176 GLU B N 1
ATOM 5817 C CA . GLU B 1 176 ? 4.348 29.062 33.906 1 96.19 176 GLU B CA 1
ATOM 5818 C C . GLU B 1 176 ? 3.906 29.422 32.5 1 96.19 176 GLU B C 1
ATOM 5820 O O . GLU B 1 176 ? 4.461 30.344 31.875 1 96.19 176 GLU B O 1
ATOM 5825 N N . SER B 1 177 ? 2.869 28.75 31.953 1 96.88 177 SER B N 1
ATOM 5826 C CA . SER B 1 177 ? 2.412 28.969 30.594 1 96.88 177 SER B CA 1
ATOM 5827 C C . SER B 1 177 ? 1.934 30.391 30.391 1 96.88 177 SER B C 1
ATOM 5829 O O . SER B 1 177 ? 2.357 31.078 29.453 1 96.88 177 SER B O 1
ATOM 5831 N N . VAL B 1 178 ? 1.103 30.859 31.312 1 97.62 178 VAL B N 1
ATOM 5832 C CA . VAL B 1 178 ? 0.516 32.188 31.172 1 97.62 178 VAL B CA 1
ATOM 5833 C C . VAL B 1 178 ? 1.607 33.25 31.266 1 97.62 178 VAL B C 1
ATOM 5835 O O . VAL B 1 178 ? 1.644 34.188 30.484 1 97.62 178 VAL B O 1
ATOM 5838 N N . SER B 1 179 ? 2.496 33.094 32.25 1 97.44 179 SER B N 1
ATOM 5839 C CA . SER B 1 179 ? 3.604 34.031 32.406 1 97.44 179 SER B CA 1
ATOM 5840 C C . SER B 1 179 ? 4.484 34.062 31.156 1 97.44 179 SER B C 1
ATOM 5842 O O . SER B 1 179 ? 4.91 35.156 30.734 1 97.44 179 SER B O 1
ATOM 5844 N N . TYR B 1 180 ? 4.805 32.969 30.656 1 96.75 180 TYR B N 1
ATOM 5845 C CA . TYR B 1 180 ? 5.609 32.875 29.453 1 96.75 180 TYR B CA 1
ATOM 5846 C C . TYR B 1 180 ? 4.957 33.656 28.297 1 96.75 180 TYR B C 1
ATOM 5848 O O . TYR B 1 180 ? 5.613 34.438 27.609 1 96.75 180 TYR B O 1
ATOM 5856 N N . LEU B 1 181 ? 3.652 33.438 28.062 1 98.12 181 LEU B N 1
ATOM 5857 C CA . LEU B 1 181 ? 2.906 34.062 26.984 1 98.12 181 LEU B CA 1
ATOM 5858 C C . LEU B 1 181 ? 2.906 35.562 27.125 1 98.12 181 LEU B C 1
ATOM 5860 O O . LEU B 1 181 ? 3.057 36.281 26.125 1 98.12 181 LEU B O 1
ATOM 5864 N N . LYS B 1 182 ? 2.748 36.062 28.312 1 97.38 182 LYS B N 1
ATOM 5865 C CA . LYS B 1 182 ? 2.684 37.5 28.578 1 97.38 182 LYS B CA 1
ATOM 5866 C C . LYS B 1 182 ? 4.023 38.188 28.297 1 97.38 182 LYS B C 1
ATOM 5868 O O . LYS B 1 182 ? 4.078 39.406 28.047 1 97.38 182 LYS B O 1
ATOM 5873 N N . ASN B 1 183 ? 5.051 37.406 28.266 1 97 183 ASN B N 1
ATOM 5874 C CA . ASN B 1 183 ? 6.391 37.969 28.078 1 97 183 ASN B CA 1
ATOM 5875 C C . ASN B 1 183 ? 6.828 37.875 26.625 1 97 183 ASN B C 1
ATOM 5877 O O . ASN B 1 183 ? 7.891 38.406 26.266 1 97 183 ASN B O 1
ATOM 5881 N N . LEU B 1 184 ? 6.043 37.312 25.797 1 96.62 184 LEU B N 1
ATOM 5882 C CA . LEU B 1 184 ? 6.371 37.219 24.375 1 96.62 184 LEU B CA 1
ATOM 5883 C C . LEU B 1 184 ? 6.059 38.531 23.656 1 96.62 184 LEU B C 1
ATOM 5885 O O . LEU B 1 184 ? 5.059 39.188 23.969 1 96.62 184 LEU B O 1
ATOM 5889 N N . ASP B 1 185 ? 6.934 38.969 22.734 1 95.94 185 ASP B N 1
ATOM 5890 C CA . ASP B 1 185 ? 6.691 40.125 21.891 1 95.94 185 ASP B CA 1
ATOM 5891 C C . ASP B 1 185 ? 5.867 39.75 20.656 1 95.94 185 ASP B C 1
ATOM 5893 O O . ASP B 1 185 ? 6.348 39.875 19.531 1 95.94 185 ASP B O 1
ATOM 5897 N N . LEU B 1 186 ? 4.734 39.25 20.797 1 97.31 186 LEU B N 1
ATOM 5898 C CA . LEU B 1 186 ? 3.762 38.875 19.781 1 97.31 186 LEU B CA 1
ATOM 5899 C C . LEU B 1 186 ? 2.377 39.406 20.125 1 97.31 186 LEU B C 1
ATOM 5901 O O . LEU B 1 186 ? 2.113 39.781 21.266 1 97.31 186 LEU B O 1
ATOM 5905 N N . PRO B 1 187 ? 1.541 39.656 19.141 1 97.5 187 PRO B N 1
ATOM 5906 C CA . PRO B 1 187 ? 0.184 40.125 19.391 1 97.5 187 PRO B CA 1
ATOM 5907 C C . PRO B 1 187 ? -0.723 39.062 20 1 97.5 187 PRO B C 1
ATOM 5909 O O . PRO B 1 187 ? -1.621 38.562 19.312 1 97.5 187 PRO B O 1
ATOM 5912 N N . ILE B 1 188 ? -0.572 38.781 21.328 1 98.31 188 ILE B N 1
ATOM 5913 C CA . ILE B 1 188 ? -1.254 37.656 21.984 1 98.31 188 ILE B CA 1
ATOM 5914 C C . ILE B 1 188 ? -2.312 38.219 22.953 1 98.31 188 ILE B C 1
ATOM 5916 O O . ILE B 1 188 ? -2.031 39.094 23.75 1 98.31 188 ILE B O 1
ATOM 5920 N N . ARG B 1 189 ? -3.5 37.781 22.797 1 98.25 189 ARG B N 1
ATOM 5921 C CA . ARG B 1 189 ? -4.566 37.906 23.781 1 98.25 189 ARG B CA 1
ATOM 5922 C C . ARG B 1 189 ? -4.832 36.562 24.484 1 98.25 189 ARG B C 1
ATOM 5924 O O . ARG B 1 189 ? -4.855 35.531 23.859 1 98.25 189 ARG B O 1
ATOM 5931 N N . ILE B 1 190 ? -4.996 36.625 25.828 1 98.38 190 ILE B N 1
ATOM 5932 C CA . ILE B 1 190 ? -5.156 35.375 26.578 1 98.38 190 ILE B CA 1
ATOM 5933 C C . ILE B 1 190 ? -6.543 35.344 27.219 1 98.38 190 ILE B C 1
ATOM 5935 O O . ILE B 1 190 ? -6.969 36.312 27.859 1 98.38 190 ILE B O 1
ATOM 5939 N N . ILE B 1 191 ? -7.301 34.281 26.922 1 98.19 191 ILE B N 1
ATOM 5940 C CA . ILE B 1 191 ? -8.492 33.906 27.688 1 98.19 191 ILE B CA 1
ATOM 5941 C C . ILE B 1 191 ? -8.117 32.938 28.812 1 98.19 191 ILE B C 1
ATOM 5943 O O . ILE B 1 191 ? -7.715 31.812 28.547 1 98.19 191 ILE B O 1
ATOM 5947 N N . GLU B 1 192 ? -8.18 33.375 30 1 97.75 192 GLU B N 1
ATOM 5948 C CA . GLU B 1 192 ? -7.824 32.562 31.141 1 97.75 192 GLU B CA 1
ATOM 5949 C C . GLU B 1 192 ? -9.062 31.906 31.766 1 97.75 192 GLU B C 1
ATOM 5951 O O . GLU B 1 192 ? -9.805 32.562 32.5 1 97.75 192 GLU B O 1
ATOM 5956 N N . ASN B 1 193 ? -9.227 30.688 31.516 1 96.94 193 ASN B N 1
ATOM 5957 C CA . ASN B 1 193 ? -10.344 29.953 32.094 1 96.94 193 ASN B CA 1
ATOM 5958 C C . ASN B 1 193 ? -10.023 29.469 33.5 1 96.94 193 ASN B C 1
ATOM 5960 O O . ASN B 1 193 ? -8.859 29.234 33.844 1 96.94 193 ASN B O 1
ATOM 5964 N N . GLU B 1 194 ? -11.086 29.281 34.25 1 95.69 194 GLU B N 1
ATOM 5965 C CA . GLU B 1 194 ? -10.93 28.766 35.625 1 95.69 194 GLU B CA 1
ATOM 5966 C C . GLU B 1 194 ? -10.922 27.234 35.625 1 95.69 194 GLU B C 1
ATOM 5968 O O . GLU B 1 194 ? -10.5 26.625 36.625 1 95.69 194 GLU B O 1
ATOM 5973 N N . GLU B 1 195 ? -11.43 26.703 34.594 1 94 195 GLU B N 1
ATOM 5974 C CA . GLU B 1 195 ? -11.492 25.25 34.5 1 94 195 GLU B CA 1
ATOM 5975 C C . GLU B 1 195 ? -11.094 24.781 33.094 1 94 195 GLU B C 1
ATOM 5977 O O . GLU B 1 195 ? -10.938 25.594 32.188 1 94 195 GLU B O 1
ATOM 5982 N N . ASN B 1 196 ? -10.891 23.469 32.969 1 91.44 196 ASN B N 1
ATOM 5983 C CA . ASN B 1 196 ? -10.562 22.844 31.688 1 91.44 196 ASN B CA 1
ATOM 5984 C C . ASN B 1 196 ? -11.805 22.672 30.828 1 91.44 196 ASN B C 1
ATOM 5986 O O . ASN B 1 196 ? -12.625 21.781 31.094 1 91.44 196 ASN B O 1
ATOM 5990 N N . VAL B 1 197 ? -11.961 23.484 29.859 1 92.12 197 VAL B N 1
ATOM 5991 C CA . VAL B 1 197 ? -13.109 23.359 28.969 1 92.12 197 VAL B CA 1
ATOM 5992 C C . VAL B 1 197 ? -12.75 22.484 27.781 1 92.12 197 VAL B C 1
ATOM 5994 O O . VAL B 1 197 ? -11.57 22.188 27.547 1 92.12 197 VAL B O 1
ATOM 5997 N N . SER B 1 198 ? -13.758 22.047 27.016 1 92.5 198 SER B N 1
ATOM 5998 C CA . SER B 1 198 ? -13.539 21.156 25.875 1 92.5 198 SER B CA 1
ATOM 5999 C C . SER B 1 198 ? -12.852 21.875 24.734 1 92.5 198 SER B C 1
ATOM 6001 O O . SER B 1 198 ? -12.797 23.109 24.703 1 92.5 198 SER B O 1
ATOM 6003 N N . PHE B 1 199 ? -12.312 21.172 23.875 1 95 199 PHE B N 1
ATOM 6004 C CA . PHE B 1 199 ? -11.664 21.688 22.688 1 95 199 PHE B CA 1
ATOM 6005 C C . PHE B 1 199 ? -12.617 22.578 21.891 1 95 199 PHE B C 1
ATOM 6007 O O . PHE B 1 199 ? -12.25 23.688 21.484 1 95 199 PHE B O 1
ATOM 6014 N N . SER B 1 200 ? -13.789 22.047 21.688 1 97.62 200 SER B N 1
ATOM 6015 C CA . SER B 1 200 ? -14.789 22.781 20.922 1 97.62 200 SER B CA 1
ATOM 6016 C C . SER B 1 200 ? -15.141 24.094 21.594 1 97.62 200 SER B C 1
ATOM 6018 O O . SER B 1 200 ? -15.125 25.156 20.969 1 97.62 200 SER B O 1
ATOM 6020 N N . LYS B 1 201 ? -15.398 24 22.906 1 97.06 201 LYS B N 1
ATOM 6021 C CA . LYS B 1 201 ? -15.805 25.203 23.625 1 97.06 201 LYS B CA 1
ATOM 6022 C C . LYS B 1 201 ? -14.688 26.25 23.625 1 97.06 201 LYS B C 1
ATOM 6024 O O . LYS B 1 201 ? -14.938 27.438 23.391 1 97.06 201 LYS B O 1
ATOM 6029 N N . GLY B 1 202 ? -13.5 25.828 23.906 1 97.44 202 GLY B N 1
ATOM 6030 C CA . GLY B 1 202 ? -12.367 26.75 23.891 1 97.44 202 GLY B CA 1
ATOM 6031 C C . GLY B 1 202 ? -12.188 27.469 22.562 1 97.44 202 GLY B C 1
ATOM 6032 O O . GLY B 1 202 ? -12.023 28.688 22.531 1 97.44 202 GLY B O 1
ATOM 6033 N N . ASN B 1 203 ? -12.203 26.703 21.469 1 98.44 203 ASN B N 1
ATOM 6034 C CA . ASN B 1 203 ? -12.055 27.297 20.141 1 98.44 203 ASN B CA 1
ATOM 6035 C C . ASN B 1 203 ? -13.227 28.203 19.797 1 98.44 203 ASN B C 1
ATOM 6037 O O . ASN B 1 203 ? -13.031 29.281 19.234 1 98.44 203 ASN B O 1
ATOM 6041 N N . ASN B 1 204 ? -14.445 27.766 20.109 1 98.69 204 ASN B N 1
ATOM 6042 C CA . ASN B 1 204 ? -15.625 28.578 19.844 1 98.69 204 ASN B CA 1
ATOM 6043 C C . ASN B 1 204 ? -15.586 29.906 20.594 1 98.69 204 ASN B C 1
ATOM 6045 O O . ASN B 1 204 ? -15.906 30.953 20.031 1 98.69 204 ASN B O 1
ATOM 6049 N N . ASP B 1 205 ? -15.195 29.828 21.875 1 98.31 205 ASP B N 1
ATOM 6050 C CA . ASP B 1 205 ? -15.086 31.047 22.688 1 98.31 205 ASP B CA 1
ATOM 6051 C C . ASP B 1 205 ? -14.062 32 22.094 1 98.31 205 ASP B C 1
ATOM 6053 O O . ASP B 1 205 ? -14.297 33.219 22.031 1 98.31 205 ASP B O 1
ATOM 6057 N N . ALA B 1 206 ? -12.977 31.484 21.688 1 98.81 206 ALA B N 1
ATOM 6058 C CA . ALA B 1 206 ? -11.93 32.312 21.078 1 98.81 206 ALA B CA 1
ATOM 6059 C C . ALA B 1 206 ? -12.398 32.875 19.75 1 98.81 206 ALA B C 1
ATOM 6061 O O . ALA B 1 206 ? -12.109 34.031 19.438 1 98.81 206 ALA B O 1
ATOM 6062 N N . ALA B 1 207 ? -13.117 32.125 18.938 1 98.75 207 ALA B N 1
ATOM 6063 C CA . ALA B 1 207 ? -13.602 32.562 17.641 1 98.75 207 ALA B CA 1
ATOM 6064 C C . ALA B 1 207 ? -14.547 33.75 17.781 1 98.75 207 ALA B C 1
ATOM 6066 O O . ALA B 1 207 ? -14.578 34.625 16.906 1 98.75 207 ALA B O 1
ATOM 6067 N N . LYS B 1 208 ? -15.266 33.75 18.844 1 98.19 208 LYS B N 1
ATOM 6068 C CA . LYS B 1 208 ? -16.234 34.844 19.078 1 98.19 208 LYS B CA 1
ATOM 6069 C C . LYS B 1 208 ? -15.531 36.188 19.188 1 98.19 208 LYS B C 1
ATOM 6071 O O . LYS B 1 208 ? -16.109 37.219 18.812 1 98.19 208 LYS B O 1
ATOM 6076 N N . ILE B 1 209 ? -14.359 36.188 19.688 1 98.12 209 ILE B N 1
ATOM 6077 C CA . ILE B 1 209 ? -13.703 37.469 19.922 1 98.12 209 ILE B CA 1
ATOM 6078 C C . ILE B 1 209 ? -12.641 37.688 18.844 1 98.12 209 ILE B C 1
ATOM 6080 O O . ILE B 1 209 ? -11.922 38.688 18.891 1 98.12 209 ILE B O 1
ATOM 6084 N N . ALA B 1 210 ? -12.484 36.781 17.938 1 98.75 210 ALA B N 1
ATOM 6085 C CA . ALA B 1 210 ? -11.492 36.875 16.875 1 98.75 210 ALA B CA 1
ATOM 6086 C C . ALA B 1 210 ? -11.859 38 15.883 1 98.75 210 ALA B C 1
ATOM 6088 O O . ALA B 1 210 ? -13.031 38.156 15.523 1 98.75 210 ALA B O 1
ATOM 6089 N N . ASN B 1 211 ? -10.875 38.688 15.391 1 98.62 211 ASN B N 1
ATOM 6090 C CA . ASN B 1 211 ? -11.102 39.781 14.453 1 98.62 211 ASN B CA 1
ATOM 6091 C C . ASN B 1 211 ? -10.703 39.406 13.031 1 98.62 211 ASN B C 1
ATOM 6093 O O . ASN B 1 211 ? -10.961 40.156 12.086 1 98.62 211 ASN B O 1
ATOM 6097 N N . GLY B 1 212 ? -10.125 38.25 12.891 1 98.69 212 GLY B N 1
ATOM 6098 C CA . GLY B 1 212 ? -9.578 37.844 11.609 1 98.69 212 GLY B CA 1
ATOM 6099 C C . GLY B 1 212 ? -10.648 37.5 10.594 1 98.69 212 GLY B C 1
ATOM 6100 O O . GLY B 1 212 ? -11.75 37.062 10.961 1 98.69 212 GLY B O 1
ATOM 6101 N N . GLU B 1 213 ? -10.344 37.719 9.312 1 98.5 213 GLU B N 1
ATOM 6102 C CA . GLU B 1 213 ? -11.164 37.188 8.227 1 98.5 213 GLU B CA 1
ATOM 6103 C C . GLU B 1 213 ? -11.156 35.656 8.234 1 98.5 213 GLU B C 1
ATOM 6105 O O . GLU B 1 213 ? -12.156 35.031 7.867 1 98.5 213 GLU B O 1
ATOM 6110 N N . TYR B 1 214 ? -10.047 35.125 8.656 1 98.81 214 TYR B N 1
ATOM 6111 C CA . TYR B 1 214 ? -9.875 33.688 8.836 1 98.81 214 TYR B CA 1
ATOM 6112 C C . TYR B 1 214 ? -9.5 33.344 10.273 1 98.81 214 TYR B C 1
ATOM 6114 O O . TYR B 1 214 ? -8.875 34.156 10.961 1 98.81 214 TYR B O 1
ATOM 6122 N N . ILE B 1 215 ? -9.93 32.188 10.758 1 98.88 215 ILE B N 1
ATOM 6123 C CA . ILE B 1 215 ? -9.484 31.672 12.047 1 98.88 215 ILE B CA 1
ATOM 6124 C C . ILE B 1 215 ? -8.633 30.422 11.828 1 98.88 215 ILE B C 1
ATOM 6126 O O . ILE B 1 215 ? -8.93 29.609 10.945 1 98.88 215 ILE B O 1
ATOM 6130 N N . LEU B 1 216 ? -7.602 30.312 12.539 1 98.94 216 LEU B N 1
ATOM 6131 C CA . LEU B 1 216 ? -6.727 29.141 12.492 1 98.94 216 LEU B CA 1
ATOM 6132 C C . LEU B 1 216 ? -6.742 28.391 13.82 1 98.94 216 LEU B C 1
ATOM 6134 O O . LEU B 1 216 ? -6.355 28.938 14.852 1 98.94 216 LEU B O 1
ATOM 6138 N N . LEU B 1 217 ? -7.312 27.203 13.805 1 98.81 217 LEU B N 1
ATOM 6139 C CA . LEU B 1 217 ? -7.078 26.297 14.938 1 98.81 217 LEU B CA 1
ATOM 6140 C C . LEU B 1 217 ? -5.652 25.766 14.914 1 98.81 217 LEU B C 1
ATOM 6142 O O . LEU B 1 217 ? -5.191 25.25 13.898 1 98.81 217 LEU B O 1
ATOM 6146 N N . LEU B 1 218 ? -4.945 25.875 15.961 1 98.56 218 LEU B N 1
ATOM 6147 C CA . LEU B 1 218 ? -3.555 25.438 16.047 1 98.56 218 LEU B CA 1
ATOM 6148 C C . LEU B 1 218 ? -3.264 24.812 17.406 1 98.56 218 LEU B C 1
ATOM 6150 O O . LEU B 1 218 ? -3.273 25.516 18.422 1 98.56 218 LEU B O 1
ATOM 6154 N N . ASN B 1 219 ? -2.99 23.562 17.406 1 96.94 219 ASN B N 1
ATOM 6155 C CA . ASN B 1 219 ? -2.641 22.891 18.656 1 96.94 219 ASN B CA 1
ATOM 6156 C C . ASN B 1 219 ? -1.338 23.438 19.234 1 96.94 219 ASN B C 1
ATOM 6158 O O . ASN B 1 219 ? -0.456 23.875 18.5 1 96.94 219 ASN B O 1
ATOM 6162 N N . ASN B 1 220 ? -1.229 23.359 20.547 1 96.44 220 ASN B N 1
ATOM 6163 C CA . ASN B 1 220 ? -0.067 23.953 21.219 1 96.44 220 ASN B CA 1
ATOM 6164 C C . ASN B 1 220 ? 1.168 23.062 21.062 1 96.44 220 ASN B C 1
ATOM 6166 O O . ASN B 1 220 ? 2.285 23.5 21.344 1 96.44 220 ASN B O 1
ATOM 6170 N N . ASP B 1 221 ? 0.983 21.828 20.562 1 95.06 221 ASP B N 1
ATOM 6171 C CA . ASP B 1 221 ? 2.121 20.922 20.422 1 95.06 221 ASP B CA 1
ATOM 6172 C C . ASP B 1 221 ? 2.578 20.828 18.969 1 95.06 221 ASP B C 1
ATOM 6174 O O . ASP B 1 221 ? 3.111 19.797 18.547 1 95.06 221 ASP B O 1
ATOM 6178 N N . ILE B 1 222 ? 2.318 21.844 18.25 1 96.94 222 ILE B N 1
ATOM 6179 C CA . ILE B 1 222 ? 2.764 21.969 16.859 1 96.94 222 ILE B CA 1
ATOM 6180 C C . ILE B 1 222 ? 4.102 22.703 16.812 1 96.94 222 ILE B C 1
ATOM 6182 O O . ILE B 1 222 ? 4.32 23.656 17.562 1 96.94 222 ILE B O 1
ATOM 6186 N N . GLU B 1 223 ? 5.023 22.25 16.016 1 95.94 223 GLU B N 1
ATOM 6187 C CA . GLU B 1 223 ? 6.281 22.906 15.695 1 95.94 223 GLU B CA 1
ATOM 6188 C C . GLU B 1 223 ? 6.309 23.359 14.234 1 95.94 223 GLU B C 1
ATOM 6190 O O . GLU B 1 223 ? 6.473 22.531 13.336 1 95.94 223 GLU B O 1
ATOM 6195 N N . PRO B 1 224 ? 6.148 24.625 13.992 1 97.19 224 PRO B N 1
ATOM 6196 C CA . PRO B 1 224 ? 6.039 25.125 12.617 1 97.19 224 PRO B CA 1
ATOM 6197 C C . PRO B 1 224 ? 7.371 25.094 11.875 1 97.19 224 PRO B C 1
ATOM 6199 O O . PRO B 1 224 ? 8.438 25.109 12.5 1 97.19 224 PRO B O 1
ATOM 6202 N N . THR B 1 225 ? 7.32 25.031 10.555 1 96.44 225 THR B N 1
ATOM 6203 C CA . THR B 1 225 ? 8.438 25.281 9.648 1 96.44 225 THR B CA 1
ATOM 6204 C C . THR B 1 225 ? 8.211 26.547 8.844 1 96.44 225 THR B C 1
ATOM 6206 O O . THR B 1 225 ? 7.145 27.172 8.922 1 96.44 225 THR B O 1
ATOM 6209 N N . TYR B 1 226 ? 9.18 26.922 8.133 1 96.81 226 TYR B N 1
ATOM 6210 C CA . TYR B 1 226 ? 9.117 28.188 7.426 1 96.81 226 TYR B CA 1
ATOM 6211 C C . TYR B 1 226 ? 8.016 28.188 6.371 1 96.81 226 TYR B C 1
ATOM 6213 O O . TYR B 1 226 ? 7.863 27.203 5.637 1 96.81 226 TYR B O 1
ATOM 6221 N N . GLY B 1 227 ? 7.199 29.219 6.34 1 98.44 227 GLY B N 1
ATOM 6222 C CA . GLY B 1 227 ? 6.277 29.5 5.254 1 98.44 227 GLY B CA 1
ATOM 6223 C C . GLY B 1 227 ? 4.914 28.859 5.441 1 98.44 227 GLY B C 1
ATOM 6224 O O . GLY B 1 227 ? 4.039 28.984 4.578 1 98.44 227 GLY B O 1
ATOM 6225 N N . TRP B 1 228 ? 4.707 28.219 6.559 1 98.56 228 TRP B N 1
ATOM 6226 C CA . TRP B 1 228 ? 3.529 27.375 6.75 1 98.56 228 TRP B CA 1
ATOM 6227 C C . TRP B 1 228 ? 2.252 28.203 6.664 1 98.56 228 TRP B C 1
ATOM 6229 O O . TRP B 1 228 ? 1.312 27.828 5.957 1 98.56 228 TRP B O 1
ATOM 6239 N N . LEU B 1 229 ? 2.174 29.359 7.344 1 98.88 229 LEU B N 1
ATOM 6240 C CA . LEU B 1 229 ? 0.951 30.156 7.375 1 98.88 229 LEU B CA 1
ATOM 6241 C C . LEU B 1 229 ? 0.696 30.812 6.023 1 98.88 229 LEU B C 1
ATOM 6243 O O . LEU B 1 229 ? -0.443 30.844 5.555 1 98.88 229 LEU B O 1
ATOM 6247 N N . ASN B 1 230 ? 1.773 31.312 5.387 1 98.75 230 ASN B N 1
ATOM 6248 C CA . ASN B 1 230 ? 1.662 31.875 4.043 1 98.75 230 ASN B CA 1
ATOM 6249 C C . ASN B 1 230 ? 1.041 30.891 3.068 1 98.75 230 ASN B C 1
ATOM 6251 O O . ASN B 1 230 ? 0.125 31.234 2.32 1 98.75 230 ASN B O 1
ATOM 6255 N N . GLU B 1 231 ? 1.524 29.641 3.076 1 98.69 231 GLU B N 1
ATOM 6256 C CA . GLU B 1 231 ? 1.033 28.594 2.182 1 98.69 231 GLU B CA 1
ATOM 6257 C C . GLU B 1 231 ? -0.438 28.281 2.447 1 98.69 231 GLU B C 1
ATOM 6259 O O . GLU B 1 231 ? -1.213 28.078 1.51 1 98.69 231 GLU B O 1
ATOM 6264 N N . MET B 1 232 ? -0.836 28.25 3.719 1 98.81 232 MET B N 1
ATOM 6265 C CA . MET B 1 232 ? -2.227 27.969 4.059 1 98.81 232 MET B CA 1
ATOM 6266 C C . MET B 1 232 ? -3.146 29.094 3.613 1 98.81 232 MET B C 1
ATOM 6268 O O . MET B 1 232 ? -4.188 28.844 3.004 1 98.81 232 MET B O 1
ATOM 6272 N N . VAL B 1 233 ? -2.768 30.344 3.896 1 98.81 233 VAL B N 1
ATOM 6273 C CA . VAL B 1 233 ? -3.584 31.484 3.51 1 98.81 233 VAL B CA 1
ATOM 6274 C C . VAL B 1 233 ? -3.652 31.578 1.988 1 98.81 233 VAL B C 1
ATOM 6276 O O . VAL B 1 233 ? -4.719 31.844 1.425 1 98.81 233 VAL B O 1
ATOM 6279 N N . GLY B 1 234 ? -2.502 31.375 1.358 1 98.56 234 GLY B N 1
ATOM 6280 C CA . GLY B 1 234 ? -2.502 31.359 -0.096 1 98.56 234 GLY B CA 1
ATOM 6281 C C . GLY B 1 234 ? -3.467 30.344 -0.683 1 98.56 234 GLY B C 1
ATOM 6282 O O . GLY B 1 234 ? -4.16 30.625 -1.661 1 98.56 234 GLY B O 1
ATOM 6283 N N . ALA B 1 235 ? -3.557 29.172 -0.109 1 98.31 235 ALA B N 1
ATOM 6284 C CA . ALA B 1 235 ? -4.418 28.109 -0.6 1 98.31 235 ALA B CA 1
ATOM 6285 C C . ALA B 1 235 ? -5.891 28.484 -0.491 1 98.31 235 ALA B C 1
ATOM 6287 O O . ALA B 1 235 ? -6.676 28.234 -1.405 1 98.31 235 ALA B O 1
ATOM 6288 N N . ILE B 1 236 ? -6.266 29.125 0.611 1 98.38 236 ILE B N 1
ATOM 6289 C CA . ILE B 1 236 ? -7.68 29.422 0.812 1 98.38 236 ILE B CA 1
ATOM 6290 C C . ILE B 1 236 ? -8.078 30.641 -0.013 1 98.38 236 ILE B C 1
ATOM 6292 O O . ILE B 1 236 ? -9.188 30.719 -0.538 1 98.38 236 ILE B O 1
ATOM 6296 N N . VAL B 1 237 ? -7.207 31.578 -0.22 1 97.69 237 VAL B N 1
ATOM 6297 C CA . VAL B 1 237 ? -7.5 32.812 -0.933 1 97.69 237 VAL B CA 1
ATOM 6298 C C . VAL B 1 237 ? -7.594 32.531 -2.432 1 97.69 237 VAL B C 1
ATOM 6300 O O . VAL B 1 237 ? -8.391 33.156 -3.135 1 97.69 237 VAL B O 1
ATOM 6303 N N . ASN B 1 238 ? -6.887 31.578 -2.934 1 95.44 238 ASN B N 1
ATOM 6304 C CA . ASN B 1 238 ? -6.793 31.344 -4.371 1 95.44 238 ASN B CA 1
ATOM 6305 C C . ASN B 1 238 ? -7.828 30.328 -4.836 1 95.44 238 ASN B C 1
ATOM 6307 O O . ASN B 1 238 ? -7.848 29.938 -6.012 1 95.44 238 ASN B O 1
ATOM 6311 N N . ASP B 1 239 ? -8.641 29.828 -3.977 1 94.81 239 ASP B N 1
ATOM 6312 C CA . ASP B 1 239 ? -9.758 28.938 -4.309 1 94.81 239 ASP B CA 1
ATOM 6313 C C . ASP B 1 239 ? -11.07 29.469 -3.736 1 94.81 239 ASP B C 1
ATOM 6315 O O . ASP B 1 239 ? -11.328 29.344 -2.539 1 94.81 239 ASP B O 1
ATOM 6319 N N . GLU B 1 240 ? -11.898 29.906 -4.531 1 92.69 240 GLU B N 1
ATOM 6320 C CA . GLU B 1 240 ? -13.102 30.609 -4.121 1 92.69 240 GLU B CA 1
ATOM 6321 C C . GLU B 1 240 ? -14.055 29.703 -3.348 1 92.69 240 GLU B C 1
ATOM 6323 O O . GLU B 1 240 ? -14.859 30.172 -2.549 1 92.69 240 GLU B O 1
ATOM 6328 N N . ASP B 1 241 ? -13.953 28.453 -3.553 1 95.88 241 ASP B N 1
ATOM 6329 C CA . ASP B 1 241 ? -14.867 27.531 -2.887 1 95.88 241 ASP B CA 1
ATOM 6330 C C . ASP B 1 241 ? -14.227 26.922 -1.636 1 95.88 241 ASP B C 1
ATOM 6332 O O . ASP B 1 241 ? -14.875 26.188 -0.896 1 95.88 241 ASP B O 1
ATOM 6336 N N . ALA B 1 242 ? -13 27.266 -1.351 1 98.12 242 ALA B N 1
ATOM 6337 C CA . ALA B 1 242 ? -12.32 26.734 -0.175 1 98.12 242 ALA B CA 1
ATOM 6338 C C . ALA B 1 242 ? -12.75 27.469 1.091 1 98.12 242 ALA B C 1
ATOM 6340 O O . ALA B 1 242 ? -12.812 28.703 1.111 1 98.12 242 ALA B O 1
ATOM 6341 N N . ALA B 1 243 ? -13.117 26.719 2.109 1 98.75 243 ALA B N 1
ATOM 6342 C CA . ALA B 1 243 ? -13.516 27.312 3.381 1 98.75 243 ALA B CA 1
ATOM 6343 C C . ALA B 1 243 ? -12.633 26.828 4.52 1 98.75 243 ALA B C 1
ATOM 6345 O O . ALA B 1 243 ? -12.641 27.391 5.613 1 98.75 243 ALA B O 1
ATOM 6346 N N . SER B 1 244 ? -11.914 25.812 4.234 1 98.81 244 SER B N 1
ATOM 6347 C CA . SER B 1 244 ? -11.008 25.25 5.227 1 98.81 244 SER B CA 1
ATOM 6348 C C . SER B 1 244 ? -9.719 24.734 4.578 1 98.81 244 SER B C 1
ATOM 6350 O O . SER B 1 244 ? -9.75 24.188 3.471 1 98.81 244 SER B O 1
ATOM 6352 N N . VAL B 1 245 ? -8.602 24.969 5.211 1 98.81 245 VAL B N 1
ATOM 6353 C CA . VAL B 1 245 ? -7.301 24.516 4.719 1 98.81 245 VAL B CA 1
ATOM 6354 C C . VAL B 1 245 ? -6.523 23.859 5.852 1 98.81 245 VAL B C 1
ATOM 6356 O O . VAL B 1 245 ? -6.324 24.453 6.91 1 98.81 245 VAL B O 1
ATOM 6359 N N . GLY B 1 246 ? -6.199 22.609 5.648 1 98.06 246 GLY B N 1
ATOM 6360 C CA . GLY B 1 246 ? -5.301 21.906 6.555 1 98.06 246 GLY B CA 1
ATOM 6361 C C . GLY B 1 246 ? -3.857 21.922 6.086 1 98.06 246 GLY B C 1
ATOM 6362 O O . GLY B 1 246 ? -3.559 22.406 4.992 1 98.06 246 GLY B O 1
ATOM 6363 N N . ALA B 1 247 ? -2.963 21.469 6.961 1 97.62 247 ALA B N 1
ATOM 6364 C CA . ALA B 1 247 ? -1.539 21.391 6.648 1 97.62 247 ALA B CA 1
ATOM 6365 C C . ALA B 1 247 ? -1.05 19.953 6.684 1 97.62 247 ALA B C 1
ATOM 6367 O O . ALA B 1 247 ? -1.74 19.062 7.199 1 97.62 247 ALA B O 1
ATOM 6368 N N . LYS B 1 248 ? 0.074 19.719 6.004 1 95.31 248 LYS B N 1
ATOM 6369 C CA . LYS B 1 248 ? 0.751 18.438 6.137 1 95.31 248 LYS B CA 1
ATOM 6370 C C . LYS B 1 248 ? 1.469 18.328 7.48 1 95.31 248 LYS B C 1
ATOM 6372 O O . LYS B 1 248 ? 2.314 19.156 7.805 1 95.31 248 LYS B O 1
ATOM 6377 N N . LEU B 1 249 ? 1.107 17.344 8.273 1 94.75 249 LEU B N 1
ATOM 6378 C CA . LEU B 1 249 ? 1.748 17.141 9.57 1 94.75 249 LEU B CA 1
ATOM 6379 C C . LEU B 1 249 ? 2.676 15.93 9.539 1 94.75 249 LEU B C 1
ATOM 6381 O O . LEU B 1 249 ? 2.311 14.883 9.008 1 94.75 249 LEU B O 1
ATOM 6385 N N . VAL B 1 250 ? 3.838 16.094 10.039 1 91.94 250 VAL B N 1
ATOM 6386 C CA . VAL B 1 250 ? 4.863 15.062 10.102 1 91.94 250 VAL B CA 1
ATOM 6387 C C . VAL B 1 250 ? 5.199 14.75 11.555 1 91.94 250 VAL B C 1
ATOM 6389 O O . VAL B 1 250 ? 5.277 15.656 12.391 1 91.94 250 VAL B O 1
ATOM 6392 N N . PHE B 1 251 ? 5.43 13.492 11.844 1 88.25 251 PHE B N 1
ATOM 6393 C CA . PHE B 1 251 ? 5.879 13.117 13.172 1 88.25 251 PHE B CA 1
ATOM 6394 C C . PHE B 1 251 ? 7.281 13.648 13.445 1 88.25 251 PHE B C 1
ATOM 6396 O O . PHE B 1 251 ? 8.133 13.648 12.555 1 88.25 251 PHE B O 1
ATOM 6403 N N . PRO B 1 252 ? 7.41 14.078 14.664 1 87.5 252 PRO B N 1
ATOM 6404 C CA . PRO B 1 252 ? 8.781 14.438 15.016 1 87.5 252 PRO B CA 1
ATOM 6405 C C . PRO B 1 252 ? 9.672 13.211 15.242 1 87.5 252 PRO B C 1
ATOM 6407 O O . PRO B 1 252 ? 9.273 12.086 14.93 1 87.5 252 PRO B O 1
ATOM 6410 N N . PHE B 1 253 ? 10.828 13.477 15.625 1 78.12 253 PHE B N 1
ATOM 6411 C CA . PHE B 1 253 ? 11.734 12.383 15.969 1 78.12 253 PHE B CA 1
ATOM 6412 C C . PHE B 1 253 ? 11.336 11.742 17.297 1 78.12 253 PHE B C 1
ATOM 6414 O O . PHE B 1 253 ? 11.109 12.445 18.281 1 78.12 253 PHE B O 1
ATOM 6421 N N . TYR B 1 254 ? 11.078 10.477 17.234 1 69.56 254 TYR B N 1
ATOM 6422 C CA . TYR B 1 254 ? 10.836 9.695 18.453 1 69.56 254 TYR B CA 1
ATOM 6423 C C . TYR B 1 254 ? 12.016 8.773 18.75 1 69.56 254 TYR B C 1
ATOM 6425 O O . TYR B 1 254 ? 12.359 7.918 17.922 1 69.56 254 TYR B O 1
ATOM 6433 N N . GLU B 1 255 ? 12.547 8.93 19.875 1 57.62 255 GLU B N 1
ATOM 6434 C CA . GLU B 1 255 ? 13.688 8.094 20.25 1 57.62 255 GLU B CA 1
ATOM 6435 C C . GLU B 1 255 ? 13.281 6.629 20.359 1 57.62 255 GLU B C 1
ATOM 6437 O O . GLU B 1 255 ? 14.031 5.738 19.953 1 57.62 255 GLU B O 1
ATOM 6442 N N . ASN B 1 256 ? 12.117 6.391 20.859 1 56.28 256 ASN B N 1
ATOM 6443 C CA . ASN B 1 256 ? 11.672 5.031 21.156 1 56.28 256 ASN B CA 1
ATOM 6444 C C . ASN B 1 256 ? 10.844 4.449 20.016 1 56.28 256 ASN B C 1
ATOM 6446 O O . ASN B 1 256 ? 10.367 3.318 20.094 1 56.28 256 ASN B O 1
ATOM 6450 N N . ASN B 1 257 ? 10.617 5.18 19.031 1 65.94 257 ASN B N 1
ATOM 6451 C CA . ASN B 1 257 ? 9.859 4.719 17.875 1 65.94 257 ASN B CA 1
ATOM 6452 C C . ASN B 1 257 ? 10.398 5.305 16.562 1 65.94 257 ASN B C 1
ATOM 6454 O O . ASN B 1 257 ? 9.75 6.145 15.945 1 65.94 257 ASN B O 1
ATOM 6458 N N . ARG B 1 258 ? 11.391 4.828 16.094 1 61.31 258 ARG B N 1
ATOM 6459 C CA . ARG B 1 258 ? 12.094 5.363 14.93 1 61.31 258 ARG B CA 1
ATOM 6460 C C . ARG B 1 258 ? 11.305 5.121 13.648 1 61.31 258 ARG B C 1
ATOM 6462 O O . ARG B 1 258 ? 11.383 5.914 12.711 1 61.31 258 ARG B O 1
ATOM 6469 N N . LYS B 1 259 ? 10.625 4.043 13.672 1 66 259 LYS B N 1
ATOM 6470 C CA . LYS B 1 259 ? 9.844 3.711 12.484 1 66 259 LYS B CA 1
ATOM 6471 C C . LYS B 1 259 ? 8.773 4.766 12.219 1 66 259 LYS B C 1
ATOM 6473 O O . LYS B 1 259 ? 8.422 5.02 11.062 1 66 259 LYS B O 1
ATOM 6478 N N . LYS B 1 260 ? 8.453 5.445 13.25 1 73.31 260 LYS B N 1
ATOM 6479 C CA . LYS B 1 260 ? 7.402 6.453 13.141 1 73.31 260 LYS B CA 1
ATOM 6480 C C . LYS B 1 260 ? 7.992 7.84 12.906 1 73.31 260 LYS B C 1
ATOM 6482 O O . LYS B 1 260 ? 7.301 8.742 12.422 1 73.31 260 LYS B O 1
ATOM 6487 N N . SER B 1 261 ? 9.234 7.953 13.102 1 78.69 261 SER B N 1
ATOM 6488 C CA . SER B 1 261 ? 9.883 9.258 13.055 1 78.69 261 SER B CA 1
ATOM 6489 C C . SER B 1 261 ? 9.914 9.805 11.625 1 78.69 261 SER B C 1
ATOM 6491 O O . SER B 1 261 ? 10.25 9.078 10.688 1 78.69 261 SER B O 1
ATOM 6493 N N . PHE B 1 262 ? 9.469 11.094 11.539 1 85 262 PHE B N 1
ATOM 6494 C CA . PHE B 1 262 ? 9.539 11.891 10.32 1 85 262 PHE B CA 1
ATOM 6495 C C . PHE B 1 262 ? 8.719 11.242 9.211 1 85 262 PHE B C 1
ATOM 6497 O O . PHE B 1 262 ? 9.078 11.32 8.031 1 85 262 PHE B O 1
ATOM 6504 N N . ARG B 1 263 ? 7.738 10.5 9.625 1 85.62 263 ARG B N 1
ATOM 6505 C CA . ARG B 1 263 ? 6.727 10.008 8.695 1 85.62 263 ARG B CA 1
ATOM 6506 C C . ARG B 1 263 ? 5.52 10.938 8.656 1 85.62 263 ARG B C 1
ATOM 6508 O O . ARG B 1 263 ? 5.363 11.797 9.531 1 85.62 263 ARG B O 1
ATOM 6515 N N . ILE B 1 264 ? 4.754 10.75 7.656 1 88.88 264 ILE B N 1
ATOM 6516 C CA . ILE B 1 264 ? 3.545 11.562 7.523 1 88.88 264 ILE B CA 1
ATOM 6517 C C . ILE B 1 264 ? 2.568 11.219 8.641 1 88.88 264 ILE B C 1
ATOM 6519 O O . ILE B 1 264 ? 2.273 10.047 8.883 1 88.88 264 ILE B O 1
ATOM 6523 N N . GLN B 1 265 ? 2.152 12.148 9.32 1 86.81 265 GLN B N 1
ATOM 6524 C CA . GLN B 1 265 ? 1.139 11.992 10.359 1 86.81 265 GLN B CA 1
ATOM 6525 C C . GLN B 1 265 ? -0.248 12.344 9.828 1 86.81 265 GLN B C 1
ATOM 6527 O O . GLN B 1 265 ? -1.228 11.656 10.133 1 86.81 265 GLN B O 1
ATOM 6532 N N . HIS B 1 266 ? -0.317 13.461 9.039 1 90.25 266 HIS B N 1
ATOM 6533 C CA . HIS B 1 266 ? -1.579 13.945 8.484 1 90.25 266 HIS B CA 1
ATOM 6534 C C . HIS B 1 266 ? -1.38 14.539 7.098 1 90.25 266 HIS B C 1
ATOM 6536 O O . HIS B 1 266 ? -0.48 15.359 6.895 1 90.25 266 HIS B O 1
ATOM 6542 N N . SER B 1 267 ? -2.131 14.102 6.18 1 91 267 SER B N 1
ATOM 6543 C CA . SER B 1 267 ? -2.148 14.633 4.82 1 91 267 SER B CA 1
ATOM 6544 C C . SER B 1 267 ? -3.555 14.602 4.234 1 91 267 SER B C 1
ATOM 6546 O O . SER B 1 267 ? -3.74 14.25 3.066 1 91 267 SER B O 1
ATOM 6548 N N . GLY B 1 268 ? -4.504 14.961 5.113 1 91.12 268 GLY B N 1
ATOM 6549 C CA . GLY B 1 268 ? -5.898 14.836 4.723 1 91.12 268 GLY B CA 1
ATOM 6550 C C . GLY B 1 268 ? -6.531 13.531 5.176 1 91.12 268 GLY B C 1
ATOM 6551 O O . GLY B 1 268 ? -5.891 12.477 5.137 1 91.12 268 GLY B O 1
ATOM 6552 N N . ASP B 1 269 ? -7.715 13.547 5.629 1 87.75 269 ASP B N 1
ATOM 6553 C CA . ASP B 1 269 ? -8.391 12.375 6.172 1 87.75 269 ASP B CA 1
ATOM 6554 C C . ASP B 1 269 ? -9.156 11.625 5.082 1 87.75 269 ASP B C 1
ATOM 6556 O O . ASP B 1 269 ? -9.609 12.234 4.109 1 87.75 269 ASP B O 1
ATOM 6560 N N . ILE B 1 270 ? -9.219 10.367 5.191 1 85.88 270 ILE B N 1
ATOM 6561 C CA . ILE B 1 270 ? -10.125 9.492 4.453 1 85.88 270 ILE B CA 1
ATOM 6562 C C . ILE B 1 270 ? -10.82 8.539 5.422 1 85.88 270 ILE B C 1
ATOM 6564 O O . ILE B 1 270 ? -10.414 8.414 6.578 1 85.88 270 ILE B O 1
ATOM 6568 N N . PHE B 1 271 ? -11.859 7.977 4.949 1 84.06 271 PHE B N 1
ATOM 6569 C CA . PHE B 1 271 ? -12.633 7.094 5.809 1 84.06 271 PHE B CA 1
ATOM 6570 C C . PHE B 1 271 ? -12.406 5.633 5.438 1 84.06 271 PHE B C 1
ATOM 6572 O O . PHE B 1 271 ? -12.086 5.324 4.285 1 84.06 271 PHE B O 1
ATOM 6579 N N . ALA B 1 272 ? -12.359 4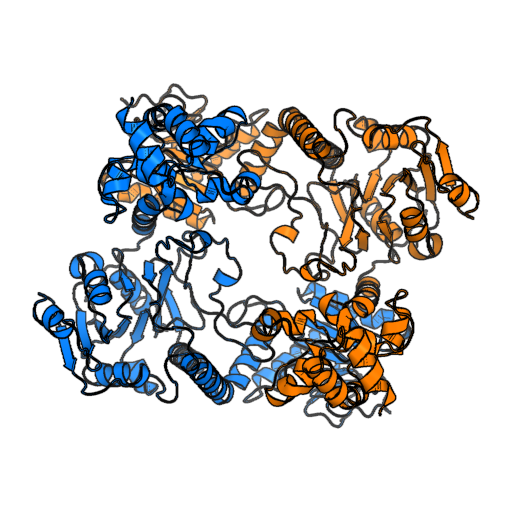.738 6.48 1 70.56 272 ALA B N 1
ATOM 6580 C CA . ALA B 1 272 ? -12.242 3.299 6.27 1 70.56 272 ALA B CA 1
ATOM 6581 C C . ALA B 1 272 ? -13.469 2.564 6.801 1 70.56 272 ALA B C 1
ATOM 6583 O O . ALA B 1 272 ? -14.203 3.1 7.633 1 70.56 272 ALA B O 1
ATOM 6584 N N . GLU B 1 273 ? -13.562 1.319 6.156 1 64.19 273 GLU B N 1
ATOM 6585 C CA . GLU B 1 273 ? -14.711 0.51 6.543 1 64.19 273 GLU B CA 1
ATOM 6586 C C . GLU B 1 273 ? -14.461 -0.203 7.871 1 64.19 273 GLU B C 1
ATOM 6588 O O . GLU B 1 273 ? -13.344 -0.65 8.141 1 64.19 273 GLU B O 1
ATOM 6593 N N . ARG B 1 274 ? -14.977 -0.002 8.898 1 56.75 274 ARG B N 1
ATOM 6594 C CA . ARG B 1 274 ? -15.086 -0.835 10.094 1 56.75 274 ARG B CA 1
ATOM 6595 C C . ARG B 1 274 ? -16.531 -1.224 10.367 1 56.75 274 ARG B C 1
ATOM 6597 O O . ARG B 1 274 ? -17.453 -0.756 9.68 1 56.75 274 ARG B O 1
ATOM 6604 N N . MET B 1 275 ? -16.734 -2.271 11.109 1 50.22 275 MET B N 1
ATOM 6605 C CA . MET B 1 275 ? -18.125 -2.578 11.414 1 50.22 275 MET B CA 1
ATOM 6606 C C . MET B 1 275 ? -18.953 -1.302 11.555 1 50.22 275 MET B C 1
ATOM 6608 O O . MET B 1 275 ? -20.125 -1.271 11.172 1 50.22 275 MET B O 1
ATOM 6612 N N . TYR B 1 276 ? -18.109 -0.15 11.859 1 48.47 276 TYR B N 1
ATOM 6613 C CA . TYR B 1 276 ? -18.609 1.216 11.727 1 48.47 276 TYR B CA 1
ATOM 6614 C C . TYR B 1 276 ? -17.547 2.123 11.117 1 48.47 276 TYR B C 1
ATOM 6616 O O . TYR B 1 276 ? -16.344 1.939 11.352 1 48.47 276 TYR B O 1
ATOM 6624 N N . PRO B 1 277 ? -17.906 2.805 9.938 1 48.62 277 PRO B N 1
ATOM 6625 C CA . PRO B 1 277 ? -16.906 3.674 9.297 1 48.62 277 PRO B CA 1
ATOM 6626 C C . PRO B 1 277 ? -16.031 4.402 10.312 1 48.62 277 PRO B C 1
ATOM 6628 O O . PRO B 1 277 ? -16.516 4.871 11.344 1 48.62 277 PRO B O 1
ATOM 6631 N N . CYS B 1 278 ? -14.883 4.035 10.43 1 50.69 278 CYS B N 1
ATOM 6632 C CA . CYS B 1 278 ? -13.969 4.758 11.32 1 50.69 278 CYS B CA 1
ATOM 6633 C C . CYS B 1 278 ? -13.117 5.742 10.531 1 50.69 278 CYS B C 1
ATOM 6635 O O . CYS B 1 278 ? -12.805 5.508 9.367 1 50.69 278 CYS B O 1
ATOM 6637 N N . CYS B 1 279 ? -13.422 7.113 10.648 1 48.62 279 CYS B N 1
ATOM 6638 C CA . CYS B 1 279 ? -12.805 8.242 9.977 1 48.62 279 CYS B CA 1
ATOM 6639 C C . CYS B 1 279 ? -11.32 7.988 9.734 1 48.62 279 CYS B C 1
ATOM 6641 O O . CYS B 1 279 ? -10.734 8.547 8.805 1 48.62 279 CYS B O 1
ATOM 6643 N N . LEU B 1 280 ? -10.445 7.543 10.578 1 52.28 280 LEU B N 1
ATOM 6644 C CA . LEU B 1 280 ? -9.234 8.273 10.938 1 52.28 280 LEU B CA 1
ATOM 6645 C C . LEU B 1 280 ? -8.047 7.793 10.109 1 52.28 280 LEU B C 1
ATOM 6647 O O . LEU B 1 280 ? -6.891 8.031 10.469 1 52.28 280 LEU B O 1
ATOM 6651 N N . TYR B 1 281 ? -8.172 6.883 9.078 1 48.94 281 TYR B N 1
ATOM 6652 C CA . TYR B 1 281 ? -6.797 6.586 8.68 1 48.94 281 TYR B CA 1
ATOM 6653 C C . TYR B 1 281 ? -6.266 7.637 7.715 1 48.94 281 TYR B C 1
ATOM 6655 O O . TYR B 1 281 ? -7.016 8.164 6.891 1 48.94 281 TYR B O 1
ATOM 6663 N N . ALA B 1 282 ? -5.398 8.664 8.148 1 46.47 282 ALA B N 1
ATOM 6664 C CA . ALA B 1 282 ? -4.703 9.469 7.148 1 46.47 282 ALA B CA 1
ATOM 6665 C C . ALA B 1 282 ? -4.508 8.688 5.855 1 46.47 282 ALA B C 1
ATOM 6667 O O . ALA B 1 282 ? -4.367 7.457 5.875 1 46.47 282 ALA B O 1
ATOM 6668 N N . ILE B 1 283 ? -4.945 9.234 4.734 1 43.47 283 ILE B N 1
ATOM 6669 C CA . ILE B 1 283 ? -4.605 8.664 3.436 1 43.47 283 ILE B CA 1
ATOM 6670 C C . ILE B 1 283 ? -3.305 7.871 3.545 1 43.47 283 ILE B C 1
ATOM 6672 O O . ILE B 1 283 ? -3.158 6.816 2.924 1 43.47 283 ILE B O 1
ATOM 6676 N N . ASN B 1 284 ? -2.375 8.492 4.328 1 45 284 ASN B N 1
ATOM 6677 C CA . ASN B 1 284 ? -1.008 7.992 4.391 1 45 284 ASN B CA 1
ATOM 6678 C C . ASN B 1 284 ? -0.938 6.652 5.117 1 45 284 ASN B C 1
ATOM 6680 O O . ASN B 1 284 ? 0.057 5.934 5.012 1 45 284 ASN B O 1
ATOM 6684 N N . LYS B 1 285 ? -1.904 6.527 6.105 1 48 285 LYS B N 1
ATOM 6685 C CA . LYS B 1 285 ? -1.746 5.254 6.801 1 48 285 LYS B CA 1
ATOM 6686 C C . LYS B 1 285 ? -1.872 4.078 5.836 1 48 285 LYS B C 1
ATOM 6688 O O . LYS B 1 285 ? -1.355 2.992 6.102 1 48 285 LYS B O 1
ATOM 6693 N N . SER B 1 286 ? -2.543 4.414 4.695 1 47.38 286 SER B N 1
ATOM 6694 C CA . SER B 1 286 ? -2.711 3.33 3.732 1 47.38 286 SER B CA 1
ATOM 6695 C C . SER B 1 286 ? -1.388 2.982 3.057 1 47.38 286 SER B C 1
ATOM 6697 O O . SER B 1 286 ? -1.212 1.867 2.562 1 47.38 286 SER B O 1
ATOM 6699 N N . ASN B 1 287 ? -0.436 3.961 3.115 1 56.66 287 ASN B N 1
ATOM 6700 C CA . ASN B 1 287 ? 0.853 3.586 2.543 1 56.66 287 ASN B CA 1
ATOM 6701 C C . ASN B 1 287 ? 2.01 4.004 3.449 1 56.66 287 ASN B C 1
ATOM 6703 O O . ASN B 1 287 ? 2.623 5.051 3.236 1 56.66 287 ASN B O 1
ATOM 6707 N N . ASP B 1 288 ? 2.133 3.25 4.52 1 56.41 288 ASP B N 1
ATOM 6708 C CA . ASP B 1 288 ? 3.096 3.543 5.578 1 56.41 288 ASP B CA 1
ATOM 6709 C C . ASP B 1 288 ? 4.473 3.863 4.992 1 56.41 288 ASP B C 1
ATOM 6711 O O . ASP B 1 288 ? 5.348 4.367 5.699 1 56.41 288 ASP B O 1
ATOM 6715 N N . HIS B 1 289 ? 4.539 3.789 3.699 1 62.22 289 HIS B N 1
ATOM 6716 C CA . HIS B 1 289 ? 5.883 3.969 3.16 1 62.22 289 HIS B CA 1
ATOM 6717 C C . HIS B 1 289 ? 5.934 5.137 2.184 1 62.22 289 HIS B C 1
ATOM 6719 O O . HIS B 1 289 ? 6.945 5.344 1.508 1 62.22 289 HIS B O 1
ATOM 6725 N N . LEU B 1 290 ? 4.848 5.926 2.314 1 72.69 290 LEU B N 1
ATOM 6726 C CA . LEU B 1 290 ? 4.836 7.043 1.375 1 72.69 290 LEU B CA 1
ATOM 6727 C C . LEU B 1 290 ? 5.836 8.117 1.792 1 72.69 290 LEU B C 1
ATOM 6729 O O . LEU B 1 290 ? 5.883 8.508 2.961 1 72.69 290 LEU B O 1
ATOM 6733 N N . ASP B 1 291 ? 6.57 8.578 0.888 1 82.94 291 ASP B N 1
ATOM 6734 C CA . ASP B 1 291 ? 7.566 9.617 1.139 1 82.94 291 ASP B CA 1
ATOM 6735 C C . ASP B 1 291 ? 6.898 10.969 1.394 1 82.94 291 ASP B C 1
ATOM 6737 O O . ASP B 1 291 ? 5.922 11.32 0.727 1 82.94 291 ASP B O 1
ATOM 6741 N N . ILE B 1 292 ? 7.453 11.734 2.256 1 88.88 292 ILE B N 1
ATOM 6742 C CA . ILE B 1 292 ? 6.867 13.016 2.643 1 88.88 292 ILE B CA 1
ATOM 6743 C C . ILE B 1 292 ? 6.855 13.961 1.444 1 88.88 292 ILE B C 1
ATOM 6745 O O . ILE B 1 292 ? 6.066 14.906 1.402 1 88.88 292 ILE B O 1
ATOM 6749 N N . PHE B 1 293 ? 7.707 13.727 0.483 1 91.94 293 PHE B N 1
ATOM 6750 C CA . PHE B 1 293 ? 7.77 14.594 -0.684 1 91.94 293 PHE B CA 1
ATOM 6751 C C . PHE B 1 293 ? 7.359 13.844 -1.944 1 91.94 293 PHE B C 1
ATOM 6753 O O . PHE B 1 293 ? 7.852 14.141 -3.037 1 91.94 293 PHE B O 1
ATOM 6760 N N . ASP B 1 294 ? 6.52 12.828 -1.679 1 88.06 294 ASP B N 1
ATOM 6761 C CA . ASP B 1 294 ? 5.867 12.227 -2.836 1 88.06 294 ASP B CA 1
ATOM 6762 C C . ASP B 1 294 ? 5.164 13.289 -3.684 1 88.06 294 ASP B C 1
ATOM 6764 O O . ASP B 1 294 ? 4.633 14.266 -3.15 1 88.06 294 ASP B O 1
ATOM 6768 N N . SER B 1 295 ? 5.121 13.039 -4.949 1 86.94 295 SER B N 1
ATOM 6769 C CA . SER B 1 295 ? 4.543 14.031 -5.852 1 86.94 295 SER B CA 1
ATOM 6770 C C . SER B 1 295 ? 3.09 14.328 -5.488 1 86.94 295 SER B C 1
ATOM 6772 O O . SER B 1 295 ? 2.604 15.438 -5.711 1 86.94 295 SER B O 1
ATOM 6774 N N . SER B 1 296 ? 2.439 13.375 -4.863 1 85.5 296 SER B N 1
ATOM 6775 C CA . SER B 1 296 ? 1.05 13.562 -4.457 1 85.5 296 SER B CA 1
ATOM 6776 C C . SER B 1 296 ? 0.951 14.422 -3.201 1 85.5 296 SER B C 1
ATOM 6778 O O . SER B 1 296 ? -0.133 14.891 -2.846 1 85.5 296 SER B O 1
ATOM 6780 N N . LEU B 1 297 ? 2.096 14.727 -2.596 1 90 297 LEU B N 1
ATOM 6781 C CA . LEU B 1 297 ? 2.086 15.453 -1.329 1 90 297 LEU B CA 1
ATOM 6782 C C . LEU B 1 297 ? 2.822 16.781 -1.456 1 90 297 LEU B C 1
ATOM 6784 O O . LEU B 1 297 ? 3.229 17.375 -0.452 1 90 297 LEU B O 1
ATOM 6788 N N . THR B 1 298 ? 3.033 17.188 -2.66 1 92.25 298 THR B N 1
ATOM 6789 C CA . THR B 1 298 ? 3.713 18.453 -2.842 1 92.25 298 THR B CA 1
ATOM 6790 C C . THR B 1 298 ? 2.832 19.438 -3.613 1 92.25 298 THR B C 1
ATOM 6792 O O . THR B 1 298 ? 3.297 20.5 -4.043 1 92.25 298 THR B O 1
ATOM 6795 N N . LYS B 1 299 ? 1.628 19.062 -3.783 1 92.44 299 LYS B N 1
ATOM 6796 C CA . LYS B 1 299 ? 0.624 19.922 -4.395 1 92.44 299 LYS B CA 1
ATOM 6797 C C . LYS B 1 299 ? -0.643 19.984 -3.543 1 92.44 299 LYS B C 1
ATOM 6799 O O . LYS B 1 299 ? -1.016 18.984 -2.91 1 92.44 299 LYS B O 1
ATOM 6804 N N . ASN B 1 300 ? -1.244 21.172 -3.553 1 95.75 300 ASN B N 1
ATOM 6805 C CA . ASN B 1 300 ? -2.514 21.297 -2.842 1 95.75 300 ASN B CA 1
ATOM 6806 C C . ASN B 1 300 ? -3.557 20.328 -3.395 1 95.75 300 ASN B C 1
ATOM 6808 O O . ASN B 1 300 ? -3.6 20.078 -4.602 1 95.75 300 ASN B O 1
ATOM 6812 N N . ALA B 1 301 ? -4.309 19.766 -2.5 1 94.19 301 ALA B N 1
ATOM 6813 C CA . ALA B 1 301 ? -5.34 18.828 -2.924 1 94.19 301 ALA B CA 1
ATOM 6814 C C . ALA B 1 301 ? -6.602 18.969 -2.082 1 94.19 301 ALA B C 1
ATOM 6816 O O . ALA B 1 301 ? -6.527 19.297 -0.894 1 94.19 301 ALA B O 1
ATOM 6817 N N . GLN B 1 302 ? -7.738 18.812 -2.707 1 95.94 302 GLN B N 1
ATOM 6818 C CA . GLN B 1 302 ? -8.984 18.766 -1.952 1 95.94 302 GLN B CA 1
ATOM 6819 C C . GLN B 1 302 ? -9.086 17.484 -1.136 1 95.94 302 GLN B C 1
ATOM 6821 O O . GLN B 1 302 ? -8.672 16.406 -1.597 1 95.94 302 GLN B O 1
ATOM 6826 N N . CYS B 1 303 ? -9.578 17.562 0.03 1 94.06 303 CYS B N 1
ATOM 6827 C CA . CYS B 1 303 ? -9.805 16.391 0.873 1 94.06 303 CYS B CA 1
ATOM 6828 C C . CYS B 1 303 ? -11.109 16.516 1.64 1 94.06 303 CYS B C 1
ATOM 6830 O O . CYS B 1 303 ? -11.742 17.578 1.645 1 94.06 303 CYS B O 1
ATOM 6832 N N . VAL B 1 304 ? -11.539 15.422 2.223 1 93.44 304 VAL B N 1
ATOM 6833 C CA . VAL B 1 304 ? -12.852 15.391 2.855 1 93.44 304 VAL B CA 1
ATOM 6834 C C . VAL B 1 304 ? -12.789 16.078 4.215 1 93.44 304 VAL B C 1
ATOM 6836 O O . VAL B 1 304 ? -13.758 16.719 4.641 1 93.44 304 VAL B O 1
ATOM 6839 N N . ALA B 1 305 ? -11.633 15.883 4.84 1 94.31 305 ALA B N 1
ATOM 6840 C CA . ALA B 1 305 ? -11.5 16.438 6.18 1 94.31 305 ALA B CA 1
ATOM 6841 C C . ALA B 1 305 ? -10.031 16.688 6.531 1 94.31 305 ALA B C 1
ATOM 6843 O O . ALA B 1 305 ? -9.141 16.062 5.945 1 94.31 305 ALA B O 1
ATOM 6844 N N . VAL B 1 306 ? -9.828 17.594 7.398 1 94.94 306 VAL B N 1
ATOM 6845 C CA . VAL B 1 306 ? -8.5 17.859 7.945 1 94.94 306 VAL B CA 1
ATOM 6846 C C . VAL B 1 306 ? -8.57 17.906 9.469 1 94.94 306 VAL B C 1
ATOM 6848 O O . VAL B 1 306 ? -9.625 18.188 10.039 1 94.94 306 VAL B O 1
ATOM 6851 N N . THR B 1 307 ? -7.488 17.656 10.109 1 94 307 THR B N 1
ATOM 6852 C CA . THR B 1 307 ? -7.43 17.625 11.562 1 94 307 THR B CA 1
ATOM 6853 C C . THR B 1 307 ? -7.551 19.031 12.141 1 94 307 THR B C 1
ATOM 6855 O O . THR B 1 307 ? -7.09 20 11.523 1 94 307 THR B O 1
ATOM 6858 N N . GLY B 1 308 ? -8.117 19.062 13.312 1 95.75 308 GLY B N 1
ATOM 6859 C CA . GLY B 1 308 ? -8.219 20.312 14.031 1 95.75 308 GLY B CA 1
ATOM 6860 C C . GLY B 1 308 ? -6.906 20.766 14.648 1 95.75 308 GLY B C 1
ATOM 6861 O O . GLY B 1 308 ? -6.809 21.859 15.188 1 95.75 308 GLY B O 1
ATOM 6862 N N . ALA B 1 309 ? -5.891 19.906 14.523 1 95.75 309 ALA B N 1
ATOM 6863 C CA . ALA B 1 309 ? -4.582 20.297 15.031 1 95.75 309 ALA B CA 1
ATOM 6864 C C . ALA B 1 309 ? -4.062 21.531 14.312 1 95.75 309 ALA B C 1
ATOM 6866 O O . ALA B 1 309 ? -3.352 22.359 14.898 1 95.75 309 ALA B O 1
ATOM 6867 N N . VAL B 1 310 ? -4.363 21.609 13.062 1 97.94 310 VAL B N 1
ATOM 6868 C CA . VAL B 1 310 ? -4.07 22.75 12.211 1 97.94 310 VAL B CA 1
ATOM 6869 C C . VAL B 1 310 ? -5.164 22.891 11.156 1 97.94 310 VAL B C 1
ATOM 6871 O O . VAL B 1 310 ? -5.262 22.078 10.234 1 97.94 310 VAL B O 1
ATOM 6874 N N . ASP B 1 311 ? -5.941 23.875 11.297 1 98.56 311 ASP B N 1
ATOM 6875 C CA . ASP B 1 311 ? -7.062 24.078 10.383 1 98.56 311 ASP B CA 1
ATOM 6876 C C . ASP B 1 311 ? -7.406 25.547 10.234 1 98.56 311 ASP B C 1
ATOM 6878 O O . ASP B 1 311 ? -7.867 26.188 11.188 1 98.56 311 ASP B O 1
ATOM 6882 N N . LEU B 1 312 ? -7.082 26.109 9.07 1 98.94 312 LEU B N 1
ATOM 6883 C CA . LEU B 1 312 ? -7.453 27.469 8.719 1 98.94 312 LEU B CA 1
ATOM 6884 C C . LEU B 1 312 ? -8.859 27.516 8.125 1 98.94 312 LEU B C 1
ATOM 6886 O O . LEU B 1 312 ? -9.148 26.812 7.16 1 98.94 312 LEU B O 1
ATOM 6890 N N . ILE B 1 313 ? -9.734 28.359 8.68 1 98.94 313 ILE B N 1
ATOM 6891 C CA . ILE B 1 313 ? -11.133 28.344 8.289 1 98.94 313 ILE B CA 1
ATOM 6892 C C . ILE B 1 313 ? -11.625 29.766 8.016 1 98.94 313 ILE B C 1
ATOM 6894 O O . ILE B 1 313 ? -11.266 30.688 8.742 1 98.94 313 ILE B O 1
ATOM 6898 N N . ASP B 1 314 ? -12.375 29.906 6.988 1 98.81 314 ASP B N 1
ATOM 6899 C CA . ASP B 1 314 ? -13.094 31.156 6.77 1 98.81 314 ASP B CA 1
ATOM 6900 C C . ASP B 1 314 ? -14.031 31.469 7.941 1 98.81 314 ASP B C 1
ATOM 6902 O O . ASP B 1 314 ? -14.914 30.672 8.258 1 98.81 314 ASP B O 1
ATOM 6906 N N . LYS B 1 315 ? -13.836 32.594 8.578 1 98.75 315 LYS B N 1
ATOM 6907 C CA . LYS B 1 315 ? -14.57 32.875 9.805 1 98.75 315 LYS B CA 1
ATOM 6908 C C . LYS B 1 315 ? -16.062 33 9.531 1 98.75 315 LYS B C 1
ATOM 6910 O O . LYS B 1 315 ? -16.875 32.531 10.336 1 98.75 315 LYS B O 1
ATOM 6915 N N . LYS B 1 316 ? -16.438 33.625 8.453 1 98.25 316 LYS B N 1
ATOM 6916 C CA . LYS B 1 316 ? -17.844 33.75 8.109 1 98.25 316 LYS B CA 1
ATOM 6917 C C . LYS B 1 316 ? -18.516 32.375 7.988 1 98.25 316 LYS B C 1
ATOM 6919 O O . LYS B 1 316 ? -19.625 32.188 8.484 1 98.25 316 LYS B O 1
ATOM 6924 N N . VAL B 1 317 ? -17.812 31.453 7.344 1 98.62 317 VAL B N 1
ATOM 6925 C CA . VAL B 1 317 ? -18.344 30.109 7.172 1 98.62 317 VAL B CA 1
ATOM 6926 C C . VAL B 1 317 ? -18.391 29.391 8.523 1 98.62 317 VAL B C 1
ATOM 6928 O O . VAL B 1 317 ? -19.359 28.688 8.82 1 98.62 317 VAL B O 1
ATOM 6931 N N . TYR B 1 318 ? -17.359 29.609 9.328 1 98.69 318 TYR B N 1
ATOM 6932 C CA . TYR B 1 318 ? -17.328 29.031 10.672 1 98.69 318 TYR B CA 1
ATOM 6933 C C . TYR B 1 318 ? -18.562 29.453 11.469 1 98.69 318 TYR B C 1
ATOM 6935 O O . TYR B 1 318 ? -19.219 28.609 12.078 1 98.69 318 TYR B O 1
ATOM 6943 N N . ASP B 1 319 ? -18.875 30.703 11.383 1 98.19 319 ASP B N 1
ATOM 6944 C CA . ASP B 1 319 ? -20.031 31.25 12.094 1 98.19 319 ASP B CA 1
ATOM 6945 C C . ASP B 1 319 ? -21.344 30.734 11.492 1 98.19 319 ASP B C 1
ATOM 6947 O O . ASP B 1 319 ? -22.25 30.359 12.227 1 98.19 319 ASP B O 1
ATOM 6951 N N . GLU B 1 320 ? -21.375 30.719 10.219 1 98.06 320 GLU B N 1
ATOM 6952 C CA . GLU B 1 320 ? -22.562 30.25 9.523 1 98.06 320 GLU B CA 1
ATOM 6953 C C . GLU B 1 320 ? -22.922 28.828 9.938 1 98.06 320 GLU B C 1
ATOM 6955 O O . GLU B 1 320 ? -24.094 28.5 10.109 1 98.06 320 GLU B O 1
ATOM 6960 N N . LEU B 1 321 ? -21.906 28.016 10.164 1 97.94 321 LEU B N 1
ATOM 6961 C CA . LEU B 1 321 ? -22.141 26.594 10.414 1 97.94 321 LEU B CA 1
ATOM 6962 C C . LEU B 1 321 ? -22.203 26.328 11.914 1 97.94 321 LEU B C 1
ATOM 6964 O O . LEU B 1 321 ? -22.312 25.172 12.336 1 97.94 321 LEU B O 1
ATOM 6968 N N . GLY B 1 322 ? -22.109 27.312 12.719 1 97.56 322 GLY B N 1
ATOM 6969 C CA . GLY B 1 322 ? -22.297 27.172 14.156 1 97.56 322 GLY B CA 1
ATOM 6970 C C . GLY B 1 322 ? -21.047 26.703 14.875 1 97.56 322 GLY B C 1
ATOM 6971 O O . GLY B 1 322 ? -21.125 26.172 15.984 1 97.56 322 GLY B O 1
ATOM 6972 N N . GLY B 1 323 ? -19.891 26.828 14.258 1 98.25 323 GLY B N 1
ATOM 6973 C CA . GLY B 1 323 ? -18.641 26.453 14.883 1 98.25 323 GLY B CA 1
ATOM 6974 C C . GLY B 1 323 ? -18.516 24.969 15.141 1 98.25 323 GLY B C 1
ATOM 6975 O O . GLY B 1 323 ? -19.172 24.156 14.461 1 98.25 323 GLY B O 1
ATOM 6976 N N . LEU B 1 324 ? -17.578 24.594 16.016 1 98.38 324 LEU B N 1
ATOM 6977 C CA . LEU B 1 324 ? -17.359 23.188 16.375 1 98.38 324 LEU B CA 1
ATOM 6978 C C . LEU B 1 324 ? -18.469 22.688 17.297 1 98.38 324 LEU B C 1
ATOM 6980 O O . LEU B 1 324 ? -18.953 23.422 18.156 1 98.38 324 LEU B O 1
ATOM 6984 N N . ASP B 1 325 ? -18.859 21.5 17.094 1 97.69 325 ASP B N 1
ATOM 6985 C CA . ASP B 1 325 ? -19.875 20.875 17.922 1 97.69 325 ASP B CA 1
ATOM 6986 C C . ASP B 1 325 ? -19.328 20.562 19.312 1 97.69 325 ASP B C 1
ATOM 6988 O O . ASP B 1 325 ? -18.328 19.844 19.453 1 97.69 325 ASP B O 1
ATOM 6992 N N . GLU B 1 326 ? -19.953 21.016 20.297 1 96.75 326 GLU B N 1
ATOM 6993 C CA . GLU B 1 326 ? -19.438 20.922 21.656 1 96.75 326 GLU B CA 1
ATOM 6994 C C . GLU B 1 326 ? -19.875 19.625 22.328 1 96.75 326 GLU B C 1
ATOM 6996 O O . GLU B 1 326 ? -19.516 19.359 23.484 1 96.75 326 GLU B O 1
ATOM 7001 N N . ASP B 1 327 ? -20.578 18.75 21.594 1 95.25 327 ASP B N 1
ATOM 7002 C CA . ASP B 1 327 ? -21 17.453 22.141 1 95.25 327 ASP B CA 1
ATOM 7003 C C . ASP B 1 327 ? -19.828 16.484 22.188 1 95.25 327 ASP B C 1
ATOM 7005 O O . ASP B 1 327 ? -19.891 15.461 22.875 1 95.25 327 ASP B O 1
ATOM 7009 N N . TYR B 1 328 ? -18.844 16.734 21.422 1 93.38 328 TYR B N 1
ATOM 7010 C CA . TYR B 1 328 ? -17.672 15.859 21.391 1 93.38 328 TYR B CA 1
ATOM 7011 C C . TYR B 1 328 ? -16.734 16.156 22.562 1 93.38 328 TYR B C 1
ATOM 7013 O O . TYR B 1 328 ? -16.703 17.281 23.062 1 93.38 328 TYR B O 1
ATOM 7021 N N . ILE B 1 329 ? -16.078 15.133 23 1 88.5 329 ILE B N 1
ATOM 7022 C CA . ILE B 1 329 ? -15.078 15.266 24.062 1 88.5 329 ILE B CA 1
ATOM 7023 C C . ILE B 1 329 ? -13.695 14.914 23.516 1 88.5 329 ILE B C 1
ATOM 7025 O O . ILE B 1 329 ? -13.273 13.75 23.578 1 88.5 329 ILE B O 1
ATOM 7029 N N . TYR B 1 330 ? -12.969 15.867 23.078 1 81.38 330 TYR B N 1
ATOM 7030 C CA . TYR B 1 330 ? -11.617 15.781 22.547 1 81.38 330 TYR B CA 1
ATOM 7031 C C . TYR B 1 330 ? -11.516 14.703 21.469 1 81.38 330 TYR B C 1
ATOM 7033 O O . TYR B 1 330 ? -10.781 13.727 21.641 1 81.38 330 TYR B O 1
ATOM 7041 N N . GLY B 1 331 ? -12.156 14.891 20.391 1 87.38 331 GLY B N 1
ATOM 7042 C CA . GLY B 1 331 ? -12.062 13.945 19.297 1 87.38 331 GLY B CA 1
ATOM 7043 C C . GLY B 1 331 ? -13.195 14.078 18.297 1 87.38 331 GLY B C 1
ATOM 7044 O O . GLY B 1 331 ? -14.352 14.25 18.688 1 87.38 331 GLY B O 1
ATOM 7045 N N . LEU B 1 332 ? -12.898 14.125 17.016 1 90.31 332 LEU B N 1
ATOM 7046 C CA . LEU B 1 332 ? -13.797 14.016 15.875 1 90.31 332 LEU B CA 1
ATOM 7047 C C . LEU B 1 332 ? -14.523 15.328 15.625 1 90.31 332 LEU B C 1
ATOM 7049 O O . LEU B 1 332 ? -15.234 15.477 14.633 1 90.31 332 LEU B O 1
ATOM 7053 N N . GLU B 1 333 ? -14.461 16.328 16.547 1 93.94 333 GLU B N 1
ATOM 7054 C CA . GLU B 1 333 ? -15.133 17.609 16.312 1 93.94 333 GLU B CA 1
ATOM 7055 C C . GLU B 1 333 ? -14.656 18.25 15.023 1 93.94 333 GLU B C 1
ATOM 7057 O O . GLU B 1 333 ? -15.422 18.938 14.336 1 93.94 333 GLU B O 1
ATOM 7062 N N . ASP B 1 334 ? -13.352 18.047 14.703 1 94.62 334 ASP B N 1
ATOM 7063 C CA . ASP B 1 334 ? -12.789 18.578 13.461 1 94.62 334 ASP B CA 1
ATOM 7064 C C . ASP B 1 334 ? -13.367 17.859 12.25 1 94.62 334 ASP B C 1
ATOM 7066 O O . ASP B 1 334 ? -13.742 18.484 11.258 1 94.62 334 ASP B O 1
ATOM 7070 N N . VAL B 1 335 ? -13.516 16.547 12.328 1 93.5 335 VAL B N 1
ATOM 7071 C CA . VAL B 1 335 ? -14.078 15.758 11.234 1 93.5 335 VAL B CA 1
ATOM 7072 C C . VAL B 1 335 ? -15.547 16.125 11.031 1 93.5 335 VAL B C 1
ATOM 7074 O O . VAL B 1 335 ? -16 16.281 9.898 1 93.5 335 VAL B O 1
ATOM 7077 N N . ASP B 1 336 ? -16.234 16.266 12.18 1 95.62 336 ASP B N 1
ATOM 7078 C CA . ASP B 1 336 ? -17.625 16.703 12.133 1 95.62 336 ASP B CA 1
ATOM 7079 C C . ASP B 1 336 ? -17.766 18.016 11.375 1 95.62 336 ASP B C 1
ATOM 7081 O O . ASP B 1 336 ? -18.594 18.125 10.469 1 95.62 336 ASP B O 1
ATOM 7085 N N . PHE B 1 337 ? -16.969 18.969 11.664 1 97.56 337 PHE B N 1
ATOM 7086 C CA . PHE B 1 337 ? -17.047 20.281 11.023 1 97.56 337 PHE B CA 1
ATOM 7087 C C . PHE B 1 337 ? -16.719 20.172 9.539 1 97.56 337 PHE B C 1
ATOM 7089 O O . PHE B 1 337 ? -17.359 20.812 8.711 1 97.56 337 PHE B O 1
ATOM 7096 N N . SER B 1 338 ? -15.688 19.406 9.203 1 96.88 338 SER B N 1
ATOM 7097 C CA . SER B 1 338 ? -15.32 19.219 7.809 1 96.88 338 SER B CA 1
ATOM 7098 C C . SER B 1 338 ? -16.484 18.625 7.012 1 96.88 338 SER B C 1
ATOM 7100 O O . SER B 1 338 ? -16.703 19 5.859 1 96.88 338 SER B O 1
ATOM 7102 N N . LEU B 1 339 ? -17.219 17.703 7.609 1 95.69 339 LEU B N 1
ATOM 7103 C CA . LEU B 1 339 ? -18.344 17.094 6.922 1 95.69 339 LEU B CA 1
ATOM 7104 C C . LEU B 1 339 ? -19.484 18.094 6.758 1 95.69 339 LEU B C 1
ATOM 7106 O O . LEU B 1 339 ? -20.219 18.062 5.762 1 95.69 339 LEU B O 1
ATOM 7110 N N . LYS B 1 340 ? -19.641 19 7.773 1 97.88 340 LYS B N 1
ATOM 7111 C CA . LYS B 1 340 ? -20.578 20.109 7.602 1 97.88 340 LYS B CA 1
ATOM 7112 C C . LYS B 1 340 ? -20.234 20.938 6.375 1 97.88 340 LYS B C 1
ATOM 7114 O O . LYS B 1 340 ? -21.109 21.297 5.586 1 97.88 340 LYS B O 1
ATOM 7119 N N . LEU B 1 341 ? -18.984 21.25 6.246 1 98.38 341 LEU B N 1
ATOM 7120 C CA . LEU B 1 341 ? -18.516 22.016 5.098 1 98.38 341 LEU B CA 1
ATOM 7121 C C . LEU B 1 341 ? -18.859 21.312 3.791 1 98.38 341 LEU B C 1
ATOM 7123 O O . LEU B 1 341 ? -19.438 21.922 2.889 1 98.38 341 LEU B O 1
ATOM 7127 N N . HIS B 1 342 ? -18.516 20.047 3.732 1 97 342 HIS B N 1
ATOM 7128 C CA . HIS B 1 342 ? -18.75 19.281 2.51 1 97 342 HIS B CA 1
ATOM 7129 C C . HIS B 1 342 ? -20.234 19.234 2.162 1 97 342 HIS B C 1
ATOM 7131 O O . HIS B 1 342 ? -20.609 19.406 1.001 1 97 342 HIS B O 1
ATOM 7137 N N . LYS B 1 343 ? -21.016 18.938 3.15 1 95.94 343 LYS B N 1
ATOM 7138 C CA . LYS B 1 343 ? -22.453 18.844 2.943 1 95.94 343 LYS B CA 1
ATOM 7139 C C . LYS B 1 343 ? -23.016 20.156 2.432 1 95.94 343 LYS B C 1
ATOM 7141 O O . LYS B 1 343 ? -23.984 20.172 1.654 1 95.94 343 LYS B O 1
ATOM 7146 N N . LYS B 1 344 ? -22.422 21.25 2.807 1 97.25 344 LYS B N 1
ATOM 7147 C CA . LYS B 1 344 ? -22.906 22.578 2.41 1 97.25 344 LYS B CA 1
ATOM 7148 C C . LYS B 1 344 ? -22.281 23.016 1.09 1 97.25 344 LYS B C 1
ATOM 7150 O O . LYS B 1 344 ? -22.578 24.109 0.592 1 97.25 344 LYS B O 1
ATOM 7155 N N . GLY B 1 345 ? -21.344 22.234 0.548 1 96.69 345 GLY B N 1
ATOM 7156 C CA . GLY B 1 345 ? -20.781 22.5 -0.765 1 96.69 345 GLY B CA 1
ATOM 7157 C C . GLY B 1 345 ? -19.469 23.234 -0.704 1 96.69 345 GLY B C 1
ATOM 7158 O O . GLY B 1 345 ? -18.906 23.625 -1.738 1 96.69 345 GLY B O 1
ATOM 7159 N N . TYR B 1 346 ? -18.891 23.484 0.461 1 98.38 346 TYR B N 1
ATOM 7160 C CA . TYR B 1 346 ? -17.594 24.109 0.601 1 98.38 346 TYR B CA 1
ATOM 7161 C C . TYR B 1 346 ? -16.469 23.109 0.407 1 98.38 346 TYR B C 1
ATOM 7163 O O . TYR B 1 346 ? -16.672 21.906 0.58 1 98.38 346 TYR B O 1
ATOM 7171 N N . LYS B 1 347 ? -15.297 23.641 0.048 1 98.25 347 LYS B N 1
ATOM 7172 C CA . LYS B 1 347 ? -14.141 22.766 -0.162 1 98.25 347 LYS B CA 1
ATOM 7173 C C . LYS B 1 347 ? -13.18 22.844 1.019 1 98.25 347 LYS B C 1
ATOM 7175 O O . LYS B 1 347 ? -12.984 23.906 1.604 1 98.25 347 LYS B O 1
ATOM 7180 N N . THR B 1 348 ? -12.664 21.75 1.354 1 98.25 348 THR B N 1
ATOM 7181 C CA . THR B 1 348 ? -11.523 21.641 2.252 1 98.25 348 THR B CA 1
ATOM 7182 C C . THR B 1 348 ? -10.258 21.297 1.475 1 98.25 348 THR B C 1
ATOM 7184 O O . THR B 1 348 ? -10.258 20.391 0.652 1 98.25 348 THR B O 1
ATOM 7187 N N . ILE B 1 349 ? -9.172 22.062 1.725 1 98.12 349 ILE B N 1
ATOM 7188 C CA . ILE B 1 349 ? -7.941 21.891 0.957 1 98.12 349 ILE B CA 1
ATOM 7189 C C . ILE B 1 349 ? -6.801 21.5 1.893 1 98.12 349 ILE B C 1
ATOM 7191 O O . ILE B 1 349 ? -6.691 22.031 3.002 1 98.12 349 ILE B O 1
ATOM 7195 N N . LEU B 1 350 ? -6.051 20.562 1.486 1 96.56 350 LEU B N 1
ATOM 7196 C CA . LEU B 1 350 ? -4.762 20.312 2.129 1 96.56 350 LEU B CA 1
ATOM 7197 C C . LEU B 1 350 ? -3.658 21.141 1.47 1 96.56 350 LEU B C 1
ATOM 7199 O O . LEU B 1 350 ? -3.357 20.953 0.289 1 96.56 350 LEU B O 1
ATOM 7203 N N . ALA B 1 351 ? -3.15 22.094 2.201 1 98.06 351 ALA B N 1
ATOM 7204 C CA . ALA B 1 351 ? -1.953 22.797 1.75 1 98.06 351 ALA B CA 1
ATOM 7205 C C . ALA B 1 351 ? -0.701 21.953 1.99 1 98.06 351 ALA B C 1
ATOM 7207 O O . ALA B 1 351 ? -0.09 22.031 3.059 1 98.06 351 ALA B O 1
ATOM 7208 N N . SER B 1 352 ? -0.286 21.281 0.98 1 95.19 352 SER B N 1
ATOM 7209 C CA . SER B 1 352 ? 0.698 20.219 1.115 1 95.19 352 SER B CA 1
ATOM 7210 C C . SER B 1 352 ? 2.072 20.766 1.478 1 95.19 352 SER B C 1
ATOM 7212 O O . SER B 1 352 ? 2.895 20.062 2.066 1 95.19 352 SER B O 1
ATOM 7214 N N . ASN B 1 353 ? 2.359 22 1.118 1 97.12 353 ASN B N 1
ATOM 7215 C CA . ASN B 1 353 ? 3.686 22.547 1.374 1 97.12 353 ASN B CA 1
ATOM 7216 C C . ASN B 1 353 ? 3.732 23.297 2.699 1 97.12 353 ASN B C 1
ATOM 7218 O O . ASN B 1 353 ? 4.789 23.797 3.102 1 97.12 353 ASN B O 1
ATOM 7222 N N . ALA B 1 354 ? 2.533 23.531 3.322 1 98.5 354 ALA B N 1
ATOM 7223 C CA . ALA B 1 354 ? 2.521 23.891 4.742 1 98.5 354 ALA B CA 1
ATOM 7224 C C . ALA B 1 354 ? 2.855 22.672 5.609 1 98.5 354 ALA B C 1
ATOM 7226 O O . ALA B 1 354 ? 1.975 21.875 5.934 1 98.5 354 ALA B O 1
ATOM 7227 N N . LEU B 1 355 ? 4.102 22.562 5.922 1 97.75 355 LEU B N 1
ATOM 7228 C CA . LEU B 1 355 ? 4.602 21.406 6.648 1 97.75 355 LEU B CA 1
ATOM 7229 C C . LEU B 1 355 ? 4.887 21.75 8.109 1 97.75 355 LEU B C 1
ATOM 7231 O O . LEU B 1 355 ? 5.59 22.734 8.391 1 97.75 355 LEU B O 1
ATOM 7235 N N . LEU B 1 356 ? 4.309 21.062 9.047 1 97.56 356 LEU B N 1
ATOM 7236 C CA . LEU B 1 356 ? 4.531 21.25 10.477 1 97.56 356 LEU B CA 1
ATOM 7237 C C . LEU B 1 356 ? 4.816 19.906 11.164 1 97.56 356 LEU B C 1
ATOM 7239 O O . LEU B 1 356 ? 4.324 18.875 10.727 1 97.56 356 LEU B O 1
ATOM 7243 N N . PHE B 1 357 ? 5.633 19.938 12.172 1 94.06 357 PHE B N 1
ATOM 7244 C CA . PHE B 1 357 ? 5.824 18.766 13.016 1 94.06 357 PHE B CA 1
ATOM 7245 C C . PHE B 1 357 ? 4.809 18.75 14.156 1 94.06 357 PHE B C 1
ATOM 7247 O O . PHE B 1 357 ? 4.594 19.766 14.812 1 94.06 357 PHE B O 1
ATOM 7254 N N . HIS B 1 358 ? 4.137 17.719 14.328 1 94.94 358 HIS B N 1
ATOM 7255 C CA . HIS B 1 358 ? 3.127 17.594 15.367 1 94.94 358 HIS B CA 1
ATOM 7256 C C . HIS B 1 358 ? 3.564 16.594 16.438 1 94.94 358 HIS B C 1
ATOM 7258 O O . HIS B 1 358 ? 3.656 15.391 16.172 1 94.94 358 HIS B O 1
ATOM 7264 N N . HIS B 1 359 ? 3.953 16.984 17.594 1 88.12 359 HIS B N 1
ATOM 7265 C CA . HIS B 1 359 ? 4.527 16.203 18.688 1 88.12 359 HIS B CA 1
ATOM 7266 C C . HIS B 1 359 ? 3.443 15.445 19.453 1 88.12 359 HIS B C 1
ATOM 7268 O O . HIS B 1 359 ? 3.744 14.539 20.234 1 88.12 359 HIS B O 1
ATOM 7274 N N . GLU B 1 360 ? 2.322 15.039 18.781 1 73.81 360 GLU B N 1
ATOM 7275 C CA . GLU B 1 360 ? 1.158 14.391 19.375 1 73.81 360 GLU B CA 1
ATOM 7276 C C . GLU B 1 360 ? 1.409 14.047 20.844 1 73.81 360 GLU B C 1
ATOM 7278 O O . GLU B 1 360 ? 2.469 13.516 21.188 1 73.81 360 GLU B O 1
ATOM 7283 N N . SER B 1 361 ? 1.276 14.969 21.781 1 54.88 361 SER B N 1
ATOM 7284 C CA . SER B 1 361 ? 1.486 14.789 23.219 1 54.88 361 SER B CA 1
ATOM 7285 C C . SER B 1 361 ? 0.897 13.469 23.703 1 54.88 361 SER B C 1
ATOM 7287 O O . SER B 1 361 ? -0.039 12.945 23.094 1 54.88 361 SER B O 1
ATOM 7289 N N . SER B 1 362 ? 1.688 12.789 24.391 1 42.72 362 SER B N 1
ATOM 7290 C CA . SER B 1 362 ? 1.386 11.789 25.406 1 42.72 362 SER B CA 1
ATOM 7291 C C . SER B 1 362 ? 0.04 12.062 26.078 1 42.72 362 SER B C 1
ATOM 7293 O O . SER B 1 362 ? -0.367 11.344 26.984 1 42.72 362 SER B O 1
ATOM 7295 N N . THR B 1 363 ? -0.414 13.273 25.703 1 40.97 363 THR B N 1
ATOM 7296 C CA . THR B 1 363 ? -1.542 13.578 26.578 1 40.97 363 THR B CA 1
ATOM 7297 C C . THR B 1 363 ? -2.656 12.555 26.391 1 40.97 363 THR B C 1
ATOM 7299 O O . THR B 1 363 ? -3.59 12.5 27.203 1 40.97 363 THR B O 1
ATOM 7302 N N . ARG B 1 364 ? -2.73 12.117 25.172 1 47.28 364 ARG B N 1
ATOM 7303 C CA . ARG B 1 364 ? -3.764 11.094 25.141 1 47.28 364 ARG B CA 1
ATOM 7304 C C . ARG B 1 364 ? -3.271 9.797 25.766 1 47.28 364 ARG B C 1
ATOM 7306 O O . ARG B 1 364 ? -2.645 8.969 25.109 1 47.28 364 ARG B O 1
ATOM 7313 N N . VAL B 1 365 ? -2.943 10.016 26.922 1 46.53 365 VAL B N 1
ATOM 7314 C CA . VAL B 1 365 ? -2.629 8.82 27.703 1 46.53 365 VAL B CA 1
ATOM 7315 C C . VAL B 1 365 ? -3.797 7.84 27.625 1 46.53 365 VAL B C 1
ATOM 7317 O O . VAL B 1 365 ? -4.934 8.195 27.938 1 46.53 365 VAL B O 1
ATOM 7320 N N . LYS B 1 366 ? -3.525 6.887 27.031 1 54.94 366 LYS B N 1
ATOM 7321 C CA . LYS B 1 366 ? -4.488 5.789 26.984 1 54.94 366 LYS B CA 1
ATOM 7322 C C . LYS B 1 366 ? -4.973 5.43 28.391 1 54.94 366 LYS B C 1
ATOM 7324 O O . LYS B 1 366 ? -4.289 4.711 29.125 1 54.94 366 LYS B O 1
ATOM 7329 N N . SER B 1 367 ? -5.914 6.328 28.844 1 56.81 367 SER B N 1
ATOM 7330 C CA . SER B 1 367 ? -6.594 6.098 30.109 1 56.81 367 SER B CA 1
ATOM 7331 C C . SER B 1 367 ? -8.023 5.602 29.891 1 56.81 367 SER B C 1
ATOM 7333 O O . SER B 1 367 ? -8.5 5.555 28.75 1 56.81 367 SER B O 1
ATOM 7335 N N . LYS B 1 368 ? -8.523 4.945 30.844 1 58.38 368 LYS B N 1
ATOM 7336 C CA . LYS B 1 368 ? -9.922 4.52 30.797 1 58.38 368 LYS B CA 1
ATOM 7337 C C . LYS B 1 368 ? -10.828 5.652 30.328 1 58.38 368 LYS B C 1
ATOM 7339 O O . LYS B 1 368 ? -11.781 5.422 29.578 1 58.38 368 LYS B O 1
ATOM 7344 N N . ASP B 1 369 ? -10.383 6.801 30.672 1 66.12 369 ASP B N 1
ATOM 7345 C CA . ASP B 1 369 ? -11.164 7.977 30.297 1 66.12 369 ASP B CA 1
ATOM 7346 C C . ASP B 1 369 ? -11.086 8.234 28.797 1 66.12 369 ASP B C 1
ATOM 7348 O O . ASP B 1 369 ? -12.086 8.578 28.172 1 66.12 369 ASP B O 1
ATOM 7352 N N . TYR B 1 370 ? -10.039 8.023 28.297 1 68.19 370 TYR B N 1
ATOM 7353 C CA . TYR B 1 370 ? -9.852 8.211 26.859 1 68.19 370 TYR B CA 1
ATOM 7354 C C . TYR B 1 370 ? -10.727 7.25 26.062 1 68.19 370 TYR B C 1
ATOM 7356 O O . TYR B 1 370 ? -11.383 7.652 25.109 1 68.19 370 TYR B O 1
ATOM 7364 N N . GLU B 1 371 ? -10.727 6.055 26.5 1 67.12 371 GLU B N 1
ATOM 7365 C CA . GLU B 1 371 ? -11.523 5.047 25.797 1 67.12 371 GLU B CA 1
ATOM 7366 C C . GLU B 1 371 ? -13.016 5.383 25.875 1 67.12 371 GLU B C 1
ATOM 7368 O O . GLU B 1 371 ? -13.734 5.219 24.891 1 67.12 371 GLU B O 1
ATOM 7373 N N . ASP B 1 372 ? -13.406 5.82 27.016 1 75.62 372 ASP B N 1
ATOM 7374 C CA . ASP B 1 372 ? -14.812 6.184 27.188 1 75.62 372 ASP B CA 1
ATOM 7375 C C . ASP B 1 372 ? -15.172 7.395 26.328 1 75.62 372 ASP B C 1
ATOM 7377 O O . ASP B 1 372 ? -16.25 7.43 25.734 1 75.62 372 ASP B O 1
ATOM 7381 N N . ASN B 1 373 ? -14.344 8.359 26.344 1 81.94 373 ASN B N 1
ATOM 7382 C CA . ASN B 1 373 ? -14.562 9.531 25.5 1 81.94 373 ASN B CA 1
ATOM 7383 C C . ASN B 1 373 ? -14.633 9.156 24.016 1 81.94 373 ASN B C 1
ATOM 7385 O O . ASN B 1 373 ? -15.469 9.672 23.281 1 81.94 373 ASN B O 1
ATOM 7389 N N . ASP B 1 374 ? -13.781 8.25 23.672 1 78.88 374 ASP B N 1
ATOM 7390 C CA . ASP B 1 374 ? -13.758 7.801 22.281 1 78.88 374 ASP B CA 1
ATOM 7391 C C . ASP B 1 374 ? -15.07 7.117 21.906 1 78.88 374 ASP B C 1
ATOM 7393 O O . ASP B 1 374 ? -15.625 7.387 20.844 1 78.88 374 ASP B O 1
ATOM 7397 N N . LYS B 1 375 ? -15.539 6.281 22.75 1 75.88 375 LYS B N 1
ATOM 7398 C CA . LYS B 1 375 ? -16.812 5.609 22.516 1 75.88 375 LYS B CA 1
ATOM 7399 C C . LYS B 1 375 ? -17.953 6.621 22.391 1 75.88 375 LYS B C 1
ATOM 7401 O O . LYS B 1 375 ? -18.781 6.516 21.484 1 75.88 375 LYS B O 1
ATOM 7406 N N . HIS B 1 376 ? -17.938 7.516 23.312 1 83.75 376 HIS B N 1
ATOM 7407 C CA . HIS B 1 376 ? -18.938 8.57 23.281 1 83.75 376 HIS B CA 1
ATOM 7408 C C . HIS B 1 376 ? -18.875 9.359 21.984 1 83.75 376 HIS B C 1
ATOM 7410 O O . HIS B 1 376 ? -19.906 9.57 21.328 1 83.75 376 HIS B O 1
ATOM 7416 N N . ASN B 1 377 ? -17.688 9.812 21.625 1 87.44 377 ASN B N 1
ATOM 7417 C CA . ASN B 1 377 ? -17.484 10.617 20.422 1 87.44 377 ASN B CA 1
ATOM 7418 C C . ASN B 1 377 ? -17.938 9.883 19.172 1 87.44 377 ASN B C 1
ATOM 7420 O O . ASN B 1 377 ? -18.578 10.469 18.297 1 87.44 377 ASN B O 1
ATOM 7424 N N . TYR B 1 378 ? -17.688 8.609 19.094 1 81.62 378 TYR B N 1
ATOM 7425 C CA . TYR B 1 378 ? -18.078 7.84 17.922 1 81.62 378 TYR B CA 1
ATOM 7426 C C . TYR B 1 378 ? -19.594 7.652 17.875 1 81.62 378 TYR B C 1
ATOM 7428 O O . TYR B 1 378 ? -20.188 7.621 16.797 1 81.62 378 TYR B O 1
ATOM 7436 N N . LYS B 1 379 ? -20.172 7.445 19.016 1 83.56 379 LYS B N 1
ATOM 7437 C CA . LYS B 1 379 ? -21.625 7.359 19.062 1 83.56 379 LYS B CA 1
ATOM 7438 C C . LYS B 1 379 ? -22.266 8.641 18.531 1 83.56 379 LYS B C 1
ATOM 7440 O O . LYS B 1 379 ? -23.188 8.586 17.703 1 83.56 379 LYS B O 1
ATOM 7445 N N . VAL B 1 380 ? -21.719 9.742 19.016 1 90.31 380 VAL B N 1
ATOM 7446 C CA . VAL B 1 380 ? -22.219 11.031 18.547 1 90.31 380 VAL B CA 1
ATOM 7447 C C . VAL B 1 380 ? -21.984 11.18 17.047 1 90.31 380 VAL B C 1
ATOM 7449 O O . VAL B 1 380 ? -22.906 11.523 16.297 1 90.31 380 VAL B O 1
ATOM 7452 N N . PHE B 1 381 ? -20.875 10.844 16.641 1 90.69 381 PHE B N 1
ATOM 7453 C CA . PHE B 1 381 ? -20.469 11.008 15.258 1 90.69 381 PHE B CA 1
ATOM 7454 C C . PHE B 1 381 ? -21.328 10.172 14.32 1 90.69 381 PHE B C 1
ATOM 7456 O O . PHE B 1 381 ? -21.828 10.672 13.32 1 90.69 381 PHE B O 1
ATOM 7463 N N . TRP B 1 382 ? -21.578 8.945 14.672 1 84.69 382 TRP B N 1
ATOM 7464 C CA . TRP B 1 382 ? -22.328 8.039 13.805 1 84.69 382 TRP B CA 1
ATOM 7465 C C . TRP B 1 382 ? -23.812 8.383 13.789 1 84.69 382 TRP B C 1
ATOM 7467 O O . TRP B 1 382 ? -24.484 8.195 12.773 1 84.69 382 TRP B O 1
ATOM 7477 N N . SER B 1 383 ? -24.25 8.828 14.875 1 89.31 383 SER B N 1
ATOM 7478 C CA . SER B 1 383 ? -25.641 9.25 14.914 1 89.31 383 SER B CA 1
ATOM 7479 C C . SER B 1 383 ? -25.891 10.414 13.953 1 89.31 383 SER B C 1
ATOM 7481 O O . SER B 1 383 ? -26.969 10.516 13.359 1 89.31 383 SER B O 1
ATOM 7483 N N . LYS B 1 384 ? -24.859 11.203 13.742 1 91.62 384 LYS B N 1
ATOM 7484 C CA . LYS B 1 384 ? -25 12.406 12.914 1 91.62 384 LYS B CA 1
ATOM 7485 C C . LYS B 1 384 ? -24.641 12.117 11.461 1 91.62 384 LYS B C 1
ATOM 7487 O O . LYS B 1 384 ? -25.328 12.562 10.547 1 91.62 384 LYS B O 1
ATOM 7492 N N . TRP B 1 385 ? -23.562 11.336 11.305 1 91.44 385 TRP B N 1
ATOM 7493 C CA . TRP B 1 385 ? -22.969 11.328 9.977 1 91.44 385 TRP B CA 1
ATOM 7494 C C . TRP B 1 385 ? -22.969 9.922 9.391 1 91.44 385 TRP B C 1
ATOM 7496 O O . TRP B 1 385 ? -22.578 9.727 8.234 1 91.44 385 TRP B O 1
ATOM 7506 N N . GLY B 1 386 ? -23.406 8.938 10.078 1 86.75 386 GLY B N 1
ATOM 7507 C CA . GLY B 1 386 ? -23.344 7.559 9.617 1 86.75 386 GLY B CA 1
ATOM 7508 C C . GLY B 1 386 ? -23.984 7.355 8.258 1 86.75 386 GLY B C 1
ATOM 7509 O O . GLY B 1 386 ? -23.359 6.832 7.344 1 86.75 386 GLY B O 1
ATOM 7510 N N . ASN B 1 387 ? -25.203 7.828 8.117 1 89 387 ASN B N 1
ATOM 7511 C CA . ASN B 1 387 ? -25.938 7.656 6.867 1 89 387 ASN B CA 1
ATOM 7512 C C . ASN B 1 387 ? -25.297 8.438 5.727 1 89 387 ASN B C 1
ATOM 7514 O O . ASN B 1 387 ? -25.203 7.938 4.605 1 89 387 ASN B O 1
ATOM 7518 N N . TYR B 1 388 ? -24.859 9.625 6.078 1 91.5 388 TYR B N 1
ATOM 7519 C CA . TYR B 1 388 ? -24.219 10.477 5.078 1 91.5 388 TYR B CA 1
ATOM 7520 C C . TYR B 1 388 ? -22.938 9.836 4.551 1 91.5 388 TYR B C 1
ATOM 7522 O O . TYR B 1 388 ? -22.719 9.797 3.342 1 91.5 388 TYR B O 1
ATOM 7530 N N . LEU B 1 389 ? -22.156 9.312 5.434 1 90.44 389 LEU B N 1
ATOM 7531 C CA . LEU B 1 389 ? -20.875 8.703 5.062 1 90.44 389 LEU B CA 1
ATOM 7532 C C . LEU B 1 389 ? -21.109 7.395 4.309 1 90.44 389 LEU B C 1
ATOM 7534 O O . LEU B 1 389 ? -20.422 7.117 3.322 1 90.44 389 LEU B O 1
ATOM 7538 N N . SER B 1 390 ? -22.047 6.562 4.789 1 89.75 390 SER B N 1
ATOM 7539 C CA . SER B 1 390 ? -22.344 5.312 4.102 1 89.75 390 SER B CA 1
ATOM 7540 C C . SER B 1 390 ? -22.734 5.559 2.65 1 89.75 390 SER B C 1
ATOM 7542 O O . SER B 1 390 ? -22.25 4.887 1.744 1 89.75 390 SER B O 1
ATOM 7544 N N . LYS B 1 391 ? -23.594 6.527 2.463 1 92.88 391 LYS B N 1
ATOM 7545 C CA . LYS B 1 391 ? -24.062 6.879 1.127 1 92.88 391 LYS B CA 1
ATOM 7546 C C . LYS B 1 391 ? -22.922 7.383 0.25 1 92.88 391 LYS B C 1
ATOM 7548 O O . LYS B 1 391 ? -22.703 6.879 -0.854 1 92.88 391 LYS B O 1
ATOM 7553 N N . ASN B 1 392 ? -22.188 8.336 0.764 1 92.69 392 ASN B N 1
ATOM 7554 C CA . ASN B 1 392 ? -21.141 8.984 -0.039 1 92.69 392 ASN B CA 1
ATOM 7555 C C . ASN B 1 392 ? -19.969 8.047 -0.291 1 92.69 392 ASN B C 1
ATOM 7557 O O . ASN B 1 392 ? -19.328 8.109 -1.347 1 92.69 392 ASN B O 1
ATOM 7561 N N . MET B 1 393 ? -19.625 7.207 0.649 1 91.44 393 MET B N 1
ATOM 7562 C CA . MET B 1 393 ? -18.562 6.238 0.444 1 91.44 393 MET B CA 1
ATOM 7563 C C . MET B 1 393 ? -18.938 5.23 -0.638 1 91.44 393 MET B C 1
ATOM 7565 O O . MET B 1 393 ? -18.094 4.855 -1.459 1 91.44 393 MET B O 1
ATOM 7569 N N . LEU B 1 394 ? -20.188 4.719 -0.586 1 94.06 394 LEU B N 1
ATOM 7570 C CA . LEU B 1 394 ? -20.609 3.773 -1.611 1 94.06 394 LEU B CA 1
ATOM 7571 C C . LEU B 1 394 ? -20.594 4.422 -2.992 1 94.06 394 LEU B C 1
ATOM 7573 O O . LEU B 1 394 ? -20.078 3.826 -3.949 1 94.06 394 LEU B O 1
ATOM 7577 N N . LEU B 1 395 ? -21.109 5.629 -3.09 1 95.62 395 LEU B N 1
ATOM 7578 C CA . LEU B 1 395 ? -21.062 6.355 -4.355 1 95.62 395 LEU B CA 1
ATOM 7579 C C . LEU B 1 395 ? -19.609 6.574 -4.793 1 95.62 395 LEU B C 1
ATOM 7581 O O . LEU B 1 395 ? -19.297 6.438 -5.977 1 95.62 395 LEU B O 1
ATOM 7585 N N . ASP B 1 396 ? -18.766 6.965 -3.809 1 94.88 396 ASP B N 1
ATOM 7586 C CA . ASP B 1 396 ? -17.344 7.152 -4.062 1 94.88 396 ASP B CA 1
ATOM 7587 C C . ASP B 1 396 ? -16.719 5.898 -4.672 1 94.88 396 ASP B C 1
ATOM 7589 O O . ASP B 1 396 ? -15.977 5.984 -5.645 1 94.88 396 ASP B O 1
ATOM 7593 N N . LYS B 1 397 ? -17.062 4.742 -4.156 1 93.69 397 LYS B N 1
ATOM 7594 C CA . LYS B 1 397 ? -16.516 3.471 -4.625 1 93.69 397 LYS B CA 1
ATOM 7595 C C . LYS B 1 397 ? -17.078 3.109 -6 1 93.69 397 LYS B C 1
ATOM 7597 O O . LYS B 1 397 ? -16.359 2.57 -6.844 1 93.69 397 LYS B O 1
ATOM 7602 N N . ILE B 1 398 ? -18.359 3.355 -6.219 1 96.69 398 ILE B N 1
ATOM 7603 C CA . ILE B 1 398 ? -19 3.051 -7.492 1 96.69 398 ILE B CA 1
ATOM 7604 C C . ILE B 1 398 ? -18.281 3.781 -8.625 1 96.69 398 ILE B C 1
ATOM 7606 O O . ILE B 1 398 ? -18.078 3.225 -9.703 1 96.69 398 ILE B O 1
ATOM 7610 N N . HIS B 1 399 ? -17.797 4.965 -8.367 1 96.06 399 HIS B N 1
ATOM 7611 C CA . HIS B 1 399 ? -17.172 5.777 -9.406 1 96.06 399 HIS B CA 1
ATOM 7612 C C . HIS B 1 399 ? -15.648 5.754 -9.273 1 96.06 399 HIS B C 1
ATOM 7614 O O . HIS B 1 399 ? -14.945 6.402 -10.055 1 96.06 399 HIS B O 1
ATOM 7620 N N . ASP B 1 400 ? -15.164 5.059 -8.234 1 93.56 400 ASP B N 1
ATOM 7621 C CA . ASP B 1 400 ? -13.734 4.969 -7.949 1 93.56 400 ASP B CA 1
ATOM 7622 C C . ASP B 1 400 ? -13.102 6.355 -7.844 1 93.56 400 ASP B C 1
ATOM 7624 O O . ASP B 1 400 ? -12.062 6.617 -8.445 1 93.56 400 ASP B O 1
ATOM 7628 N N . ASN B 1 401 ? -13.742 7.32 -7.172 1 93.12 401 ASN B N 1
ATOM 7629 C CA . ASN B 1 401 ? -13.266 8.688 -7.023 1 93.12 401 ASN B CA 1
ATOM 7630 C C . ASN B 1 401 ? -12.102 8.773 -6.039 1 93.12 401 ASN B C 1
ATOM 7632 O O . ASN B 1 401 ? -11.266 9.672 -6.133 1 93.12 401 ASN B O 1
ATOM 7636 N N . LYS B 1 402 ? -12.109 7.938 -5.059 1 90.19 402 LYS B N 1
ATOM 7637 C CA . LYS B 1 402 ? -11.07 7.871 -4.035 1 90.19 402 LYS B CA 1
ATOM 7638 C C . LYS B 1 402 ? -11.016 9.164 -3.225 1 90.19 402 LYS B C 1
ATOM 7640 O O . LYS B 1 402 ? -9.93 9.656 -2.9 1 90.19 402 LYS B O 1
ATOM 7645 N N . PHE B 1 403 ? -12.148 9.758 -3.004 1 92.69 403 PHE B N 1
ATOM 7646 C CA . PHE B 1 403 ? -12.25 11 -2.24 1 92.69 403 PHE B CA 1
ATOM 7647 C C . PHE B 1 403 ? -12.562 10.703 -0.778 1 92.69 403 PHE B C 1
ATOM 7649 O O . PHE B 1 403 ? -11.859 11.172 0.119 1 92.69 403 PHE B O 1
ATOM 7656 N N . PHE B 1 404 ? -13.57 9.836 -0.563 1 91.75 404 PHE B N 1
ATOM 7657 C CA . PHE B 1 404 ? -13.969 9.484 0.796 1 91.75 404 PHE B CA 1
ATOM 7658 C C . PHE B 1 404 ? -13.164 8.289 1.304 1 91.75 404 PHE B C 1
ATOM 7660 O O . PHE B 1 404 ? -12.93 8.164 2.508 1 91.75 404 PHE B O 1
ATOM 7667 N N . THR B 1 405 ? -12.781 7.395 0.37 1 87.06 405 THR B N 1
ATOM 7668 C CA . THR B 1 405 ? -12.078 6.168 0.738 1 87.06 405 THR B CA 1
ATOM 7669 C C . THR B 1 405 ? -11.164 5.707 -0.396 1 87.06 405 THR B C 1
ATOM 7671 O O . THR B 1 405 ? -11.422 6.004 -1.564 1 87.06 405 THR B O 1
ATOM 7674 N N . GLN B 1 406 ? -10.094 5.008 -0.018 1 81.94 406 GLN B N 1
ATOM 7675 C CA . GLN B 1 406 ? -9.188 4.453 -1.016 1 81.94 406 GLN B CA 1
ATOM 7676 C C . GLN B 1 406 ? -9.555 3.016 -1.364 1 81.94 406 GLN B C 1
ATOM 7678 O O . GLN B 1 406 ? -8.992 2.428 -2.285 1 81.94 406 GLN B O 1
ATOM 7683 N N . LYS B 1 407 ? -10.578 2.438 -0.725 1 83.25 407 LYS B N 1
ATOM 7684 C CA . LYS B 1 407 ? -10.938 1.035 -0.918 1 83.25 407 LYS B CA 1
ATOM 7685 C C . LYS B 1 407 ? -11.812 0.858 -2.156 1 83.25 407 LYS B C 1
ATOM 7687 O O . LYS B 1 407 ? -12.617 1.736 -2.49 1 83.25 407 LYS B O 1
ATOM 7692 N N . LYS B 1 408 ? -11.672 -0.273 -2.752 1 88.62 408 LYS B N 1
ATOM 7693 C CA . LYS B 1 408 ? -12.492 -0.628 -3.906 1 88.62 408 LYS B CA 1
ATOM 7694 C C . LYS B 1 408 ? -13.82 -1.227 -3.471 1 88.62 408 LYS B C 1
ATOM 7696 O O . LYS B 1 408 ? -13.953 -1.724 -2.35 1 88.62 408 LYS B O 1
ATOM 7701 N N . LEU B 1 409 ? -14.773 -1.1 -4.363 1 94.38 409 LEU B N 1
ATOM 7702 C CA . LEU B 1 409 ? -16.078 -1.7 -4.09 1 94.38 409 LEU B CA 1
ATOM 7703 C C . LEU B 1 409 ? -15.977 -3.223 -4.09 1 94.38 409 LEU B C 1
ATOM 7705 O O . LEU B 1 409 ? -15.328 -3.809 -4.961 1 94.38 409 LEU B O 1
ATOM 7709 N N . LYS B 1 410 ? -16.547 -3.875 -3.117 1 92.69 410 LYS B N 1
ATOM 7710 C CA . LYS B 1 410 ? -16.547 -5.332 -3.025 1 92.69 410 LYS B CA 1
ATOM 7711 C C . LYS B 1 410 ? -17.969 -5.883 -3.029 1 92.69 410 LYS B C 1
ATOM 7713 O O . LYS B 1 410 ? -18.812 -5.414 -2.275 1 92.69 410 LYS B O 1
ATOM 7718 N N . ILE B 1 411 ? -18.188 -6.836 -3.852 1 96.5 411 ILE B N 1
ATOM 7719 C CA . ILE B 1 411 ? -19.484 -7.504 -3.979 1 96.5 411 ILE B CA 1
ATOM 7720 C C . ILE B 1 411 ? -19.344 -8.961 -3.553 1 96.5 411 ILE B C 1
ATOM 7722 O O . ILE B 1 411 ? -18.453 -9.68 -4.02 1 96.5 411 ILE B O 1
ATOM 7726 N N . THR B 1 412 ? -20.188 -9.383 -2.66 1 94.12 412 THR B N 1
ATOM 7727 C CA . THR B 1 412 ? -20.281 -10.789 -2.283 1 94.12 412 THR B CA 1
ATOM 7728 C C . THR B 1 412 ? -21.562 -11.414 -2.838 1 94.12 412 THR B C 1
ATOM 7730 O O . THR B 1 412 ? -22.656 -10.914 -2.592 1 94.12 412 THR B O 1
ATOM 7733 N N . ILE B 1 413 ? -21.438 -12.445 -3.605 1 96.38 413 ILE B N 1
ATOM 7734 C CA . ILE B 1 413 ? -22.562 -13.148 -4.203 1 96.38 413 ILE B CA 1
ATOM 7735 C C . ILE B 1 413 ? -22.828 -14.445 -3.441 1 96.38 413 ILE B C 1
ATOM 7737 O O . ILE B 1 413 ? -21.906 -15.227 -3.199 1 96.38 413 ILE B O 1
ATOM 7741 N N . VAL B 1 414 ? -24.047 -14.656 -3.049 1 94.69 414 VAL B N 1
ATOM 7742 C CA . VAL B 1 414 ? -24.438 -15.875 -2.346 1 94.69 414 VAL B CA 1
ATOM 7743 C C . VAL B 1 414 ? -25.406 -16.672 -3.205 1 94.69 414 VAL B C 1
ATOM 7745 O O . VAL B 1 414 ? -26.484 -16.188 -3.559 1 94.69 414 VAL B O 1
ATOM 7748 N N . ASP B 1 415 ? -25.016 -17.859 -3.562 1 94.88 415 ASP B N 1
ATOM 7749 C CA . ASP B 1 415 ? -25.859 -18.75 -4.363 1 94.88 415 ASP B CA 1
ATOM 7750 C C . ASP B 1 415 ? -25.562 -20.219 -4.059 1 94.88 415 ASP B C 1
ATOM 7752 O O . ASP B 1 415 ? -24.547 -20.75 -4.488 1 94.88 415 ASP B O 1
ATOM 7756 N N . GLU B 1 416 ? -26.469 -20.891 -3.418 1 90.56 416 GLU B N 1
ATOM 7757 C CA .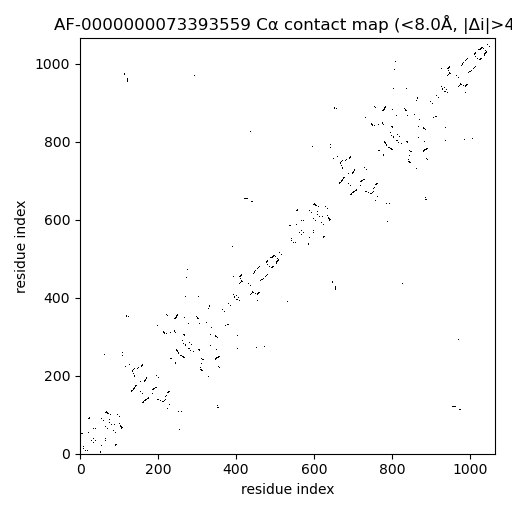 GLU B 1 416 ? -26.297 -22.312 -3.104 1 90.56 416 GLU B CA 1
ATOM 7758 C C . GLU B 1 416 ? -26.266 -23.156 -4.371 1 90.56 416 GLU B C 1
ATOM 7760 O O . GLU B 1 416 ? -25.656 -24.219 -4.398 1 90.56 416 GLU B O 1
ATOM 7765 N N . ASN B 1 417 ? -26.906 -22.672 -5.465 1 90.12 417 ASN B N 1
ATOM 7766 C CA . ASN B 1 417 ? -26.969 -23.391 -6.738 1 90.12 417 ASN B CA 1
ATOM 7767 C C . ASN B 1 417 ? -26.078 -22.734 -7.793 1 90.12 417 ASN B C 1
ATOM 7769 O O . ASN B 1 417 ? -26.484 -22.594 -8.953 1 90.12 417 ASN B O 1
ATOM 7773 N N . TYR B 1 418 ? -24.938 -22.281 -7.312 1 87.75 418 TYR B N 1
ATOM 7774 C CA . TYR B 1 418 ? -24.125 -21.5 -8.227 1 87.75 418 TYR B CA 1
ATOM 7775 C C . TYR B 1 418 ? -23.781 -22.281 -9.484 1 87.75 418 TYR B C 1
ATOM 7777 O O . TYR B 1 418 ? -23.594 -21.703 -10.555 1 87.75 418 TYR B O 1
ATOM 7785 N N . HIS B 1 419 ? -23.781 -23.688 -9.438 1 89.69 419 HIS B N 1
ATOM 7786 C CA . HIS B 1 419 ? -23.484 -24.5 -10.617 1 89.69 419 HIS B CA 1
ATOM 7787 C C . HIS B 1 419 ? -24.547 -24.312 -11.695 1 89.69 419 HIS B C 1
ATOM 7789 O O . HIS B 1 419 ? -24.234 -24.281 -12.891 1 89.69 419 HIS B O 1
ATOM 7795 N N . ASP B 1 420 ? -25.844 -24.156 -11.25 1 90.69 420 ASP B N 1
ATOM 7796 C CA . ASP B 1 420 ? -26.953 -23.984 -12.18 1 90.69 420 ASP B CA 1
ATOM 7797 C C . ASP B 1 420 ? -26.938 -22.578 -12.781 1 90.69 420 ASP B C 1
ATOM 7799 O O . ASP B 1 420 ? -27.375 -22.375 -13.914 1 90.69 420 ASP B O 1
ATOM 7803 N N . ASN B 1 421 ? -26.469 -21.656 -12.016 1 92.38 421 ASN B N 1
ATOM 7804 C CA . ASN B 1 421 ? -26.438 -20.266 -12.43 1 92.38 421 ASN B CA 1
ATOM 7805 C C . ASN B 1 421 ? -25.047 -19.844 -12.883 1 92.38 421 ASN B C 1
ATOM 7807 O O . ASN B 1 421 ? -24.75 -18.641 -12.961 1 92.38 421 ASN B O 1
ATOM 7811 N N . PHE B 1 422 ? -24.281 -20.766 -13.234 1 94 422 PHE B N 1
ATOM 7812 C CA . PHE B 1 422 ? -22.844 -20.531 -13.422 1 94 422 PHE B CA 1
ATOM 7813 C C . PHE B 1 422 ? -22.594 -19.516 -14.523 1 94 422 PHE B C 1
ATOM 7815 O O . PHE B 1 422 ? -21.781 -18.594 -14.359 1 94 422 PHE B O 1
ATOM 7822 N N . GLU B 1 423 ? -23.219 -19.641 -15.633 1 93.19 423 GLU B N 1
ATOM 7823 C CA . GLU B 1 423 ? -23.016 -18.734 -16.75 1 93.19 423 GLU B CA 1
ATOM 7824 C C . GLU B 1 423 ? -23.344 -17.297 -16.375 1 93.19 423 GLU B C 1
ATOM 7826 O O . GLU B 1 423 ? -22.578 -16.375 -16.688 1 93.19 423 GLU B O 1
ATOM 7831 N N . PHE B 1 424 ? -24.484 -17.141 -15.773 1 93.44 424 PHE B N 1
ATOM 7832 C CA . PHE B 1 424 ? -24.906 -15.828 -15.328 1 93.44 424 PHE B CA 1
ATOM 7833 C C . PHE B 1 424 ? -23.938 -15.25 -14.312 1 93.44 424 PHE B C 1
ATOM 7835 O O . PHE B 1 424 ? -23.516 -14.102 -14.43 1 93.44 424 PHE B O 1
ATOM 7842 N N . LEU B 1 425 ? -23.531 -16.078 -13.328 1 95.81 425 LEU B N 1
ATOM 7843 C CA . LEU B 1 425 ? -22.641 -15.633 -12.266 1 95.81 425 LEU B CA 1
ATOM 7844 C C . LEU B 1 425 ? -21.266 -15.273 -12.836 1 95.81 425 LEU B C 1
ATOM 7846 O O . LEU B 1 425 ? -20.656 -14.297 -12.398 1 95.81 425 LEU B O 1
ATOM 7850 N N . SER B 1 426 ? -20.766 -16.078 -13.75 1 96.06 426 SER B N 1
ATOM 7851 C CA . SER B 1 426 ? -19.5 -15.773 -14.406 1 96.06 426 SER B CA 1
ATOM 7852 C C . SER B 1 426 ? -19.562 -14.438 -15.148 1 96.06 426 SER B C 1
ATOM 7854 O O . SER B 1 426 ? -18.672 -13.602 -15.008 1 96.06 426 SER B O 1
ATOM 7856 N N . LYS B 1 427 ? -20.656 -14.211 -15.859 1 95.88 427 LYS B N 1
ATOM 7857 C CA . LYS B 1 427 ? -20.828 -12.984 -16.641 1 95.88 427 LYS B CA 1
ATOM 7858 C C . LYS B 1 427 ? -20.859 -11.758 -15.734 1 95.88 427 LYS B C 1
ATOM 7860 O O . LYS B 1 427 ? -20.156 -10.773 -15.984 1 95.88 427 LYS B O 1
ATOM 7865 N N . ILE B 1 428 ? -21.609 -11.789 -14.695 1 96.25 428 ILE B N 1
ATOM 7866 C CA . ILE B 1 428 ? -21.75 -10.594 -13.867 1 96.25 428 ILE B CA 1
ATOM 7867 C C . ILE B 1 428 ? -20.484 -10.383 -13.047 1 96.25 428 ILE B C 1
ATOM 7869 O O . ILE B 1 428 ? -20.078 -9.242 -12.789 1 96.25 428 ILE B O 1
ATOM 7873 N N . SER B 1 429 ? -19.844 -11.508 -12.523 1 96.44 429 SER B N 1
ATOM 7874 C CA . SER B 1 429 ? -18.594 -11.383 -11.766 1 96.44 429 SER B CA 1
ATOM 7875 C C . SER B 1 429 ? -17.516 -10.727 -12.602 1 96.44 429 SER B C 1
ATOM 7877 O O . SER B 1 429 ? -16.844 -9.797 -12.141 1 96.44 429 SER B O 1
ATOM 7879 N N . LYS B 1 430 ? -17.344 -11.18 -13.844 1 96.25 430 LYS B N 1
ATOM 7880 C CA . LYS B 1 430 ? -16.375 -10.594 -14.766 1 96.25 430 LYS B CA 1
ATOM 7881 C C . LYS B 1 430 ? -16.734 -9.148 -15.094 1 96.25 430 LYS B C 1
ATOM 7883 O O . LYS B 1 430 ? -15.852 -8.289 -15.188 1 96.25 430 LYS B O 1
ATOM 7888 N N . GLY B 1 431 ? -18.078 -8.914 -15.273 1 96.88 431 GLY B N 1
ATOM 7889 C CA . GLY B 1 431 ? -18.531 -7.555 -15.539 1 96.88 431 GLY B CA 1
ATOM 7890 C C . GLY B 1 431 ? -18.188 -6.586 -14.422 1 96.88 431 GLY B C 1
ATOM 7891 O O . GLY B 1 431 ? -17.688 -5.492 -14.68 1 96.88 431 GLY B O 1
ATOM 7892 N N . PHE B 1 432 ? -18.438 -6.984 -13.188 1 97.12 432 PHE B N 1
ATOM 7893 C CA . PHE B 1 432 ? -18.094 -6.164 -12.031 1 97.12 432 PHE B CA 1
ATOM 7894 C C . PHE B 1 432 ? -16.594 -5.98 -11.914 1 97.12 432 PHE B C 1
ATOM 7896 O O . PHE B 1 432 ? -16.109 -4.887 -11.617 1 97.12 432 PHE B O 1
ATOM 7903 N N . ASN B 1 433 ? -15.914 -7.039 -12.109 1 95.12 433 ASN B N 1
ATOM 7904 C CA . ASN B 1 433 ? -14.461 -7 -12 1 95.12 433 ASN B CA 1
ATOM 7905 C C . ASN B 1 433 ? -13.844 -6.078 -13.055 1 95.12 433 ASN B C 1
ATOM 7907 O O . ASN B 1 433 ? -12.844 -5.41 -12.789 1 95.12 433 ASN B O 1
ATOM 7911 N N . GLU B 1 434 ? -14.391 -6.031 -14.25 1 94.5 434 GLU B N 1
ATOM 7912 C CA . GLU B 1 434 ? -13.922 -5.148 -15.32 1 94.5 434 GLU B CA 1
ATOM 7913 C C . GLU B 1 434 ? -14.039 -3.684 -14.906 1 94.5 434 GLU B C 1
ATOM 7915 O O . GLU B 1 434 ? -13.305 -2.834 -15.422 1 94.5 434 GLU B O 1
ATOM 7920 N N . LEU B 1 435 ? -14.938 -3.424 -14.008 1 95.38 435 LEU B N 1
ATOM 7921 C CA . LEU B 1 435 ? -15.125 -2.062 -13.516 1 95.38 435 LEU B CA 1
ATOM 7922 C C . LEU B 1 435 ? -14.203 -1.779 -12.336 1 95.38 435 LEU B C 1
ATOM 7924 O O . LEU B 1 435 ? -14.258 -0.701 -11.742 1 95.38 435 LEU B O 1
ATOM 7928 N N . GLY B 1 436 ? -13.406 -2.742 -11.961 1 93.88 436 GLY B N 1
ATOM 7929 C CA . GLY B 1 436 ? -12.438 -2.551 -10.891 1 93.88 436 GLY B CA 1
ATOM 7930 C C . GLY B 1 436 ? -12.93 -3.031 -9.539 1 93.88 436 GLY B C 1
ATOM 7931 O O . GLY B 1 436 ? -12.281 -2.812 -8.516 1 93.88 436 GLY B O 1
ATOM 7932 N N . PHE B 1 437 ? -14.086 -3.711 -9.516 1 95.69 437 PHE B N 1
ATOM 7933 C CA . PHE B 1 437 ? -14.648 -4.172 -8.25 1 95.69 437 PHE B CA 1
ATOM 7934 C C . PHE B 1 437 ? -14.094 -5.543 -7.879 1 95.69 437 PHE B C 1
ATOM 7936 O O . PHE B 1 437 ? -13.641 -6.293 -8.742 1 95.69 437 PHE B O 1
ATOM 7943 N N . THR B 1 438 ? -14.086 -5.801 -6.629 1 93.06 438 THR B N 1
ATOM 7944 C CA . THR B 1 438 ? -13.781 -7.137 -6.133 1 93.06 438 THR B CA 1
ATOM 7945 C C . THR B 1 438 ? -15.055 -7.961 -5.957 1 93.06 438 THR B C 1
ATOM 7947 O O . THR B 1 438 ? -16.078 -7.445 -5.488 1 93.06 438 THR B O 1
ATOM 7950 N N . VAL B 1 439 ? -14.977 -9.203 -6.387 1 94.81 439 VAL B N 1
ATOM 7951 C CA . VAL B 1 439 ? -16.141 -10.078 -6.285 1 94.81 439 VAL B CA 1
ATOM 7952 C C . VAL B 1 439 ? -15.773 -11.359 -5.547 1 94.81 439 VAL B C 1
ATOM 7954 O O . VAL B 1 439 ? -14.695 -11.914 -5.762 1 94.81 439 VAL B O 1
ATOM 7957 N N . GLU B 1 440 ? -16.656 -11.789 -4.711 1 91.94 440 GLU B N 1
ATOM 7958 C CA . GLU B 1 440 ? -16.516 -13.062 -4.008 1 91.94 440 GLU B CA 1
ATOM 7959 C C . GLU B 1 440 ? -17.812 -13.875 -4.074 1 91.94 440 GLU B C 1
ATOM 7961 O O . GLU B 1 440 ? -18.906 -13.312 -3.963 1 91.94 440 GLU B O 1
ATOM 7966 N N . LEU B 1 441 ? -17.656 -15.141 -4.254 1 93.56 441 LEU B N 1
ATOM 7967 C CA . LEU B 1 441 ? -18.797 -16.047 -4.324 1 93.56 441 LEU B CA 1
ATOM 7968 C C . LEU B 1 441 ? -18.828 -16.984 -3.121 1 93.56 441 LEU B C 1
ATOM 7970 O O . LEU B 1 441 ? -17.781 -17.516 -2.727 1 93.56 441 LEU B O 1
ATOM 7974 N N . ILE B 1 442 ? -20 -17.125 -2.561 1 88.81 442 ILE B N 1
ATOM 7975 C CA . ILE B 1 442 ? -20.25 -18.047 -1.454 1 88.81 442 ILE B CA 1
ATOM 7976 C C . ILE B 1 442 ? -21.406 -18.969 -1.807 1 88.81 442 ILE B C 1
ATOM 7978 O O . ILE B 1 442 ? -22.5 -18.5 -2.145 1 88.81 442 ILE B O 1
ATOM 7982 N N . SER B 1 443 ? -21.203 -20.25 -1.72 1 89.62 443 SER B N 1
ATOM 7983 C CA . SER B 1 443 ? -22.266 -21.188 -2.027 1 89.62 443 SER B CA 1
ATOM 7984 C C . SER B 1 443 ? -22.844 -21.812 -0.759 1 89.62 443 SER B C 1
ATOM 7986 O O . SER B 1 443 ? -23.969 -22.328 -0.759 1 89.62 443 SER B O 1
ATOM 7988 N N . ASP B 1 444 ? -22.047 -21.781 0.313 1 83.81 444 ASP B N 1
ATOM 7989 C CA . ASP B 1 444 ? -22.484 -22.344 1.583 1 83.81 444 ASP B CA 1
ATOM 7990 C C . ASP B 1 444 ? -23.391 -21.375 2.338 1 83.81 444 ASP B C 1
ATOM 7992 O O . ASP B 1 444 ? -22.922 -20.375 2.883 1 83.81 444 ASP B O 1
ATOM 7996 N N . LEU B 1 445 ? -24.625 -21.688 2.396 1 85.38 445 LEU B N 1
ATOM 7997 C CA . LEU B 1 445 ? -25.578 -20.797 3.037 1 85.38 445 LEU B CA 1
ATOM 7998 C C . LEU B 1 445 ? -25.344 -20.719 4.539 1 85.38 445 LEU B C 1
ATOM 8000 O O . LEU B 1 445 ? -25.844 -19.828 5.215 1 85.38 445 LEU B O 1
ATOM 8004 N N . GLU B 1 446 ? -24.547 -21.625 5 1 73.69 446 GLU B N 1
ATOM 8005 C CA . GLU B 1 446 ? -24.266 -21.641 6.434 1 73.69 446 GLU B CA 1
ATOM 8006 C C . GLU B 1 446 ? -23.156 -20.656 6.785 1 73.69 446 GLU B C 1
ATOM 8008 O O . GLU B 1 446 ? -22.922 -20.375 7.961 1 73.69 446 GLU B O 1
ATOM 8013 N N . ASN B 1 447 ? -22.594 -20.188 5.742 1 75.88 447 ASN B N 1
ATOM 8014 C CA . ASN B 1 447 ? -21.625 -19.109 5.977 1 75.88 447 ASN B CA 1
ATOM 8015 C C . ASN B 1 447 ? -22.312 -17.766 6.203 1 75.88 447 ASN B C 1
ATOM 8017 O O . ASN B 1 447 ? -22.719 -17.109 5.25 1 75.88 447 ASN B O 1
ATOM 8021 N N . MET B 1 448 ? -22.359 -17.453 7.406 1 70.44 448 MET B N 1
ATOM 8022 C CA . MET B 1 448 ? -23.062 -16.219 7.75 1 70.44 448 MET B CA 1
ATOM 8023 C C . MET B 1 448 ? -22.078 -15.055 7.91 1 70.44 448 MET B C 1
ATOM 8025 O O . MET B 1 448 ? -22.5 -13.938 8.219 1 70.44 448 MET B O 1
ATOM 8029 N N . TYR B 1 449 ? -20.875 -15.258 7.711 1 70.56 449 TYR B N 1
ATOM 8030 C CA . TYR B 1 449 ? -19.891 -14.203 7.914 1 70.56 449 TYR B CA 1
ATOM 8031 C C . TYR B 1 449 ? -19.516 -13.547 6.59 1 70.56 449 TYR B C 1
ATOM 8033 O O . TYR B 1 449 ? -18.703 -14.094 5.836 1 70.56 449 TYR B O 1
ATOM 8041 N N . ILE B 1 450 ? -19.969 -12.445 6.34 1 76.5 450 ILE B N 1
ATOM 8042 C CA . ILE B 1 450 ? -19.641 -11.648 5.164 1 76.5 450 ILE B CA 1
ATOM 8043 C C . ILE B 1 450 ? -18.5 -10.68 5.488 1 76.5 450 ILE B C 1
ATOM 8045 O O . ILE B 1 450 ? -17.656 -10.398 4.637 1 76.5 450 ILE B O 1
ATOM 8049 N N . GLY B 1 451 ? -18.391 -10.266 6.797 1 67.88 451 GLY B N 1
ATOM 8050 C CA . GLY B 1 451 ? -17.297 -9.422 7.254 1 67.88 451 GLY B CA 1
ATOM 8051 C C . GLY B 1 451 ? -17.547 -7.945 7.016 1 67.88 451 GLY B C 1
ATOM 8052 O O . GLY B 1 451 ? -18.688 -7.527 6.805 1 67.88 451 GLY B O 1
ATOM 8053 N N . ASN B 1 452 ? -16.469 -7.141 7.137 1 69.38 452 ASN B N 1
ATOM 8054 C CA . ASN B 1 452 ? -16.641 -5.691 7.098 1 69.38 452 ASN B CA 1
ATOM 8055 C C . ASN B 1 452 ? -16.172 -5.109 5.762 1 69.38 452 ASN B C 1
ATOM 8057 O O . ASN B 1 452 ? -16.219 -3.895 5.562 1 69.38 452 ASN B O 1
ATOM 8061 N N . SER B 1 453 ? -15.828 -5.973 4.848 1 76.12 453 SER B N 1
ATOM 8062 C CA . SER B 1 453 ? -15.234 -5.434 3.631 1 76.12 453 SER B CA 1
ATOM 8063 C C . SER B 1 453 ? -16.25 -5.359 2.5 1 76.12 453 SER B C 1
ATOM 8065 O O . SER B 1 453 ? -16.094 -4.582 1.559 1 76.12 453 SER B O 1
ATOM 8067 N N . SER B 1 454 ? -17.344 -6.133 2.57 1 88.12 454 SER B N 1
ATOM 8068 C CA . SER B 1 454 ? -18.312 -6.184 1.477 1 88.12 454 SER B CA 1
ATOM 8069 C C . SER B 1 454 ? -19.25 -4.98 1.511 1 88.12 454 SER B C 1
ATOM 8071 O O . SER B 1 454 ? -19.719 -4.582 2.58 1 88.12 454 SER B O 1
ATOM 8073 N N . ASP B 1 455 ? -19.469 -4.434 0.373 1 93.06 455 ASP B N 1
ATOM 8074 C CA . ASP B 1 455 ? -20.344 -3.281 0.25 1 93.06 455 ASP B CA 1
ATOM 8075 C C . ASP B 1 455 ? -21.75 -3.711 -0.183 1 93.06 455 ASP B C 1
ATOM 8077 O O . ASP B 1 455 ? -22.734 -3.086 0.197 1 93.06 455 ASP B O 1
ATOM 8081 N N . ILE B 1 456 ? -21.812 -4.73 -1.042 1 96.31 456 ILE B N 1
ATOM 8082 C CA . ILE B 1 456 ? -23.062 -5.207 -1.612 1 96.31 456 ILE B CA 1
ATOM 8083 C C . ILE B 1 456 ? -23.141 -6.727 -1.486 1 96.31 456 ILE B C 1
ATOM 8085 O O . ILE B 1 456 ? -22.188 -7.434 -1.826 1 96.31 456 ILE B O 1
ATOM 8089 N N . LEU B 1 457 ? -24.188 -7.18 -0.952 1 96.06 457 LEU B N 1
ATOM 8090 C CA . LEU B 1 457 ? -24.531 -8.594 -0.94 1 96.06 457 LEU B CA 1
ATOM 8091 C C . LEU B 1 457 ? -25.562 -8.914 -2.014 1 96.06 457 LEU B C 1
ATOM 8093 O O . LEU B 1 457 ? -26.672 -8.391 -1.98 1 96.06 457 LEU B O 1
ATOM 8097 N N . LEU B 1 458 ? -25.188 -9.664 -3.027 1 96.88 458 LEU B N 1
ATOM 8098 C CA . LEU B 1 458 ? -26.094 -10.172 -4.055 1 96.88 458 LEU B CA 1
ATOM 8099 C C . LEU B 1 458 ? -26.5 -11.609 -3.766 1 96.88 458 LEU B C 1
ATOM 8101 O O . LEU B 1 458 ? -25.672 -12.523 -3.879 1 96.88 458 LEU B O 1
ATOM 8105 N N . CYS B 1 459 ? -27.719 -11.797 -3.445 1 95.44 459 CYS B N 1
ATOM 8106 C CA . CYS B 1 459 ? -28.172 -13.125 -3.053 1 95.44 459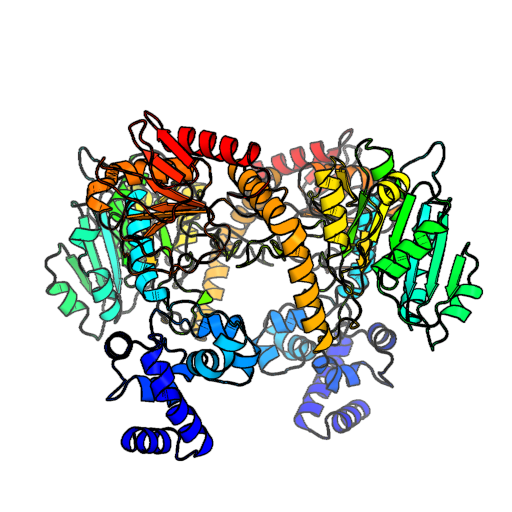 CYS B CA 1
ATOM 8107 C C . CYS B 1 459 ? -29.141 -13.695 -4.086 1 95.44 459 CYS B C 1
ATOM 8109 O O . CYS B 1 459 ? -30.078 -13.016 -4.512 1 95.44 459 CYS B O 1
ATOM 8111 N N . LEU B 1 460 ? -28.922 -14.898 -4.492 1 93.94 460 LEU B N 1
ATOM 8112 C CA . LEU B 1 460 ? -29.812 -15.609 -5.395 1 93.94 460 LEU B CA 1
ATOM 8113 C C . LEU B 1 460 ? -30.531 -16.734 -4.66 1 93.94 460 LEU B C 1
ATOM 8115 O O . LEU B 1 460 ? -31.422 -17.391 -5.23 1 93.94 460 LEU B O 1
ATOM 8119 N N . SER B 1 461 ? -30.156 -16.953 -3.42 1 90.69 461 SER B N 1
ATOM 8120 C CA . SER B 1 461 ? -30.766 -18 -2.6 1 90.69 461 SER B CA 1
ATOM 8121 C C . SER B 1 461 ? -31.719 -17.406 -1.566 1 90.69 461 SER B C 1
ATOM 8123 O O . SER B 1 461 ? -31.297 -16.625 -0.7 1 90.69 461 SER B O 1
ATOM 8125 N N . GLU B 1 462 ? -32.906 -17.766 -1.572 1 86 462 GLU B N 1
ATOM 8126 C CA . GLU B 1 462 ? -33.938 -17.172 -0.726 1 86 462 GLU B CA 1
ATOM 8127 C C . GLU B 1 462 ? -33.719 -17.531 0.741 1 86 462 GLU B C 1
ATOM 8129 O O . GLU B 1 462 ? -34.125 -16.781 1.634 1 86 462 GLU B O 1
ATOM 8134 N N . ASP B 1 463 ? -33.031 -18.625 1.017 1 87.19 463 ASP B N 1
ATOM 8135 C CA . ASP B 1 463 ? -32.938 -19.156 2.371 1 87.19 463 ASP B CA 1
ATOM 8136 C C . ASP B 1 463 ? -31.719 -18.609 3.105 1 87.19 463 ASP B C 1
ATOM 8138 O O . ASP B 1 463 ? -31.391 -19.062 4.211 1 87.19 463 ASP B O 1
ATOM 8142 N N . TYR B 1 464 ? -31.031 -17.703 2.514 1 90.25 464 TYR B N 1
ATOM 8143 C CA . TYR B 1 464 ? -29.875 -17.156 3.209 1 90.25 464 TYR B CA 1
ATOM 8144 C C . TYR B 1 464 ? -30.297 -16.375 4.449 1 90.25 464 TYR B C 1
ATOM 8146 O O . TYR B 1 464 ? -31.219 -15.562 4.391 1 90.25 464 TYR B O 1
ATOM 8154 N N . ASP B 1 465 ? -29.703 -16.609 5.578 1 85.44 465 ASP B N 1
ATOM 8155 C CA . ASP B 1 465 ? -30.094 -16.062 6.875 1 85.44 465 ASP B CA 1
ATOM 8156 C C . ASP B 1 465 ? -29.531 -14.656 7.07 1 85.44 465 ASP B C 1
ATOM 8158 O O . ASP B 1 465 ? -28.469 -14.484 7.656 1 85.44 465 ASP B O 1
ATOM 8162 N N . LEU B 1 466 ? -30.281 -13.664 6.691 1 88.06 466 LEU B N 1
ATOM 8163 C CA . LEU B 1 466 ? -29.859 -12.273 6.793 1 88.06 466 LEU B CA 1
ATOM 8164 C C . LEU B 1 466 ? -29.828 -11.82 8.25 1 88.06 466 LEU B C 1
ATOM 8166 O O . LEU B 1 466 ? -29.094 -10.898 8.609 1 88.06 466 LEU B O 1
ATOM 8170 N N . GLU B 1 467 ? -30.656 -12.375 9.023 1 80.56 467 GLU B N 1
ATOM 8171 C CA . GLU B 1 467 ? -30.812 -11.961 10.414 1 80.56 467 GLU B CA 1
ATOM 8172 C C . GLU B 1 467 ? -29.547 -12.273 11.219 1 80.56 467 GLU B C 1
ATOM 8174 O O . GLU B 1 467 ? -29.156 -11.484 12.086 1 80.56 467 GLU B O 1
ATOM 8179 N N . ASN B 1 468 ? -28.969 -13.406 10.891 1 72.38 468 ASN B N 1
ATOM 8180 C CA . ASN B 1 468 ? -27.828 -13.836 11.688 1 72.38 468 ASN B CA 1
ATOM 8181 C C . ASN B 1 468 ? -26.5 -13.578 10.953 1 72.38 468 ASN B C 1
ATOM 8183 O O . ASN B 1 468 ? -25.438 -13.906 11.461 1 72.38 468 ASN B O 1
ATOM 8187 N N . MET B 1 469 ? -26.656 -12.977 9.758 1 76.5 469 MET B N 1
ATOM 8188 C CA . MET B 1 469 ? -25.438 -12.68 9 1 76.5 469 MET B CA 1
ATOM 8189 C C . MET B 1 469 ? -24.594 -11.641 9.727 1 76.5 469 MET B C 1
ATOM 8191 O O . MET B 1 469 ? -25.125 -10.688 10.312 1 76.5 469 MET B O 1
ATOM 8195 N N . VAL B 1 470 ? -23.344 -11.859 9.75 1 69.75 470 VAL B N 1
ATOM 8196 C CA . VAL B 1 470 ? -22.406 -10.906 10.32 1 69.75 470 VAL B CA 1
ATOM 8197 C C . VAL B 1 470 ? -21.797 -10.047 9.203 1 69.75 470 VAL B C 1
ATOM 8199 O O . VAL B 1 470 ? -21 -10.531 8.406 1 69.75 470 VAL B O 1
ATOM 8202 N N . ALA B 1 471 ? -22.188 -8.828 9.102 1 76.44 471 ALA B N 1
ATOM 8203 C CA . ALA B 1 471 ? -21.75 -7.871 8.086 1 76.44 471 ALA B CA 1
ATOM 8204 C C . ALA B 1 471 ? -21.859 -6.438 8.594 1 76.44 471 ALA B C 1
ATOM 8206 O O . ALA B 1 471 ? -22.406 -6.203 9.68 1 76.44 471 ALA B O 1
ATOM 8207 N N . ARG B 1 472 ? -21.25 -5.578 7.891 1 76.94 472 ARG B N 1
ATOM 8208 C CA . ARG B 1 472 ? -21.438 -4.168 8.219 1 76.94 472 ARG B CA 1
ATOM 8209 C C . ARG B 1 472 ? -22.922 -3.789 8.18 1 76.94 472 ARG B C 1
ATOM 8211 O O . ARG B 1 472 ? -23.672 -4.289 7.348 1 76.94 472 ARG B O 1
ATOM 8218 N N . ASP B 1 473 ? -23.25 -2.844 8.984 1 75.5 473 ASP B N 1
ATOM 8219 C CA . ASP B 1 473 ? -24.641 -2.414 9.086 1 75.5 473 ASP B CA 1
ATOM 8220 C C . ASP B 1 473 ? -25.094 -1.75 7.789 1 75.5 473 ASP B C 1
ATOM 8222 O O . ASP B 1 473 ? -26.281 -1.794 7.449 1 75.5 473 ASP B O 1
ATOM 8226 N N . ASP B 1 474 ? -24.141 -1.198 7.066 1 86.38 474 ASP B N 1
ATOM 8227 C CA . ASP B 1 474 ? -24.547 -0.437 5.883 1 86.38 474 ASP B CA 1
ATOM 8228 C C . ASP B 1 474 ? -24.297 -1.238 4.609 1 86.38 474 ASP B C 1
ATOM 8230 O O . ASP B 1 474 ? -24.125 -0.663 3.531 1 86.38 474 ASP B O 1
ATOM 8234 N N . ILE B 1 475 ? -24.219 -2.578 4.727 1 90.69 475 ILE B N 1
ATOM 8235 C CA . ILE B 1 475 ? -24.141 -3.414 3.531 1 90.69 475 ILE B CA 1
ATOM 8236 C C . ILE B 1 475 ? -25.469 -3.338 2.771 1 90.69 475 ILE B C 1
ATOM 8238 O O . ILE B 1 475 ? -26.531 -3.338 3.379 1 90.69 475 ILE B O 1
ATOM 8242 N N . VAL B 1 476 ? -25.422 -3.188 1.458 1 95 476 VAL B N 1
ATOM 8243 C CA . VAL B 1 476 ? -26.641 -3.191 0.642 1 95 476 VAL B CA 1
ATOM 8244 C C . VAL B 1 476 ? -27.047 -4.629 0.343 1 95 476 VAL B C 1
ATOM 8246 O O . VAL B 1 476 ? -26.312 -5.379 -0.289 1 95 476 VAL B O 1
ATOM 8249 N N . ARG B 1 477 ? -28.234 -5.027 0.787 1 95.31 477 ARG B N 1
ATOM 8250 C CA . ARG B 1 477 ? -28.75 -6.383 0.596 1 95.31 477 ARG B CA 1
ATOM 8251 C C . ARG B 1 477 ? -29.656 -6.461 -0.63 1 95.31 477 ARG B C 1
ATOM 8253 O O . ARG B 1 477 ? -30.734 -5.867 -0.649 1 95.31 477 ARG B O 1
ATOM 8260 N N . VAL B 1 478 ? -29.172 -7.211 -1.609 1 96.44 478 VAL B N 1
ATOM 8261 C CA . VAL B 1 478 ? -29.891 -7.309 -2.877 1 96.44 478 VAL B CA 1
ATOM 8262 C C . VAL B 1 478 ? -30.281 -8.758 -3.137 1 96.44 478 VAL B C 1
ATOM 8264 O O . VAL B 1 478 ? -29.469 -9.664 -2.998 1 96.44 478 VAL B O 1
ATOM 8267 N N . PHE B 1 479 ? -31.516 -8.969 -3.463 1 96 479 PHE B N 1
ATOM 8268 C CA . PHE B 1 479 ? -31.984 -10.281 -3.896 1 96 479 PHE B CA 1
ATOM 8269 C C . PHE B 1 479 ? -32.25 -10.289 -5.395 1 96 479 PHE B C 1
ATOM 8271 O O . PHE B 1 479 ? -32.969 -9.406 -5.898 1 96 479 PHE B O 1
ATOM 8278 N N . ILE B 1 480 ? -31.656 -11.172 -6.074 1 94.06 480 ILE B N 1
ATOM 8279 C CA . ILE B 1 480 ? -31.938 -11.367 -7.492 1 94.06 480 ILE B CA 1
ATOM 8280 C C . ILE B 1 480 ? -32.969 -12.477 -7.664 1 94.06 480 ILE B C 1
ATOM 8282 O O . ILE B 1 480 ? -32.656 -13.664 -7.516 1 94.06 480 ILE B O 1
ATOM 8286 N N . SER B 1 481 ? -34.125 -12.133 -8.016 1 91.62 481 SER B N 1
ATOM 8287 C CA . SER B 1 481 ? -35.219 -13.102 -8.164 1 91.62 481 SER B CA 1
ATOM 8288 C C . SER B 1 481 ? -35.125 -13.836 -9.5 1 91.62 481 SER B C 1
ATOM 8290 O O . SER B 1 481 ? -34.938 -13.203 -10.547 1 91.62 481 SER B O 1
ATOM 8292 N N . GLN B 1 482 ? -35.156 -15.133 -9.391 1 81.38 482 GLN B N 1
ATOM 8293 C CA . GLN B 1 482 ? -35.094 -15.961 -10.586 1 81.38 482 GLN B CA 1
ATOM 8294 C C . GLN B 1 482 ? -36.5 -16.484 -10.945 1 81.38 482 GLN B C 1
ATOM 8296 O O . GLN B 1 482 ? -36.688 -17.031 -12.031 1 81.38 482 GLN B O 1
ATOM 8301 N N . ASN B 1 483 ? -37.312 -16.484 -9.977 1 79.19 483 ASN B N 1
ATOM 8302 C CA . ASN B 1 483 ? -38.656 -17.062 -10.141 1 79.19 483 ASN B CA 1
ATOM 8303 C C . ASN B 1 483 ? -39.719 -16.141 -9.547 1 79.19 483 ASN B C 1
ATOM 8305 O O . ASN B 1 483 ? -39.469 -15.453 -8.555 1 79.19 483 ASN B O 1
ATOM 8309 N N . SER B 1 484 ? -40.875 -16.188 -10.109 1 73.25 484 SER B N 1
ATOM 8310 C CA . SER B 1 484 ? -42 -15.359 -9.656 1 73.25 484 SER B CA 1
ATOM 8311 C C . SER B 1 484 ? -42.5 -15.797 -8.281 1 73.25 484 SER B C 1
ATOM 8313 O O . SER B 1 484 ? -43.156 -15.031 -7.574 1 73.25 484 SER B O 1
ATOM 8315 N N . LYS B 1 485 ? -42.156 -16.969 -7.875 1 79.12 485 LYS B N 1
ATOM 8316 C CA . LYS B 1 485 ? -42.656 -17.484 -6.605 1 79.12 485 LYS B CA 1
ATOM 8317 C C . LYS B 1 485 ? -41.719 -17.125 -5.453 1 79.12 485 LYS B C 1
ATOM 8319 O O . LYS B 1 485 ? -42.031 -17.406 -4.293 1 79.12 485 LYS B O 1
ATOM 8324 N N . ASP B 1 486 ? -40.625 -16.406 -5.797 1 85.12 486 ASP B N 1
ATOM 8325 C CA . ASP B 1 486 ? -39.688 -16.016 -4.754 1 85.12 486 ASP B CA 1
ATOM 8326 C C . ASP B 1 486 ? -40.312 -15.031 -3.775 1 85.12 486 ASP B C 1
ATOM 8328 O O . ASP B 1 486 ? -41.125 -14.188 -4.172 1 85.12 486 ASP B O 1
ATOM 8332 N N . ASN B 1 487 ? -40.062 -15.188 -2.508 1 82.94 487 ASN B N 1
ATOM 8333 C CA . ASN B 1 487 ? -40.531 -14.289 -1.467 1 82.94 487 ASN B CA 1
ATOM 8334 C C . ASN B 1 487 ? -39.406 -13.82 -0.562 1 82.94 487 ASN B C 1
ATOM 8336 O O . ASN B 1 487 ? -39.406 -14.125 0.632 1 82.94 487 ASN B O 1
ATOM 8340 N N . PRO B 1 488 ? -38.531 -13.055 -1.188 1 88.56 488 PRO B N 1
ATOM 8341 C CA . PRO B 1 488 ? -37.375 -12.586 -0.41 1 88.56 488 PRO B CA 1
ATOM 8342 C C . PRO B 1 488 ? -37.781 -11.648 0.727 1 88.56 488 PRO B C 1
ATOM 8344 O O . PRO B 1 488 ? -38.625 -10.789 0.545 1 88.56 488 PRO B O 1
ATOM 8347 N N . LYS B 1 489 ? -37.281 -11.875 1.935 1 88.25 489 LYS B N 1
ATOM 8348 C CA . LYS B 1 489 ? -37.531 -11.031 3.102 1 88.25 489 LYS B CA 1
ATOM 8349 C C . LYS B 1 489 ? -36.25 -10.414 3.633 1 88.25 489 LYS B C 1
ATOM 8351 O O . LYS B 1 489 ? -35.219 -11.078 3.67 1 88.25 489 LYS B O 1
ATOM 8356 N N . GLY B 1 490 ? -36.312 -9.164 4 1 89.88 490 GLY B N 1
ATOM 8357 C CA . GLY B 1 490 ? -35.219 -8.523 4.688 1 89.88 490 GLY B CA 1
ATOM 8358 C C . GLY B 1 490 ? -34.219 -7.859 3.742 1 89.88 490 GLY B C 1
ATOM 8359 O O . GLY B 1 490 ? -33.188 -7.336 4.176 1 89.88 490 GLY B O 1
ATOM 8360 N N . TYR B 1 491 ? -34.5 -7.848 2.438 1 93.56 491 TYR B N 1
ATOM 8361 C CA . TYR B 1 491 ? -33.594 -7.266 1.453 1 93.56 491 TYR B CA 1
ATOM 8362 C C . TYR B 1 491 ? -33.938 -5.801 1.195 1 93.56 491 TYR B C 1
ATOM 8364 O O . TYR B 1 491 ? -35.125 -5.406 1.289 1 93.56 491 TYR B O 1
ATOM 8372 N N . ASP B 1 492 ? -32.969 -4.996 0.942 1 93.56 492 ASP B N 1
ATOM 8373 C CA . ASP B 1 492 ? -33.156 -3.588 0.607 1 93.56 492 ASP B CA 1
ATOM 8374 C C . ASP B 1 492 ? -33.688 -3.43 -0.817 1 93.56 492 ASP B C 1
ATOM 8376 O O . ASP B 1 492 ? -34.531 -2.568 -1.08 1 93.56 492 ASP B O 1
ATOM 8380 N N . ILE B 1 493 ? -33.156 -4.262 -1.711 1 94.31 493 ILE B N 1
ATOM 8381 C CA . ILE B 1 493 ? -33.469 -4.195 -3.133 1 94.31 493 ILE B CA 1
ATOM 8382 C C . ILE B 1 493 ? -33.781 -5.594 -3.654 1 94.31 493 ILE B C 1
ATOM 8384 O O . ILE B 1 493 ? -33.094 -6.562 -3.316 1 94.31 493 ILE B O 1
ATOM 8388 N N . VAL B 1 494 ? -34.781 -5.723 -4.387 1 94.62 494 VAL B N 1
ATOM 8389 C CA . VAL B 1 494 ? -35.031 -6.949 -5.133 1 94.62 494 VAL B CA 1
ATOM 8390 C C . VAL B 1 494 ? -35.031 -6.656 -6.629 1 94.62 494 VAL B C 1
ATOM 8392 O O . VAL B 1 494 ? -35.688 -5.719 -7.09 1 94.62 494 VAL B O 1
ATOM 8395 N N . VAL B 1 495 ? -34.219 -7.395 -7.34 1 93.69 495 VAL B N 1
ATOM 8396 C CA . VAL B 1 495 ? -34.094 -7.281 -8.789 1 93.69 495 VAL B CA 1
ATOM 8397 C C . VAL B 1 495 ? -34.75 -8.469 -9.461 1 93.69 495 VAL B C 1
ATOM 8399 O O . VAL B 1 495 ? -34.594 -9.609 -9.016 1 93.69 495 VAL B O 1
ATOM 8402 N N . SER B 1 496 ? -35.531 -8.203 -10.453 1 90.12 496 SER B N 1
ATOM 8403 C CA . SER B 1 496 ? -36.219 -9.273 -11.18 1 90.12 496 SER B CA 1
ATOM 8404 C C . SER B 1 496 ? -36.188 -9.016 -12.688 1 90.12 496 SER B C 1
ATOM 8406 O O . SER B 1 496 ? -35.656 -7.992 -13.133 1 90.12 496 SER B O 1
ATOM 8408 N N . ASP B 1 497 ? -36.531 -10.07 -13.445 1 82.12 497 ASP B N 1
ATOM 8409 C CA . ASP B 1 497 ? -36.625 -9.922 -14.891 1 82.12 497 ASP B CA 1
ATOM 8410 C C . ASP B 1 497 ? -37.938 -9.273 -15.297 1 82.12 497 ASP B C 1
ATOM 8412 O O . ASP B 1 497 ? -38.125 -8.875 -16.453 1 82.12 497 ASP B O 1
ATOM 8416 N N . GLU B 1 498 ? -38.875 -9.266 -14.406 1 77.5 498 GLU B N 1
ATOM 8417 C CA . GLU B 1 498 ? -40.188 -8.68 -14.672 1 77.5 498 GLU B CA 1
ATOM 8418 C C . GLU B 1 498 ? -40.531 -7.582 -13.664 1 77.5 498 GLU B C 1
ATOM 8420 O O . GLU B 1 498 ? -39.938 -7.512 -12.594 1 77.5 498 GLU B O 1
ATOM 8425 N N . ASN B 1 499 ? -41.344 -6.723 -14.156 1 71.81 499 ASN B N 1
ATOM 8426 C CA . ASN B 1 499 ? -41.781 -5.66 -13.258 1 71.81 499 ASN B CA 1
ATOM 8427 C C . ASN B 1 499 ? -42.719 -6.18 -12.188 1 71.81 499 ASN B C 1
ATOM 8429 O O . ASN B 1 499 ? -43.938 -6.234 -12.398 1 71.81 499 ASN B O 1
ATOM 8433 N N . LYS B 1 500 ? -42.094 -6.84 -11.211 1 75.69 500 LYS B N 1
ATOM 8434 C CA . LYS B 1 500 ? -42.875 -7.32 -10.07 1 75.69 500 LYS B CA 1
ATOM 8435 C C . LYS B 1 500 ? -42.469 -6.625 -8.781 1 75.69 500 LYS B C 1
ATOM 8437 O O . LYS B 1 500 ? -41.312 -6.23 -8.641 1 75.69 500 LYS B O 1
ATOM 8442 N N . THR B 1 501 ? -43.5 -6.508 -7.887 1 78.75 501 THR B N 1
ATOM 8443 C CA . THR B 1 501 ? -43.219 -5.879 -6.602 1 78.75 501 THR B CA 1
ATOM 8444 C C . THR B 1 501 ? -43 -6.93 -5.516 1 78.75 501 THR B C 1
ATOM 8446 O O . THR B 1 501 ? -43.812 -7.871 -5.398 1 78.75 501 THR B O 1
ATOM 8449 N N . PHE B 1 502 ? -41.938 -6.84 -4.859 1 81.94 502 PHE B N 1
ATOM 8450 C CA . PHE B 1 502 ? -41.594 -7.719 -3.748 1 81.94 502 PHE B CA 1
ATOM 8451 C C . PHE B 1 502 ? -41.562 -6.941 -2.438 1 81.94 502 PHE B C 1
ATOM 8453 O O . PHE B 1 502 ? -41.75 -5.727 -2.424 1 81.94 502 PHE B O 1
ATOM 8460 N N . ASP B 1 503 ? -41.469 -7.656 -1.317 1 80.19 503 ASP B N 1
ATOM 8461 C CA . ASP B 1 503 ? -41.375 -7.043 0.005 1 80.19 503 ASP B CA 1
ATOM 8462 C C . ASP B 1 503 ? -39.969 -6.504 0.267 1 80.19 503 ASP B C 1
ATOM 8464 O O . ASP B 1 503 ? -39.219 -7.102 1.022 1 80.19 503 ASP B O 1
ATOM 8468 N N . SER B 1 504 ? -39.625 -5.469 -0.427 1 83.69 504 SER B N 1
ATOM 8469 C CA . SER B 1 504 ? -38.344 -4.746 -0.244 1 83.69 504 SER B CA 1
ATOM 8470 C C . SER B 1 504 ? -38.562 -3.244 -0.399 1 83.69 504 SER B C 1
ATOM 8472 O O . SER B 1 504 ? -39.625 -2.795 -0.859 1 83.69 504 SER B O 1
ATOM 8474 N N . LYS B 1 505 ? -37.656 -2.518 0.035 1 86.38 505 LYS B N 1
ATOM 8475 C CA . LYS B 1 505 ? -37.75 -1.062 -0.046 1 86.38 505 LYS B CA 1
ATOM 8476 C C . LYS B 1 505 ? -37.75 -0.59 -1.497 1 86.38 505 LYS B C 1
ATOM 8478 O O . LYS B 1 505 ? -38.469 0.338 -1.868 1 86.38 505 LYS B O 1
ATOM 8483 N N . TYR B 1 506 ? -36.906 -1.312 -2.309 1 91.19 506 TYR B N 1
ATOM 8484 C CA . TYR B 1 506 ? -36.781 -0.944 -3.715 1 91.19 506 TYR B CA 1
ATOM 8485 C C . TYR B 1 506 ? -36.875 -2.172 -4.613 1 91.19 506 TYR B C 1
ATOM 8487 O O . TYR B 1 506 ? -36.375 -3.242 -4.273 1 91.19 506 TYR B O 1
ATOM 8495 N N . ASN B 1 507 ? -37.562 -2.023 -5.676 1 91.38 507 ASN B N 1
ATOM 8496 C CA . ASN B 1 507 ? -37.719 -3.072 -6.68 1 91.38 507 ASN B CA 1
ATOM 8497 C C . ASN B 1 507 ? -37.531 -2.527 -8.094 1 91.38 507 ASN B C 1
ATOM 8499 O O . ASN B 1 507 ? -38 -1.447 -8.422 1 91.38 507 ASN B O 1
ATOM 8503 N N . PHE B 1 508 ? -36.688 -3.195 -8.812 1 89.81 508 PHE B N 1
ATOM 8504 C CA . PHE B 1 508 ? -36.594 -2.824 -10.219 1 89.81 508 PHE B CA 1
ATOM 8505 C C . PHE B 1 508 ? -36.25 -4.035 -11.078 1 89.81 508 PHE B C 1
ATOM 8507 O O . PHE B 1 508 ? -35.812 -5.062 -10.562 1 89.81 508 PHE B O 1
ATOM 8514 N N . ALA B 1 509 ? -36.531 -3.889 -12.367 1 90.5 509 ALA B N 1
ATOM 8515 C CA . ALA B 1 509 ? -36.281 -4.961 -13.328 1 90.5 509 ALA B CA 1
ATOM 8516 C C . ALA B 1 509 ? -35.031 -4.66 -14.172 1 90.5 509 ALA B C 1
ATOM 8518 O O . ALA B 1 509 ? -34.75 -3.502 -14.477 1 90.5 509 ALA B O 1
ATOM 8519 N N . ILE B 1 510 ? -34.25 -5.738 -14.438 1 89.69 510 ILE B N 1
ATOM 8520 C CA . ILE B 1 510 ? -33.094 -5.645 -15.344 1 89.69 510 ILE B CA 1
ATOM 8521 C C . ILE B 1 510 ? -33.312 -6.586 -16.531 1 89.69 510 ILE B C 1
ATOM 8523 O O . ILE B 1 510 ? -33.562 -7.781 -16.344 1 89.69 510 ILE B O 1
ATOM 8527 N N . LYS B 1 511 ? -33.156 -6.082 -17.766 1 81.75 511 LYS B N 1
ATOM 8528 C CA . LYS B 1 511 ? -33.562 -6.855 -18.938 1 81.75 511 LYS B CA 1
ATOM 8529 C C . LYS B 1 511 ? -32.344 -7.242 -19.766 1 81.75 511 LYS B C 1
ATOM 8531 O O . LYS B 1 511 ? -32.344 -8.266 -20.453 1 81.75 511 LYS B O 1
ATOM 8536 N N . ASP B 1 512 ? -31.312 -6.5 -19.859 1 87.88 512 ASP B N 1
ATOM 8537 C CA . ASP B 1 512 ? -30.219 -6.691 -20.797 1 87.88 512 ASP B CA 1
ATOM 8538 C C . ASP B 1 512 ? -28.891 -6.895 -20.062 1 87.88 512 ASP B C 1
ATOM 8540 O O . ASP B 1 512 ? -28.547 -8.023 -19.688 1 87.88 512 ASP B O 1
ATOM 8544 N N . ASN B 1 513 ? -28.172 -5.766 -19.703 1 92.75 513 ASN B N 1
ATOM 8545 C CA . ASN B 1 513 ? -26.875 -5.797 -19.031 1 92.75 513 ASN B CA 1
ATOM 8546 C C . ASN B 1 513 ? -27.016 -5.617 -17.531 1 92.75 513 ASN B C 1
ATOM 8548 O O . ASN B 1 513 ? -27.125 -4.492 -17.031 1 92.75 513 ASN B O 1
ATOM 8552 N N . PHE B 1 514 ? -26.984 -6.695 -16.859 1 94.69 514 PHE B N 1
ATOM 8553 C CA . PHE B 1 514 ? -27.25 -6.688 -15.422 1 94.69 514 PHE B CA 1
ATOM 8554 C C . PHE B 1 514 ? -26.328 -5.707 -14.703 1 94.69 514 PHE B C 1
ATOM 8556 O O . PHE B 1 514 ? -26.797 -4.883 -13.906 1 94.69 514 PHE B O 1
ATOM 8563 N N . VAL B 1 515 ? -25 -5.738 -14.898 1 97.19 515 VAL B N 1
ATOM 8564 C CA . VAL B 1 515 ? -24 -4.961 -14.164 1 97.19 515 VAL B CA 1
ATOM 8565 C C . VAL B 1 515 ? -24.266 -3.471 -14.359 1 97.19 515 VAL B C 1
ATOM 8567 O O . VAL B 1 515 ? -24.391 -2.723 -13.391 1 97.19 515 VAL B O 1
ATOM 8570 N N . LYS B 1 516 ? -24.406 -3.035 -15.586 1 96.19 516 LYS B N 1
ATOM 8571 C CA . LYS B 1 516 ? -24.609 -1.625 -15.906 1 96.19 516 LYS B CA 1
ATOM 8572 C C . LYS B 1 516 ? -25.922 -1.115 -15.344 1 96.19 516 LYS B C 1
ATOM 8574 O O . LYS B 1 516 ? -25.969 -0.083 -14.672 1 96.19 516 LYS B O 1
ATOM 8579 N N . GLU B 1 517 ? -27 -1.868 -15.641 1 95.81 517 GLU B N 1
ATOM 8580 C CA . GLU B 1 517 ? -28.328 -1.436 -15.211 1 95.81 517 GLU B CA 1
ATOM 8581 C C . GLU B 1 517 ? -28.453 -1.454 -13.688 1 95.81 517 GLU B C 1
ATOM 8583 O O . GLU B 1 517 ? -29.078 -0.579 -13.102 1 95.81 517 GLU B O 1
ATOM 8588 N N . PHE B 1 518 ? -27.891 -2.441 -13.109 1 96.25 518 PHE B N 1
ATOM 8589 C CA . PHE B 1 518 ? -27.938 -2.531 -11.648 1 96.25 518 PHE B CA 1
ATOM 8590 C C . PHE B 1 518 ? -27.281 -1.32 -11.016 1 96.25 518 PHE B C 1
ATOM 8592 O O . PHE B 1 518 ? -27.844 -0.684 -10.125 1 96.25 518 PHE B O 1
ATOM 8599 N N . LEU B 1 519 ? -26.016 -1.007 -11.414 1 97.06 519 LEU B N 1
ATOM 8600 C CA . LEU B 1 519 ? -25.266 0.099 -10.836 1 97.06 519 LEU B CA 1
ATOM 8601 C C . LEU B 1 519 ? -25.969 1.429 -11.094 1 97.06 519 LEU B C 1
ATOM 8603 O O . LEU B 1 519 ? -25.969 2.307 -10.227 1 97.06 519 LEU B O 1
ATOM 8607 N N . GLU B 1 520 ? -26.578 1.602 -12.297 1 95.81 520 GLU B N 1
ATOM 8608 C CA . GLU B 1 520 ? -27.328 2.82 -12.602 1 95.81 520 GLU B CA 1
ATOM 8609 C C . GLU B 1 520 ? -28.516 2.99 -11.672 1 95.81 520 GLU B C 1
ATOM 8611 O O . GLU B 1 520 ? -28.75 4.082 -11.148 1 95.81 520 GLU B O 1
ATOM 8616 N N . ASN B 1 521 ? -29.234 1.906 -11.484 1 95.19 521 ASN B N 1
ATOM 8617 C CA . ASN B 1 521 ? -30.391 1.959 -10.594 1 95.19 521 ASN B CA 1
ATOM 8618 C C . ASN B 1 521 ? -29.969 2.197 -9.148 1 95.19 521 ASN B C 1
ATOM 8620 O O . ASN B 1 521 ? -30.609 2.971 -8.43 1 95.19 521 ASN B O 1
ATOM 8624 N N . LEU B 1 522 ? -28.953 1.477 -8.734 1 95.88 522 LEU B N 1
ATOM 8625 C CA . LEU B 1 522 ? -28.453 1.657 -7.375 1 95.88 522 LEU B CA 1
ATOM 8626 C C . LEU B 1 522 ? -28.062 3.109 -7.133 1 95.88 522 LEU B C 1
ATOM 8628 O O . LEU B 1 522 ? -28.406 3.688 -6.098 1 95.88 522 LEU B O 1
ATOM 8632 N N . GLU B 1 523 ? -27.297 3.723 -8.047 1 95.38 523 GLU B N 1
ATOM 8633 C CA . GLU B 1 523 ? -26.875 5.117 -7.93 1 95.38 523 GLU B CA 1
ATOM 8634 C C . GLU B 1 523 ? -28.078 6.051 -7.844 1 95.38 523 GLU B C 1
ATOM 8636 O O . GLU B 1 523 ? -28.094 6.973 -7.027 1 95.38 523 GLU B O 1
ATOM 8641 N N . ASP B 1 524 ? -29.062 5.781 -8.656 1 95.12 524 ASP B N 1
ATOM 8642 C CA . ASP B 1 524 ? -30.281 6.59 -8.648 1 95.12 524 ASP B CA 1
ATOM 8643 C C . ASP B 1 524 ? -30.969 6.531 -7.285 1 95.12 524 ASP B C 1
ATOM 8645 O O . ASP B 1 524 ? -31.422 7.555 -6.77 1 95.12 524 ASP B O 1
ATOM 8649 N N . ILE B 1 525 ? -31.031 5.34 -6.75 1 94.12 525 ILE B N 1
ATOM 8650 C CA . ILE B 1 525 ? -31.656 5.137 -5.441 1 94.12 525 ILE B CA 1
ATOM 8651 C C . ILE B 1 525 ? -30.875 5.914 -4.379 1 94.12 525 ILE B C 1
ATOM 8653 O O . ILE B 1 525 ? -31.469 6.594 -3.541 1 94.12 525 ILE B O 1
ATOM 8657 N N . LEU B 1 526 ? -29.578 5.855 -4.418 1 93.88 526 LEU B N 1
ATOM 8658 C CA . LEU B 1 526 ? -28.719 6.516 -3.434 1 93.88 526 LEU B CA 1
ATOM 8659 C C . LEU B 1 526 ? -28.859 8.031 -3.523 1 93.88 526 LEU B C 1
ATOM 8661 O O . LEU B 1 526 ? -28.984 8.711 -2.5 1 93.88 526 LEU B O 1
ATOM 8665 N N . ILE B 1 527 ? -28.875 8.562 -4.723 1 92.56 527 ILE B N 1
ATOM 8666 C CA . ILE B 1 527 ? -28.938 10.008 -4.938 1 92.56 527 ILE B CA 1
ATOM 8667 C C . ILE B 1 527 ? -30.281 10.539 -4.453 1 92.56 527 ILE B C 1
ATOM 8669 O O . ILE B 1 527 ? -30.344 11.609 -3.844 1 92.56 527 ILE B O 1
ATOM 8673 N N . LYS B 1 528 ? -31.312 9.758 -4.609 1 91.12 528 LYS B N 1
ATOM 8674 C CA . LYS B 1 528 ? -32.656 10.211 -4.293 1 91.12 528 LYS B CA 1
ATOM 8675 C C . LYS B 1 528 ? -33 9.992 -2.818 1 91.12 528 LYS B C 1
ATOM 8677 O O . LYS B 1 528 ? -33.938 10.57 -2.291 1 91.12 528 LYS B O 1
ATOM 8682 N N . SER B 1 529 ? -32.188 9.195 -2.18 1 86.5 529 SER B N 1
ATOM 8683 C CA . SER B 1 529 ? -32.469 8.875 -0.782 1 86.5 529 SER B CA 1
ATOM 8684 C C . SER B 1 529 ? -31.891 9.938 0.15 1 86.5 529 SER B C 1
ATOM 8686 O O . SER B 1 529 ? -30.828 10.5 -0.123 1 86.5 529 SER B O 1
ATOM 8688 N N . ASP B 1 530 ? -32.594 10.414 1.21 1 76.5 530 ASP B N 1
ATOM 8689 C CA . ASP B 1 530 ? -32.094 11.359 2.207 1 76.5 530 ASP B CA 1
ATOM 8690 C C . ASP B 1 530 ? -31.031 10.703 3.102 1 76.5 530 ASP B C 1
ATOM 8692 O O . ASP B 1 530 ? -30.141 11.383 3.621 1 76.5 530 ASP B O 1
ATOM 8696 N N . GLY B 1 531 ? -30.781 9.461 2.967 1 76.06 531 GLY B N 1
ATOM 8697 C CA . GLY B 1 531 ? -29.828 8.688 3.738 1 76.06 531 GLY B CA 1
ATOM 8698 C C . GLY B 1 531 ? -29.312 7.461 2.998 1 76.06 531 GLY B C 1
ATOM 8699 O O . GLY B 1 531 ? -29.031 7.531 1.802 1 76.06 531 GLY B O 1
ATOM 8700 N N . PHE B 1 532 ? -28.953 6.66 3.916 1 76.94 532 PHE B N 1
ATOM 8701 C CA . PHE B 1 532 ? -28.516 5.406 3.309 1 76.94 532 PHE B CA 1
ATOM 8702 C C . PHE B 1 532 ? -29.703 4.461 3.119 1 76.94 532 PHE B C 1
ATOM 8704 O O . PHE B 1 532 ? -30.797 4.734 3.602 1 76.94 532 PHE B O 1
ATOM 8711 N N . LEU B 1 533 ? -29.594 3.428 2.324 1 72 533 LEU B N 1
ATOM 8712 C CA . LEU B 1 533 ? -30.688 2.527 1.945 1 72 533 LEU B CA 1
ATOM 8713 C C . LEU B 1 533 ? -31.391 1.976 3.18 1 72 533 LEU B C 1
ATOM 8715 O O . LEU B 1 533 ? -30.781 1.863 4.246 1 72 533 LEU B O 1
#

Foldseek 3Di:
DVVQLVLLCVLLVNPNVLSVLCVVCVVVLVVVPQADQVCQCVVDVPDDDGSSSCCSRPVQVLLHRRFQAFRQVVQCVVVVVCVVVVHRSSSCCSPPVVVVVHDTGGVCAVVVVVVVLVVLVVLAPLDDDPDAFEEEEEEEDALCQVLQCQACVCVCQQQSGHRYAYEYEYACHPDCNVVVQVPDPGRYDYHYHNHHAFPQVRQVVRLVPDPTQKYKQAYSNKHFGHNQNVLQSVVQVVDVQAFKEFEWEFADDDSVCRLRHRFTPAQAWAWDWDLATDTGDHPCVVPSPDDLVPVVLSDKDWAQFGDSNIMMGRSVVCVVLPHFDRQAGHDCSRVVVSNSSVVVPGTYMYSRSSYMYGNPDCPCVPDPVNVVSVVSRVVVVCVPCVFVLLLVVVVCQLQVVCRRHNAHAEEEEEALPCVVVVVVCVQLCVVCVVSVYHYHYDNDLVQQEPDRRHQEYEYADQPRDPPSRHYRPQRQFEYEYPDPVRAHPDHQEYEYQDPDDHPHVYYDYDPDRCNVVVSVVVNVCSVPDPGGD/DVVQLVLLCVLLVNPNVLSVLCVVCVVVLVVVPQADQVCQCVVDVPDDDGSSSCCSRPVQVLLHRRFQAFRQVVQCVVVVVCVVVVHRSSSCCSPPVVVVVHDGHGVCAVVVVVVVLVVLVVLAPLDDDPDAFEEEEEEEDAQCQVLQCQACVCVCQAQSGHRYAYEYEYACHPDCNVVVVVPDPGRYHYHYHNHHAFPQVRQVVRLVVDPTQKYKQAYSNKHFGHNQNVLQSVVQVVDVQAFKEAEWEFADDDSVCRLRHRFTPAQAWAWDWDLATDTHDHPCVVPSPDDLVPVVLSDKDWAQFGDSNIMMGRSVVCVVLPHFDRQAGHDCSRNVVSNSSVVVPGTYMYSRSSYMYGNPDCVPVVDPVNVVSVVSRVVVVCVPCVFVLLLVVVVCQLQVVCRRHNAHAEEEEEALVCVVVVVVCVQLCVVCVVSVYHYHYDNDLPQQEPDRRHQEYEYADQPRDPPSRHYRPQRQFEYEYPDPPRAHPDHQEYEYQDPDDHPHVYYDYDPPRCNVVVSVVLNVCSVPDPGGD

Secondary structure (DSSP, 8-state):
-HHHHHHHHHHTTT-HHHHHHHHHHHHHHHHHT-S-HHHHHHH-TT--S-HHHHIIIIITTTT--SBTTB-HHHHHHH-HHHHHTT--HHHHIIIIITTTT------HHHHHHHHHHHHHHHH------SS---EEEEEEESS-HHHHHHHHTTHHHHHS---EEEEEEEE---SSHHHHHHTSSS-EEEEEESS---HHHHHHHHHHH---SEEEEE-TTEEE-TTHHHHHHHHHHT-TTEEEEEEEEE----TT-TTTTT-EEES-EEEE-SSS-EEEEEGGGGGTT--TT-GGGSS-EEESB--TTEEEEEHHHHHHTTSS-TTSSSSSHHHHHHHHHHHTT-EEEEEEEEEEEE---TTS---HHHHHHHHHHHHHHHHHHHHHHHHHHHHHHHTT--SS-SPPPEEEEE-TTTTTTHHHHHHHHHHHHHTT-EEEEE--TT--EEESS-SEEEE--TT--TTT-EE-TT-EEEEE--STT----S-SEEEESS----SSSEEEE--S-HHHHHHHHHHHHHHHSSS--/-HHHHHHHHHHTTT-HHHHHHHHHHHHHHHHHT-S-HHHHHHH-TT--S-HHHHIIIIITTTT--SBTTBBHHHHHHH-HHHHHTT--HHHHIIIIITTTT---B--HHHHHHHHHHHHHHHH------SS---EEEEEEESS-HHHHHHHHTTHHHHHS---EEEEEEE----SSHHHHHHTSSS-EEEEE-SS---HHHHHHHHHHH---SEEEEE-TTEEE-TTHHHHHHHHHHT-TTEEEEEEEEE----TT-TTTTT-EEES-EEEE-SSS-EEEEEGGGGGTT--TT-GGGSS-EEESB--TTEEEEEHHHHHHTTSS-TTSSSSSHHHHHHHHHHHTT-EEEEEEEEEEEE---TTS---HHHHHHHHHHHHHHHHHHHHHHHHHHHHHHHTT--SS-SPPPEEEEE-TTTTTTHHHHHHHHHHHHHTT-EEEEE--TT--EEESS-SEEEE--TT--TTT-EE-TT-EEEEE--STT----S-SEEEESS----SSSEEEE--S-HHHHHHHHHHHHHHHSSS--

Nearest PDB structures (foldseek):
  6nqt-assembly3_E-2  TM=7.686E-01  e=3.175E-15  Homo sapiens
  6nqt-assembly1_A  TM=7.716E-01  e=6.579E-15  Homo sapiens
  6nqt-assembly3_F  TM=7.263E-01  e=1.131E-15  Homo sapiens
  6p61-assembly2_B  TM=8.511E-01  e=2.863E-11  Leptospira borgpetersenii serovar Hardjo-bovis str. JB197
  6p61-assembly3_C  TM=7.956E-01  e=2.113E-11  Leptospira borgpetersenii serovar Hardjo-bovis str. JB197

Radius of gyration: 32.43 Å; Cα contacts (8 Å, |Δi|>4): 2095; chains: 2; bounding box: 88×90×73 Å

InterPro domains:
  IPR001173 Glycosyltransferase 2-like [PF00535] (136-260)
  IPR029044 Nucleotide-diphospho-sugar transferases [G3DSA:3.90.550.10] (119-370)
  IPR029044 Nucleotide-diphospho-sugar transferases [SSF53448] (130-391)

Organism: Methanobrevibacter smithii (strain ATCC 35061 / DSM 861 / OCM 144 / PS) (NCBI:txid420247)

Sequence (1066 aa):
MTKHLINFLIKSNFDFRKAMKNYKYYGAIEESGLFDEKFYSKTYDDVKGDGLTHYLVKGYLEGRLPSLDFDPDFYNNNYPDVHRAQLNPLLHYIAHGKDEGKIFQYAYSVRRKEEICETNSVFLTNYEFDTEPLVSIIILTRNGLGHLKRLFKDFDKKTNYSNYEIIVVDNASADESVSYLKNLDLPIRIIENEENVSFSKGNNDAAKIANGEYILLLNNDIEPTYGWLNEMVGAIVNDEDAASVGAKLVFPFYENNRKKSFRIQHSGDIFAERMYPCCLYAINKSNDHLDIFDSSLTKNAQCVAVTGAVDLIDKKVYDELGGLDEDYIYGLEDVDFSLKLHKKGYKTILASNALLFHHESSTRVKSKDYEDNDKHNYKVFWSKWGNYLSKNMLLDKIHDNKFFTQKKLKITIVDENYHDNFEFLSKISKGFNELGFTVELISDLENMYIGNSSDILLCLSEDYDLENMVARDDIVRVFISQNSKDNPKGYDIVVSDENKTFDSKYNFAIKDNFVKEFLENLEDILIKSDGFLMTKHLINFLIKSNFDFRKAMKNYKYYGAIEESGLFDEKFYSKTYDDVKGDGLTHYLVKGYLEGRLPSLDFDPDFYNNNYPDVHRAQLNPLLHYIAHGKDEGKIFQYAYSVRRKEEICETNSVFLTNYEFDTEPLVSIIILTRNGLGHLKRLFKDFDKKTNYSNYEIIVVDNASADESVSYLKNLDLPIRIIENEENVSFSKGNNDAAKIANGEYILLLNNDIEPTYGWLNEMVGAIVNDEDAASVGAKLVFPFYENNRKKSFRIQHSGDIFAERMYPCCLYAINKSNDHLDIFDSSLTKNAQCVAVTGAVDLIDKKVYDELGGLDEDYIYGLEDVDFSLKLHKKGYKTILASNALLFHHESSTRVKSKDYEDNDKHNYKVFWSKWGNYLSKNMLLDKIHDNKFFTQKKLKITIVDENYHDNFEFLSKISKGFNELGFTVELISDLENMYIGNSSDILLCLSEDYDLENMVARDDIVRVFISQNSKDNPKGYDIVVSDENKTFDSKYNFAIKDNFVKEFLENLEDILIKSDGFL

pLDDT: mean 85.44, std 13.75, range [40.97, 98.94]